Protein AF-0000000086880027 (afdb_homodimer)

Radius of gyration: 69.82 Å; Cα contacts (8 Å, |Δi|>4): 1829; chains: 2; bounding box: 59×192×118 Å

Organism: NCBI:txid248903

Solvent-accessible surface area (backbone atoms only — not comparable to full-atom values): 60956 Å² total; per-residue (Å²): 130,79,80,63,62,50,55,43,56,52,53,25,51,52,52,34,52,48,53,51,50,51,52,52,52,52,45,52,54,50,48,54,48,51,52,51,50,51,50,53,50,48,53,51,48,49,50,50,41,51,51,48,52,43,50,37,49,45,50,50,52,40,36,50,52,49,51,53,50,36,50,53,52,47,40,71,66,33,69,90,36,65,68,59,41,36,52,50,33,36,52,55,35,67,63,40,48,74,48,31,49,33,29,33,34,33,38,81,79,36,26,44,48,31,23,34,81,65,34,56,72,56,34,64,57,42,77,84,46,47,66,52,50,51,50,11,63,76,35,56,89,44,76,42,73,51,70,72,43,77,40,94,86,53,38,62,22,36,38,41,23,29,30,46,81,87,52,96,54,67,35,26,41,37,38,30,31,23,33,65,42,46,26,55,63,71,41,51,49,62,84,93,53,67,56,45,40,32,34,24,40,81,86,29,39,53,63,30,45,70,81,59,84,68,72,66,51,48,70,55,95,50,26,45,27,43,42,90,44,44,37,57,59,58,70,69,44,88,64,47,68,46,83,46,43,23,80,88,64,48,59,30,43,36,37,52,45,72,38,90,80,49,80,34,32,38,34,37,42,29,56,49,55,65,56,49,50,54,48,50,53,49,48,53,52,46,51,53,48,49,51,50,51,50,55,51,34,53,53,50,25,52,50,49,25,55,64,53,47,49,59,53,49,51,49,43,51,54,36,50,40,37,46,73,64,43,71,78,70,76,85,73,59,93,44,76,32,63,66,15,50,42,42,51,45,46,51,53,25,42,52,43,49,53,50,52,49,52,49,55,51,52,52,41,52,52,54,35,53,53,55,43,52,57,63,60,65,66,68,62,61,63,58,54,43,53,50,50,50,39,50,51,50,40,52,73,70,65,45,59,76,57,46,55,52,38,50,52,28,50,42,52,44,50,51,63,64,53,61,80,80,58,74,53,36,34,39,48,57,50,50,52,43,38,52,30,49,44,55,40,48,21,62,61,45,70,44,65,64,44,80,43,78,50,68,42,89,82,45,50,69,37,67,35,56,65,75,58,55,48,56,55,53,46,44,34,40,47,57,21,18,55,61,50,75,46,72,48,55,37,38,37,41,33,45,76,55,97,72,26,32,39,39,31,44,36,29,63,23,51,31,47,57,75,85,50,59,70,49,55,69,41,89,64,91,62,63,73,76,67,39,60,64,40,42,48,60,31,48,51,24,51,50,39,20,72,73,71,32,82,87,34,21,67,46,78,50,50,42,65,61,47,32,28,35,42,32,39,47,41,68,59,74,68,70,74,62,80,84,113,130,80,80,62,62,48,54,42,56,51,54,25,52,51,52,35,52,47,51,52,49,52,52,50,52,53,45,51,54,50,48,54,49,52,51,52,51,51,50,53,50,48,53,52,49,48,50,50,43,50,50,49,51,40,49,37,49,44,51,50,51,41,36,50,52,48,51,54,49,37,50,53,53,46,39,70,66,32,69,88,36,65,68,60,41,35,52,50,33,35,52,54,35,66,62,39,49,74,49,31,50,32,30,34,34,34,38,81,78,36,25,43,48,32,23,34,81,64,34,56,73,56,32,67,58,44,76,84,45,45,64,53,50,50,48,10,62,74,34,56,89,43,76,41,73,51,72,71,44,76,41,94,86,55,38,62,23,37,37,39,22,28,32,46,81,88,51,97,55,68,35,26,41,37,37,29,32,23,33,64,41,46,25,55,64,71,41,53,49,63,82,92,54,64,56,45,41,33,35,26,40,81,85,31,40,55,61,28,44,72,82,58,82,65,76,66,49,47,69,56,94,52,26,46,27,43,41,90,46,44,38,58,60,58,70,72,43,87,65,47,68,44,83,45,42,24,79,88,64,48,58,29,43,35,36,51,45,71,37,89,79,49,78,34,32,39,36,38,42,28,56,48,54,65,56,49,51,53,50,50,52,49,48,52,53,45,52,53,48,50,52,51,50,49,54,50,35,54,53,51,25,52,50,50,25,54,66,52,47,48,58,52,47,51,50,41,50,52,35,50,40,36,47,72,65,44,70,80,70,75,84,75,60,94,43,75,34,65,65,15,50,41,43,51,44,46,51,50,25,43,54,43,50,55,50,50,49,52,49,54,51,52,52,40,52,53,55,36,54,52,54,44,53,56,61,60,66,65,68,62,60,65,58,53,46,52,52,50,51,37,48,52,50,39,52,74,70,65,45,60,76,56,44,56,54,40,50,53,27,49,42,54,45,50,51,62,65,52,61,82,80,58,73,55,37,34,40,49,57,46,49,52,44,38,51,30,50,44,54,41,48,19,64,61,47,71,45,66,63,44,80,43,79,48,69,42,91,82,45,51,70,36,67,35,55,64,75,59,56,48,58,55,54,46,44,35,39,46,57,22,20,54,61,48,74,44,72,50,55,37,37,38,39,33,45,77,54,97,73,27,34,38,38,31,44,34,29,63,22,49,31,45,58,74,83,49,57,69,48,55,68,43,91,64,90,62,63,75,76,67,41,60,64,39,42,47,60,31,49,50,26,50,49,39,21,71,75,71,32,81,91,34,22,65,47,79,49,49,42,64,64,47,32,29,36,42,32,39,47,40,68,58,77,65,70,75,64,75,85,112

Nearest PDB structures (foldseek):
  6swk-assembly1_A-2  TM=7.234E-01  e=9.238E-12  Geobacillus stearothermophilus
  6swj-assembly1_A-2  TM=7.160E-01  e=1.334E-11  Geobacillus stearothermophilus
  4zki-assembly1_B  TM=6.162E-01  e=1.779E-07  Lactiplantibacillus plantarum JDM1
  5c93-assembly1_A  TM=5.251E-01  e=3.149E-08  Lactiplantibacillus plantarum 16
  5c93-assembly1_B  TM=5.270E-01  e=1.875E-07  Lactiplantibacillus plantarum 16

Foldseek 3Di:
DPPDDDPLNVVLVVLLVVLLVVLVVVLVVVLVVVLVVVVVVVVVVVVVLVVVLLVVVVVVVVVVVVLQVVLLVQCVVPVPPLPSSQVVLAVSCVVVVLWWQWKWKQFPQQFIRHIDPVNNVVRDHDPVCVVVLVVQVVVQPDKDWDDFDQDPRQGTWIKIKHWNPPRPGTMIIIITTNQVSSQCVSQPPPPVDQKWKFKAALVQFTSHTPPDVPDQWDADPRHIDGQPGGSNNVSPDPDQWDWDAGVVGQIKIKGWDQRDPHNMIMMMIGSCVVVVVVSVVSVVVSVVVSVVSNVVSVVVSVVVCCVPVVLVVLVVVQVVCVVVPCLPDPSQDPDPDVSNVVRVVVNVVSVVVVVVVVVVVVVVVVVVVLVVLLVVQLDDVVVVVLLVVLLVVCVVVVVVVLNVLLVVLVVLLVCLSPVPDDQKFFQLSVVSNQVSVQSSLCSSLVADEAEAEAEPPPRRRPIDGRPLCNLVVVCCCCVFQVSNVHYWYKYWYWDDDPQKIKIKIKHQGQWDDPVCQVVLLPQDPDDDVSNVSSSNQNSQQVVQCVVAHPVFGWDWDIDGNGMIMIMGIGGPPPPPPDVD/DPPDDDPLNVVLVVLLVVLLVVLVVVLVVVLVVVLVVVVVVVVVVVVVLVVVLLVVVVVVVVVVVVLQVVLLVQCVVPVPPLPSSQVVLAVSCVVVVLWWQWKWKQFPQQFIRHIDPVCNVVRDHDPVCVVVLVVQVVVQPDKDWADFDQDPRLGTWIKIKHWRPPRPGTMIIIITTNQVSSQCVSQPPPPVDQKWKFKAALVQFTSHTPPDVDDQWDADPRHIDGQPGGSNNVSPDPDQWDWDAGVVGQIKIKGWDQRDPHNMIMMMIGSCVVVVVVSVVSVVVSVVVSVVSNVVSVVVSVVVCCVPVVLVVLVVVQVVCVVVPCLPDPSQDPDPDPSNVVRVVVNVVSVVVVVVVVVVVVVVVVVVVLVVLLVVQLDDVVVVVLLVVLLVVCVVVVVVVLNVLLVVLVVLLVCLSPVPDDQKFFLLSVVSNQVSVQSSLCSSLVADEAEAEAEDPPRRRPIDGRPLCNLVVVCCCCVFQVSNVHYFYKYWYWDDDPQKIKIKIKHQGQKDDPVCQVCLQPQDPDDDVSNVSSSNQNSQQVVQCVVAHPVWGWDWDIDGNGMIMIMGIGGPPNPPPDVD

Sequence (1160 aa):
MQRRISLPLKLFLIVFAFVLGCIILISQLSYRYVQKEIRTNDIFYTNQILDKVDQYFTVNFSSFQTILFSVETSVKANINNTEVIKKQLRELYELNSNYVSNIYLIKSDLSILGGSIATRIFDEPLPEREPLFDAADKNRRTTFVSEPYKSKYSGWTVTMVRYLNGAPFPMAIAVDLDLNAIEETLFKINKQEQMNLALITASGKIIAGFSENKGPLNIQDHTFSIGETSAEQILNTTETSLQLHTKDGMPVSLLKKPTEKFNWTLISINDESRLKAALSRLETYYIELLAAGFLLSLFISFFIAKYIRNPLYALKTKMKRVEQGNLTTTITINRNDEFGDLSRAFDRMLQQIVELIRRVELHNELERKLEIQVLQSQINPHFLYNTLGSISNVIRLGQIEKVDVVIGSLISLLEYGIDDASEKVSLRQELSNVADYIEIQNIRYNRNFHLIEHIEAGLMDFPVFRMLLQPLVENSIFHGYNGGGIEGPITIHAYREDGIVIIEVVDQGEGIPADRIKHVLRTEPSEEEVKRKRIGLNNIHGRIRLHYGDQFGLQIISIPKEITRIRALFPTDSQKGDASMQRRISLPLKLFLIVFAFVLGCIILISQLSYRYVQKEIRTNDIFYTNQILDKVDQYFTVNFSSFQTILFSVETSVKANINNTEVIKKQLRELYELNSNYVSNIYLIKSDLSILGGSIATRIFDEPLPEREPLFDAADKNRRTTFVSEPYKSKYSGWTVTMVRYLNGAPFPMAIAVDLDLNAIEETLFKINKQEQMNLALITASGKIIAGFSENKGPLNIQDHTFSIGETSAEQILNTTETSLQLHTKDGMPVSLLKKPTEKFNWTLISINDESRLKAALSRLETYYIELLAAGFLLSLFISFFIAKYIRNPLYALKTKMKRVEQGNLTTTITINRNDEFGDLSRAFDRMLQQIVELIRRVELHNELERKLEIQVLQSQINPHFLYNTLGSISNVIRLGQIEKVDVVIGSLISLLEYGIDDASEKVSLRQELSNVADYIEIQNIRYNRNFHLIEHIEAGLMDFPVFRMLLQPLVENSIFHGYNGGGIEGPITIHAYREDGIVIIEVVDQGEGIPADRIKHVLRTEPSEEEVKRKRIGLNNIHGRIRLHYGDQFGLQIISIPKEITRIRALFPTDSQKGDAS

Structure (mmCIF, N/CA/C/O backbone):
data_AF-0000000086880027-model_v1
#
loop_
_entity.id
_entity.type
_entity.pdbx_description
1 polymer 'Histidine kinase'
#
loop_
_atom_site.group_PDB
_atom_site.id
_atom_site.type_symbol
_atom_site.label_atom_id
_atom_site.label_alt_id
_atom_site.label_comp_id
_atom_site.label_asym_id
_atom_site.label_entity_id
_atom_site.label_seq_id
_atom_site.pdbx_PDB_ins_code
_atom_site.Cartn_x
_atom_site.Cartn_y
_atom_site.Cartn_z
_atom_site.occupancy
_atom_site.B_iso_or_equiv
_atom_site.auth_seq_id
_atom_site.auth_comp_id
_atom_site.auth_asym_id
_atom_site.auth_atom_id
_atom_site.pdbx_PDB_model_num
ATOM 1 N N . MET A 1 1 ? -23.047 18.859 21.281 1 33.31 1 MET A N 1
ATOM 2 C CA . MET A 1 1 ? -21.609 19.109 21.328 1 33.31 1 MET A CA 1
ATOM 3 C C . MET A 1 1 ? -20.891 18.266 20.266 1 33.31 1 MET A C 1
ATOM 5 O O . MET A 1 1 ? -20.75 17.062 20.438 1 33.31 1 MET A O 1
ATOM 9 N N . GLN A 1 2 ? -21.125 18.391 19 1 44.5 2 GLN A N 1
ATOM 10 C CA . GLN A 1 2 ? -20.641 17.641 17.859 1 44.5 2 GLN A CA 1
ATOM 11 C C . GLN A 1 2 ? -19.141 17.391 17.969 1 44.5 2 GLN A C 1
ATOM 13 O O . GLN A 1 2 ? -18.359 18.312 18.188 1 44.5 2 GLN A O 1
ATOM 18 N N . ARG A 1 3 ? -18.797 16.266 18.25 1 49.72 3 ARG A N 1
ATOM 19 C CA . ARG A 1 3 ? -17.484 15.789 18.641 1 49.72 3 ARG A CA 1
ATOM 20 C C . ARG A 1 3 ? -16.406 16.234 17.656 1 49.72 3 ARG A C 1
ATOM 22 O O . ARG A 1 3 ? -16.5 15.938 16.453 1 49.72 3 ARG A O 1
ATOM 29 N N . ARG A 1 4 ? -15.773 17.328 17.797 1 63.28 4 ARG A N 1
ATOM 30 C CA . ARG A 1 4 ? -14.711 18.016 17.078 1 63.28 4 ARG A CA 1
ATOM 31 C C . ARG A 1 4 ? -13.547 17.062 16.797 1 63.28 4 ARG A C 1
ATOM 33 O O . ARG A 1 4 ? -12.953 16.5 17.719 1 63.28 4 ARG A O 1
ATOM 40 N N . ILE A 1 5 ? -13.508 16.406 15.602 1 66.62 5 ILE A N 1
ATOM 41 C CA . ILE A 1 5 ? -12.406 15.516 15.258 1 66.62 5 ILE A CA 1
ATOM 42 C C . ILE A 1 5 ? -11.117 16.328 15.125 1 66.62 5 ILE A C 1
ATOM 44 O O . ILE A 1 5 ? -11.078 17.344 14.422 1 66.62 5 ILE A O 1
ATOM 48 N N . SER A 1 6 ? -10.141 15.906 15.891 1 71.5 6 SER A N 1
ATOM 49 C CA . SER A 1 6 ? -8.844 16.578 15.898 1 71.5 6 SER A CA 1
ATOM 50 C C . SER A 1 6 ? -8.164 16.469 14.539 1 71.5 6 SER A C 1
ATOM 52 O O . SER A 1 6 ? -8.477 15.57 13.75 1 71.5 6 SER A O 1
ATOM 54 N N . LEU A 1 7 ? -7.492 17.469 14.109 1 74.5 7 LEU A N 1
ATOM 55 C CA . LEU A 1 7 ? -6.801 17.547 12.82 1 74.5 7 LEU A CA 1
ATOM 56 C C . LEU A 1 7 ? -5.898 16.328 12.633 1 74.5 7 LEU A C 1
ATOM 58 O O . LEU A 1 7 ? -5.926 15.695 11.578 1 74.5 7 LEU A O 1
ATOM 62 N N . PRO A 1 8 ? -5.121 15.953 13.672 1 68.19 8 PRO A N 1
ATOM 63 C CA . PRO A 1 8 ? -4.277 14.773 13.469 1 68.19 8 PRO A CA 1
ATOM 64 C C . PRO A 1 8 ? -5.086 13.516 13.18 1 68.19 8 PRO A C 1
ATOM 66 O O . PRO A 1 8 ? -4.68 12.688 12.359 1 68.19 8 PRO A O 1
ATOM 69 N N . LEU A 1 9 ? -6.195 13.43 13.828 1 73.38 9 LEU A N 1
ATOM 70 C CA . LEU A 1 9 ? -7.043 12.258 13.617 1 73.38 9 LEU A CA 1
ATOM 71 C C . LEU A 1 9 ? -7.645 12.266 12.219 1 73.38 9 LEU A C 1
ATOM 73 O O . LEU A 1 9 ? -7.754 11.219 11.578 1 73.38 9 LEU A O 1
ATOM 77 N N . LYS A 1 10 ? -8.016 13.461 11.797 1 74.25 10 LYS A N 1
ATOM 78 C CA . LYS A 1 10 ? -8.555 13.562 10.445 1 74.25 10 LYS A CA 1
ATOM 79 C C . LYS A 1 10 ? -7.504 13.18 9.406 1 74.25 10 LYS A C 1
ATOM 81 O O . LYS A 1 10 ? -7.801 12.453 8.453 1 74.25 10 LYS A O 1
ATOM 86 N N . LEU A 1 11 ? -6.344 13.688 9.625 1 70.38 11 LEU A N 1
ATOM 87 C CA . LEU A 1 11 ? -5.258 13.367 8.703 1 70.38 11 LEU A CA 1
ATOM 88 C C . LEU A 1 11 ? -4.938 11.875 8.75 1 70.38 11 LEU A C 1
ATOM 90 O O . LEU A 1 11 ? -4.676 11.266 7.707 1 70.38 11 LEU A O 1
ATOM 94 N N . PHE A 1 12 ? -4.945 11.258 9.945 1 71.88 12 PHE A N 1
ATOM 95 C CA . PHE A 1 12 ? -4.742 9.82 10.094 1 71.88 12 PHE A CA 1
ATOM 96 C C . PHE A 1 12 ? -5.781 9.039 9.297 1 71.88 12 PHE A C 1
ATOM 98 O O . PHE A 1 12 ? -5.438 8.109 8.562 1 71.88 12 PHE A O 1
ATOM 105 N N . LEU A 1 13 ? -6.988 9.492 9.523 1 73.94 13 LEU A N 1
ATOM 106 C CA . LEU A 1 13 ? -8.07 8.758 8.875 1 73.94 13 LEU A CA 1
ATOM 107 C C . LEU A 1 13 ? -7.938 8.82 7.359 1 73.94 13 LEU A C 1
ATOM 109 O O . LEU A 1 13 ? -8.203 7.828 6.668 1 73.94 13 LEU A O 1
ATOM 113 N N . ILE A 1 14 ? -7.453 9.953 6.891 1 71.88 14 ILE A N 1
ATOM 114 C CA . ILE A 1 14 ? -7.305 10.109 5.449 1 71.88 14 ILE A CA 1
ATOM 115 C C . ILE A 1 14 ? -6.156 9.234 4.953 1 71.88 14 ILE A C 1
ATOM 117 O O . ILE A 1 14 ? -6.309 8.5 3.975 1 71.88 14 ILE A O 1
ATOM 121 N N . VAL A 1 15 ? -5.055 9.297 5.664 1 69.12 15 VAL A N 1
ATOM 122 C CA . VAL A 1 15 ? -3.891 8.516 5.262 1 69.12 15 VAL A CA 1
ATOM 123 C C . VAL A 1 15 ? -4.203 7.027 5.383 1 69.12 15 VAL A C 1
ATOM 125 O O . VAL A 1 15 ? -3.857 6.238 4.5 1 69.12 15 VAL A O 1
ATOM 128 N N . PHE A 1 16 ? -4.848 6.668 6.457 1 73.44 16 PHE A N 1
ATOM 129 C CA . PHE A 1 16 ? -5.203 5.273 6.691 1 73.44 16 PHE A CA 1
ATOM 130 C C . PHE A 1 16 ? -6.137 4.762 5.598 1 73.44 16 PHE A C 1
ATOM 132 O O . PHE A 1 16 ? -5.949 3.656 5.086 1 73.44 16 PHE A O 1
ATOM 139 N N . ALA A 1 17 ? -7.145 5.57 5.363 1 74.5 17 ALA A N 1
ATOM 140 C CA . ALA A 1 17 ? -8.094 5.176 4.324 1 74.5 17 ALA A CA 1
ATOM 141 C C . ALA A 1 17 ? -7.387 4.977 2.988 1 74.5 17 ALA A C 1
ATOM 143 O O . ALA A 1 17 ? -7.703 4.043 2.244 1 74.5 17 ALA A O 1
ATOM 144 N N . PHE A 1 18 ? -6.449 5.73 2.764 1 72.12 18 PHE A N 1
ATOM 145 C CA . PHE A 1 18 ? -5.715 5.641 1.507 1 72.12 18 PHE A CA 1
ATOM 146 C C . PHE A 1 18 ? -4.836 4.395 1.479 1 72.12 18 PHE A C 1
ATOM 148 O O . PHE A 1 18 ? -4.816 3.664 0.486 1 72.12 18 PHE A O 1
ATOM 155 N N . VAL A 1 19 ? -4.098 4.238 2.549 1 71.06 19 VAL A N 1
ATOM 156 C CA . VAL A 1 19 ? -3.219 3.074 2.623 1 71.06 19 VAL A CA 1
ATOM 157 C C . VAL A 1 19 ? -4.051 1.796 2.539 1 71.06 19 VAL A C 1
ATOM 159 O O . VAL A 1 19 ? -3.697 0.866 1.81 1 71.06 19 VAL A O 1
ATOM 162 N N . LEU A 1 20 ? -5.145 1.81 3.307 1 75.62 20 LEU A N 1
ATOM 163 C CA . LEU A 1 20 ? -6.027 0.649 3.309 1 75.62 20 LEU A CA 1
ATOM 164 C C . LEU A 1 20 ? -6.594 0.394 1.916 1 75.62 20 LEU A C 1
ATOM 166 O O . LEU A 1 20 ? -6.664 -0.754 1.471 1 75.62 20 LEU A O 1
ATOM 170 N N . GLY A 1 21 ? -6.98 1.443 1.258 1 74.56 21 GLY A N 1
ATOM 171 C CA . GLY A 1 21 ? -7.496 1.313 -0.095 1 74.56 21 GLY A CA 1
ATOM 172 C C . GLY A 1 21 ? -6.484 0.745 -1.069 1 74.56 21 GLY A C 1
ATOM 173 O O . GLY A 1 21 ? -6.812 -0.125 -1.879 1 74.56 21 GLY A O 1
ATOM 174 N N . CYS A 1 22 ? -5.242 1.182 -0.955 1 70.44 22 CYS A N 1
ATOM 175 C CA . CYS A 1 22 ? -4.184 0.692 -1.828 1 70.44 22 CYS A CA 1
ATOM 176 C C . CYS A 1 22 ? -3.908 -0.786 -1.577 1 70.44 22 CYS A C 1
ATOM 178 O O . CYS A 1 22 ? -3.76 -1.563 -2.521 1 70.44 22 CYS A O 1
ATOM 180 N N . ILE A 1 23 ? -3.881 -1.186 -0.341 1 73.62 23 ILE A N 1
ATOM 181 C CA . ILE A 1 23 ? -3.594 -2.57 0.019 1 73.62 23 ILE A CA 1
ATOM 182 C C . ILE A 1 23 ? -4.703 -3.479 -0.501 1 73.62 23 ILE A C 1
ATOM 184 O O . ILE A 1 23 ? -4.434 -4.551 -1.049 1 73.62 23 ILE A O 1
ATOM 188 N N . ILE A 1 24 ? -5.938 -3.004 -0.384 1 78.69 24 ILE A N 1
ATOM 189 C CA . ILE A 1 24 ? -7.078 -3.801 -0.824 1 78.69 24 ILE A CA 1
ATOM 190 C C . ILE A 1 24 ? -7.047 -3.951 -2.344 1 78.69 24 ILE A C 1
ATOM 192 O O . ILE A 1 24 ? -7.258 -5.047 -2.869 1 78.69 24 ILE A O 1
ATOM 196 N N . LEU A 1 25 ? -6.742 -2.91 -3.027 1 75.69 25 LEU A N 1
ATOM 197 C CA . LEU A 1 25 ? -6.711 -2.949 -4.484 1 75.69 25 LEU A CA 1
ATOM 198 C C . LEU A 1 25 ? -5.594 -3.861 -4.98 1 75.69 25 LEU A C 1
ATOM 200 O O . LEU A 1 25 ? -5.816 -4.703 -5.855 1 75.69 25 LEU A O 1
ATOM 204 N N . ILE A 1 26 ? -4.441 -3.75 -4.41 1 73.25 26 ILE A N 1
ATOM 205 C CA . ILE A 1 26 ? -3.297 -4.559 -4.812 1 73.25 26 ILE A CA 1
ATOM 206 C C . ILE A 1 26 ? -3.566 -6.027 -4.5 1 73.25 26 ILE A C 1
ATOM 208 O O . ILE A 1 26 ? -3.25 -6.91 -5.301 1 73.25 26 ILE A O 1
ATOM 212 N N . SER A 1 27 ? -4.156 -6.242 -3.359 1 75.44 27 SER A N 1
ATOM 213 C CA . SER A 1 27 ? -4.461 -7.605 -2.936 1 75.44 27 SER A CA 1
ATOM 214 C C . SER A 1 27 ? -5.461 -8.266 -3.877 1 75.44 27 SER A C 1
ATOM 216 O O . SER A 1 27 ? -5.285 -9.422 -4.262 1 75.44 27 SER A O 1
ATOM 218 N N . GLN A 1 28 ? -6.492 -7.52 -4.281 1 80.94 28 GLN A N 1
ATOM 219 C CA . GLN A 1 28 ? -7.523 -8.07 -5.152 1 80.94 28 GLN A CA 1
ATOM 220 C C . GLN A 1 28 ? -6.969 -8.352 -6.547 1 80.94 28 GLN A C 1
ATOM 222 O O . GLN A 1 28 ? -7.262 -9.391 -7.137 1 80.94 28 GLN A O 1
ATOM 227 N N . LEU A 1 29 ? -6.211 -7.512 -7.047 1 75.5 29 LEU A N 1
ATOM 228 C CA . LEU A 1 29 ? -5.637 -7.688 -8.375 1 75.5 29 LEU A CA 1
ATOM 229 C C . LEU A 1 29 ? -4.629 -8.828 -8.391 1 75.5 29 LEU A C 1
ATOM 231 O O . LEU A 1 29 ? -4.605 -9.633 -9.32 1 75.5 29 LEU A O 1
ATOM 235 N N . SER A 1 30 ? -3.83 -8.859 -7.352 1 75.75 30 SER A N 1
ATOM 236 C CA . SER A 1 30 ? -2.869 -9.953 -7.234 1 75.75 30 SER A CA 1
ATOM 237 C C . SER A 1 30 ? -3.576 -11.297 -7.113 1 75.75 30 SER A C 1
ATOM 239 O O . SER A 1 30 ? -3.15 -12.281 -7.723 1 75.75 30 SER A O 1
ATOM 241 N N . TYR A 1 31 ? -4.645 -11.234 -6.359 1 83 31 TYR A N 1
ATOM 242 C CA . TYR A 1 31 ? -5.43 -12.445 -6.172 1 83 31 TYR A CA 1
ATOM 243 C C . TYR A 1 31 ? -5.953 -12.969 -7.504 1 83 31 TYR A C 1
ATOM 245 O O . TYR A 1 31 ? -5.793 -14.148 -7.816 1 83 31 TYR A O 1
ATOM 253 N N . ARG A 1 32 ? -6.516 -12.195 -8.312 1 83.69 32 ARG A N 1
ATOM 254 C CA . ARG A 1 32 ? -7.07 -12.586 -9.602 1 83.69 32 ARG A CA 1
ATOM 255 C C . ARG A 1 32 ? -5.969 -13.055 -10.547 1 83.69 32 ARG A C 1
ATOM 257 O O . ARG A 1 32 ? -6.156 -14.016 -11.297 1 83.69 32 ARG A O 1
ATOM 264 N N . TYR A 1 33 ? -4.867 -12.445 -10.461 1 81.06 33 TYR A N 1
ATOM 265 C CA . TYR A 1 33 ? -3.744 -12.812 -11.312 1 81.06 33 TYR A CA 1
ATOM 266 C C . TYR A 1 33 ? -3.217 -14.195 -10.953 1 81.06 33 TYR A C 1
ATOM 268 O O . TYR A 1 33 ? -2.998 -15.031 -11.836 1 81.06 33 TYR A O 1
ATOM 276 N N . VAL A 1 34 ? -3.031 -14.383 -9.711 1 79.38 34 VAL A N 1
ATOM 277 C CA . VAL A 1 34 ? -2.496 -15.664 -9.258 1 79.38 34 VAL A CA 1
ATOM 278 C C . VAL A 1 34 ? -3.477 -16.781 -9.594 1 79.38 34 VAL A C 1
ATOM 280 O O . VAL A 1 34 ? -3.07 -17.844 -10.07 1 79.38 34 VAL A O 1
ATOM 283 N N . GLN A 1 35 ? -4.676 -16.453 -9.391 1 85.19 35 GLN A N 1
ATOM 284 C CA . GLN A 1 35 ? -5.707 -17.438 -9.711 1 85.19 35 GLN A CA 1
ATOM 285 C C . GLN A 1 35 ? -5.664 -17.828 -11.18 1 85.19 35 GLN A C 1
ATOM 287 O O . GLN A 1 35 ? -5.66 -19 -11.516 1 85.19 35 GLN A O 1
ATOM 292 N N . LYS A 1 36 ? -5.617 -16.844 -12.016 1 85.25 36 LYS A N 1
ATOM 293 C CA . LYS A 1 36 ? -5.59 -17.094 -13.453 1 85.25 36 LYS A CA 1
ATOM 294 C C . LYS A 1 36 ? -4.332 -17.859 -13.852 1 85.25 36 LYS A C 1
ATOM 296 O O . LYS A 1 36 ? -4.402 -18.781 -14.664 1 85.25 36 LYS A O 1
ATOM 301 N N . GLU A 1 37 ? -3.24 -17.453 -13.25 1 81.44 37 GLU A N 1
ATOM 302 C CA . GLU A 1 37 ? -1.973 -18.094 -13.602 1 81.44 37 GLU A CA 1
ATOM 303 C C . GLU A 1 37 ? -1.952 -19.562 -13.156 1 81.44 37 GLU A C 1
ATOM 305 O O . GLU A 1 37 ? -1.5 -20.422 -13.906 1 81.44 37 GLU A O 1
ATOM 310 N N . ILE A 1 38 ? -2.43 -19.875 -12.031 1 83 38 ILE A N 1
ATOM 311 C CA . ILE A 1 38 ? -2.441 -21.234 -11.516 1 83 38 ILE A CA 1
ATOM 312 C C . ILE A 1 38 ? -3.373 -22.109 -12.367 1 83 38 ILE A C 1
ATOM 314 O O . ILE A 1 38 ? -3.033 -23.234 -12.719 1 83 38 ILE A O 1
ATOM 318 N N . ARG A 1 39 ? -4.488 -21.484 -12.742 1 85.56 39 ARG A N 1
ATOM 319 C CA . ARG A 1 39 ? -5.441 -22.234 -13.562 1 85.56 39 ARG A CA 1
ATOM 320 C C . ARG A 1 39 ? -4.848 -22.562 -14.93 1 85.56 39 ARG A C 1
ATOM 322 O O . ARG A 1 39 ? -4.984 -23.688 -15.414 1 85.56 39 ARG A O 1
ATOM 329 N N . THR A 1 40 ? -4.215 -21.578 -15.461 1 84.75 40 THR A N 1
ATOM 330 C CA . THR A 1 40 ? -3.605 -21.781 -16.766 1 84.75 40 THR A CA 1
ATOM 331 C C . THR A 1 40 ? -2.518 -22.859 -16.688 1 84.75 40 THR A C 1
ATOM 333 O O . THR A 1 40 ? -2.412 -23.703 -17.578 1 84.75 40 THR A O 1
ATOM 336 N N . ASN A 1 41 ? -1.764 -22.828 -15.617 1 83.5 41 ASN A N 1
ATOM 337 C CA . ASN A 1 41 ? -0.718 -23.828 -15.406 1 83.5 41 ASN A CA 1
ATOM 338 C C . ASN A 1 41 ? -1.304 -25.219 -15.203 1 83.5 41 ASN A C 1
ATOM 340 O O . ASN A 1 41 ? -0.782 -26.203 -15.734 1 83.5 41 ASN A O 1
ATOM 344 N N . ASP A 1 42 ? -2.355 -25.266 -14.484 1 84 42 ASP A N 1
ATOM 345 C CA . ASP A 1 42 ? -3.027 -26.531 -14.227 1 84 42 ASP A CA 1
ATOM 346 C C . ASP A 1 42 ? -3.535 -27.156 -15.523 1 84 42 ASP A C 1
ATOM 348 O O . ASP A 1 42 ? -3.395 -28.375 -15.734 1 84 42 ASP A O 1
ATOM 352 N N . ILE A 1 43 ? -4.145 -26.328 -16.312 1 87.06 43 ILE A N 1
ATOM 353 C CA . ILE A 1 43 ? -4.691 -26.812 -17.578 1 87.06 43 ILE A CA 1
ATOM 354 C C . ILE A 1 43 ? -3.561 -27.328 -18.469 1 87.06 43 ILE A C 1
ATOM 356 O O . ILE A 1 43 ? -3.682 -28.391 -19.062 1 87.06 43 ILE A O 1
ATOM 360 N N . PHE A 1 44 ? -2.504 -26.656 -18.469 1 83.94 44 PHE A N 1
ATOM 361 C CA . PHE A 1 44 ? -1.359 -27.047 -19.281 1 83.94 44 PHE A CA 1
ATOM 362 C C . PHE A 1 44 ? -0.823 -28.406 -18.844 1 83.94 44 PHE A C 1
ATOM 364 O O . PHE A 1 44 ? -0.686 -29.312 -19.672 1 83.94 44 PHE A O 1
ATOM 371 N N . TYR A 1 45 ? -0.531 -28.547 -17.594 1 84.5 45 TYR A N 1
ATOM 372 C CA . TYR A 1 45 ? 0.058 -29.781 -17.094 1 84.5 45 TYR A CA 1
ATOM 373 C C . TYR A 1 45 ? -0.925 -30.953 -17.219 1 84.5 45 TYR A C 1
ATOM 375 O O . TYR A 1 45 ? -0.533 -32.062 -17.531 1 84.5 45 TYR A O 1
ATOM 383 N N . THR A 1 46 ? -2.15 -30.656 -16.984 1 87 46 THR A N 1
ATOM 384 C CA . THR A 1 46 ? -3.152 -31.703 -17.094 1 87 46 THR A CA 1
ATOM 385 C C . THR A 1 46 ? -3.25 -32.219 -18.531 1 87 46 THR A C 1
ATOM 387 O O . THR A 1 46 ? -3.398 -33.406 -18.75 1 87 46 THR A O 1
ATOM 390 N N . ASN A 1 47 ? -3.168 -31.312 -19.438 1 88.5 47 ASN A N 1
ATOM 391 C CA . ASN A 1 47 ? -3.189 -31.734 -20.828 1 88.5 47 ASN A CA 1
ATOM 392 C C . ASN A 1 47 ? -2.004 -32.625 -21.172 1 88.5 47 ASN A C 1
ATOM 394 O O . ASN A 1 47 ? -2.139 -33.594 -21.938 1 88.5 47 ASN A O 1
ATOM 398 N N . GLN A 1 48 ? -0.953 -32.281 -20.562 1 84.12 48 GLN A N 1
ATOM 399 C CA . GLN A 1 48 ? 0.225 -33.125 -20.781 1 84.12 48 GLN A CA 1
ATOM 400 C C . GLN A 1 48 ? 0.027 -34.531 -20.188 1 84.12 48 GLN A C 1
ATOM 402 O O . GLN A 1 48 ? 0.413 -35.531 -20.797 1 84.12 48 GLN A O 1
ATOM 407 N N . ILE A 1 49 ? -0.492 -34.531 -19.062 1 85.81 49 ILE A N 1
ATOM 408 C CA . ILE A 1 49 ? -0.762 -35.781 -18.406 1 85.81 49 ILE A CA 1
ATOM 409 C C . ILE A 1 49 ? -1.708 -36.625 -19.281 1 85.81 49 ILE A C 1
ATOM 411 O O . ILE A 1 49 ? -1.468 -37.812 -19.5 1 85.81 49 ILE A O 1
ATOM 415 N N . LEU A 1 50 ? -2.754 -36 -19.812 1 88.19 50 LEU A N 1
ATOM 416 C CA . LEU A 1 50 ? -3.715 -36.688 -20.656 1 88.19 50 LEU A CA 1
ATOM 417 C C . LEU A 1 50 ? -3.043 -37.219 -21.922 1 88.19 50 LEU A C 1
ATOM 419 O O . LEU A 1 50 ? -3.365 -38.312 -22.391 1 88.19 50 LEU A O 1
ATOM 423 N N . ASP A 1 51 ? -2.146 -36.469 -22.391 1 86.38 51 ASP A N 1
ATOM 424 C CA . ASP A 1 51 ? -1.405 -36.906 -23.562 1 86.38 51 ASP A CA 1
ATOM 425 C C . ASP A 1 51 ? -0.599 -38.156 -23.266 1 86.38 51 ASP A C 1
ATOM 427 O O . ASP A 1 51 ? -0.575 -39.094 -24.078 1 86.38 51 ASP A O 1
ATOM 431 N N . LYS A 1 52 ? 0.029 -38.125 -22.141 1 84.38 52 LYS A N 1
ATOM 432 C CA . LYS A 1 52 ? 0.836 -39.281 -21.75 1 84.38 52 LYS A CA 1
ATOM 433 C C . LYS A 1 52 ? -0.038 -40.531 -21.516 1 84.38 52 LYS A C 1
ATOM 435 O O . LYS A 1 52 ? 0.336 -41.625 -21.891 1 84.38 52 LYS A O 1
ATOM 440 N N . VAL A 1 53 ? -1.143 -40.312 -20.938 1 86.06 53 VAL A N 1
ATOM 441 C CA . VAL A 1 53 ? -2.062 -41.438 -20.703 1 86.06 53 VAL A CA 1
ATOM 442 C C . VAL A 1 53 ? -2.551 -41.969 -22.047 1 86.06 53 VAL A C 1
ATOM 444 O O . VAL A 1 53 ? -2.666 -43.188 -22.219 1 86.06 53 VAL A O 1
ATOM 447 N N . ASP A 1 54 ? -2.875 -41.094 -22.953 1 87.81 54 ASP A N 1
ATOM 448 C CA . ASP A 1 54 ? -3.303 -41.531 -24.281 1 87.81 54 ASP A CA 1
ATOM 449 C C . ASP A 1 54 ? -2.223 -42.375 -24.953 1 87.81 54 ASP A C 1
ATOM 451 O O . ASP A 1 54 ? -2.525 -43.375 -25.609 1 87.81 54 ASP A O 1
ATOM 455 N N . GLN A 1 55 ? -1.067 -41.938 -24.797 1 82.94 55 GLN A N 1
ATOM 456 C CA . GLN A 1 55 ? 0.048 -42.688 -25.375 1 82.94 55 GLN A CA 1
ATOM 457 C C . GLN A 1 55 ? 0.187 -44.062 -24.734 1 82.94 55 GLN A C 1
ATOM 459 O O . GLN A 1 55 ? 0.496 -45.031 -25.406 1 82.94 55 GLN A O 1
ATOM 464 N N . TYR A 1 56 ? -0.002 -44.094 -23.453 1 82.38 56 TYR A N 1
ATOM 465 C CA . TYR A 1 56 ? -0.033 -45.344 -22.734 1 82.38 56 TYR A CA 1
ATOM 466 C C . TYR A 1 56 ? -1.055 -46.312 -23.359 1 82.38 56 TYR A C 1
ATOM 468 O O . TYR A 1 56 ? -0.752 -47.469 -23.609 1 82.38 56 TYR A O 1
ATOM 476 N N . PHE A 1 57 ? -2.139 -45.781 -23.688 1 84.19 57 PHE A N 1
ATOM 477 C CA . PHE A 1 57 ? -3.201 -46.625 -24.234 1 84.19 57 PHE A CA 1
ATOM 478 C C . PHE A 1 57 ? -2.887 -47.031 -25.672 1 84.19 57 PHE A C 1
ATOM 480 O O . PHE A 1 57 ? -3.248 -48.125 -26.094 1 84.19 57 PHE A O 1
ATOM 487 N N . THR A 1 58 ? -2.24 -46.219 -26.297 1 81.12 58 THR A N 1
ATOM 488 C CA . THR A 1 58 ? -1.85 -46.562 -27.672 1 81.12 58 THR A CA 1
ATOM 489 C C . THR A 1 58 ? -0.904 -47.75 -27.672 1 81.12 58 THR A C 1
ATOM 491 O O . THR A 1 58 ? -1.061 -48.688 -28.484 1 81.12 58 THR A O 1
ATOM 494 N N . VAL A 1 59 ? -0.065 -47.75 -26.75 1 78.38 59 VAL A N 1
ATOM 495 C CA . VAL A 1 59 ? 0.878 -48.875 -26.656 1 78.38 59 VAL A CA 1
ATOM 496 C C . VAL A 1 59 ? 0.15 -50.125 -26.188 1 78.38 59 VAL A C 1
ATOM 498 O O . VAL A 1 59 ? 0.426 -51.219 -26.688 1 78.38 59 VAL A O 1
ATOM 501 N N . ASN A 1 60 ? -0.66 -49.938 -25.266 1 80.5 60 ASN A N 1
ATOM 502 C CA . ASN A 1 60 ? -1.449 -51.094 -24.812 1 80.5 60 ASN A CA 1
ATOM 503 C C . ASN A 1 60 ? -2.236 -51.719 -25.953 1 80.5 60 ASN A C 1
ATOM 505 O O . ASN A 1 60 ? -2.328 -52.938 -26.047 1 80.5 60 ASN A O 1
ATOM 509 N N . PHE A 1 61 ? -2.781 -50.875 -26.75 1 82.38 61 PHE A N 1
ATOM 510 C CA . PHE A 1 61 ? -3.535 -51.375 -27.906 1 82.38 61 PHE A CA 1
ATOM 511 C C . PHE A 1 61 ? -2.656 -52.25 -28.781 1 82.38 61 PHE A C 1
ATOM 513 O O . PHE A 1 61 ? -3.064 -53.344 -29.188 1 82.38 61 PHE A O 1
ATOM 520 N N . SER A 1 62 ? -1.509 -51.812 -29 1 80.5 62 SER A N 1
ATOM 521 C CA . SER A 1 62 ? -0.573 -52.562 -29.828 1 80.5 62 SER A CA 1
ATOM 522 C C . SER A 1 62 ? -0.187 -53.875 -29.141 1 80.5 62 SER A C 1
ATOM 524 O O . SER A 1 62 ? -0.036 -54.906 -29.797 1 80.5 62 SER A O 1
ATOM 526 N N . SER A 1 63 ? -0.014 -53.781 -27.875 1 84.12 63 SER A N 1
ATOM 527 C CA . SER A 1 63 ? 0.3 -55 -27.109 1 84.12 63 SER A CA 1
ATOM 528 C C . SER A 1 63 ? -0.824 -56.031 -27.203 1 84.12 63 SER A C 1
ATOM 530 O O . SER A 1 63 ? -0.567 -57.219 -27.375 1 84.12 63 SER A O 1
ATOM 532 N N . PHE A 1 64 ? -1.992 -55.531 -27.172 1 87.06 64 PHE A N 1
ATOM 533 C CA . PHE A 1 64 ? -3.137 -56.438 -27.281 1 87.06 64 PHE A CA 1
ATOM 534 C C . PHE A 1 64 ? -3.188 -57.094 -28.656 1 87.06 64 PHE A C 1
ATOM 536 O O . PHE A 1 64 ? -3.479 -58.281 -28.781 1 87.06 64 PHE A O 1
ATOM 543 N N . GLN A 1 65 ? -2.912 -56.312 -29.609 1 84.75 65 GLN A N 1
ATOM 544 C CA . GLN A 1 65 ? -2.867 -56.875 -30.953 1 84.75 65 GLN A CA 1
ATOM 545 C C . GLN A 1 65 ? -1.798 -57.938 -31.078 1 84.75 65 GLN A C 1
ATOM 547 O O . GLN A 1 65 ? -1.994 -58.969 -31.766 1 84.75 65 GLN A O 1
ATOM 552 N N . THR A 1 66 ? -0.771 -57.719 -30.406 1 86 66 THR A N 1
ATOM 553 C CA . THR A 1 66 ? 0.316 -58.688 -30.406 1 86 66 THR A CA 1
ATOM 554 C C . THR A 1 66 ? -0.108 -59.969 -29.688 1 86 66 THR A C 1
ATOM 556 O O . THR A 1 66 ? 0.237 -61.094 -30.125 1 86 66 THR A O 1
ATOM 559 N N . ILE A 1 67 ? -0.785 -59.844 -28.641 1 89.31 67 ILE A N 1
ATOM 560 C CA . ILE A 1 67 ? -1.301 -61.031 -27.938 1 89.31 67 ILE A CA 1
ATOM 561 C C . ILE A 1 67 ? -2.221 -61.812 -28.844 1 89.31 67 ILE A C 1
ATOM 563 O O . ILE A 1 67 ? -2.068 -63.031 -28.969 1 89.31 67 ILE A O 1
ATOM 567 N N . LEU A 1 68 ? -3.104 -61.125 -29.484 1 89.62 68 LEU A N 1
ATOM 568 C CA . LEU A 1 68 ? -4.047 -61.781 -30.391 1 89.62 68 LEU A CA 1
ATOM 569 C C . LEU A 1 68 ? -3.314 -62.5 -31.516 1 89.62 68 LEU A C 1
ATOM 571 O O . LEU A 1 68 ? -3.652 -63.656 -31.844 1 89.62 68 LEU A O 1
ATOM 575 N N . PHE A 1 69 ? -2.342 -61.875 -31.984 1 85.75 69 PHE A N 1
ATOM 576 C CA . PHE A 1 69 ? -1.536 -62.469 -33.062 1 85.75 69 PHE A CA 1
ATOM 577 C C . PHE A 1 69 ? -0.807 -63.719 -32.562 1 85.75 69 PHE A C 1
ATOM 579 O O . PHE A 1 69 ? -0.747 -64.688 -33.25 1 85.75 69 PHE A O 1
ATOM 586 N N . SER A 1 70 ? -0.284 -63.625 -31.391 1 87.25 70 SER A N 1
ATOM 587 C CA . SER A 1 70 ? 0.447 -64.75 -30.797 1 87.25 70 SER A CA 1
ATOM 588 C C . SER A 1 70 ? -0.463 -65.938 -30.594 1 87.25 70 SER A C 1
ATOM 590 O O . SER A 1 70 ? -0.076 -67.125 -30.891 1 87.25 70 SER A O 1
ATOM 592 N N . VAL A 1 71 ? -1.604 -65.688 -30.125 1 88.62 71 VAL A N 1
ATOM 593 C CA . VAL A 1 71 ? -2.562 -66.812 -29.906 1 88.62 71 VAL A CA 1
ATOM 594 C C . VAL A 1 71 ? -2.961 -67.438 -31.234 1 88.62 71 VAL A C 1
ATOM 596 O O . VAL A 1 71 ? -3.012 -68.625 -31.375 1 88.62 71 VAL A O 1
ATOM 599 N N . GLU A 1 72 ? -3.254 -66.625 -32.188 1 88.06 72 GLU A N 1
ATOM 600 C CA . GLU A 1 72 ? -3.633 -67.062 -33.5 1 88.06 72 GLU A CA 1
ATOM 601 C C . GLU A 1 72 ? -2.564 -68 -34.094 1 88.06 72 GLU A C 1
ATOM 603 O O . GLU A 1 72 ? -2.879 -69.062 -34.594 1 88.06 72 GLU A O 1
ATOM 608 N N . THR A 1 73 ? -1.377 -67.562 -33.938 1 82.75 73 THR A N 1
ATOM 609 C CA . THR A 1 73 ? -0.256 -68.312 -34.469 1 82.75 73 THR A CA 1
ATOM 610 C C . THR A 1 73 ? -0.096 -69.688 -33.719 1 82.75 73 THR A C 1
ATOM 612 O O . THR A 1 73 ? 0.16 -70.688 -34.344 1 82.75 73 THR A O 1
ATOM 615 N N . SER A 1 74 ? -0.21 -69.625 -32.438 1 83.12 74 SER A N 1
ATOM 616 C CA . SER A 1 74 ? -0.083 -70.812 -31.625 1 83.12 74 SER A CA 1
ATOM 617 C C . SER A 1 74 ? -1.162 -71.812 -31.969 1 83.12 74 SER A C 1
ATOM 619 O O . SER A 1 74 ? -0.871 -73 -32.156 1 83.12 74 SER A O 1
ATOM 621 N N . VAL A 1 75 ? -2.34 -71.375 -32.094 1 86.25 75 VAL A N 1
ATOM 622 C CA . VAL A 1 75 ? -3.467 -72.25 -32.375 1 86.25 75 VAL A CA 1
ATOM 623 C C . VAL A 1 75 ? -3.332 -72.875 -33.75 1 86.25 75 VAL A C 1
ATOM 625 O O . VAL A 1 75 ? -3.553 -74.062 -33.938 1 86.25 75 VAL A O 1
ATOM 628 N N . LYS A 1 76 ? -2.941 -72.062 -34.719 1 83.75 76 LYS A N 1
ATOM 629 C CA . LYS A 1 76 ? -2.781 -72.625 -36.094 1 83.75 76 LYS A CA 1
ATOM 630 C C . LYS A 1 76 ? -1.681 -73.625 -36.156 1 83.75 76 LYS A C 1
ATOM 632 O O . LYS A 1 76 ? -1.81 -74.625 -36.875 1 83.75 76 LYS A O 1
ATOM 637 N N . ALA A 1 77 ? -0.698 -73.5 -35.344 1 81.19 77 ALA A N 1
ATOM 638 C CA . ALA A 1 77 ? 0.449 -74.375 -35.375 1 81.19 77 ALA A CA 1
ATOM 639 C C . ALA A 1 77 ? 0.147 -75.688 -34.625 1 81.19 77 ALA A C 1
ATOM 641 O O . ALA A 1 77 ? 0.733 -76.75 -34.906 1 81.19 77 ALA A O 1
ATOM 642 N N . ASN A 1 78 ? -0.764 -75.688 -33.656 1 83.75 78 ASN A N 1
ATOM 643 C CA . ASN A 1 78 ? -1.024 -76.812 -32.812 1 83.75 78 ASN A CA 1
ATOM 644 C C . ASN A 1 78 ? -2.5 -77.188 -32.812 1 83.75 78 ASN A C 1
ATOM 646 O O . ASN A 1 78 ? -3.061 -77.562 -31.781 1 83.75 78 ASN A O 1
ATOM 650 N N . ILE A 1 79 ? -3.053 -77 -33.906 1 79.38 79 ILE A N 1
ATOM 651 C CA . ILE A 1 79 ? -4.496 -77.188 -34.031 1 79.38 79 ILE A CA 1
ATOM 652 C C . ILE A 1 79 ? -4.922 -78.562 -33.531 1 79.38 79 ILE A C 1
ATOM 654 O O . ILE A 1 79 ? -6.023 -78.688 -32.969 1 79.38 79 ILE A O 1
ATOM 658 N N . ASN A 1 80 ? -4.07 -79.562 -33.594 1 82.25 80 ASN A N 1
ATOM 659 C CA . ASN A 1 80 ? -4.418 -80.938 -33.219 1 82.25 80 ASN A CA 1
ATOM 660 C C . ASN A 1 80 ? -3.934 -81.25 -31.797 1 82.25 80 ASN A C 1
ATOM 662 O O . ASN A 1 80 ? -4.09 -82.375 -31.344 1 82.25 80 ASN A O 1
ATOM 666 N N . ASN A 1 81 ? -3.301 -80.375 -31.156 1 87.75 81 ASN A N 1
ATOM 667 C CA . ASN A 1 81 ? -2.781 -80.562 -29.797 1 87.75 81 ASN A CA 1
ATOM 668 C C . ASN A 1 81 ? -3.348 -79.562 -28.812 1 87.75 81 ASN A C 1
ATOM 670 O O . ASN A 1 81 ? -2.699 -78.562 -28.516 1 87.75 81 ASN A O 1
ATOM 674 N N . THR A 1 82 ? -4.414 -79.875 -28.25 1 86.62 82 THR A N 1
ATOM 675 C CA . THR A 1 82 ? -5.16 -79 -27.375 1 86.62 82 THR A CA 1
ATOM 676 C C . THR A 1 82 ? -4.371 -78.688 -26.109 1 86.62 82 THR A C 1
ATOM 678 O O . THR A 1 82 ? -4.449 -77.562 -25.578 1 86.62 82 THR A O 1
ATOM 681 N N . GLU A 1 83 ? -3.578 -79.625 -25.641 1 88.62 83 GLU A N 1
ATOM 682 C CA . GLU A 1 83 ? -2.809 -79.438 -24.406 1 88.62 83 GLU A CA 1
ATOM 683 C C . GLU A 1 83 ? -1.723 -78.375 -24.594 1 88.62 83 GLU A C 1
ATOM 685 O O . GLU A 1 83 ? -1.457 -77.625 -23.688 1 88.62 83 GLU A O 1
ATOM 690 N N . VAL A 1 84 ? -1.139 -78.375 -25.766 1 87.5 84 VAL A N 1
ATOM 691 C CA . VAL A 1 84 ? -0.095 -77.375 -26.062 1 87.5 84 VAL A CA 1
ATOM 692 C C . VAL A 1 84 ? -0.706 -76 -26.156 1 87.5 84 VAL A C 1
ATOM 694 O O . VAL A 1 84 ? -0.121 -75 -25.672 1 87.5 84 VAL A O 1
ATOM 697 N N . ILE A 1 85 ? -1.871 -75.938 -26.75 1 88.56 85 ILE A N 1
ATOM 698 C CA . ILE A 1 85 ? -2.566 -74.688 -26.875 1 88.56 85 ILE A CA 1
ATOM 699 C C . ILE A 1 85 ? -2.893 -74.125 -25.5 1 88.56 85 ILE A C 1
ATOM 701 O O . ILE A 1 85 ? -2.643 -72.938 -25.219 1 88.56 85 ILE A O 1
ATOM 705 N N . LYS A 1 86 ? -3.373 -74.875 -24.656 1 90.12 86 LYS A N 1
ATOM 706 C CA . LYS A 1 86 ? -3.727 -74.5 -23.297 1 90.12 86 LYS A CA 1
ATOM 707 C C . LYS A 1 86 ? -2.504 -74 -22.547 1 90.12 86 LYS A C 1
ATOM 709 O O . LYS A 1 86 ? -2.584 -73 -21.828 1 90.12 86 LYS A O 1
ATOM 714 N N . LYS A 1 87 ? -1.464 -74.688 -22.672 1 89.56 87 LYS A N 1
ATOM 715 C CA . LYS A 1 87 ? -0.227 -74.312 -22 1 89.56 87 LYS A CA 1
ATOM 716 C C . LYS A 1 87 ? 0.254 -72.938 -22.5 1 89.56 87 LYS A C 1
ATOM 718 O O . LYS A 1 87 ? 0.679 -72.062 -21.703 1 89.56 87 LYS A O 1
ATOM 723 N N . GLN A 1 88 ? 0.176 -72.688 -23.766 1 87.5 88 GLN A N 1
ATOM 724 C CA . GLN A 1 88 ? 0.623 -71.438 -24.359 1 87.5 88 GLN A CA 1
ATOM 725 C C . GLN A 1 88 ? -0.284 -70.312 -23.938 1 87.5 88 GLN A C 1
ATOM 727 O O . GLN A 1 88 ? 0.192 -69.188 -23.656 1 87.5 88 GLN A O 1
ATOM 732 N N . LEU A 1 89 ? -1.563 -70.562 -23.938 1 91.19 89 LEU A N 1
ATOM 733 C CA . LEU A 1 89 ? -2.506 -69.562 -23.469 1 91.19 89 LEU A CA 1
ATOM 734 C C . LEU A 1 89 ? -2.217 -69.188 -22.031 1 91.19 89 LEU A C 1
ATOM 736 O O . LEU A 1 89 ? -2.287 -68 -21.672 1 91.19 89 LEU A O 1
ATOM 740 N N . ARG A 1 90 ? -1.882 -70.062 -21.234 1 90.75 90 ARG A N 1
ATOM 741 C CA . ARG A 1 90 ? -1.542 -69.812 -19.844 1 90.75 90 ARG A CA 1
ATOM 742 C C . ARG A 1 90 ? -0.288 -68.938 -19.734 1 90.75 90 ARG A C 1
ATOM 744 O O . ARG A 1 90 ? -0.242 -68 -18.938 1 90.75 90 ARG A O 1
ATOM 751 N N . GLU A 1 91 ? 0.723 -69.25 -20.484 1 86.69 91 GLU A N 1
ATOM 752 C CA . GLU A 1 91 ? 1.972 -68.5 -20.453 1 86.69 91 GLU A CA 1
ATOM 753 C C . GLU A 1 91 ? 1.757 -67.062 -20.906 1 86.69 91 GLU A C 1
ATOM 755 O O . GLU A 1 91 ? 2.303 -66.125 -20.328 1 86.69 91 GLU A O 1
ATOM 760 N N . LEU A 1 92 ? 0.975 -67 -21.984 1 88.25 92 LEU A N 1
ATOM 761 C CA . LEU A 1 92 ? 0.67 -65.625 -22.484 1 88.25 92 LEU A CA 1
ATOM 762 C C . LEU A 1 92 ? -0.079 -64.812 -21.422 1 88.25 92 LEU A C 1
ATOM 764 O O . LEU A 1 92 ? 0.191 -63.656 -21.25 1 88.25 92 LEU A O 1
ATOM 768 N N . TYR A 1 93 ? -0.969 -65.438 -20.766 1 89.06 93 TYR A N 1
ATOM 769 C CA . TYR A 1 93 ? -1.716 -64.75 -19.703 1 89.06 93 TYR A CA 1
ATOM 770 C C . TYR A 1 93 ? -0.789 -64.312 -18.578 1 89.06 93 TYR A C 1
ATOM 772 O O . TYR A 1 93 ? -0.862 -63.188 -18.094 1 89.06 93 TYR A O 1
ATOM 780 N N . GLU A 1 94 ? 0.064 -65.188 -18.125 1 87 94 GLU A N 1
ATOM 781 C CA . GLU A 1 94 ? 0.97 -64.875 -17.016 1 87 94 GLU A CA 1
ATOM 782 C C . GLU A 1 94 ? 1.9 -63.75 -17.359 1 87 94 GLU A C 1
ATOM 784 O O . GLU A 1 94 ? 2.217 -62.906 -16.5 1 87 94 GLU A O 1
ATOM 789 N N . LEU A 1 95 ? 2.277 -63.688 -18.609 1 83.25 95 LEU A N 1
ATOM 790 C CA . LEU A 1 95 ? 3.172 -62.625 -19.078 1 83.25 95 LEU A CA 1
ATOM 791 C C . LEU A 1 95 ? 2.467 -61.281 -19.062 1 83.25 95 LEU A C 1
ATOM 793 O O . LEU A 1 95 ? 3.107 -60.219 -18.891 1 83.25 95 LEU A O 1
ATOM 797 N N . ASN A 1 96 ? 1.146 -61.312 -19.25 1 86.5 96 ASN A N 1
ATOM 798 C CA . ASN A 1 96 ? 0.409 -60.062 -19.422 1 86.5 96 ASN A CA 1
ATOM 799 C C . ASN A 1 96 ? -0.621 -59.875 -18.312 1 86.5 96 ASN A C 1
ATOM 801 O O . ASN A 1 96 ? -1.56 -59.062 -18.469 1 86.5 96 ASN A O 1
ATOM 805 N N . SER A 1 97 ? -0.436 -60.5 -17.219 1 84.62 97 SER A N 1
ATOM 806 C CA . SER A 1 97 ? -1.424 -60.5 -16.141 1 84.62 97 SER A CA 1
ATOM 807 C C . SER A 1 97 ? -1.52 -59.156 -15.469 1 84.62 97 SER A C 1
ATOM 809 O O . SER A 1 97 ? -2.471 -58.875 -14.734 1 84.62 97 SER A O 1
ATOM 811 N N . ASN A 1 98 ? -0.621 -58.312 -15.742 1 79.12 98 ASN A N 1
ATOM 812 C CA . ASN A 1 98 ? -0.629 -57 -15.133 1 79.12 98 ASN A CA 1
ATOM 813 C C . ASN A 1 98 ? -1.712 -56.094 -15.734 1 79.12 98 ASN A C 1
ATOM 815 O O . ASN A 1 98 ? -2.143 -55.125 -15.117 1 79.12 98 ASN A O 1
ATOM 819 N N . TYR A 1 99 ? -2.174 -56.469 -16.938 1 82.31 99 TYR A N 1
ATOM 820 C CA . TYR A 1 99 ? -3.162 -55.594 -17.547 1 82.31 99 TYR A CA 1
ATOM 821 C C . TYR A 1 99 ? -4.254 -56.406 -18.234 1 82.31 99 TYR A C 1
ATOM 823 O O . TYR A 1 99 ? -5.203 -55.844 -18.781 1 82.31 99 TYR A O 1
ATOM 831 N N . VAL A 1 100 ? -4.102 -57.656 -18.266 1 90.12 100 VAL A N 1
ATOM 832 C CA . VAL A 1 100 ? -5.105 -58.531 -18.859 1 90.12 100 VAL A CA 1
ATOM 833 C C . VAL A 1 100 ? -5.664 -59.5 -17.797 1 90.12 100 VAL A C 1
ATOM 835 O O . VAL A 1 100 ? -4.918 -60 -16.969 1 90.12 100 VAL A O 1
ATOM 838 N N . SER A 1 101 ? -6.91 -59.656 -17.781 1 92.25 101 SER A N 1
ATOM 839 C CA . SER A 1 101 ? -7.543 -60.5 -16.781 1 92.25 101 SER A CA 1
ATOM 840 C C . SER A 1 101 ? -7.73 -61.906 -17.297 1 92.25 101 SER A C 1
ATOM 842 O O . SER A 1 101 ? -7.844 -62.844 -16.5 1 92.25 101 SER A O 1
ATOM 844 N N . ASN A 1 102 ? -7.805 -62.031 -18.594 1 93.69 102 ASN A N 1
ATOM 845 C CA . ASN A 1 102 ? -8.023 -63.344 -19.156 1 93.69 102 ASN A CA 1
ATOM 846 C C . ASN A 1 102 ? -7.68 -63.406 -20.641 1 93.69 102 ASN A C 1
ATOM 848 O O . ASN A 1 102 ? -7.816 -62.406 -21.344 1 93.69 102 ASN A O 1
ATOM 852 N N . ILE A 1 103 ? -7.184 -64.562 -21.125 1 94.5 103 ILE A N 1
ATOM 853 C CA . ILE A 1 103 ? -6.953 -64.875 -22.531 1 94.5 103 ILE A CA 1
ATOM 854 C C . ILE A 1 103 ? -7.5 -66.25 -22.844 1 94.5 103 ILE A C 1
ATOM 856 O O . ILE A 1 103 ? -7.035 -67.25 -22.281 1 94.5 103 ILE A O 1
ATOM 860 N N . TYR A 1 104 ? -8.453 -66.312 -23.734 1 94.69 104 TYR A N 1
ATOM 861 C CA . TYR A 1 104 ? -9.086 -67.625 -23.969 1 94.69 104 TYR A CA 1
ATOM 862 C C . TYR A 1 104 ? -9.648 -67.688 -25.391 1 94.69 104 TYR A C 1
ATOM 864 O O . TYR A 1 104 ? -9.75 -66.688 -26.078 1 94.69 104 TYR A O 1
ATOM 872 N N . LEU A 1 105 ? -9.953 -68.938 -25.812 1 94.94 105 LEU A N 1
ATOM 873 C CA . LEU A 1 105 ? -10.602 -69.25 -27.094 1 94.94 105 LEU A CA 1
ATOM 874 C C . LEU A 1 105 ? -12.078 -69.562 -26.891 1 94.94 105 LEU A C 1
ATOM 876 O O . LEU A 1 105 ? -12.43 -70.375 -26.016 1 94.94 105 LEU A O 1
ATOM 880 N N . ILE A 1 106 ? -12.867 -68.938 -27.641 1 95.25 106 ILE A N 1
ATOM 881 C CA . ILE A 1 106 ? -14.297 -69.188 -27.609 1 95.25 106 ILE A CA 1
ATOM 882 C C . ILE A 1 106 ? -14.672 -70.125 -28.766 1 95.25 106 ILE A C 1
ATOM 884 O O . ILE A 1 106 ? -14.453 -69.75 -29.922 1 95.25 106 ILE A O 1
ATOM 888 N N . LYS A 1 107 ? -15.281 -71.188 -28.391 1 94 107 LYS A N 1
ATOM 889 C CA . LYS A 1 107 ? -15.75 -72.125 -29.406 1 94 107 LYS A CA 1
ATOM 890 C C . LYS A 1 107 ? -17.156 -71.75 -29.875 1 94 107 LYS A C 1
ATOM 892 O O . LYS A 1 107 ? -17.797 -70.875 -29.328 1 94 107 LYS A O 1
ATOM 897 N N . SER A 1 108 ? -17.625 -72.438 -30.953 1 92.5 108 SER A N 1
ATOM 898 C CA . SER A 1 108 ? -18.922 -72.188 -31.547 1 92.5 108 SER A CA 1
ATOM 899 C C . SER A 1 108 ? -20.047 -72.5 -30.562 1 92.5 108 SER A C 1
ATOM 901 O O . SER A 1 108 ? -21.125 -71.875 -30.656 1 92.5 108 SER A O 1
ATOM 903 N N . ASP A 1 109 ? -19.797 -73.438 -29.625 1 93.19 109 ASP A N 1
ATOM 904 C CA . ASP A 1 109 ? -20.812 -73.75 -28.641 1 93.19 109 ASP A CA 1
ATOM 905 C C . ASP A 1 109 ? -20.703 -72.875 -27.406 1 93.19 109 ASP A C 1
ATOM 907 O O . ASP A 1 109 ? -21.375 -73.125 -26.406 1 93.19 109 ASP A O 1
ATOM 911 N N . LEU A 1 110 ? -19.781 -71.875 -27.406 1 94 110 LEU A N 1
ATOM 912 C CA . LEU A 1 110 ? -19.594 -70.875 -26.391 1 94 110 LEU A CA 1
ATOM 913 C C . LEU A 1 110 ? -18.781 -71.438 -25.203 1 94 110 LEU A C 1
ATOM 915 O O . LEU A 1 110 ? -18.594 -70.688 -24.203 1 94 110 LEU A O 1
ATOM 919 N N . SER A 1 111 ? -18.359 -72.688 -25.297 1 93.81 111 SER A N 1
ATOM 920 C CA . SER A 1 111 ? -17.344 -73.188 -24.344 1 93.81 111 SER A CA 1
ATOM 921 C C . SER A 1 111 ? -15.984 -72.562 -24.641 1 93.81 111 SER A C 1
ATOM 923 O O . SER A 1 111 ? -15.781 -71.938 -25.703 1 93.81 111 SER A O 1
ATOM 925 N N . ILE A 1 112 ? -15.125 -72.562 -23.641 1 93.62 112 ILE A N 1
ATOM 926 C CA . ILE A 1 112 ? -13.867 -71.875 -23.859 1 93.62 112 ILE A CA 1
ATOM 927 C C . ILE A 1 112 ? -12.695 -72.812 -23.656 1 93.62 112 ILE A C 1
ATOM 929 O O . ILE A 1 112 ? -12.859 -73.875 -23.078 1 93.62 112 ILE A O 1
ATOM 933 N N . LEU A 1 113 ? -11.641 -72.5 -24.25 1 91.62 113 LEU A N 1
ATOM 934 C CA . LEU A 1 113 ? -10.367 -73.188 -24.078 1 91.62 113 LEU A CA 1
ATOM 935 C C . LEU A 1 113 ? -9.312 -72.25 -23.516 1 91.62 113 LEU A C 1
ATOM 937 O O . LEU A 1 113 ? -9.078 -71.125 -24.078 1 91.62 113 LEU A O 1
ATOM 941 N N . GLY A 1 114 ? -8.797 -72.625 -22.422 1 87.5 114 GLY A N 1
ATOM 942 C CA . GLY A 1 114 ? -7.742 -71.812 -21.828 1 87.5 114 GLY A CA 1
ATOM 943 C C . GLY A 1 114 ? -8.273 -70.75 -20.906 1 87.5 114 GLY A C 1
ATOM 944 O O . GLY A 1 114 ? -9.359 -70.875 -20.344 1 87.5 114 GLY A O 1
ATOM 945 N N . GLY A 1 115 ? -7.316 -69.812 -20.688 1 79.94 115 GLY A N 1
ATOM 946 C CA . GLY A 1 115 ? -7.691 -68.625 -19.922 1 79.94 115 GLY A CA 1
ATOM 947 C C . GLY A 1 115 ? -7.02 -68.562 -18.578 1 79.94 115 GLY A C 1
ATOM 948 O O . GLY A 1 115 ? -5.93 -69.125 -18.391 1 79.94 115 GLY A O 1
ATOM 949 N N . SER A 1 116 ? -7.613 -67.812 -17.719 1 80.94 116 SER A N 1
ATOM 950 C CA . SER A 1 116 ? -7.164 -67.625 -16.344 1 80.94 116 SER A CA 1
ATOM 951 C C . SER A 1 116 ? -7.34 -68.938 -15.539 1 80.94 116 SER A C 1
ATOM 953 O O . SER A 1 116 ? -7.793 -69.938 -16.078 1 80.94 116 SER A O 1
ATOM 955 N N . ILE A 1 117 ? -6.867 -68.812 -14.312 1 80.5 117 ILE A N 1
ATOM 956 C CA . ILE A 1 117 ? -6.961 -70 -13.43 1 80.5 117 ILE A CA 1
ATOM 957 C C . ILE A 1 117 ? -8.414 -70.438 -13.344 1 80.5 117 ILE A C 1
ATOM 959 O O . ILE A 1 117 ? -8.703 -71.625 -13.477 1 80.5 117 ILE A O 1
ATOM 963 N N . ALA A 1 118 ? -9.328 -69.562 -13.273 1 81.31 118 ALA A N 1
ATOM 964 C CA . ALA A 1 118 ? -10.742 -69.812 -13.117 1 81.31 118 ALA A CA 1
ATOM 965 C C . ALA A 1 118 ? -11.32 -70.438 -14.391 1 81.31 118 ALA A C 1
ATOM 967 O O . ALA A 1 118 ? -12.008 -71.5 -14.336 1 81.31 118 ALA A O 1
ATOM 968 N N . THR A 1 119 ? -10.945 -69.875 -15.5 1 83.19 119 THR A N 1
ATOM 969 C CA . THR A 1 119 ? -11.602 -70.312 -16.734 1 83.19 119 THR A CA 1
ATOM 970 C C . THR A 1 119 ? -10.977 -71.562 -17.281 1 83.19 119 THR A C 1
ATOM 972 O O . THR A 1 119 ? -11.562 -72.25 -18.125 1 83.19 119 THR A O 1
ATOM 975 N N . ARG A 1 120 ? -9.82 -71.875 -16.797 1 81.56 120 ARG A N 1
ATOM 976 C CA . ARG A 1 120 ? -9.234 -73.125 -17.172 1 81.56 120 ARG A CA 1
ATOM 977 C C . ARG A 1 120 ? -10 -74.312 -16.531 1 81.56 120 ARG A C 1
ATOM 979 O O . ARG A 1 120 ? -10.039 -75.438 -17.078 1 81.56 120 ARG A O 1
ATOM 986 N N . ILE A 1 121 ? -10.586 -74 -15.383 1 80.81 121 ILE A N 1
ATOM 987 C CA . ILE A 1 121 ? -11.359 -75 -14.656 1 80.81 121 ILE A CA 1
ATOM 988 C C . ILE A 1 121 ? -12.812 -74.938 -15.117 1 80.81 121 ILE A C 1
ATOM 990 O O . ILE A 1 121 ? -13.406 -76 -15.391 1 80.81 121 ILE A O 1
ATOM 994 N N . PHE A 1 122 ? -13.305 -73.75 -15.25 1 85.25 122 PHE A N 1
ATOM 995 C CA . PHE A 1 122 ? -14.688 -73.562 -15.656 1 85.25 122 PHE A CA 1
ATOM 996 C C . PHE A 1 122 ? -14.781 -73.188 -17.125 1 85.25 122 PHE A C 1
ATOM 998 O O . PHE A 1 122 ? -14.773 -72 -17.453 1 85.25 122 PHE A O 1
ATOM 1005 N N . ASP A 1 123 ? -14.914 -74.125 -17.969 1 88.94 123 ASP A N 1
ATOM 1006 C CA . ASP A 1 123 ? -14.883 -73.875 -19.406 1 88.94 123 ASP A CA 1
ATOM 1007 C C . ASP A 1 123 ? -16.266 -74.125 -20.031 1 88.94 123 ASP A C 1
ATOM 1009 O O . ASP A 1 123 ? -16.375 -74.25 -21.25 1 88.94 123 ASP A O 1
ATOM 1013 N N . GLU A 1 124 ? -17.266 -74.062 -19.219 1 90.75 124 GLU A N 1
ATOM 1014 C CA . GLU A 1 124 ? -18.641 -74.312 -19.672 1 90.75 124 GLU A CA 1
ATOM 1015 C C . GLU A 1 124 ? -19.141 -73.188 -20.562 1 90.75 124 GLU A C 1
ATOM 1017 O O . GLU A 1 124 ? -18.656 -72.062 -20.484 1 90.75 124 GLU A O 1
ATOM 1022 N N . PRO A 1 125 ? -20.016 -73.562 -21.484 1 93.69 125 PRO A N 1
ATOM 1023 C CA . PRO A 1 125 ? -20.625 -72.5 -22.312 1 93.69 125 PRO A CA 1
ATOM 1024 C C . PRO A 1 125 ? -21.406 -71.5 -21.484 1 93.69 125 PRO A C 1
ATOM 1026 O O . PRO A 1 125 ? -22.156 -71.875 -20.578 1 93.69 125 PRO A O 1
ATOM 1029 N N . LEU A 1 126 ? -21.219 -70.25 -21.75 1 92.62 126 LEU A N 1
ATOM 1030 C CA . LEU A 1 126 ? -21.938 -69.188 -21.109 1 92.62 126 LEU A CA 1
ATOM 1031 C C . LEU A 1 126 ? -22.594 -68.25 -22.141 1 92.62 126 LEU A C 1
ATOM 1033 O O . LEU A 1 126 ? -21.922 -67.812 -23.078 1 92.62 126 LEU A O 1
ATOM 1037 N N . PRO A 1 127 ? -23.828 -67.875 -21.922 1 91.88 127 PRO A N 1
ATOM 1038 C CA . PRO A 1 127 ? -24.562 -67.062 -22.891 1 91.88 127 PRO A CA 1
ATOM 1039 C C . PRO A 1 127 ? -23.938 -65.625 -23.047 1 91.88 127 PRO A C 1
ATOM 1041 O O . PRO A 1 127 ? -24.062 -65 -24.109 1 91.88 127 PRO A O 1
ATOM 1044 N N . GLU A 1 128 ? -23.281 -65.188 -22.078 1 90 128 GLU A N 1
ATOM 1045 C CA . GLU A 1 128 ? -22.719 -63.844 -22.094 1 90 128 GLU A CA 1
ATOM 1046 C C . GLU A 1 128 ? -21.625 -63.719 -23.141 1 90 128 GLU A C 1
ATOM 1048 O O . GLU A 1 128 ? -21.234 -62.625 -23.531 1 90 128 GLU A O 1
ATOM 1053 N N . ARG A 1 129 ? -21.109 -64.875 -23.625 1 93.94 129 ARG A N 1
ATOM 1054 C CA . ARG A 1 129 ? -20.031 -64.875 -24.609 1 93.94 129 ARG A CA 1
ATOM 1055 C C . ARG A 1 129 ? -20.578 -64.875 -26.031 1 93.94 129 ARG A C 1
ATOM 1057 O O . ARG A 1 129 ? -19.828 -64.688 -26.984 1 93.94 129 ARG A O 1
ATOM 1064 N N . GLU A 1 130 ? -21.891 -65 -26.188 1 95.19 130 GLU A N 1
ATOM 1065 C CA . GLU A 1 130 ? -22.516 -65.062 -27.5 1 95.19 130 GLU A CA 1
ATOM 1066 C C . GLU A 1 130 ? -22.312 -63.719 -28.266 1 95.19 130 GLU A C 1
ATOM 1068 O O . GLU A 1 130 ? -21.891 -63.719 -29.422 1 95.19 130 GLU A O 1
ATOM 1073 N N . PRO A 1 131 ? -22.594 -62.625 -27.562 1 95 131 PRO A N 1
ATOM 1074 C CA . PRO A 1 131 ? -22.375 -61.375 -28.281 1 95 131 PRO A CA 1
ATOM 1075 C C . PRO A 1 131 ? -20.938 -61.188 -28.734 1 95 131 PRO A C 1
ATOM 1077 O O . PRO A 1 131 ? -20.688 -60.594 -29.797 1 95 131 PRO A O 1
ATOM 1080 N N . LEU A 1 132 ? -20 -61.656 -28.016 1 95.31 132 LEU A N 1
ATOM 1081 C CA . LEU A 1 132 ? -18.578 -61.562 -28.359 1 95.31 132 LEU A CA 1
ATOM 1082 C C . LEU A 1 132 ? -18.25 -62.406 -29.578 1 95.31 132 LEU A C 1
ATOM 1084 O O . LEU A 1 132 ? -17.609 -61.938 -30.516 1 95.31 132 LEU A O 1
ATOM 1088 N N . PHE A 1 133 ? -18.734 -63.656 -29.5 1 95.88 133 PHE A N 1
ATOM 1089 C CA . PHE A 1 133 ? -18.484 -64.562 -30.609 1 95.88 133 PHE A CA 1
ATOM 1090 C C . PHE A 1 133 ? -19.141 -64.062 -31.891 1 95.88 133 PHE A C 1
ATOM 1092 O O . PHE A 1 133 ? -18.516 -64.125 -32.969 1 95.88 133 PHE A O 1
ATOM 1099 N N . ASP A 1 134 ? -20.375 -63.562 -31.75 1 95.62 134 ASP A N 1
ATOM 1100 C CA . ASP A 1 134 ? -21.125 -63.031 -32.906 1 95.62 134 ASP A CA 1
ATOM 1101 C C . ASP A 1 134 ? -20.406 -61.844 -33.5 1 95.62 134 ASP A C 1
ATOM 1103 O O . ASP A 1 134 ? -20.328 -61.719 -34.75 1 95.62 134 ASP A O 1
ATOM 1107 N N . ALA A 1 135 ? -19.938 -61 -32.656 1 94.5 135 ALA A N 1
ATOM 1108 C CA . ALA A 1 135 ? -19.234 -59.812 -33.156 1 94.5 135 ALA A CA 1
ATOM 1109 C C . ALA A 1 135 ? -17.969 -60.219 -33.906 1 94.5 135 ALA A C 1
ATOM 1111 O O . ALA A 1 135 ? -17.641 -59.594 -34.938 1 94.5 135 ALA A O 1
ATOM 1112 N N . ALA A 1 136 ? -17.203 -61.125 -33.375 1 94.25 136 ALA A N 1
ATOM 1113 C CA . ALA A 1 136 ? -16 -61.625 -34.031 1 94.25 136 ALA A CA 1
ATOM 1114 C C . ALA A 1 136 ? -16.328 -62.25 -35.375 1 94.25 136 ALA A C 1
ATOM 1116 O O . ALA A 1 136 ? -15.617 -62.031 -36.375 1 94.25 136 ALA A O 1
ATOM 1117 N N . ASP A 1 137 ? -17.422 -62.969 -35.406 1 93.25 137 ASP A N 1
ATOM 1118 C CA . ASP A 1 137 ? -17.828 -63.688 -36.625 1 93.25 137 ASP A CA 1
ATOM 1119 C C . ASP A 1 137 ? -18.281 -62.688 -37.688 1 93.25 137 ASP A C 1
ATOM 1121 O O . ASP A 1 137 ? -18.031 -62.906 -38.875 1 93.25 137 ASP A O 1
ATOM 1125 N N . LYS A 1 138 ? -18.953 -61.656 -37.281 1 92.94 138 LYS A N 1
ATOM 1126 C CA . LYS A 1 138 ? -19.438 -60.656 -38.219 1 92.94 138 LYS A CA 1
ATOM 1127 C C . LYS A 1 138 ? -18.281 -59.844 -38.781 1 92.94 138 LYS A C 1
ATOM 1129 O O . LYS A 1 138 ? -18.344 -59.375 -39.938 1 92.94 138 LYS A O 1
ATOM 1134 N N . ASN A 1 139 ? -17.281 -59.625 -37.938 1 89.06 139 ASN A N 1
ATOM 1135 C CA . ASN A 1 139 ? -16.109 -58.844 -38.344 1 89.06 139 ASN A CA 1
ATOM 1136 C C . ASN A 1 139 ? -14.852 -59.719 -38.406 1 89.06 139 ASN A C 1
ATOM 1138 O O . ASN A 1 139 ? -13.898 -59.469 -37.656 1 89.06 139 ASN A O 1
ATOM 1142 N N . ARG A 1 140 ? -14.664 -60.562 -39.312 1 87.62 140 ARG A N 1
ATOM 1143 C CA . ARG A 1 140 ? -13.656 -61.625 -39.312 1 87.62 140 ARG A CA 1
ATOM 1144 C C . ARG A 1 140 ? -12.273 -61.062 -39.625 1 87.62 140 ARG A C 1
ATOM 1146 O O . ARG A 1 140 ? -11.258 -61.719 -39.344 1 87.62 140 ARG A O 1
ATOM 1153 N N . ARG A 1 141 ? -12.195 -59.812 -40.094 1 83.19 141 ARG A N 1
ATOM 1154 C CA . ARG A 1 141 ? -10.898 -59.281 -40.531 1 83.19 141 ARG A CA 1
ATOM 1155 C C . ARG A 1 141 ? -10.391 -58.25 -39.531 1 83.19 141 ARG A C 1
ATOM 1157 O O . ARG A 1 141 ? -9.281 -57.719 -39.656 1 83.19 141 ARG A O 1
ATOM 1164 N N . THR A 1 142 ? -11.219 -57.938 -38.594 1 87.5 142 THR A N 1
ATOM 1165 C CA . THR A 1 142 ? -10.828 -56.875 -37.688 1 87.5 142 THR A CA 1
ATOM 1166 C C . THR A 1 142 ? -11.039 -57.312 -36.25 1 87.5 142 THR A C 1
ATOM 1168 O O . THR A 1 142 ? -11.648 -58.344 -35.969 1 87.5 142 THR A O 1
ATOM 1171 N N . THR A 1 143 ? -10.344 -56.656 -35.406 1 90.56 143 THR A N 1
ATOM 1172 C CA . THR A 1 143 ? -10.516 -56.875 -33.969 1 90.56 143 THR A CA 1
ATOM 1173 C C . THR A 1 143 ? -11.695 -56.062 -33.438 1 90.56 143 THR A C 1
ATOM 1175 O O . THR A 1 143 ? -11.812 -54.875 -33.719 1 90.56 143 THR A O 1
ATOM 1178 N N . PHE A 1 144 ? -12.547 -56.656 -32.781 1 91.94 144 PHE A N 1
ATOM 1179 C CA . PHE A 1 144 ? -13.688 -56 -32.188 1 91.94 144 PHE A CA 1
ATOM 1180 C C . PHE A 1 144 ? -13.438 -55.75 -30.703 1 91.94 144 PHE A C 1
ATOM 1182 O O . PHE A 1 144 ? -12.914 -56.594 -30 1 91.94 144 PHE A O 1
ATOM 1189 N N . VAL A 1 145 ? -13.727 -54.562 -30.281 1 90.94 145 VAL A N 1
ATOM 1190 C CA . VAL A 1 145 ? -13.625 -54.188 -28.875 1 90.94 145 VAL A CA 1
ATOM 1191 C C . VAL A 1 145 ? -15.023 -54.031 -28.281 1 90.94 145 VAL A C 1
ATOM 1193 O O . VAL A 1 145 ? -15.836 -53.25 -28.75 1 90.94 145 VAL A O 1
ATOM 1196 N N . SER A 1 146 ? -15.258 -54.719 -27.234 1 92.12 146 SER A N 1
ATOM 1197 C CA . SER A 1 146 ? -16.594 -54.719 -26.625 1 92.12 146 SER A CA 1
ATOM 1198 C C . SER A 1 146 ? -16.812 -53.469 -25.766 1 92.12 146 SER A C 1
ATOM 1200 O O . SER A 1 146 ? -15.852 -52.781 -25.406 1 92.12 146 SER A O 1
ATOM 1202 N N . GLU A 1 147 ? -18.078 -53.156 -25.5 1 89.69 147 GLU A N 1
ATOM 1203 C CA . GLU A 1 147 ? -18.406 -52.219 -24.422 1 89.69 147 GLU A CA 1
ATOM 1204 C C . GLU A 1 147 ? -18.078 -52.812 -23.062 1 89.69 147 GLU A C 1
ATOM 1206 O O . GLU A 1 147 ? -18 -54.031 -22.906 1 89.69 147 GLU A O 1
ATOM 1211 N N . PRO A 1 148 ? -17.828 -51.938 -22.125 1 90.62 148 PRO A N 1
ATOM 1212 C CA . PRO A 1 148 ? -17.562 -52.5 -20.797 1 90.62 148 PRO A CA 1
ATOM 1213 C C . PRO A 1 148 ? -18.734 -53.281 -20.25 1 90.62 148 PRO A C 1
ATOM 1215 O O . PRO A 1 148 ? -19.891 -52.938 -20.453 1 90.62 148 PRO A O 1
ATOM 1218 N N . TYR A 1 149 ? -18.438 -54.406 -19.672 1 90.25 149 TYR A N 1
ATOM 1219 C CA . TYR A 1 149 ? -19.453 -55.281 -19.094 1 90.25 149 TYR A CA 1
ATOM 1220 C C . TYR A 1 149 ? -18.875 -56.094 -17.938 1 90.25 149 TYR A C 1
ATOM 1222 O O . TYR A 1 149 ? -17.656 -56.094 -17.734 1 90.25 149 TYR A O 1
ATOM 1230 N N . LYS A 1 150 ? -19.75 -56.688 -17.156 1 90.62 150 LYS A N 1
ATOM 1231 C CA . LYS A 1 150 ? -19.312 -57.562 -16.062 1 90.62 150 LYS A CA 1
ATOM 1232 C C . LYS A 1 150 ? -19.25 -59 -16.5 1 90.62 150 LYS A C 1
ATOM 1234 O O . LYS A 1 150 ? -20.281 -59.625 -16.812 1 90.62 150 LYS A O 1
ATOM 1239 N N . SER A 1 151 ? -18.047 -59.531 -16.625 1 90.44 151 SER A N 1
ATOM 1240 C CA . SER A 1 151 ? -17.828 -60.938 -16.938 1 90.44 151 SER A CA 1
ATOM 1241 C C . SER A 1 151 ? -17.844 -61.781 -15.68 1 90.44 151 SER A C 1
ATOM 1243 O O . SER A 1 151 ? -17.406 -61.344 -14.617 1 90.44 151 SER A O 1
ATOM 1245 N N . LYS A 1 152 ? -18.312 -62.938 -15.812 1 89.38 152 LYS A N 1
ATOM 1246 C CA . LYS A 1 152 ? -18.422 -63.844 -14.672 1 89.38 152 LYS A CA 1
ATOM 1247 C C . LYS A 1 152 ? -17.062 -64.062 -14.031 1 89.38 152 LYS A C 1
ATOM 1249 O O . LYS A 1 152 ? -16.953 -64.125 -12.805 1 89.38 152 LYS A O 1
ATOM 1254 N N . TYR A 1 153 ? -16.047 -64.125 -14.812 1 88.38 153 TYR A N 1
ATOM 1255 C CA . TYR A 1 153 ? -14.758 -64.562 -14.258 1 88.38 153 TYR A CA 1
ATOM 1256 C C . TYR A 1 153 ? -13.742 -63.406 -14.328 1 88.38 153 TYR A C 1
ATOM 1258 O O . TYR A 1 153 ? -12.711 -63.438 -13.656 1 88.38 153 TYR A O 1
ATOM 1266 N N . SER A 1 154 ? -13.961 -62.375 -15.148 1 89.06 154 SER A N 1
ATOM 1267 C CA . SER A 1 154 ? -13.008 -61.281 -15.312 1 89.06 154 SER A CA 1
ATOM 1268 C C . SER A 1 154 ? -13.508 -60 -14.641 1 89.06 154 SER A C 1
ATOM 1270 O O . SER A 1 154 ? -12.805 -59 -14.609 1 89.06 154 SER A O 1
ATOM 1272 N N . GLY A 1 155 ? -14.789 -60.062 -14.031 1 88.69 155 GLY A N 1
ATOM 1273 C CA . GLY A 1 155 ? -15.352 -58.875 -13.438 1 88.69 155 GLY A CA 1
ATOM 1274 C C . GLY A 1 155 ? -15.664 -57.781 -14.461 1 88.69 155 GLY A C 1
ATOM 1275 O O . GLY A 1 155 ? -16.156 -58.094 -15.547 1 88.69 155 GLY A O 1
ATOM 1276 N N . TRP A 1 156 ? -15.5 -56.5 -14.055 1 88.38 156 TRP A N 1
ATOM 1277 C CA . TRP A 1 156 ? -15.688 -55.406 -14.977 1 88.38 156 TRP A CA 1
ATOM 1278 C C . TRP A 1 156 ? -14.555 -55.344 -16 1 88.38 156 TRP A C 1
ATOM 1280 O O . TRP A 1 156 ? -13.383 -55.188 -15.641 1 88.38 156 TRP A O 1
ATOM 1290 N N . THR A 1 157 ? -14.914 -55.625 -17.297 1 92.56 157 THR A N 1
ATOM 1291 C CA . THR A 1 157 ? -13.852 -55.75 -18.281 1 92.56 157 THR A CA 1
ATOM 1292 C C . THR A 1 157 ? -14.328 -55.281 -19.656 1 92.56 157 THR A C 1
ATOM 1294 O O . THR A 1 157 ? -15.492 -54.938 -19.828 1 92.56 157 THR A O 1
ATOM 1297 N N . VAL A 1 158 ? -13.43 -55.031 -20.469 1 92.31 158 VAL A N 1
ATOM 1298 C CA . VAL A 1 158 ? -13.602 -54.875 -21.906 1 92.31 158 VAL A CA 1
ATOM 1299 C C . VAL A 1 158 ? -12.867 -56 -22.641 1 92.31 158 VAL A C 1
ATOM 1301 O O . VAL A 1 158 ? -11.719 -56.312 -22.328 1 92.31 158 VAL A O 1
ATOM 1304 N N . THR A 1 159 ? -13.523 -56.625 -23.5 1 94.38 159 THR A N 1
ATOM 1305 C CA . THR A 1 159 ? -12.93 -57.781 -24.188 1 94.38 159 THR A CA 1
ATOM 1306 C C . THR A 1 159 ? -12.609 -57.438 -25.641 1 94.38 159 THR A C 1
ATOM 1308 O O . THR A 1 159 ? -13.453 -56.875 -26.344 1 94.38 159 THR A O 1
ATOM 1311 N N . MET A 1 160 ? -11.469 -57.719 -26 1 93.19 160 MET A N 1
ATOM 1312 C CA . MET A 1 160 ? -11.086 -57.656 -27.406 1 93.19 160 MET A CA 1
ATOM 1313 C C . MET A 1 160 ? -11.203 -59.062 -28.047 1 93.19 160 MET A C 1
ATOM 1315 O O . MET A 1 160 ? -10.656 -60.031 -27.516 1 93.19 160 MET A O 1
ATOM 1319 N N . VAL A 1 161 ? -11.914 -59.094 -29.125 1 95.25 161 VAL A N 1
ATOM 1320 C CA . VAL A 1 161 ? -12.172 -60.406 -29.719 1 95.25 161 VAL A CA 1
ATOM 1321 C C . VAL A 1 161 ? -11.828 -60.406 -31.203 1 95.25 161 VAL A C 1
ATOM 1323 O O . VAL A 1 161 ? -12.062 -59.406 -31.891 1 95.25 161 VAL A O 1
ATOM 1326 N N . ARG A 1 162 ? -11.289 -61.438 -31.594 1 94.69 162 ARG A N 1
ATOM 1327 C CA . ARG A 1 162 ? -10.93 -61.625 -33 1 94.69 162 ARG A CA 1
ATOM 1328 C C . ARG A 1 162 ? -11.266 -63.031 -33.469 1 94.69 162 ARG A C 1
ATOM 1330 O O . ARG A 1 162 ? -11.031 -64 -32.75 1 94.69 162 ARG A O 1
ATOM 1337 N N . TYR A 1 163 ? -11.828 -63.125 -34.688 1 94.75 163 TYR A N 1
ATOM 1338 C CA . TYR A 1 163 ? -12.18 -64.438 -35.281 1 94.75 163 TYR A CA 1
ATOM 1339 C C . TYR A 1 163 ? -10.93 -65.125 -35.75 1 94.75 163 TYR A C 1
ATOM 1341 O O . TYR A 1 163 ? -10.016 -64.562 -36.312 1 94.75 163 TYR A O 1
ATOM 1349 N N . LEU A 1 164 ? -10.82 -66.438 -35.438 1 92.44 164 LEU A N 1
ATOM 1350 C CA . LEU A 1 164 ? -9.688 -67.25 -35.844 1 92.44 164 LEU A CA 1
ATOM 1351 C C . LEU A 1 164 ? -9.961 -67.875 -37.219 1 92.44 164 LEU A C 1
ATOM 1353 O O . LEU A 1 164 ? -10.562 -68.938 -37.312 1 92.44 164 LEU A O 1
ATOM 1357 N N . ASN A 1 165 ? -9.414 -67.25 -38.188 1 87.06 165 ASN A N 1
ATOM 1358 C CA . ASN A 1 165 ? -9.602 -67.688 -39.531 1 87.06 165 ASN A CA 1
ATOM 1359 C C . ASN A 1 165 ? -8.727 -68.938 -39.844 1 87.06 165 ASN A C 1
ATOM 1361 O O . ASN A 1 165 ? -7.578 -69 -39.406 1 87.06 165 ASN A O 1
ATOM 1365 N N . GLY A 1 166 ? -9.195 -69.938 -40.438 1 77.94 166 GLY A N 1
ATOM 1366 C CA . GLY A 1 166 ? -8.422 -71.062 -40.875 1 77.94 166 GLY A CA 1
ATOM 1367 C C . GLY A 1 166 ? -8.477 -72.25 -39.906 1 77.94 166 GLY A C 1
ATOM 1368 O O . GLY A 1 166 ? -7.848 -73.312 -40.125 1 77.94 166 GLY A O 1
ATOM 1369 N N . ALA A 1 167 ? -9.141 -72.062 -38.812 1 80 167 ALA A N 1
ATOM 1370 C CA . ALA A 1 167 ? -9.328 -73.188 -37.875 1 80 167 ALA A CA 1
ATOM 1371 C C . ALA A 1 167 ? -10.367 -74.188 -38.375 1 80 167 ALA A C 1
ATOM 1373 O O . ALA A 1 167 ? -11.266 -73.812 -39.125 1 80 167 ALA A O 1
ATOM 1374 N N . PRO A 1 168 ? -10.094 -75.438 -38.062 1 81.5 168 PRO A N 1
ATOM 1375 C CA . PRO A 1 168 ? -11.047 -76.438 -38.5 1 81.5 168 PRO A CA 1
ATOM 1376 C C . PRO A 1 168 ? -12.461 -76.25 -37.969 1 81.5 168 PRO A C 1
ATOM 1378 O O . PRO A 1 168 ? -13.438 -76.625 -38.594 1 81.5 168 PRO A O 1
ATOM 1381 N N . PHE A 1 169 ? -12.562 -75.625 -36.875 1 85.81 169 PHE A N 1
ATOM 1382 C CA . PHE A 1 169 ? -13.844 -75.25 -36.25 1 85.81 169 PHE A CA 1
ATOM 1383 C C . PHE A 1 169 ? -13.906 -73.75 -35.938 1 85.81 169 PHE A C 1
ATOM 1385 O O . PHE A 1 169 ? -12.883 -73.125 -35.656 1 85.81 169 PHE A O 1
ATOM 1392 N N . PRO A 1 170 ? -15.094 -73.312 -36.062 1 90.88 170 PRO A N 1
ATOM 1393 C CA . PRO A 1 170 ? -15.234 -71.875 -35.75 1 90.88 170 PRO A CA 1
ATOM 1394 C C . PRO A 1 170 ? -14.805 -71.562 -34.344 1 90.88 170 PRO A C 1
ATOM 1396 O O . PRO A 1 170 ? -15.289 -72.125 -33.375 1 90.88 170 PRO A O 1
ATOM 1399 N N . MET A 1 171 ? -13.883 -70.562 -34.125 1 93 171 MET A N 1
ATOM 1400 C CA . MET A 1 171 ? -13.367 -70.125 -32.844 1 93 171 MET A CA 1
ATOM 1401 C C . MET A 1 171 ? -13.008 -68.625 -32.875 1 93 171 MET A C 1
ATOM 1403 O O . MET A 1 171 ? -12.711 -68.062 -33.938 1 93 171 MET A O 1
ATOM 1407 N N . ALA A 1 172 ? -13.117 -68.062 -31.766 1 95.5 172 ALA A N 1
ATOM 1408 C CA . ALA A 1 172 ? -12.711 -66.688 -31.609 1 95.5 172 ALA A CA 1
ATOM 1409 C C . ALA A 1 172 ? -11.719 -66.5 -30.453 1 95.5 172 ALA A C 1
ATOM 1411 O O . ALA A 1 172 ? -11.805 -67.25 -29.453 1 95.5 172 ALA A O 1
ATOM 1412 N N . ILE A 1 173 ? -10.75 -65.688 -30.625 1 95.56 173 ILE A N 1
ATOM 1413 C CA . ILE A 1 173 ? -9.805 -65.375 -29.562 1 95.56 173 ILE A CA 1
ATOM 1414 C C . ILE A 1 173 ? -10.344 -64.188 -28.734 1 95.56 173 ILE A C 1
ATOM 1416 O O . ILE A 1 173 ? -10.773 -63.188 -29.297 1 95.56 173 ILE A O 1
ATOM 1420 N N . ALA A 1 174 ? -10.336 -64.312 -27.484 1 95.19 174 ALA A N 1
ATOM 1421 C CA . ALA A 1 174 ? -10.828 -63.281 -26.594 1 95.19 174 ALA A CA 1
ATOM 1422 C C . ALA A 1 174 ? -9.773 -62.906 -25.562 1 95.19 174 ALA A C 1
ATOM 1424 O O . ALA A 1 174 ? -9.141 -63.75 -24.969 1 95.19 174 ALA A O 1
ATOM 1425 N N . VAL A 1 175 ? -9.555 -61.656 -25.453 1 94.69 175 VAL A N 1
ATOM 1426 C CA . VAL A 1 175 ? -8.672 -61.094 -24.422 1 94.69 175 VAL A CA 1
ATOM 1427 C C . VAL A 1 175 ? -9.453 -60.125 -23.531 1 94.69 175 VAL A C 1
ATOM 1429 O O . VAL A 1 175 ? -9.906 -59.062 -24 1 94.69 175 VAL A O 1
ATOM 1432 N N . ASP A 1 176 ? -9.586 -60.438 -22.266 1 94.62 176 ASP A N 1
ATOM 1433 C CA . ASP A 1 176 ? -10.242 -59.562 -21.297 1 94.62 176 ASP A CA 1
ATOM 1434 C C . ASP A 1 176 ? -9.234 -58.594 -20.672 1 94.62 176 ASP A C 1
ATOM 1436 O O . ASP A 1 176 ? -8.242 -59.031 -20.078 1 94.62 176 ASP A O 1
ATOM 1440 N N . LEU A 1 177 ? -9.586 -57.375 -20.75 1 91.44 177 LEU A N 1
ATOM 1441 C CA . LEU A 1 177 ? -8.719 -56.375 -20.141 1 91.44 177 LEU A CA 1
ATOM 1442 C C . LEU A 1 177 ? -8.969 -56.281 -18.641 1 91.44 177 LEU A C 1
ATOM 1444 O O . LEU A 1 177 ? -10.109 -56.438 -18.188 1 91.44 177 LEU A O 1
ATOM 1448 N N . ASP A 1 178 ? -7.883 -56.062 -17.922 1 89.19 178 ASP A N 1
ATOM 1449 C CA . ASP A 1 178 ? -8.008 -55.812 -16.484 1 89.19 178 ASP A CA 1
ATOM 1450 C C . ASP A 1 178 ? -8.18 -54.312 -16.188 1 89.19 178 ASP A C 1
ATOM 1452 O O . ASP A 1 178 ? -7.199 -53.625 -15.953 1 89.19 178 ASP A O 1
ATOM 1456 N N . LEU A 1 179 ? -9.391 -53.906 -16.094 1 85.88 179 LEU A N 1
ATOM 1457 C CA . LEU A 1 179 ? -9.688 -52.5 -15.938 1 85.88 179 LEU A CA 1
ATOM 1458 C C . LEU A 1 179 ? -9.273 -52 -14.555 1 85.88 179 LEU A C 1
ATOM 1460 O O . LEU A 1 179 ? -8.945 -50.812 -14.383 1 85.88 179 LEU A O 1
ATOM 1464 N N . ASN A 1 180 ? -9.281 -52.844 -13.602 1 83 180 ASN A N 1
ATOM 1465 C CA . ASN A 1 180 ? -8.797 -52.469 -12.273 1 83 180 ASN A CA 1
ATOM 1466 C C . ASN A 1 180 ? -7.305 -52.156 -12.281 1 83 180 ASN A C 1
ATOM 1468 O O . ASN A 1 180 ? -6.855 -51.219 -11.641 1 83 180 ASN A O 1
ATOM 1472 N N . ALA A 1 181 ? -6.562 -53 -12.953 1 79.38 181 ALA A N 1
ATOM 1473 C CA . ALA A 1 181 ? -5.125 -52.75 -13.062 1 79.38 181 ALA A CA 1
ATOM 1474 C C . ALA A 1 181 ? -4.84 -51.438 -13.805 1 79.38 181 ALA A C 1
ATOM 1476 O O . ALA A 1 181 ? -3.928 -50.719 -13.43 1 79.38 181 ALA A O 1
ATOM 1477 N N . ILE A 1 182 ? -5.609 -51.188 -14.773 1 77.75 182 ILE A N 1
ATOM 1478 C CA . ILE A 1 182 ? -5.457 -49.969 -15.539 1 77.75 182 ILE A CA 1
ATOM 1479 C C . ILE A 1 182 ? -5.762 -48.75 -14.648 1 77.75 182 ILE A C 1
ATOM 1481 O O . ILE A 1 182 ? -5.039 -47.75 -14.68 1 77.75 182 ILE A O 1
ATOM 1485 N N . GLU A 1 183 ? -6.746 -48.875 -13.93 1 79.94 183 GLU A N 1
ATOM 1486 C CA . GLU A 1 183 ? -7.121 -47.812 -13.016 1 79.94 183 GLU A CA 1
ATOM 1487 C C . GLU A 1 183 ? -6.027 -47.562 -11.984 1 79.94 183 GLU A C 1
ATOM 1489 O O . GLU A 1 183 ? -5.668 -46.406 -11.719 1 79.94 183 GLU A O 1
ATOM 1494 N N . GLU A 1 184 ? -5.527 -48.594 -11.438 1 75.56 184 GLU A N 1
ATOM 1495 C CA . GLU A 1 184 ? -4.516 -48.469 -10.391 1 75.56 184 GLU A CA 1
ATOM 1496 C C . GLU A 1 184 ? -3.205 -47.938 -10.945 1 75.56 184 GLU A C 1
ATOM 1498 O O . GLU A 1 184 ? -2.49 -47.219 -10.258 1 75.56 184 GLU A O 1
ATOM 1503 N N . THR A 1 185 ? -2.92 -48.281 -12.094 1 70.31 185 THR A N 1
ATOM 1504 C CA . THR A 1 185 ? -1.647 -47.875 -12.688 1 70.31 185 THR A CA 1
ATOM 1505 C C . THR A 1 185 ? -1.747 -46.5 -13.297 1 70.31 185 THR A C 1
ATOM 1507 O O . THR A 1 185 ? -0.857 -45.656 -13.102 1 70.31 185 THR A O 1
ATOM 1510 N N . LEU A 1 186 ? -2.775 -46.344 -13.977 1 67.62 186 LEU A N 1
ATOM 1511 C CA . LEU A 1 186 ? -2.846 -45.094 -14.75 1 67.62 186 LEU A CA 1
ATOM 1512 C C . LEU A 1 186 ? -3.469 -44 -13.922 1 67.62 186 LEU A C 1
ATOM 1514 O O . LEU A 1 186 ? -3.092 -42.812 -14.07 1 67.62 186 LEU A O 1
ATOM 1518 N N . PHE A 1 187 ? -4.391 -44.469 -13.188 1 67.5 187 PHE A N 1
ATOM 1519 C CA . PHE A 1 187 ? -5.188 -43.406 -12.578 1 67.5 187 PHE A CA 1
ATOM 1520 C C . PHE A 1 187 ? -4.77 -43.188 -11.125 1 67.5 187 PHE A C 1
ATOM 1522 O O . PHE A 1 187 ? -5.324 -42.312 -10.445 1 67.5 187 PHE A O 1
ATOM 1529 N N . LYS A 1 188 ? -3.82 -44.125 -10.742 1 60.19 188 LYS A N 1
ATOM 1530 C CA . LYS A 1 188 ? -3.379 -43.875 -9.375 1 60.19 188 LYS A CA 1
ATOM 1531 C C . LYS A 1 188 ? -2.545 -42.594 -9.297 1 60.19 188 LYS A C 1
ATOM 1533 O O . LYS A 1 188 ? -1.399 -42.594 -9.75 1 60.19 188 LYS A O 1
ATOM 1538 N N . ILE A 1 189 ? -3.094 -41.562 -9.414 1 54.25 189 ILE A N 1
ATOM 1539 C CA . ILE A 1 189 ? -2.461 -40.312 -9.023 1 54.25 189 ILE A CA 1
ATOM 1540 C C . ILE A 1 189 ? -2.357 -40.25 -7.504 1 54.25 189 ILE A C 1
ATOM 1542 O O . ILE A 1 189 ? -3.24 -40.719 -6.789 1 54.25 189 ILE A O 1
ATOM 1546 N N . ASN A 1 190 ? -1.237 -40.25 -6.848 1 50.53 190 ASN A N 1
ATOM 1547 C CA . ASN A 1 190 ? -1.062 -40.281 -5.398 1 50.53 190 ASN A CA 1
ATOM 1548 C C . ASN A 1 190 ? -2.334 -39.844 -4.676 1 50.53 190 ASN A C 1
ATOM 1550 O O . ASN A 1 190 ? -3.018 -38.906 -5.113 1 50.53 190 ASN A O 1
ATOM 1554 N N . LYS A 1 191 ? -2.873 -40.781 -3.895 1 49.5 191 LYS A N 1
ATOM 1555 C CA . LYS A 1 191 ? -4.027 -40.75 -3 1 49.5 191 LYS A CA 1
ATOM 1556 C C . LYS A 1 191 ? -4.309 -39.312 -2.529 1 49.5 191 LYS A C 1
ATOM 1558 O O . LYS A 1 191 ? -5.461 -38.938 -2.311 1 49.5 191 LYS A O 1
ATOM 1563 N N . GLN A 1 192 ? -3.27 -38.812 -2.076 1 48.88 192 GLN A N 1
ATOM 1564 C CA . GLN A 1 192 ? -3.529 -37.531 -1.41 1 48.88 192 GLN A CA 1
ATOM 1565 C C . GLN A 1 192 ? -4.062 -36.5 -2.393 1 48.88 192 GLN A C 1
ATOM 1567 O O . GLN A 1 192 ? -4.512 -35.438 -1.988 1 48.88 192 GLN A O 1
ATOM 1572 N N . GLU A 1 193 ? -3.969 -36.875 -3.836 1 54.31 193 GLU A N 1
ATOM 1573 C CA . GLU A 1 193 ? -3.941 -35.781 -4.801 1 54.31 193 GLU A CA 1
ATOM 1574 C C . GLU A 1 193 ? -5.266 -35.688 -5.555 1 54.31 193 GLU A C 1
ATOM 1576 O O . GLU A 1 193 ? -5.984 -36.656 -5.695 1 54.31 193 GLU A O 1
ATOM 1581 N N . GLN A 1 194 ? -5.738 -34.375 -5.855 1 63.22 194 GLN A N 1
ATOM 1582 C CA . GLN A 1 194 ? -6.926 -33.594 -6.188 1 63.22 194 GLN A CA 1
ATOM 1583 C C . GLN A 1 194 ? -7.289 -33.75 -7.66 1 63.22 194 GLN A C 1
ATOM 1585 O O . GLN A 1 194 ? -8.234 -33.125 -8.141 1 63.22 194 GLN A O 1
ATOM 1590 N N . MET A 1 195 ? -6.535 -34.625 -8.414 1 73.94 195 MET A N 1
ATOM 1591 C CA . MET A 1 195 ? -6.891 -34.812 -9.82 1 73.94 195 MET A CA 1
ATOM 1592 C C . MET A 1 195 ? -7.367 -36.25 -10.07 1 73.94 195 MET A C 1
ATOM 1594 O O . MET A 1 195 ? -6.727 -37.188 -9.641 1 73.94 195 MET A O 1
ATOM 1598 N N . ASN A 1 196 ? -8.562 -36.344 -10.609 1 79.25 196 ASN A N 1
ATOM 1599 C CA . ASN A 1 196 ? -9.117 -37.656 -10.953 1 79.25 196 ASN A CA 1
ATOM 1600 C C . ASN A 1 196 ? -9.172 -37.875 -12.461 1 79.25 196 ASN A C 1
ATOM 1602 O O . ASN A 1 196 ? -9.609 -37 -13.195 1 79.25 196 ASN A O 1
ATOM 1606 N N . LEU A 1 197 ? -8.664 -38.938 -12.883 1 85 197 LEU A N 1
ATOM 1607 C CA . LEU A 1 197 ? -8.711 -39.312 -14.297 1 85 197 LEU A CA 1
ATOM 1608 C C . LEU A 1 197 ? -9.695 -40.438 -14.539 1 85 197 LEU A C 1
ATOM 1610 O O . LEU A 1 197 ? -9.914 -41.281 -13.656 1 85 197 LEU A O 1
ATOM 1614 N N . ALA A 1 198 ? -10.312 -40.375 -15.664 1 86.38 198 ALA A N 1
ATOM 1615 C CA . ALA A 1 198 ? -11.219 -41.469 -16.016 1 86.38 198 ALA A CA 1
ATOM 1616 C C . ALA A 1 198 ? -11.219 -41.719 -17.516 1 86.38 198 ALA A C 1
ATOM 1618 O O . ALA A 1 198 ? -10.859 -40.844 -18.297 1 86.38 198 ALA A O 1
ATOM 1619 N N . LEU A 1 199 ? -11.508 -42.938 -17.797 1 90.38 199 LEU A N 1
ATOM 1620 C CA . LEU A 1 199 ? -11.719 -43.375 -19.172 1 90.38 199 LEU A CA 1
ATOM 1621 C C . LEU A 1 199 ? -13.188 -43.688 -19.422 1 90.38 199 LEU A C 1
ATOM 1623 O O . LEU A 1 199 ? -13.789 -44.469 -18.688 1 90.38 199 LEU A O 1
ATOM 1627 N N . ILE A 1 200 ? -13.734 -43.031 -20.469 1 90.69 200 ILE A N 1
ATOM 1628 C CA . ILE A 1 200 ? -15.164 -43.156 -20.719 1 90.69 200 ILE A CA 1
ATOM 1629 C C . ILE A 1 200 ? -15.406 -43.594 -22.156 1 90.69 200 ILE A C 1
ATOM 1631 O O . ILE A 1 200 ? -14.641 -43.219 -23.047 1 90.69 200 ILE A O 1
ATOM 1635 N N . THR A 1 201 ? -16.406 -44.438 -22.328 1 90.81 201 THR A N 1
ATOM 1636 C CA . THR A 1 201 ? -16.797 -44.844 -23.672 1 90.81 201 THR A CA 1
ATOM 1637 C C . THR A 1 201 ? -17.531 -43.719 -24.406 1 90.81 201 THR A C 1
ATOM 1639 O O . THR A 1 201 ? -17.859 -42.688 -23.797 1 90.81 201 THR A O 1
ATOM 1642 N N . ALA A 1 202 ? -17.703 -43.875 -25.703 1 86.62 202 ALA A N 1
ATOM 1643 C CA . ALA A 1 202 ? -18.422 -42.906 -26.5 1 86.62 202 ALA A CA 1
ATOM 1644 C C . ALA A 1 202 ? -19.859 -42.781 -26.016 1 86.62 202 ALA A C 1
ATOM 1646 O O . ALA A 1 202 ? -20.484 -41.719 -26.172 1 86.62 202 ALA A O 1
ATOM 1647 N N . SER A 1 203 ? -20.422 -43.781 -25.359 1 82.94 203 SER A N 1
ATOM 1648 C CA . SER A 1 203 ? -21.797 -43.781 -24.875 1 82.94 203 SER A CA 1
ATOM 1649 C C . SER A 1 203 ? -21.875 -43.188 -23.469 1 82.94 203 SER A C 1
ATOM 1651 O O . SER A 1 203 ? -22.984 -43 -22.938 1 82.94 203 SER A O 1
ATOM 1653 N N . GLY A 1 204 ? -20.719 -42.906 -22.875 1 86 204 GLY A N 1
ATOM 1654 C CA . GLY A 1 204 ? -20.703 -42.25 -21.562 1 86 204 GLY A CA 1
ATOM 1655 C C . GLY A 1 204 ? -20.5 -43.219 -20.422 1 86 204 GLY A C 1
ATOM 1656 O O . GLY A 1 204 ? -20.594 -42.844 -19.25 1 86 204 GLY A O 1
ATOM 1657 N 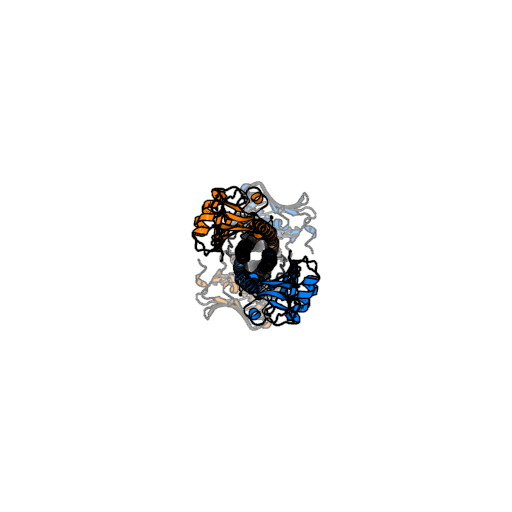N . LYS A 1 205 ? -20.203 -44.469 -20.688 1 87.62 205 LYS A N 1
ATOM 1658 C CA . LYS A 1 205 ? -19.969 -45.438 -19.641 1 87.62 205 LYS A CA 1
ATOM 1659 C C . LYS A 1 205 ? -18.516 -45.406 -19.172 1 87.62 205 LYS A C 1
ATOM 1661 O O . LYS A 1 205 ? -17.594 -45.281 -19.984 1 87.62 205 LYS A O 1
ATOM 1666 N N . ILE A 1 206 ? -18.391 -45.562 -17.844 1 88.31 206 ILE A N 1
ATOM 1667 C CA . ILE A 1 206 ? -17.062 -45.5 -17.25 1 88.31 206 ILE A CA 1
ATOM 1668 C C . ILE A 1 206 ? -16.344 -46.844 -17.453 1 88.31 206 ILE A C 1
ATOM 1670 O O . ILE A 1 206 ? -16.859 -47.875 -17.078 1 88.31 206 ILE A O 1
ATOM 1674 N N . ILE A 1 207 ? -15.289 -46.719 -18.125 1 88.31 207 ILE A N 1
ATOM 1675 C CA . ILE A 1 207 ? -14.445 -47.906 -18.312 1 88.31 207 ILE A CA 1
ATOM 1676 C C . ILE A 1 207 ? -13.531 -48.094 -17.109 1 88.31 207 ILE A C 1
ATOM 1678 O O . ILE A 1 207 ? -13.547 -49.156 -16.469 1 88.31 207 ILE A O 1
ATOM 1682 N N . ALA A 1 208 ? -12.797 -47 -16.812 1 84.38 208 ALA A N 1
ATOM 1683 C CA . ALA A 1 208 ? -11.891 -47 -15.664 1 84.38 208 ALA A CA 1
ATOM 1684 C C . ALA A 1 208 ? -11.797 -45.594 -15.055 1 84.38 208 ALA A C 1
ATOM 1686 O O . ALA A 1 208 ? -11.789 -44.594 -15.781 1 84.38 208 ALA A O 1
ATOM 1687 N N . GLY A 1 209 ? -11.773 -45.719 -13.82 1 79.94 209 GLY A N 1
ATOM 1688 C CA . GLY A 1 209 ? -11.625 -44.469 -13.125 1 79.94 209 GLY A CA 1
ATOM 1689 C C . GLY A 1 209 ? -12.711 -44.219 -12.094 1 79.94 209 GLY A C 1
ATOM 1690 O O . GLY A 1 209 ? -13.695 -44.938 -12.039 1 79.94 209 GLY A O 1
ATOM 1691 N N . PHE A 1 210 ? -12.664 -43.219 -11.391 1 68.75 210 PHE A N 1
ATOM 1692 C CA . PHE A 1 210 ? -13.594 -42.688 -10.406 1 68.75 210 PHE A CA 1
ATOM 1693 C C . PHE A 1 210 ? -13.977 -43.75 -9.383 1 68.75 210 PHE A C 1
ATOM 1695 O O . PHE A 1 210 ? -15.141 -43.844 -8.984 1 68.75 210 PHE A O 1
ATOM 1702 N N . SER A 1 211 ? -13.117 -44.844 -9.188 1 58.22 211 SER A N 1
ATOM 1703 C CA . SER A 1 211 ? -13.477 -45.969 -8.359 1 58.22 211 SER A CA 1
ATOM 1704 C C . SER A 1 211 ? -14.289 -45.531 -7.145 1 58.22 211 SER A C 1
ATOM 1706 O O . SER A 1 211 ? -15.18 -46.281 -6.695 1 58.22 211 SER A O 1
ATOM 1708 N N . GLU A 1 212 ? -13.82 -44.688 -6.281 1 55.84 212 GLU A N 1
ATOM 1709 C CA . GLU A 1 212 ? -14.562 -44.438 -5.055 1 55.84 212 GLU A CA 1
ATOM 1710 C C . GLU A 1 212 ? -15.391 -43.156 -5.172 1 55.84 212 GLU A C 1
ATOM 1712 O O . GLU A 1 212 ? -14.953 -42.188 -5.801 1 55.84 212 GLU A O 1
ATOM 1717 N N . ASN A 1 213 ? -16.781 -43.5 -5.082 1 52.66 213 ASN A N 1
ATOM 1718 C CA . ASN A 1 213 ? -17.672 -42.344 -5 1 52.66 213 ASN A CA 1
ATOM 1719 C C . ASN A 1 213 ? -17.062 -41.219 -4.152 1 52.66 213 ASN A C 1
ATOM 1721 O O . ASN A 1 213 ? -17.391 -41.094 -2.971 1 52.66 213 ASN A O 1
ATOM 1725 N N . LYS A 1 214 ? -15.82 -40.969 -4.324 1 57.5 214 LYS A N 1
ATOM 1726 C CA . LYS A 1 214 ? -15.273 -39.906 -3.477 1 57.5 214 LYS A CA 1
ATOM 1727 C C . LYS A 1 214 ? -15.086 -38.625 -4.262 1 57.5 214 LYS A C 1
ATOM 1729 O O . LYS A 1 214 ? -14.562 -38.625 -5.375 1 57.5 214 LYS A O 1
ATOM 1734 N N . GLY A 1 215 ? -15.992 -37.625 -3.947 1 59.25 215 GLY A N 1
ATOM 1735 C CA . GLY A 1 215 ? -15.75 -36.281 -4.379 1 59.25 215 GLY A CA 1
ATOM 1736 C C . GLY A 1 215 ? -16.938 -35.656 -5.098 1 59.25 215 GLY A C 1
ATOM 1737 O O . GLY A 1 215 ? -18.094 -35.906 -4.746 1 59.25 215 GLY A O 1
ATOM 1738 N N . PRO A 1 216 ? -16.703 -34.875 -6.156 1 64.44 216 PRO A N 1
ATOM 1739 C CA . PRO A 1 216 ? -17.719 -34.062 -6.844 1 64.44 216 PRO A CA 1
ATOM 1740 C C . PRO A 1 216 ? -18.531 -34.875 -7.84 1 64.44 216 PRO A C 1
ATOM 1742 O O . PRO A 1 216 ? -19.484 -34.375 -8.43 1 64.44 216 PRO A O 1
ATOM 1745 N N . LEU A 1 217 ? -18.266 -36.312 -7.824 1 74.75 217 LEU A N 1
ATOM 1746 C CA . LEU A 1 217 ? -18.875 -37.094 -8.898 1 74.75 217 LEU A CA 1
ATOM 1747 C C . LEU A 1 217 ? -20 -37.969 -8.375 1 74.75 217 LEU A C 1
ATOM 1749 O O . LEU A 1 217 ? -19.922 -38.469 -7.262 1 74.75 217 LEU A O 1
ATOM 1753 N N . ASN A 1 218 ? -21.094 -37.906 -9.031 1 77.31 218 ASN A N 1
ATOM 1754 C CA . ASN A 1 218 ? -22.172 -38.875 -8.812 1 77.31 218 ASN A CA 1
ATOM 1755 C C . ASN A 1 218 ? -22.094 -40.031 -9.797 1 77.31 218 ASN A C 1
ATOM 1757 O O . ASN A 1 218 ? -22.25 -39.844 -11 1 77.31 218 ASN A O 1
ATOM 1761 N N . ILE A 1 219 ? -21.656 -41.156 -9.258 1 78.06 219 ILE A N 1
ATOM 1762 C CA . ILE A 1 219 ? -21.484 -42.312 -10.125 1 78.06 219 ILE A CA 1
ATOM 1763 C C . ILE A 1 219 ? -22.641 -43.281 -9.914 1 78.06 219 ILE A C 1
ATOM 1765 O O . ILE A 1 219 ? -22.938 -43.688 -8.789 1 78.06 219 ILE A O 1
ATOM 1769 N N . GLN A 1 220 ? -23.484 -43.5 -10.938 1 76.75 220 GLN A N 1
ATOM 1770 C CA . GLN A 1 220 ? -24.578 -44.469 -10.93 1 76.75 220 GLN A CA 1
ATOM 1771 C C . GLN A 1 220 ? -24.516 -45.375 -12.141 1 76.75 220 GLN A C 1
ATOM 1773 O O . GLN A 1 220 ? -24.469 -44.906 -13.281 1 76.75 220 GLN A O 1
ATOM 1778 N N . ASP A 1 221 ? -24.531 -46.688 -11.969 1 78.12 221 ASP A N 1
ATOM 1779 C CA . ASP A 1 221 ? -24.562 -47.688 -13.023 1 78.12 221 ASP A CA 1
ATOM 1780 C C . ASP A 1 221 ? -23.438 -47.469 -14.039 1 78.12 221 ASP A C 1
ATOM 1782 O O . ASP A 1 221 ? -23.688 -47.469 -15.242 1 78.12 221 ASP A O 1
ATOM 1786 N N . HIS A 1 222 ? -22.25 -47.062 -13.57 1 81.06 222 HIS A N 1
ATOM 1787 C CA . HIS A 1 222 ? -21.031 -46.906 -14.344 1 81.06 222 HIS A CA 1
ATOM 1788 C C . HIS A 1 222 ? -21.109 -45.688 -15.258 1 81.06 222 HIS A C 1
ATOM 1790 O O . HIS A 1 222 ? -20.484 -45.656 -16.312 1 81.06 222 HIS A O 1
ATOM 1796 N N . THR A 1 223 ? -22.047 -44.844 -14.922 1 83.38 223 THR A N 1
ATOM 1797 C CA . THR A 1 223 ? -22.094 -43.5 -15.523 1 83.38 223 THR A CA 1
ATOM 1798 C C . THR A 1 223 ? -21.891 -42.438 -14.469 1 83.38 223 THR A C 1
ATOM 1800 O O . THR A 1 223 ? -22.062 -42.688 -13.273 1 83.38 223 THR A O 1
ATOM 1803 N N . PHE A 1 224 ? -21.406 -41.281 -14.953 1 83.62 224 PHE A N 1
ATOM 1804 C CA . PHE A 1 224 ? -21.141 -40.25 -13.969 1 83.62 224 PHE A CA 1
ATOM 1805 C C . PHE A 1 224 ? -21.844 -38.938 -14.352 1 83.62 224 PHE A C 1
ATOM 1807 O O . PHE A 1 224 ? -22.281 -38.781 -15.5 1 83.62 224 PHE A O 1
ATOM 1814 N N . SER A 1 225 ? -22.172 -38.156 -13.438 1 87.75 225 SER A N 1
ATOM 1815 C CA . SER A 1 225 ? -22.672 -36.781 -13.625 1 87.75 225 SER A CA 1
ATOM 1816 C C . SER A 1 225 ? -21.984 -35.812 -12.672 1 87.75 225 SER A C 1
ATOM 1818 O O . SER A 1 225 ? -21.469 -36.219 -11.617 1 87.75 225 SER A O 1
ATOM 1820 N N . ILE A 1 226 ? -21.781 -34.688 -13.125 1 87.5 226 ILE A N 1
ATOM 1821 C CA . ILE A 1 226 ? -21.266 -33.625 -12.289 1 87.5 226 ILE A CA 1
ATOM 1822 C C . ILE A 1 226 ? -22.328 -32.531 -12.109 1 87.5 226 ILE A C 1
ATOM 1824 O O . ILE A 1 226 ? -22.672 -31.844 -13.07 1 87.5 226 ILE A O 1
ATOM 1828 N N . GLY A 1 227 ? -22.766 -32.469 -10.883 1 85.38 227 GLY A N 1
ATOM 1829 C CA . GLY A 1 227 ? -23.906 -31.562 -10.688 1 85.38 227 GLY A CA 1
ATOM 1830 C C . GLY A 1 227 ? -25.109 -31.938 -11.508 1 85.38 227 GLY A C 1
ATOM 1831 O O . GLY A 1 227 ? -25.578 -33.094 -11.453 1 85.38 227 GLY A O 1
ATOM 1832 N N . GLU A 1 228 ? -25.516 -30.922 -12.383 1 84.38 228 GLU A N 1
ATOM 1833 C CA . GLU A 1 228 ? -26.688 -31.141 -13.211 1 84.38 228 GLU A CA 1
ATOM 1834 C C . GLU A 1 228 ? -26.312 -31.578 -14.617 1 84.38 228 GLU A C 1
ATOM 1836 O O . GLU A 1 228 ? -27.172 -31.891 -15.445 1 84.38 228 GLU A O 1
ATOM 1841 N N . THR A 1 229 ? -25.031 -31.672 -14.82 1 88.75 229 THR A N 1
ATOM 1842 C CA . THR A 1 229 ? -24.578 -31.984 -16.172 1 88.75 229 THR A CA 1
ATOM 1843 C C . THR A 1 229 ? -24.297 -33.469 -16.312 1 88.75 229 THR A C 1
ATOM 1845 O O . THR A 1 229 ? -23.5 -34.031 -15.547 1 88.75 229 THR A O 1
ATOM 1848 N N . SER A 1 230 ? -24.906 -34.094 -17.219 1 88.06 230 SER A N 1
ATOM 1849 C CA . SER A 1 230 ? -24.75 -35.531 -17.438 1 88.06 230 SER A CA 1
ATOM 1850 C C . SER A 1 230 ? -23.484 -35.812 -18.234 1 88.06 230 SER A C 1
ATOM 1852 O O . SER A 1 230 ? -22.922 -34.938 -18.875 1 88.06 230 SER A O 1
ATOM 1854 N N . ALA A 1 231 ? -23.016 -37.094 -18.203 1 88.31 231 ALA A N 1
ATOM 1855 C CA . ALA A 1 231 ? -21.828 -37.531 -18.938 1 88.31 231 ALA A CA 1
ATOM 1856 C C . ALA A 1 231 ? -22.016 -37.344 -20.438 1 88.31 231 ALA A C 1
ATOM 1858 O O . ALA A 1 231 ? -21.094 -36.906 -21.141 1 88.31 231 ALA A O 1
ATOM 1859 N N . GLU A 1 232 ? -23.219 -37.562 -20.875 1 88.62 232 GLU A N 1
ATOM 1860 C CA . GLU A 1 232 ? -23.5 -37.438 -22.297 1 88.62 232 GLU A CA 1
ATOM 1861 C C . GLU A 1 232 ? -23.375 -35.969 -22.75 1 88.62 232 GLU A C 1
ATOM 1863 O O . GLU A 1 232 ? -22.859 -35.688 -23.828 1 88.62 232 GLU A O 1
ATOM 1868 N N . GLN A 1 233 ? -23.875 -35.125 -21.922 1 90.06 233 GLN A N 1
ATOM 1869 C CA . GLN A 1 233 ? -23.781 -33.688 -22.234 1 90.06 233 GLN A CA 1
ATOM 1870 C C . GLN A 1 233 ? -22.328 -33.219 -22.281 1 90.06 233 GLN A C 1
ATOM 1872 O O . GLN A 1 233 ? -21.953 -32.438 -23.141 1 90.06 233 GLN A O 1
ATOM 1877 N N . ILE A 1 234 ? -21.562 -33.719 -21.422 1 90.38 234 ILE A N 1
ATOM 1878 C CA . ILE A 1 234 ? -20.141 -33.375 -21.359 1 90.38 234 ILE A CA 1
ATOM 1879 C C . ILE A 1 234 ? -19.438 -33.875 -22.625 1 90.38 234 ILE A C 1
ATOM 1881 O O . ILE A 1 234 ? -18.641 -33.125 -23.219 1 90.38 234 ILE A O 1
ATOM 1885 N N . LEU A 1 235 ? -19.703 -35.094 -23.078 1 90.94 235 LEU A N 1
ATOM 1886 C CA . LEU A 1 235 ? -19.031 -35.688 -24.219 1 90.94 235 LEU A CA 1
ATOM 1887 C C . LEU A 1 235 ? -19.438 -35 -25.516 1 90.94 235 LEU A C 1
ATOM 1889 O O . LEU A 1 235 ? -18.656 -34.938 -26.469 1 90.94 235 LEU A O 1
ATOM 1893 N N . ASN A 1 236 ? -20.625 -34.406 -25.531 1 90.31 236 ASN A N 1
ATOM 1894 C CA . ASN A 1 236 ? -21.141 -33.812 -26.75 1 90.31 236 ASN A CA 1
ATOM 1895 C C . ASN A 1 236 ? -20.719 -32.375 -26.906 1 90.31 236 ASN A C 1
ATOM 1897 O O . ASN A 1 236 ? -20.953 -31.75 -27.953 1 90.31 236 ASN A O 1
ATOM 1901 N N . THR A 1 237 ? -20.094 -31.875 -25.938 1 90.12 237 THR A N 1
ATOM 1902 C CA . THR A 1 237 ? -19.594 -30.5 -26.047 1 90.12 237 THR A CA 1
ATOM 1903 C C . THR A 1 237 ? -18.312 -30.453 -26.875 1 90.12 237 THR A C 1
ATOM 1905 O O . THR A 1 237 ? -17.484 -31.375 -26.797 1 90.12 237 THR A O 1
ATOM 1908 N N . THR A 1 238 ? -18.062 -29.422 -27.562 1 89 238 THR A N 1
ATOM 1909 C CA . THR A 1 238 ? -16.906 -29.297 -28.453 1 89 238 THR A CA 1
ATOM 1910 C C . THR A 1 238 ? -15.688 -28.797 -27.672 1 89 238 THR A C 1
ATOM 1912 O O . THR A 1 238 ? -14.547 -29.031 -28.078 1 89 238 THR A O 1
ATOM 1915 N N . GLU A 1 239 ? -15.984 -28.188 -26.531 1 89.56 239 GLU A N 1
ATOM 1916 C CA . GLU A 1 239 ? -14.883 -27.641 -25.75 1 89.56 239 GLU A CA 1
ATOM 1917 C C . GLU A 1 239 ? -14.086 -28.75 -25.062 1 89.56 239 GLU A C 1
ATOM 1919 O O . GLU A 1 239 ? -14.664 -29.734 -24.609 1 89.56 239 GLU A O 1
ATOM 1924 N N . THR A 1 240 ? -12.789 -28.547 -25.031 1 90.5 240 THR A N 1
ATOM 1925 C CA . THR A 1 240 ? -11.922 -29.531 -24.391 1 90.5 240 THR A CA 1
ATOM 1926 C C . THR A 1 240 ? -11.773 -29.25 -22.906 1 90.5 240 THR A C 1
ATOM 1928 O O . THR A 1 240 ? -11.414 -30.141 -22.125 1 90.5 240 THR A O 1
ATOM 1931 N N . SER A 1 241 ? -11.984 -28 -22.625 1 91.06 241 SER A N 1
ATOM 1932 C CA . SER A 1 241 ? -11.906 -27.578 -21.234 1 91.06 241 SER A CA 1
ATOM 1933 C C . SER A 1 241 ? -13.234 -27 -20.75 1 91.06 241 SER A C 1
ATOM 1935 O O . SER A 1 241 ? -13.773 -26.078 -21.375 1 91.06 241 SER A O 1
ATOM 1937 N N . LEU A 1 242 ? -13.797 -27.531 -19.672 1 91.56 242 LEU A N 1
ATOM 1938 C CA . LEU A 1 242 ? -15.086 -27.094 -19.141 1 91.56 242 LEU A CA 1
ATOM 1939 C C . LEU A 1 242 ? -14.977 -26.734 -17.656 1 91.56 242 LEU A C 1
ATOM 1941 O O . LEU A 1 242 ? -14.242 -27.391 -16.922 1 91.56 242 LEU A O 1
ATOM 1945 N N . GLN A 1 243 ? -15.586 -25.703 -17.391 1 89.88 243 GLN A N 1
ATOM 1946 C CA . GLN A 1 243 ? -15.75 -25.344 -15.992 1 89.88 243 GLN A CA 1
ATOM 1947 C C . GLN A 1 243 ? -17.156 -25.656 -15.508 1 89.88 243 GLN A C 1
ATOM 1949 O O . GLN A 1 243 ? -18.141 -25.094 -16.016 1 89.88 243 GLN A O 1
ATOM 1954 N N . LEU A 1 244 ? -17.219 -26.578 -14.555 1 89.94 244 LEU A N 1
ATOM 1955 C CA . LEU A 1 244 ? -18.5 -27.031 -14.055 1 89.94 244 LEU A CA 1
ATOM 1956 C C . LEU A 1 244 ? -18.594 -26.844 -12.539 1 89.94 244 LEU A C 1
ATOM 1958 O O . LEU A 1 244 ? -17.641 -26.391 -11.906 1 89.94 244 LEU A O 1
ATOM 1962 N N . HIS A 1 245 ? -19.797 -27.078 -11.977 1 88.81 245 HIS A N 1
ATOM 1963 C CA . HIS A 1 245 ? -20.031 -27 -10.539 1 88.81 245 HIS A CA 1
ATOM 1964 C C . HIS A 1 245 ? -20.719 -28.25 -10.016 1 88.81 245 HIS A C 1
ATOM 1966 O O . HIS A 1 245 ? -21.578 -28.828 -10.695 1 88.81 245 HIS A O 1
ATOM 1972 N N . THR A 1 246 ? -20.188 -28.656 -8.883 1 85.69 246 THR A N 1
ATOM 1973 C CA . THR A 1 246 ? -20.844 -29.797 -8.242 1 85.69 246 THR A CA 1
ATOM 1974 C C . THR A 1 246 ? -22.219 -29.406 -7.715 1 85.69 246 THR A C 1
ATOM 1976 O O . THR A 1 246 ? -22.625 -28.234 -7.801 1 85.69 246 THR A O 1
ATOM 1979 N N . LYS A 1 247 ? -22.969 -30.438 -7.238 1 81.81 247 LYS A N 1
ATOM 1980 C CA . LYS A 1 247 ? -24.297 -30.172 -6.684 1 81.81 247 LYS A CA 1
ATOM 1981 C C . LYS A 1 247 ? -24.203 -29.219 -5.488 1 81.81 247 LYS A C 1
ATOM 1983 O O . LYS A 1 247 ? -25.125 -28.422 -5.254 1 81.81 247 LYS A O 1
ATOM 1988 N N . ASP A 1 248 ? -23.062 -29.219 -4.777 1 81.88 248 ASP A N 1
ATOM 1989 C CA . ASP A 1 248 ? -22.844 -28.375 -3.602 1 81.88 248 ASP A CA 1
ATOM 1990 C C . ASP A 1 248 ? -22.297 -27 -3.998 1 81.88 248 ASP A C 1
ATOM 1992 O O . ASP A 1 248 ? -21.984 -26.172 -3.137 1 81.88 248 ASP A O 1
ATOM 1996 N N . GLY A 1 249 ? -22.109 -26.781 -5.27 1 81.56 249 GLY A N 1
ATOM 1997 C CA . GLY A 1 249 ? -21.672 -25.484 -5.762 1 81.56 249 GLY A CA 1
ATOM 1998 C C . GLY A 1 249 ? -20.172 -25.344 -5.84 1 81.56 249 GLY A C 1
ATOM 1999 O O . GLY A 1 249 ? -19.641 -24.234 -6.023 1 81.56 249 GLY A O 1
ATOM 2000 N N . MET A 1 250 ? -19.469 -26.391 -5.668 1 82.62 250 MET A N 1
ATOM 2001 C CA . MET A 1 250 ? -18.016 -26.328 -5.746 1 82.62 250 MET A CA 1
ATOM 2002 C C . MET A 1 250 ? -17.547 -26.375 -7.195 1 82.62 250 MET A C 1
ATOM 2004 O O . MET A 1 250 ? -18 -27.203 -7.977 1 82.62 250 MET A O 1
ATOM 2008 N N . PRO A 1 251 ? -16.609 -25.438 -7.523 1 86.31 251 PRO A N 1
ATOM 2009 C CA . PRO A 1 251 ? -16.141 -25.422 -8.914 1 86.31 251 PRO A CA 1
ATOM 2010 C C . PRO A 1 251 ? -15.25 -26.625 -9.25 1 86.31 251 PRO A C 1
ATOM 2012 O O . PRO A 1 251 ? -14.453 -27.047 -8.414 1 86.31 251 PRO A O 1
ATOM 2015 N N . VAL A 1 252 ? -15.492 -27.234 -10.422 1 87.44 252 VAL A N 1
ATOM 2016 C CA . VAL A 1 252 ? -14.695 -28.359 -10.914 1 87.44 252 VAL A CA 1
ATOM 2017 C C . VAL A 1 252 ? -14.258 -28.078 -12.352 1 87.44 252 VAL A C 1
ATOM 2019 O O . VAL A 1 252 ? -15.031 -27.547 -13.156 1 87.44 252 VAL A O 1
ATOM 2022 N N . SER A 1 253 ? -12.945 -28.25 -12.578 1 89.12 253 SER A N 1
ATOM 2023 C CA . SER A 1 253 ? -12.422 -28.125 -13.938 1 89.12 253 SER A CA 1
ATOM 2024 C C . SER A 1 253 ? -12.289 -29.5 -14.602 1 89.12 253 SER A C 1
ATOM 2026 O O . SER A 1 253 ? -11.75 -30.438 -14.016 1 89.12 253 SER A O 1
ATOM 2028 N N . LEU A 1 254 ? -12.875 -29.609 -15.75 1 91.5 254 LEU A N 1
ATOM 2029 C CA . LEU A 1 254 ? -12.867 -30.875 -16.484 1 91.5 254 LEU A CA 1
ATOM 2030 C C . LEU A 1 254 ? -12.18 -30.734 -17.828 1 91.5 254 LEU A C 1
ATOM 2032 O O . LEU A 1 254 ? -12.43 -29.766 -18.547 1 91.5 254 LEU A O 1
ATOM 2036 N N . LEU A 1 255 ? -11.297 -31.578 -18.125 1 93.19 255 LEU A N 1
ATOM 2037 C CA . LEU A 1 255 ? -10.656 -31.656 -19.422 1 93.19 255 LEU A CA 1
ATOM 2038 C C . LEU A 1 255 ? -10.953 -33 -20.094 1 93.19 255 LEU A C 1
ATOM 2040 O O . LEU A 1 255 ? -10.961 -34.031 -19.438 1 93.19 255 LEU A O 1
ATOM 2044 N N . LYS A 1 256 ? -11.305 -33 -21.266 1 94.75 256 LYS A N 1
ATOM 2045 C CA . LYS A 1 256 ? -11.578 -34.219 -21.984 1 94.75 256 LYS A CA 1
ATOM 2046 C C . LYS A 1 256 ? -10.695 -34.344 -23.234 1 94.75 256 LYS A C 1
ATOM 2048 O O . LYS A 1 256 ? -10.383 -33.312 -23.859 1 94.75 256 LYS A O 1
ATOM 2053 N N . LYS A 1 257 ? -10.281 -35.5 -23.578 1 92.44 257 LYS A N 1
ATOM 2054 C CA . LYS A 1 257 ? -9.453 -35.781 -24.734 1 92.44 257 LYS A CA 1
ATOM 2055 C C . LYS A 1 257 ? -9.797 -37.156 -25.328 1 92.44 257 LYS A C 1
ATOM 2057 O O . LYS A 1 257 ? -9.742 -38.188 -24.625 1 92.44 257 LYS A O 1
ATOM 2062 N N . PRO A 1 258 ? -10.117 -37.188 -26.547 1 92.56 258 PRO A N 1
ATOM 2063 C CA . PRO A 1 258 ? -10.375 -38.469 -27.172 1 92.56 258 PRO A CA 1
ATOM 2064 C C . PRO A 1 258 ? -9.109 -39.281 -27.391 1 92.56 258 PRO A C 1
ATOM 2066 O O . PRO A 1 258 ? -8.047 -38.719 -27.672 1 92.56 258 PRO A O 1
ATOM 2069 N N . THR A 1 259 ? -9.203 -40.562 -27.219 1 90.38 259 THR A N 1
ATOM 2070 C CA . THR A 1 259 ? -8.062 -41.438 -27.438 1 90.38 259 THR A CA 1
ATOM 2071 C C . THR A 1 259 ? -7.859 -41.688 -28.922 1 90.38 259 THR A C 1
ATOM 2073 O O . THR A 1 259 ? -8.812 -41.656 -29.703 1 90.38 259 THR A O 1
ATOM 2076 N N . GLU A 1 260 ? -6.707 -41.938 -29.344 1 84.19 260 GLU A N 1
ATOM 2077 C CA . GLU A 1 260 ? -6.359 -42.062 -30.75 1 84.19 260 GLU A CA 1
ATOM 2078 C C . GLU A 1 260 ? -6.77 -43.438 -31.297 1 84.19 260 GLU A C 1
ATOM 2080 O O . GLU A 1 260 ? -7.262 -43.531 -32.438 1 84.19 260 GLU A O 1
ATOM 2085 N N . LYS A 1 261 ? -6.59 -44.5 -30.469 1 81.81 261 LYS A N 1
ATOM 2086 C CA . LYS A 1 261 ? -6.738 -45.844 -31 1 81.81 261 LYS A CA 1
ATOM 2087 C C . LYS A 1 261 ? -8.062 -46.469 -30.578 1 81.81 261 LYS A C 1
ATOM 2089 O O . LYS A 1 261 ? -8.625 -47.281 -31.297 1 81.81 261 LYS A O 1
ATOM 2094 N N . PHE A 1 262 ? -8.453 -46 -29.438 1 83.88 262 PHE A N 1
ATOM 2095 C CA . PHE A 1 262 ? -9.727 -46.531 -28.938 1 83.88 262 PHE A CA 1
ATOM 2096 C C . PHE A 1 262 ? -10.836 -45.5 -29.141 1 83.88 262 PHE A C 1
ATOM 2098 O O . PHE A 1 262 ? -10.57 -44.344 -29.391 1 83.88 262 PHE A O 1
ATOM 2105 N N . ASN A 1 263 ? -12.016 -45.844 -29.344 1 87.31 263 ASN A N 1
ATOM 2106 C CA . ASN A 1 263 ? -13.148 -44.906 -29.359 1 87.31 263 ASN A CA 1
ATOM 2107 C C . ASN A 1 263 ? -13.578 -44.531 -27.953 1 87.31 263 ASN A C 1
ATOM 2109 O O . ASN A 1 263 ? -14.758 -44.625 -27.609 1 87.31 263 ASN A O 1
ATOM 2113 N N . TRP A 1 264 ? -12.5 -44.281 -27.094 1 92 264 TRP A N 1
ATOM 2114 C CA . TRP A 1 264 ? -12.734 -43.844 -25.719 1 92 264 TRP A CA 1
ATOM 2115 C C . TRP A 1 264 ? -12.336 -42.406 -25.5 1 92 264 TRP A C 1
ATOM 2117 O O . TRP A 1 264 ? -11.727 -41.781 -26.391 1 92 264 TRP A O 1
ATOM 2127 N N . THR A 1 265 ? -12.805 -41.781 -24.453 1 92.88 265 THR A N 1
ATOM 2128 C CA . THR A 1 265 ? -12.461 -40.438 -24.094 1 92.88 265 THR A CA 1
ATOM 2129 C C . THR A 1 265 ? -11.844 -40.375 -22.688 1 92.88 265 THR A C 1
ATOM 2131 O O . THR A 1 265 ? -12.367 -41 -21.766 1 92.88 265 THR A O 1
ATOM 2134 N N . LEU A 1 266 ? -10.711 -39.719 -22.656 1 92.75 266 LEU A N 1
ATOM 2135 C CA . LEU A 1 266 ? -10.07 -39.469 -21.359 1 92.75 266 LEU A CA 1
ATOM 2136 C C . LEU A 1 266 ? -10.617 -38.188 -20.719 1 92.75 266 LEU A C 1
ATOM 2138 O O . LEU A 1 266 ? -10.758 -37.156 -21.406 1 92.75 266 LEU 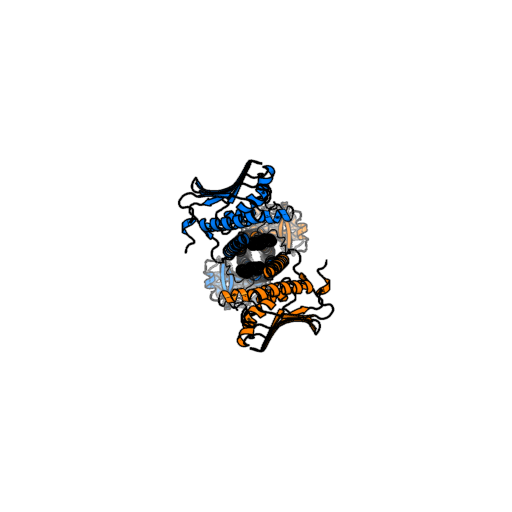A O 1
ATOM 2142 N N . ILE A 1 267 ? -10.945 -38.281 -19.484 1 91 267 ILE A N 1
ATOM 2143 C CA . ILE A 1 267 ? -11.453 -37.125 -18.766 1 91 267 ILE A CA 1
ATOM 2144 C C . ILE A 1 267 ? -10.648 -36.906 -17.484 1 91 267 ILE A C 1
ATOM 2146 O O . ILE A 1 267 ? -10.281 -37.875 -16.812 1 91 267 ILE A O 1
ATOM 2150 N N . SER A 1 268 ? -10.258 -35.719 -17.281 1 90.06 268 SER A N 1
ATOM 2151 C CA . SER A 1 268 ? -9.633 -35.312 -16.016 1 90.06 268 SER A CA 1
ATOM 2152 C C . SER A 1 268 ? -10.523 -34.344 -15.234 1 90.06 268 SER A C 1
ATOM 2154 O O . SER A 1 268 ? -11.047 -33.375 -15.797 1 90.06 268 SER A O 1
ATOM 2156 N N . ILE A 1 269 ? -10.781 -34.656 -14.008 1 87.25 269 ILE A N 1
ATOM 2157 C CA . ILE A 1 269 ? -11.586 -33.812 -13.133 1 87.25 269 ILE A CA 1
ATOM 2158 C C . ILE A 1 269 ? -10.719 -33.281 -11.992 1 87.25 269 ILE A C 1
ATOM 2160 O O . ILE A 1 269 ? -10.133 -34.062 -11.242 1 87.25 269 ILE A O 1
ATOM 2164 N N . ASN A 1 270 ? -10.609 -32.062 -11.977 1 84.12 270 ASN A N 1
ATOM 2165 C CA . ASN A 1 270 ? -9.875 -31.375 -10.914 1 84.12 270 ASN A CA 1
ATOM 2166 C C . ASN A 1 270 ? -10.812 -30.578 -10.016 1 84.12 270 ASN A C 1
ATOM 2168 O O . ASN A 1 270 ? -11.539 -29.703 -10.492 1 84.12 270 ASN A O 1
ATOM 2172 N N . ASP A 1 271 ? -10.898 -30.844 -8.68 1 80.25 271 ASP A N 1
ATOM 2173 C CA . ASP A 1 271 ? -11.789 -30.141 -7.754 1 80.25 271 ASP A CA 1
ATOM 2174 C C . ASP A 1 271 ? -11.195 -28.812 -7.324 1 80.25 271 ASP A C 1
ATOM 2176 O O . ASP A 1 271 ? -11.75 -28.125 -6.465 1 80.25 271 ASP A O 1
ATOM 2180 N N . GLU A 1 272 ? -10.148 -28.391 -7.883 1 81.38 272 GLU A N 1
ATOM 2181 C CA . GLU A 1 272 ? -9.492 -27.094 -7.652 1 81.38 272 GLU A CA 1
ATOM 2182 C C . GLU A 1 272 ? -9.141 -26.906 -6.18 1 81.38 272 GLU A C 1
ATOM 2184 O O . GLU A 1 272 ? -9.07 -25.781 -5.695 1 81.38 272 GLU A O 1
ATOM 2189 N N . SER A 1 273 ? -9.156 -27.922 -5.402 1 80.62 273 SER A N 1
ATOM 2190 C CA . SER A 1 273 ? -8.797 -27.828 -3.99 1 80.62 273 SER A CA 1
ATOM 2191 C C . SER A 1 273 ? -7.398 -27.234 -3.812 1 80.62 273 SER A C 1
ATOM 2193 O O . SER A 1 273 ? -7.164 -26.438 -2.906 1 80.62 273 SER A O 1
ATOM 2195 N N . ARG A 1 274 ? -6.484 -27.625 -4.66 1 78.5 274 ARG A N 1
ATOM 2196 C CA . ARG A 1 274 ? -5.133 -27.078 -4.586 1 78.5 274 ARG A CA 1
ATOM 2197 C C . ARG A 1 274 ? -5.121 -25.594 -4.879 1 78.5 274 ARG A C 1
ATOM 2199 O O . ARG A 1 274 ? -4.398 -24.828 -4.23 1 78.5 274 ARG A O 1
ATOM 2206 N N . LEU A 1 275 ? -5.945 -25.297 -5.867 1 82.44 275 LEU A N 1
ATOM 2207 C CA . LEU A 1 275 ? -6.09 -23.875 -6.18 1 82.44 275 LEU A CA 1
ATOM 2208 C C . LEU A 1 275 ? -6.66 -23.109 -4.992 1 82.44 275 LEU A C 1
ATOM 2210 O O . LEU A 1 275 ? -6.152 -22.047 -4.633 1 82.44 275 LEU A O 1
ATOM 2214 N N . LYS A 1 276 ? -7.656 -23.688 -4.398 1 85.56 276 LYS A N 1
ATOM 2215 C CA . LYS A 1 276 ? -8.281 -23.047 -3.242 1 85.56 276 LYS A CA 1
ATOM 2216 C C . LYS A 1 276 ? -7.293 -22.938 -2.084 1 85.56 276 LYS A C 1
ATOM 2218 O O . LYS A 1 276 ? -7.266 -21.906 -1.39 1 85.56 276 LYS A O 1
ATOM 2223 N N . ALA A 1 277 ? -6.527 -23.953 -1.927 1 83.88 277 ALA A N 1
ATOM 2224 C CA . ALA A 1 277 ? -5.527 -23.922 -0.861 1 83.88 277 ALA A CA 1
ATOM 2225 C C . ALA A 1 277 ? -4.488 -22.844 -1.123 1 83.88 277 ALA A C 1
ATOM 2227 O O . ALA A 1 277 ? -4.117 -22.094 -0.214 1 83.88 277 ALA A O 1
ATOM 2228 N N . ALA A 1 278 ? -4.031 -22.766 -2.363 1 81.75 278 ALA A N 1
ATOM 2229 C CA . ALA A 1 278 ? -3.064 -21.75 -2.738 1 81.75 278 ALA A CA 1
ATOM 2230 C C . ALA A 1 278 ? -3.645 -20.344 -2.537 1 81.75 278 ALA A C 1
ATOM 2232 O O . ALA A 1 278 ? -2.971 -19.453 -2.006 1 81.75 278 ALA A O 1
ATOM 2233 N N . LEU A 1 279 ? -4.934 -20.203 -2.85 1 85.38 279 LEU A N 1
ATOM 2234 C CA . LEU A 1 279 ? -5.59 -18.906 -2.736 1 85.38 279 LEU A CA 1
ATOM 2235 C C . LEU A 1 279 ? -5.84 -18.547 -1.276 1 85.38 279 LEU A C 1
ATOM 2237 O O . LEU A 1 279 ? -5.75 -17.375 -0.895 1 85.38 279 LEU A O 1
ATOM 2241 N N . SER A 1 280 ? -6.16 -19.547 -0.5 1 87.75 280 SER A N 1
ATOM 2242 C CA . SER A 1 280 ? -6.363 -19.281 0.921 1 87.75 280 SER A CA 1
ATOM 2243 C C . SER A 1 280 ? -5.074 -18.828 1.591 1 87.75 280 SER A C 1
ATOM 2245 O O . SER A 1 280 ? -5.094 -17.922 2.441 1 87.75 280 SER A O 1
ATOM 2247 N N . ARG A 1 281 ? -3.992 -19.438 1.216 1 83.62 281 ARG A N 1
ATOM 2248 C CA . ARG A 1 281 ? -2.697 -19 1.728 1 83.62 281 ARG A CA 1
ATOM 2249 C C . ARG A 1 281 ? -2.4 -17.562 1.307 1 83.62 281 ARG A C 1
ATOM 2251 O O . ARG A 1 281 ? -1.894 -16.766 2.102 1 83.62 281 ARG A O 1
ATOM 2258 N N . LEU A 1 282 ? -2.744 -17.266 0.094 1 81.75 282 LEU A N 1
ATOM 2259 C CA . LEU A 1 282 ? -2.58 -15.906 -0.414 1 81.75 282 LEU A CA 1
ATOM 2260 C C . LEU A 1 282 ? -3.438 -14.922 0.377 1 81.75 282 LEU A C 1
ATOM 2262 O O . LEU A 1 282 ? -2.988 -13.82 0.696 1 81.75 282 LEU A O 1
ATOM 2266 N N . GLU A 1 283 ? -4.598 -15.344 0.653 1 85.19 283 GLU A N 1
ATOM 2267 C CA . GLU A 1 283 ? -5.496 -14.508 1.44 1 85.19 283 GLU A CA 1
ATOM 2268 C C . GLU A 1 283 ? -4.914 -14.227 2.824 1 85.19 283 GLU A C 1
ATOM 2270 O O . GLU A 1 283 ? -5 -13.102 3.32 1 85.19 283 GLU A O 1
ATOM 2275 N N . THR A 1 284 ? -4.398 -15.211 3.469 1 83.75 284 THR A N 1
ATOM 2276 C CA . THR A 1 284 ? -3.779 -15.016 4.773 1 83.75 284 THR A CA 1
ATOM 2277 C C . THR A 1 284 ? -2.629 -14.016 4.688 1 83.75 284 THR A C 1
ATOM 2279 O O . THR A 1 284 ? -2.477 -13.156 5.555 1 83.75 284 THR A O 1
ATOM 2282 N N . TYR A 1 285 ? -1.865 -14.18 3.648 1 80.62 285 TYR A N 1
ATOM 2283 C CA . TYR A 1 285 ? -0.772 -13.242 3.426 1 80.62 285 TYR A CA 1
ATOM 2284 C C . TYR A 1 285 ? -1.296 -11.812 3.287 1 80.62 285 TYR A C 1
ATOM 2286 O O . TYR A 1 285 ? -0.712 -10.875 3.834 1 80.62 285 TYR A O 1
ATOM 2294 N N . TYR A 1 286 ? -2.369 -11.625 2.596 1 80.06 286 TYR A N 1
ATOM 2295 C CA . TYR A 1 286 ? -2.934 -10.297 2.379 1 80.06 286 TYR A CA 1
ATOM 2296 C C . TYR A 1 286 ? -3.52 -9.734 3.668 1 80.06 286 TYR A C 1
ATOM 2298 O O . TYR A 1 286 ? -3.432 -8.531 3.924 1 80.06 286 TYR A O 1
ATOM 2306 N N . ILE A 1 287 ? -4.09 -10.586 4.48 1 83.69 287 ILE A N 1
ATOM 2307 C CA . ILE A 1 287 ? -4.633 -10.141 5.758 1 83.69 287 ILE A CA 1
ATOM 2308 C C . ILE A 1 287 ? -3.496 -9.672 6.664 1 83.69 287 ILE A C 1
ATOM 2310 O O . ILE A 1 287 ? -3.619 -8.656 7.344 1 83.69 287 ILE A O 1
ATOM 2314 N N . GLU A 1 288 ? -2.42 -10.398 6.66 1 81.31 288 GLU A N 1
ATOM 2315 C CA . GLU A 1 288 ? -1.248 -9.992 7.43 1 81.31 288 GLU A CA 1
ATOM 2316 C C . GLU A 1 288 ? -0.704 -8.656 6.938 1 81.31 288 GLU A C 1
ATOM 2318 O O . GLU A 1 288 ? -0.297 -7.812 7.738 1 81.31 288 GLU A O 1
ATOM 2323 N N . LEU A 1 289 ? -0.749 -8.492 5.637 1 75.62 289 LEU A N 1
ATOM 2324 C CA . LEU A 1 289 ? -0.28 -7.238 5.062 1 75.62 289 LEU A CA 1
ATOM 2325 C C . LEU A 1 289 ? -1.208 -6.09 5.438 1 75.62 289 LEU A C 1
ATOM 2327 O O . LEU A 1 289 ? -0.75 -4.973 5.691 1 75.62 289 LEU A O 1
ATOM 2331 N N . LEU A 1 290 ? -2.498 -6.332 5.461 1 77.94 290 LEU A N 1
ATOM 2332 C CA . LEU A 1 290 ? -3.479 -5.336 5.879 1 77.94 290 LEU A CA 1
ATOM 2333 C C . LEU A 1 290 ? -3.256 -4.934 7.336 1 77.94 290 LEU A C 1
ATOM 2335 O O . LEU A 1 290 ? -3.33 -3.752 7.676 1 77.94 290 LEU A O 1
ATOM 2339 N N . ALA A 1 291 ? -2.939 -5.906 8.148 1 80.81 291 ALA A N 1
ATOM 2340 C CA . ALA A 1 291 ? -2.654 -5.637 9.555 1 80.81 291 ALA A CA 1
ATOM 2341 C C . ALA A 1 291 ? -1.389 -4.801 9.711 1 80.81 291 ALA A C 1
ATOM 2343 O O . ALA A 1 291 ? -1.355 -3.852 10.492 1 80.81 291 ALA A O 1
ATOM 2344 N N . ALA A 1 292 ? -0.385 -5.156 8.93 1 75.62 292 ALA A N 1
ATOM 2345 C CA . ALA A 1 292 ? 0.865 -4.402 8.961 1 75.62 292 ALA A CA 1
ATOM 2346 C C . ALA A 1 292 ? 0.656 -2.973 8.477 1 75.62 292 ALA A C 1
ATOM 2348 O O . ALA A 1 292 ? 1.199 -2.027 9.047 1 75.62 292 ALA A O 1
ATOM 2349 N N . GLY A 1 293 ? -0.142 -2.893 7.328 1 72.69 293 GLY A N 1
ATOM 2350 C CA . GLY A 1 293 ? -0.471 -1.566 6.828 1 72.69 293 GLY A CA 1
ATOM 2351 C C . GLY A 1 293 ? -1.228 -0.721 7.836 1 72.69 293 GLY A C 1
ATOM 2352 O O . GLY A 1 293 ? -0.982 0.482 7.953 1 72.69 293 GLY A O 1
ATOM 2353 N N . PHE A 1 294 ? -2.064 -1.302 8.633 1 77.38 294 PHE A N 1
ATOM 2354 C CA . PHE A 1 294 ? -2.816 -0.624 9.68 1 77.38 294 PHE A CA 1
ATOM 2355 C C . PHE A 1 294 ? -1.883 -0.105 10.766 1 77.38 294 PHE A C 1
ATOM 2357 O O . PHE A 1 294 ? -1.999 1.045 11.195 1 77.38 294 PHE A O 1
ATOM 2364 N N . LEU A 1 295 ? -0.973 -0.933 11.25 1 77.5 295 LEU A N 1
ATOM 2365 C CA . LEU A 1 295 ? -0.018 -0.544 12.281 1 77.5 295 LEU A CA 1
ATOM 2366 C C . LEU A 1 295 ? 0.866 0.602 11.797 1 77.5 295 LEU A C 1
ATOM 2368 O O . LEU A 1 295 ? 1.112 1.555 12.539 1 77.5 295 LEU A O 1
ATOM 2372 N N . LEU A 1 296 ? 1.27 0.447 10.57 1 73.06 296 LEU A N 1
ATOM 2373 C CA . LEU A 1 296 ? 2.117 1.486 9.992 1 73.06 296 LEU A CA 1
ATOM 2374 C C . LEU A 1 296 ? 1.357 2.805 9.883 1 73.06 296 LEU A C 1
ATOM 2376 O O . LEU A 1 296 ? 1.924 3.873 10.117 1 73.06 296 LEU A O 1
ATOM 2380 N N . SER A 1 297 ? 0.09 2.709 9.484 1 73 297 SER A N 1
ATOM 2381 C CA . SER A 1 297 ? -0.739 3.906 9.383 1 73 297 SER A CA 1
ATOM 2382 C C . SER A 1 297 ? -0.902 4.582 10.742 1 73 297 SER A C 1
ATOM 2384 O O . SER A 1 297 ? -0.923 5.809 10.836 1 73 297 SER A O 1
ATOM 2386 N N . LEU A 1 298 ? -1.017 3.795 11.828 1 75 298 LEU A N 1
ATOM 2387 C CA . LEU A 1 298 ? -1.1 4.328 13.18 1 75 298 LEU A CA 1
ATOM 2388 C C . LEU A 1 298 ? 0.185 5.055 13.562 1 75 298 LEU A C 1
ATOM 2390 O O . LEU A 1 298 ? 0.14 6.137 14.156 1 75 298 LEU A O 1
ATOM 2394 N N . PHE A 1 299 ? 1.277 4.543 13.156 1 76.56 299 PHE A N 1
ATOM 2395 C CA . PHE A 1 299 ? 2.584 5.125 13.445 1 76.56 299 PHE A CA 1
ATOM 2396 C C . PHE A 1 299 ? 2.754 6.453 12.719 1 76.56 299 PHE A C 1
ATOM 2398 O O . PHE A 1 299 ? 3.18 7.445 13.312 1 76.56 299 PHE A O 1
ATOM 2405 N N . ILE A 1 300 ? 2.408 6.484 11.461 1 71.62 300 ILE A N 1
ATOM 2406 C CA . ILE A 1 300 ? 2.545 7.688 10.641 1 71.62 300 ILE A CA 1
ATOM 2407 C C . ILE A 1 300 ? 1.609 8.773 11.172 1 71.62 300 ILE A C 1
ATOM 2409 O O . ILE A 1 300 ? 1.987 9.945 11.242 1 71.62 300 ILE A O 1
ATOM 2413 N N . SER A 1 301 ? 0.438 8.305 11.484 1 69.69 301 SER A N 1
ATOM 2414 C CA . SER A 1 301 ? -0.54 9.242 12.023 1 69.69 301 SER A CA 1
ATOM 2415 C C . SER A 1 301 ? -0.034 9.891 13.305 1 69.69 301 SER A C 1
ATOM 2417 O O . SER A 1 301 ? -0.247 11.086 13.531 1 69.69 301 SER A O 1
ATOM 2419 N N . PHE A 1 302 ? 0.613 9.156 14.094 1 74.88 302 PHE A N 1
ATOM 2420 C CA . PHE A 1 302 ? 1.177 9.664 15.336 1 74.88 302 PHE A CA 1
ATOM 2421 C C . PHE A 1 302 ? 2.262 10.695 15.062 1 74.88 302 PHE A C 1
ATOM 2423 O O . PHE A 1 302 ? 2.314 11.734 15.727 1 74.88 302 PHE A O 1
ATOM 2430 N N . PHE A 1 303 ? 3.021 10.492 14.125 1 75.56 303 PHE A N 1
ATOM 2431 C CA . PHE A 1 303 ? 4.117 11.391 13.781 1 75.56 303 PHE A CA 1
ATOM 2432 C C . PHE A 1 303 ? 3.588 12.68 13.164 1 75.56 303 PHE A C 1
ATOM 2434 O O . PHE A 1 303 ? 4.09 13.766 13.461 1 75.56 303 PHE A O 1
ATOM 2441 N N . ILE A 1 304 ? 2.652 12.523 12.32 1 71.81 304 ILE A N 1
ATOM 2442 C CA . ILE A 1 304 ? 2.055 13.695 11.688 1 71.81 304 ILE A CA 1
ATOM 2443 C C . ILE A 1 304 ? 1.386 14.57 12.75 1 71.81 304 ILE A C 1
ATOM 2445 O O . ILE A 1 304 ? 1.509 15.797 12.719 1 71.81 304 ILE A O 1
ATOM 2449 N N . ALA A 1 305 ? 0.734 13.906 13.609 1 71.25 305 ALA A N 1
ATOM 2450 C CA . ALA A 1 305 ? 0.083 14.617 14.711 1 71.25 305 ALA A CA 1
ATOM 2451 C C . ALA A 1 305 ? 1.097 15.414 15.523 1 71.25 305 ALA A C 1
ATOM 2453 O O . ALA A 1 305 ? 0.867 16.594 15.844 1 71.25 305 ALA A O 1
ATOM 2454 N N . LYS A 1 306 ? 2.148 14.805 15.75 1 75.94 306 LYS A N 1
ATOM 2455 C CA . LYS A 1 306 ? 3.188 15.461 16.531 1 75.94 306 LYS A CA 1
ATOM 2456 C C . LYS A 1 306 ? 3.826 16.609 15.75 1 75.94 306 LYS A C 1
ATOM 2458 O O . LYS A 1 306 ? 4.137 17.656 16.312 1 75.94 306 LYS A O 1
ATOM 2463 N N . TYR A 1 307 ? 3.867 16.438 14.492 1 76.81 307 TYR A N 1
ATOM 2464 C CA . TYR A 1 307 ? 4.539 17.391 13.625 1 76.81 307 TYR A CA 1
ATOM 2465 C C . TYR A 1 307 ? 3.672 18.625 13.391 1 76.81 307 TYR A C 1
ATOM 2467 O O . TYR A 1 307 ? 4.184 19.734 13.266 1 76.81 307 TYR A O 1
ATOM 2475 N N . ILE A 1 308 ? 2.408 18.453 13.383 1 76.75 308 ILE A N 1
ATOM 2476 C CA . ILE A 1 308 ? 1.495 19.547 13.086 1 76.75 308 ILE A CA 1
ATOM 2477 C C . ILE A 1 308 ? 0.914 20.094 14.391 1 76.75 308 ILE A C 1
ATOM 2479 O O . ILE A 1 308 ? 0.828 21.312 14.57 1 76.75 308 ILE A O 1
ATOM 2483 N N . ARG A 1 309 ? 0.616 19.266 15.289 1 75.25 309 ARG A N 1
ATOM 2484 C CA . ARG A 1 309 ? -0.104 19.656 16.5 1 75.25 309 ARG A CA 1
ATOM 2485 C C . ARG A 1 309 ? 0.787 20.453 17.438 1 75.25 309 ARG A C 1
ATOM 2487 O O . ARG A 1 309 ? 0.337 21.438 18.047 1 75.25 309 ARG A O 1
ATOM 2494 N N . ASN A 1 310 ? 2.023 20.094 17.469 1 79.31 310 ASN A N 1
ATOM 2495 C CA . ASN A 1 310 ? 2.9 20.75 18.438 1 79.31 310 ASN A CA 1
ATOM 2496 C C . ASN A 1 310 ? 3.086 22.234 18.125 1 79.31 310 ASN A C 1
ATOM 2498 O O . ASN A 1 310 ? 2.91 23.078 19 1 79.31 310 ASN A O 1
ATOM 2502 N N . PRO A 1 311 ? 3.389 22.5 16.906 1 82 311 PRO A N 1
ATOM 2503 C CA . PRO A 1 311 ? 3.543 23.922 16.609 1 82 311 PRO A CA 1
ATOM 2504 C C . PRO A 1 311 ? 2.229 24.688 16.719 1 82 311 PRO A C 1
ATOM 2506 O O . PRO A 1 311 ? 2.219 25.859 17.125 1 82 311 PRO A O 1
ATOM 2509 N N . LEU A 1 312 ? 1.169 24.125 16.422 1 82.81 312 LEU A N 1
ATOM 2510 C CA . LEU A 1 312 ? -0.133 24.781 16.516 1 82.81 312 LEU A CA 1
ATOM 2511 C C . LEU A 1 312 ? -0.489 25.094 17.953 1 82.81 312 LEU A C 1
ATOM 2513 O O . LEU A 1 312 ? -1.001 26.172 18.266 1 82.81 312 LEU A O 1
ATOM 2517 N N . TYR A 1 313 ? -0.153 24.156 18.734 1 82.56 313 TYR A N 1
ATOM 2518 C CA . TYR A 1 313 ? -0.451 24.344 20.141 1 82.56 313 TYR A CA 1
ATOM 2519 C C . TYR A 1 313 ? 0.482 25.375 20.766 1 82.56 313 TYR A C 1
ATOM 2521 O O . TYR A 1 313 ? 0.078 26.125 21.656 1 82.56 313 TYR A O 1
ATOM 2529 N N . ALA A 1 314 ? 1.695 25.359 20.344 1 84.75 314 ALA A N 1
ATOM 2530 C CA . ALA A 1 314 ? 2.645 26.359 20.812 1 84.75 314 ALA A CA 1
ATOM 2531 C C . ALA A 1 314 ? 2.184 27.766 20.453 1 84.75 314 ALA A C 1
ATOM 2533 O O . ALA A 1 314 ? 2.279 28.688 21.281 1 84.75 314 ALA A O 1
ATOM 2534 N N . LEU A 1 315 ? 1.691 27.922 19.312 1 86.44 315 LEU A N 1
ATOM 2535 C CA . LEU A 1 315 ? 1.192 29.219 18.875 1 86.44 315 LEU A CA 1
ATOM 2536 C C . LEU A 1 315 ? -0.051 29.625 19.656 1 86.44 315 LEU A C 1
ATOM 2538 O O . LEU A 1 315 ? -0.199 30.797 20.047 1 86.44 315 LEU A O 1
ATOM 2542 N N . LYS A 1 316 ? -0.874 28.641 19.828 1 86.44 316 LYS A N 1
ATOM 2543 C CA . LYS A 1 316 ? -2.088 28.875 20.594 1 86.44 316 LYS A CA 1
ATOM 2544 C C . LYS A 1 316 ? -1.755 29.328 22.016 1 86.44 316 LYS A C 1
ATOM 2546 O O . LYS A 1 316 ? -2.381 30.25 22.547 1 86.44 316 LYS A O 1
ATOM 2551 N N . THR A 1 317 ? -0.788 28.688 22.609 1 85.5 317 THR A N 1
ATOM 2552 C CA . THR A 1 317 ? -0.362 29.031 23.953 1 85.5 317 THR A CA 1
ATOM 2553 C C . THR A 1 317 ? 0.24 30.438 24 1 85.5 317 THR A C 1
ATOM 2555 O O . THR A 1 317 ? -0.008 31.203 24.938 1 85.5 317 THR A O 1
ATOM 2558 N N . LYS A 1 318 ? 1.024 30.734 23 1 86 318 LYS A N 1
ATOM 2559 C CA . LYS A 1 318 ? 1.598 32.094 22.891 1 86 318 LYS A CA 1
ATOM 2560 C C . LYS A 1 318 ? 0.505 33.156 22.797 1 86 318 LYS A C 1
ATOM 2562 O O . LYS A 1 318 ? 0.59 34.188 23.453 1 86 318 LYS A O 1
ATOM 2567 N N . MET A 1 319 ? -0.518 32.906 22.078 1 85.75 319 MET A N 1
ATOM 2568 C CA . MET A 1 319 ? -1.638 33.812 21.891 1 85.75 319 MET A CA 1
ATOM 2569 C C . MET A 1 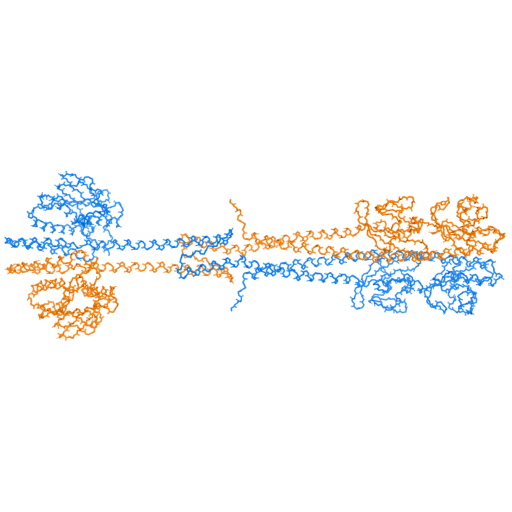319 ? -2.41 34 23.203 1 85.75 319 MET A C 1
ATOM 2571 O O . MET A 1 319 ? -2.867 35.094 23.516 1 85.75 319 MET A O 1
ATOM 2575 N N . LYS A 1 320 ? -2.5 32.844 23.875 1 86.62 320 LYS A N 1
ATOM 2576 C CA . LYS A 1 320 ? -3.205 32.875 25.156 1 86.62 320 LYS A CA 1
ATOM 2577 C C . LYS A 1 320 ? -2.445 33.75 26.172 1 86.62 320 LYS A C 1
ATOM 2579 O O . LYS A 1 320 ? -3.055 34.438 26.969 1 86.62 320 LYS A O 1
ATOM 2584 N N . ARG A 1 321 ? -1.174 33.688 26.109 1 86.12 321 ARG A N 1
ATOM 2585 C CA . ARG A 1 321 ? -0.349 34.5 27 1 86.12 321 ARG A CA 1
ATOM 2586 C C . ARG A 1 321 ? -0.498 36 26.688 1 86.12 321 ARG A C 1
ATOM 2588 O O . ARG A 1 321 ? -0.558 36.812 27.609 1 86.12 321 ARG A O 1
ATOM 2595 N N . VAL A 1 322 ? -0.59 36.312 25.469 1 84.75 322 VAL A N 1
ATOM 2596 C CA . VAL A 1 322 ? -0.773 37.688 25.047 1 84.75 322 VAL A CA 1
ATOM 2597 C C . VAL A 1 322 ? -2.15 38.188 25.484 1 84.75 322 VAL A C 1
ATOM 2599 O O . VAL A 1 322 ? -2.297 39.344 25.922 1 84.75 322 VAL A O 1
ATOM 2602 N N . GLU A 1 323 ? -3.062 37.281 25.344 1 84.44 323 GLU A N 1
ATOM 2603 C CA . GLU A 1 323 ? -4.422 37.562 25.781 1 84.44 323 GLU A CA 1
ATOM 2604 C C . GLU A 1 323 ? -4.457 37.906 27.266 1 84.44 323 GLU A C 1
ATOM 2606 O O . GLU A 1 323 ? -5.254 38.75 27.703 1 84.44 323 GLU A O 1
ATOM 2611 N N . GLN A 1 324 ? -3.549 37.312 27.984 1 83.88 324 GLN A N 1
ATOM 2612 C CA . GLN A 1 324 ? -3.5 37.5 29.422 1 83.88 324 GLN A CA 1
ATOM 2613 C C . GLN A 1 324 ? -2.656 38.719 29.797 1 83.88 324 GLN A C 1
ATOM 2615 O O . GLN A 1 324 ? -2.516 39.062 30.969 1 83.88 324 GLN A O 1
ATOM 2620 N N . GLY A 1 325 ? -2.135 39.312 28.812 1 77.38 325 GLY A N 1
ATOM 2621 C CA . GLY A 1 325 ? -1.49 40.594 29.078 1 77.38 325 GLY A CA 1
ATOM 2622 C C . GLY A 1 325 ? 0.015 40.531 28.906 1 77.38 325 GLY A C 1
ATOM 2623 O O . GLY A 1 325 ? 0.687 41.562 29 1 77.38 325 GLY A O 1
ATOM 2624 N N . ASN A 1 326 ? 0.479 39.344 28.656 1 80.94 326 ASN A N 1
ATOM 2625 C CA . ASN A 1 326 ? 1.917 39.219 28.438 1 80.94 326 ASN A CA 1
ATOM 2626 C C . ASN A 1 326 ? 2.297 39.5 26.984 1 80.94 326 ASN A C 1
ATOM 2628 O O . ASN A 1 326 ? 2.303 38.594 26.156 1 80.94 326 ASN A O 1
ATOM 2632 N N . LEU A 1 327 ? 2.598 40.688 26.719 1 78.88 327 LEU A N 1
ATOM 2633 C CA . LEU A 1 327 ? 2.881 41.062 25.328 1 78.88 327 LEU A CA 1
ATOM 2634 C C . LEU A 1 327 ? 4.332 40.781 24.969 1 78.88 327 LEU A C 1
ATOM 2636 O O . LEU A 1 327 ? 4.723 40.875 23.812 1 78.88 327 LEU A O 1
ATOM 2640 N N . THR A 1 328 ? 5.18 40.438 25.984 1 72.94 328 THR A N 1
ATOM 2641 C CA . THR A 1 328 ? 6.586 40.156 25.734 1 72.94 328 THR A CA 1
ATOM 2642 C C . THR A 1 328 ? 6.832 38.625 25.719 1 72.94 328 THR A C 1
ATOM 2644 O O . THR A 1 328 ? 7.898 38.188 26.125 1 72.94 328 THR A O 1
ATOM 2647 N N . THR A 1 329 ? 5.934 38 25.203 1 70.44 329 THR A N 1
ATOM 2648 C CA . THR A 1 329 ? 6.129 36.531 25.203 1 70.44 329 THR A CA 1
ATOM 2649 C C . THR A 1 329 ? 7.176 36.125 24.156 1 70.44 329 THR A C 1
ATOM 2651 O O . THR A 1 329 ? 7.199 36.688 23.047 1 70.44 329 THR A O 1
ATOM 2654 N N . THR A 1 330 ? 8.312 35.344 24.578 1 62.72 330 THR A N 1
ATOM 2655 C CA . THR A 1 330 ? 9.469 34.969 23.781 1 62.72 330 THR A CA 1
ATOM 2656 C C . THR A 1 330 ? 9.281 33.531 23.25 1 62.72 330 THR A C 1
ATOM 2658 O O . THR A 1 330 ? 10.258 32.875 22.859 1 62.72 330 THR A O 1
ATOM 2661 N N . ILE A 1 331 ? 8.125 33.094 23.234 1 64.12 331 ILE A N 1
ATOM 2662 C CA . ILE A 1 331 ? 8.055 31.719 22.703 1 64.12 331 ILE A CA 1
ATOM 2663 C C . ILE A 1 331 ? 8.43 31.734 21.219 1 64.12 331 ILE A C 1
ATOM 2665 O O . ILE A 1 331 ? 7.73 32.312 20.406 1 64.12 331 ILE A O 1
ATOM 2669 N N . THR A 1 332 ? 9.703 31.328 20.906 1 66.94 332 THR A N 1
ATOM 2670 C CA . THR A 1 332 ? 10.203 31.297 19.531 1 66.94 332 THR A CA 1
ATOM 2671 C C . THR A 1 332 ? 10.055 29.891 18.938 1 66.94 332 THR A C 1
ATOM 2673 O O . THR A 1 332 ? 10.398 28.906 19.578 1 66.94 332 THR A O 1
ATOM 2676 N N . ILE A 1 333 ? 9.172 29.766 18.062 1 74.44 333 ILE A N 1
ATOM 2677 C CA . ILE A 1 333 ? 9.094 28.547 17.266 1 74.44 333 ILE A CA 1
ATOM 2678 C C . ILE A 1 333 ? 10.141 28.578 16.156 1 74.44 333 ILE A C 1
ATOM 2680 O O . ILE A 1 333 ? 10.008 29.328 15.188 1 74.44 333 ILE A O 1
ATOM 2684 N N . ASN A 1 334 ? 11.273 27.828 16.422 1 74.88 334 ASN A N 1
ATOM 2685 C CA . ASN A 1 334 ? 12.383 27.797 15.461 1 74.88 334 ASN A CA 1
ATOM 2686 C C . ASN A 1 334 ? 12.148 26.75 14.367 1 74.88 334 ASN A C 1
ATOM 2688 O O . ASN A 1 334 ? 12.68 25.641 14.438 1 74.88 334 ASN A O 1
ATOM 2692 N N . ARG A 1 335 ? 11.227 27.031 13.602 1 77.69 335 ARG A N 1
ATOM 2693 C CA . ARG A 1 335 ? 10.938 26.156 12.469 1 77.69 335 ARG A CA 1
ATOM 2694 C C . ARG A 1 335 ? 11.117 26.906 11.148 1 77.69 335 ARG A C 1
ATOM 2696 O O . ARG A 1 335 ? 10.922 28.109 11.078 1 77.69 335 ARG A O 1
ATOM 2703 N N . ASN A 1 336 ? 11.664 26.156 10.195 1 76.44 336 ASN A N 1
ATOM 2704 C CA . ASN A 1 336 ? 11.891 26.766 8.883 1 76.44 336 ASN A CA 1
ATOM 2705 C C . ASN A 1 336 ? 10.766 26.438 7.906 1 76.44 336 ASN A C 1
ATOM 2707 O O . ASN A 1 336 ? 11.016 26.234 6.719 1 76.44 336 ASN A O 1
ATOM 2711 N N . ASP A 1 337 ? 9.555 26.188 8.398 1 78.38 337 ASP A N 1
ATOM 2712 C CA . ASP A 1 337 ? 8.398 25.906 7.547 1 78.38 337 ASP A CA 1
ATOM 2713 C C . ASP A 1 337 ? 7.301 26.953 7.742 1 78.38 337 ASP A C 1
ATOM 2715 O O . ASP A 1 337 ? 7.57 28.062 8.203 1 78.38 337 ASP A O 1
ATOM 2719 N N . GLU A 1 338 ? 6.137 26.641 7.305 1 80.56 338 GLU A N 1
ATOM 2720 C CA . GLU A 1 338 ? 5.023 27.578 7.375 1 80.56 338 GLU A CA 1
ATOM 2721 C C . GLU A 1 338 ? 4.684 27.922 8.82 1 80.56 338 GLU A C 1
ATOM 2723 O O . GLU A 1 338 ? 4.234 29.031 9.109 1 80.56 338 GLU A O 1
ATOM 2728 N N . PHE A 1 339 ? 5.016 27 9.719 1 82.62 339 PHE A N 1
ATOM 2729 C CA . PHE A 1 339 ? 4.773 27.281 11.133 1 82.62 339 PHE A CA 1
ATOM 2730 C C . PHE A 1 339 ? 5.773 28.297 11.656 1 82.62 339 PHE A C 1
ATOM 2732 O O . PHE A 1 339 ? 5.422 29.172 12.461 1 82.62 339 PHE A O 1
ATOM 2739 N N . GLY A 1 340 ? 6.957 28.125 11.188 1 82.12 340 GLY A N 1
ATOM 2740 C CA . GLY A 1 340 ? 7.953 29.125 11.531 1 82.12 340 GLY A CA 1
ATOM 2741 C C . GLY A 1 340 ? 7.621 30.5 10.992 1 82.12 340 GLY A C 1
ATOM 2742 O O . GLY A 1 340 ? 7.77 31.5 11.695 1 82.12 340 GLY A O 1
ATOM 2743 N N . ASP A 1 341 ? 7.148 30.484 9.781 1 83.06 341 ASP A N 1
ATOM 2744 C CA . ASP A 1 341 ? 6.738 31.734 9.164 1 83.06 341 ASP A CA 1
ATOM 2745 C C . ASP A 1 341 ? 5.602 32.406 9.945 1 83.06 341 ASP A C 1
ATOM 2747 O O . ASP A 1 341 ? 5.586 33.625 10.133 1 83.06 341 ASP A O 1
ATOM 2751 N N . LEU A 1 342 ? 4.707 31.594 10.312 1 84.75 342 LEU A N 1
ATOM 2752 C CA . LEU A 1 342 ? 3.562 32.094 11.07 1 84.75 342 LEU A CA 1
ATOM 2753 C C . LEU A 1 342 ? 4.008 32.656 12.422 1 84.75 342 LEU A C 1
ATOM 2755 O O . LEU A 1 342 ? 3.514 33.688 12.859 1 84.75 342 LEU A O 1
ATOM 2759 N N . SER A 1 343 ? 4.918 31.969 13.016 1 86.69 343 SER A N 1
ATOM 2760 C CA . SER A 1 343 ? 5.426 32.406 14.305 1 86.69 343 SER A CA 1
ATOM 2761 C C . SER A 1 343 ? 6.137 33.75 14.195 1 86.69 343 SER A C 1
ATOM 2763 O O . SER A 1 343 ? 5.945 34.625 15.039 1 86.69 343 SER A O 1
ATOM 2765 N N . ARG A 1 344 ? 6.926 33.844 13.172 1 86.44 344 ARG A N 1
ATOM 2766 C CA . ARG A 1 344 ? 7.625 35.094 12.953 1 86.44 344 ARG A CA 1
ATOM 2767 C C . ARG A 1 344 ? 6.645 36.219 12.656 1 86.44 344 ARG A C 1
ATOM 2769 O O . ARG A 1 344 ? 6.824 37.344 13.117 1 86.44 344 ARG A O 1
ATOM 2776 N N . ALA A 1 345 ? 5.684 35.938 11.836 1 84.81 345 ALA A N 1
ATOM 2777 C CA . ALA A 1 345 ? 4.648 36.938 11.547 1 84.81 345 ALA A CA 1
ATOM 2778 C C . ALA A 1 345 ? 3.936 37.375 12.828 1 84.81 345 ALA A C 1
ATOM 2780 O O . ALA A 1 345 ? 3.635 38.562 13.008 1 84.81 345 ALA A O 1
ATOM 2781 N N . PHE A 1 346 ? 3.719 36.438 13.633 1 89.19 346 PHE A N 1
ATOM 2782 C CA . PHE A 1 346 ? 3.084 36.719 14.922 1 89.19 346 PHE A CA 1
ATOM 2783 C C . PHE A 1 346 ? 3.957 37.625 15.773 1 89.19 346 PHE A C 1
ATOM 2785 O O . PHE A 1 346 ? 3.463 38.594 16.375 1 89.19 346 PHE A O 1
ATOM 2792 N N . ASP A 1 347 ? 5.18 37.25 15.797 1 86.88 347 ASP A N 1
ATOM 2793 C CA . ASP A 1 347 ? 6.121 38.062 16.578 1 86.88 347 ASP A CA 1
ATOM 2794 C C . ASP A 1 347 ? 6.191 39.5 16.078 1 86.88 347 ASP A C 1
ATOM 2796 O O . ASP A 1 347 ? 6.246 40.438 16.859 1 86.88 347 ASP A O 1
ATOM 2800 N N . ARG A 1 348 ? 6.184 39.625 14.805 1 86.81 348 ARG A N 1
ATOM 2801 C CA . ARG A 1 348 ? 6.199 40.969 14.211 1 86.81 348 ARG A CA 1
ATOM 2802 C C . ARG A 1 348 ? 4.938 41.75 14.562 1 86.81 348 ARG A C 1
ATOM 2804 O O . ARG A 1 348 ? 4.996 42.938 14.859 1 86.81 348 ARG A O 1
ATOM 2811 N N . MET A 1 349 ? 3.863 41.125 14.492 1 86.44 349 MET A N 1
ATOM 2812 C CA . MET A 1 349 ? 2.588 41.719 14.859 1 86.44 349 MET A CA 1
ATOM 2813 C C . MET A 1 349 ? 2.605 42.188 16.312 1 86.44 349 MET A C 1
ATOM 2815 O O . MET A 1 349 ? 2.176 43.312 16.609 1 86.44 349 MET A O 1
ATOM 2819 N N . LEU A 1 350 ? 3.146 41.406 17.172 1 87.31 350 LEU A N 1
ATOM 2820 C CA . LEU A 1 350 ? 3.207 41.719 18.594 1 87.31 350 LEU A CA 1
ATOM 2821 C C . LEU A 1 350 ? 4.102 42.938 18.828 1 87.31 350 LEU A C 1
ATOM 2823 O O . LEU A 1 350 ? 3.773 43.812 19.641 1 87.31 350 LEU A O 1
ATOM 2827 N N . GLN A 1 351 ? 5.172 42.906 18.109 1 86.5 351 GLN A N 1
ATOM 2828 C CA . GLN A 1 351 ? 6.086 44.031 18.219 1 86.5 351 GLN A CA 1
ATOM 2829 C C . GLN A 1 351 ? 5.418 45.344 17.781 1 86.5 351 GLN A C 1
ATOM 2831 O O . GLN A 1 351 ? 5.605 46.375 18.391 1 86.5 351 GLN A O 1
ATOM 2836 N N . GLN A 1 352 ? 4.664 45.219 16.766 1 85.56 352 GLN A N 1
ATOM 2837 C CA . GLN A 1 352 ? 3.963 46.406 16.25 1 85.56 352 GLN A CA 1
ATOM 2838 C C . GLN A 1 352 ? 2.893 46.875 17.219 1 85.56 352 GLN A C 1
ATOM 2840 O O . GLN A 1 352 ? 2.652 48.094 17.344 1 85.56 352 GLN A O 1
ATOM 2845 N N . ILE A 1 353 ? 2.295 46 17.844 1 84.25 353 ILE A N 1
ATOM 2846 C CA . ILE A 1 353 ? 1.255 46.312 18.812 1 84.25 353 ILE A CA 1
ATOM 2847 C C . ILE A 1 353 ? 1.871 47.031 20.016 1 84.25 353 ILE A C 1
ATOM 2849 O O . ILE A 1 353 ? 1.334 48.031 20.5 1 84.25 353 ILE A O 1
ATOM 2853 N N . VAL A 1 354 ? 3.02 46.531 20.484 1 84.25 354 VAL A N 1
ATOM 2854 C CA . VAL A 1 354 ? 3.717 47.156 21.609 1 84.25 354 VAL A CA 1
ATOM 2855 C C . VAL A 1 354 ? 4.141 48.562 21.25 1 84.25 354 VAL A C 1
ATOM 2857 O O . VAL A 1 354 ? 4.012 49.5 22.062 1 84.25 354 VAL A O 1
ATOM 2860 N N . GLU A 1 355 ? 4.508 48.688 20.047 1 85.31 355 GLU A N 1
ATOM 2861 C CA . GLU A 1 355 ? 4.922 50 19.578 1 85.31 355 GLU A CA 1
ATOM 2862 C C . GLU A 1 355 ? 3.738 50.969 19.5 1 85.31 355 GLU A C 1
ATOM 2864 O O . GLU A 1 355 ? 3.865 52.156 19.828 1 85.31 355 GLU A O 1
ATOM 2869 N N . LEU A 1 356 ? 2.615 50.5 19.062 1 81.69 356 LEU A N 1
ATOM 2870 C CA . LEU A 1 356 ? 1.408 51.312 18.969 1 81.69 356 LEU A CA 1
ATOM 2871 C C . LEU A 1 356 ? 0.95 51.781 20.344 1 81.69 356 LEU A C 1
ATOM 2873 O O . LEU A 1 356 ? 0.568 52.938 20.516 1 81.69 356 LEU A O 1
ATOM 2877 N N . ILE A 1 357 ? 1.093 50.938 21.312 1 81.06 357 ILE A N 1
ATOM 2878 C CA . ILE A 1 357 ? 0.706 51.25 22.672 1 81.06 357 ILE A CA 1
ATOM 2879 C C . ILE A 1 357 ? 1.636 52.312 23.234 1 81.06 357 ILE A C 1
ATOM 2881 O O . ILE A 1 357 ? 1.18 53.281 23.859 1 81.06 357 ILE A O 1
ATOM 2885 N N . ARG A 1 358 ? 2.893 52.188 22.953 1 83.31 358 ARG A N 1
ATOM 2886 C CA . ARG A 1 358 ? 3.891 53.156 23.422 1 83.31 358 ARG A CA 1
ATOM 2887 C C . ARG A 1 358 ? 3.67 54.531 22.797 1 83.31 358 ARG A C 1
ATOM 2889 O O . ARG A 1 358 ? 3.795 55.562 23.469 1 83.31 358 ARG A O 1
ATOM 2896 N N . ARG A 1 359 ? 3.27 54.5 21.609 1 81.12 359 ARG A N 1
ATOM 2897 C CA . ARG A 1 359 ? 3.027 55.75 20.891 1 81.12 359 ARG A CA 1
ATOM 2898 C C . ARG A 1 359 ? 1.805 56.469 21.438 1 81.12 359 ARG A C 1
ATOM 2900 O O . ARG A 1 359 ? 1.806 57.719 21.562 1 81.12 359 ARG A O 1
ATOM 2907 N N . VAL A 1 360 ? 0.789 55.719 21.734 1 79.5 360 VAL A N 1
ATOM 2908 C CA . VAL A 1 360 ? -0.43 56.312 22.297 1 79.5 360 VAL A CA 1
ATOM 2909 C C . VAL A 1 360 ? -0.134 56.906 23.672 1 79.5 360 VAL A C 1
ATOM 2911 O O . VAL A 1 360 ? -0.608 58 24 1 79.5 360 VAL A O 1
ATOM 2914 N N . GLU A 1 361 ? 0.791 56.25 24.359 1 81.69 361 GLU A N 1
ATOM 2915 C CA . GLU A 1 361 ? 1.167 56.719 25.688 1 81.69 361 GLU A CA 1
ATOM 2916 C C . GLU A 1 361 ? 1.964 58.031 25.594 1 81.69 361 GLU A C 1
ATOM 2918 O O . GLU A 1 361 ? 1.706 58.969 26.344 1 81.69 361 GLU A O 1
ATOM 2923 N N . LEU A 1 362 ? 2.859 58.094 24.703 1 79.75 362 LEU A N 1
ATOM 2924 C CA . LEU A 1 362 ? 3.719 59.281 24.531 1 79.75 362 LEU A CA 1
ATOM 2925 C C . LEU A 1 362 ? 2.916 60.469 24.047 1 79.75 362 LEU A C 1
ATOM 2927 O O . LEU A 1 362 ? 3.115 61.594 24.516 1 79.75 362 LEU A O 1
ATOM 2931 N N . HIS A 1 363 ? 2.018 60.188 23.141 1 76.94 363 HIS A N 1
ATOM 2932 C CA . HIS A 1 363 ? 1.164 61.25 22.594 1 76.94 363 HIS A CA 1
ATOM 2933 C C . HIS A 1 363 ? 0.278 61.844 23.688 1 76.94 363 HIS A C 1
ATOM 2935 O O . HIS A 1 363 ? 0.136 63.062 23.781 1 76.94 363 HIS A O 1
ATOM 2941 N N . ASN A 1 364 ? -0.2 61.031 24.547 1 75.88 364 ASN A N 1
ATOM 2942 C CA . ASN A 1 364 ? -1.062 61.5 25.625 1 75.88 364 ASN A CA 1
ATOM 2943 C C . ASN A 1 364 ? -0.283 62.312 26.656 1 75.88 364 ASN A C 1
ATOM 2945 O O . ASN A 1 364 ? -0.797 63.281 27.203 1 75.88 364 ASN A O 1
ATOM 2949 N N . GLU A 1 365 ? 0.953 61.906 26.859 1 76.31 365 GLU A N 1
ATOM 2950 C CA . GLU A 1 365 ? 1.81 62.656 27.797 1 76.31 365 GLU A CA 1
ATOM 2951 C C . GLU A 1 365 ? 2.137 64.062 27.281 1 76.31 365 GLU A C 1
ATOM 2953 O O . GLU A 1 365 ? 2.127 65 28.047 1 76.31 365 GLU A O 1
ATOM 2958 N N . LEU A 1 366 ? 2.385 64.188 26.031 1 70.44 366 LEU A N 1
ATOM 2959 C CA . LEU A 1 366 ? 2.715 65.5 25.422 1 70.44 366 LEU A CA 1
ATOM 2960 C C . LEU A 1 366 ? 1.509 66.375 25.422 1 70.44 366 LEU A C 1
ATOM 2962 O O . LEU A 1 366 ? 1.644 67.625 25.703 1 70.44 366 LEU A O 1
ATOM 2966 N N . GLU A 1 367 ? 0.381 65.812 25.094 1 70.69 367 GLU A N 1
ATOM 2967 C CA . GLU A 1 367 ? -0.852 66.562 25.109 1 70.69 367 GLU A CA 1
ATOM 2968 C C . GLU A 1 367 ? -1.122 67.125 26.5 1 70.69 367 GLU A C 1
ATOM 2970 O O . GLU A 1 367 ? -1.528 68.312 26.656 1 70.69 367 GLU A O 1
ATOM 2975 N N . ARG A 1 368 ? -0.807 66.375 27.453 1 69.44 368 ARG A N 1
ATOM 2976 C CA . ARG A 1 368 ? -0.972 66.75 28.844 1 69.44 368 ARG A CA 1
ATOM 2977 C C . ARG A 1 368 ? -0.033 67.875 29.219 1 69.44 368 ARG A C 1
ATOM 2979 O O . ARG A 1 368 ? -0.456 68.875 29.812 1 69.44 368 ARG A O 1
ATOM 2986 N N . LYS A 1 369 ? 1.124 67.875 28.859 1 64.44 369 LYS A N 1
ATOM 2987 C CA . LYS A 1 369 ? 2.133 68.875 29.172 1 64.44 369 LYS A CA 1
ATOM 2988 C C . LYS A 1 369 ? 1.779 70.188 28.531 1 64.44 369 LYS A C 1
ATOM 2990 O O . LYS A 1 369 ? 1.891 71.25 29.172 1 64.44 369 LYS A O 1
ATOM 2995 N N . LEU A 1 370 ? 1.282 70.125 27.328 1 59.34 370 LEU A N 1
ATOM 2996 C CA . LEU A 1 370 ? 0.937 71.375 26.594 1 59.34 370 LEU A CA 1
ATOM 2997 C C . LEU A 1 370 ? -0.271 72.062 27.219 1 59.34 370 LEU A C 1
ATOM 2999 O O . LEU A 1 370 ? -0.295 73.25 27.359 1 59.34 370 LEU A O 1
ATOM 3003 N N . GLU A 1 371 ? -1.242 71.188 27.562 1 62.66 371 GLU A N 1
ATOM 3004 C CA . GLU A 1 371 ? -2.441 71.75 28.203 1 62.66 371 GLU A CA 1
ATOM 3005 C C . GLU A 1 371 ? -2.107 72.438 29.516 1 62.66 371 GLU A C 1
ATOM 3007 O O . GLU A 1 371 ? -2.627 73.5 29.812 1 62.66 371 GLU A O 1
ATOM 3012 N N . ILE A 1 372 ? -1.192 72 30.297 1 58.34 372 ILE A N 1
ATOM 3013 C CA . ILE A 1 372 ? -0.75 72.562 31.578 1 58.34 372 ILE A CA 1
ATOM 3014 C C . ILE A 1 372 ? -0.03 73.875 31.344 1 58.34 372 ILE A C 1
ATOM 3016 O O . ILE A 1 372 ? -0.261 74.812 32.062 1 58.34 372 ILE A O 1
ATOM 3020 N N . GLN A 1 373 ? 0.758 73.875 30.391 1 57.06 373 GLN A N 1
ATOM 3021 C CA . GLN A 1 373 ? 1.523 75.062 30.078 1 57.06 373 GLN A CA 1
ATOM 3022 C C . GLN A 1 373 ? 0.601 76.25 29.703 1 57.06 373 GLN A C 1
ATOM 3024 O O . GLN A 1 373 ? 0.822 77.375 30.125 1 57.06 373 GLN A O 1
ATOM 3029 N N . VAL A 1 374 ? -0.459 76 28.953 1 56.34 374 VAL A N 1
ATOM 3030 C CA . VAL A 1 374 ? -1.419 77 28.531 1 56.34 374 VAL A CA 1
ATOM 3031 C C . VAL A 1 374 ? -2.131 77.562 29.75 1 56.34 374 VAL A C 1
ATOM 3033 O O . VAL A 1 374 ? -2.283 78.75 29.875 1 56.34 374 VAL A O 1
ATOM 3036 N N . LEU A 1 375 ? -2.463 76.688 30.656 1 56.47 375 LEU A N 1
ATOM 3037 C CA . LEU A 1 375 ? -3.18 77.125 31.859 1 56.47 375 LEU A CA 1
ATOM 3038 C C . LEU A 1 375 ? -2.279 77.938 32.75 1 56.47 375 LEU A C 1
ATOM 3040 O O . LEU A 1 375 ? -2.721 78.938 33.312 1 56.47 375 LEU A O 1
ATOM 3044 N N . GLN A 1 376 ? -1.017 77.625 32.844 1 54.5 376 GLN A N 1
ATOM 3045 C CA . GLN A 1 376 ? -0.055 78.375 33.656 1 54.5 376 GLN A CA 1
ATOM 3046 C C . GLN A 1 376 ? 0.195 79.812 33.125 1 54.5 376 GLN A C 1
ATOM 3048 O O . GLN A 1 376 ? 0.47 80.688 33.875 1 54.5 376 GLN A O 1
ATOM 3053 N N . SER A 1 377 ? 0.041 80.062 31.875 1 51.62 377 SER A N 1
ATOM 3054 C CA . SER A 1 377 ? 0.341 81.375 31.234 1 51.62 377 SER A CA 1
ATOM 3055 C C . SER A 1 377 ? -0.792 82.375 31.453 1 51.62 377 SER A C 1
ATOM 3057 O O . SER A 1 377 ? -0.601 83.562 31.281 1 51.62 377 SER A O 1
ATOM 3059 N N . GLN A 1 378 ? -1.939 81.938 31.734 1 52.97 378 GLN A N 1
ATOM 3060 C CA . GLN A 1 378 ? -3.078 82.875 31.781 1 52.97 378 GLN A CA 1
ATOM 3061 C C . GLN A 1 378 ? -2.961 83.812 32.938 1 52.97 378 GLN A C 1
ATOM 3063 O O . GLN A 1 378 ? -3.379 85 32.844 1 52.97 378 GLN A O 1
ATOM 3068 N N . ILE A 1 379 ? -2.582 83.688 34.281 1 52.84 379 ILE A N 1
ATOM 3069 C CA . ILE A 1 379 ? -2.512 84.625 35.344 1 52.84 379 ILE A CA 1
ATOM 3070 C C . ILE A 1 379 ? -1.081 84.75 35.875 1 52.84 379 ILE A C 1
ATOM 3072 O O . ILE A 1 379 ? -0.506 83.688 36.281 1 52.84 379 ILE A O 1
ATOM 3076 N N . ASN A 1 380 ? -0.29 85.938 35.5 1 61.5 380 ASN A N 1
ATOM 3077 C CA . ASN A 1 380 ? 1.08 86.125 35.969 1 61.5 380 ASN A CA 1
ATOM 3078 C C . ASN A 1 380 ? 1.115 86.688 37.375 1 61.5 380 ASN A C 1
ATOM 3080 O O . ASN A 1 380 ? 1 87.938 37.562 1 61.5 380 ASN A O 1
ATOM 3084 N N . PRO A 1 381 ? 1.218 85.938 38.344 1 67.12 381 PRO A N 1
ATOM 3085 C CA . PRO A 1 381 ? 1.222 86.375 39.719 1 67.12 381 PRO A CA 1
ATOM 3086 C C . PRO A 1 381 ? 2.314 87.438 40 1 67.12 381 PRO A C 1
ATOM 3088 O O . PRO A 1 381 ? 2.107 88.375 40.781 1 67.12 381 PRO A O 1
ATOM 3091 N N . HIS A 1 382 ? 3.391 87.438 39.344 1 71.06 382 HIS A N 1
ATOM 3092 C CA . HIS A 1 382 ? 4.488 88.375 39.5 1 71.06 382 HIS A CA 1
ATOM 3093 C C . HIS A 1 382 ? 4.078 89.75 39.062 1 71.06 382 HIS A C 1
ATOM 3095 O O . HIS A 1 382 ? 4.426 90.75 39.719 1 71.06 382 HIS A O 1
ATOM 3101 N N . PHE A 1 383 ? 3.359 89.812 38.094 1 75.62 383 PHE A N 1
ATOM 3102 C CA . PHE A 1 383 ? 2.855 91.125 37.656 1 75.62 383 PHE A CA 1
ATOM 3103 C C . PHE A 1 383 ? 1.973 91.75 38.719 1 75.62 383 PHE A C 1
ATOM 3105 O O . PHE A 1 383 ? 2.1 92.938 38.969 1 75.62 383 PHE A O 1
ATOM 3112 N N . LEU A 1 384 ? 1.241 90.938 39.219 1 76.88 384 LEU A N 1
ATOM 3113 C CA . LEU A 1 384 ? 0.317 91.438 40.25 1 76.88 384 LEU A CA 1
ATOM 3114 C C . LEU A 1 384 ? 1.071 91.938 41.469 1 76.88 384 LEU A C 1
ATOM 3116 O O . LEU A 1 384 ? 0.782 93 42 1 76.88 384 LEU A O 1
ATOM 3120 N N . TYR A 1 385 ? 2.043 91.188 41.812 1 75.94 385 TYR A N 1
ATOM 3121 C CA . TYR A 1 385 ? 2.881 91.562 42.938 1 75.94 385 TYR A CA 1
ATOM 3122 C C . TYR A 1 385 ? 3.588 92.875 42.719 1 75.94 385 TYR A C 1
ATOM 3124 O O . TYR A 1 385 ? 3.559 93.75 43.594 1 75.94 385 TYR A O 1
ATOM 3132 N N . ASN A 1 386 ? 4.082 93.125 41.656 1 76.56 386 ASN A N 1
ATOM 3133 C CA . ASN A 1 386 ? 4.836 94.312 41.312 1 76.56 386 ASN A CA 1
ATOM 3134 C C . ASN A 1 386 ? 3.926 95.562 41.219 1 76.56 386 ASN A C 1
ATOM 3136 O O . ASN A 1 386 ? 4.293 96.625 41.656 1 76.56 386 ASN A O 1
ATOM 3140 N N . THR A 1 387 ? 2.842 95.312 40.688 1 84.56 387 THR A N 1
ATOM 3141 C CA . THR A 1 387 ? 1.889 96.375 40.531 1 84.56 387 THR A CA 1
ATOM 3142 C C . THR A 1 387 ? 1.374 96.875 41.875 1 84.56 387 THR A C 1
ATOM 3144 O O . THR A 1 387 ? 1.317 98.062 42.156 1 84.56 387 THR A O 1
ATOM 3147 N N . LEU A 1 388 ? 1.166 96 42.688 1 82.81 388 LEU A N 1
ATOM 3148 C CA . LEU A 1 388 ? 0.698 96.312 44.031 1 82.81 388 LEU A CA 1
ATOM 3149 C C . LEU A 1 388 ? 1.795 97 44.844 1 82.81 388 LEU A C 1
ATOM 3151 O O . LEU A 1 388 ? 1.521 97.938 45.625 1 82.81 388 LEU A O 1
ATOM 3155 N N . GLY A 1 389 ? 2.965 96.625 44.688 1 81.56 389 GLY A N 1
ATOM 3156 C CA . GLY A 1 389 ? 4.098 97.312 45.281 1 81.56 389 GLY A CA 1
ATOM 3157 C C . GLY A 1 389 ? 4.219 98.75 44.844 1 81.56 389 GLY A C 1
ATOM 3158 O O . GLY A 1 389 ? 4.484 99.625 45.688 1 81.56 389 GLY A O 1
ATOM 3159 N N . SER A 1 390 ? 3.969 98.938 43.656 1 83.69 390 SER A N 1
ATOM 3160 C CA . SER A 1 390 ? 4.016 100.25 43.094 1 83.69 390 SER A CA 1
ATOM 3161 C C . SER A 1 390 ? 2.891 101.125 43.656 1 83.69 390 SER A C 1
ATOM 3163 O O . SER A 1 390 ? 3.098 102.312 43.969 1 83.69 390 SER A O 1
ATOM 3165 N N . ILE A 1 391 ? 1.798 100.5 43.75 1 82.62 391 ILE A N 1
ATOM 3166 C CA . ILE A 1 391 ? 0.658 101.25 44.312 1 82.62 391 ILE A CA 1
ATOM 3167 C C . ILE A 1 391 ? 0.97 101.625 45.75 1 82.62 391 ILE A C 1
ATOM 3169 O O . ILE A 1 391 ? 0.705 102.75 46.156 1 82.62 391 ILE A O 1
ATOM 3173 N N . SER A 1 392 ? 1.569 100.75 46.438 1 80.81 392 SER A N 1
ATOM 3174 C CA . SER A 1 392 ? 1.971 101.062 47.812 1 80.81 392 SER A CA 1
ATOM 3175 C C . SER A 1 392 ? 2.953 102.188 47.875 1 80.81 392 SER A C 1
ATOM 3177 O O . SER A 1 392 ? 2.836 103.062 48.75 1 80.81 392 SER A O 1
ATOM 3179 N N . ASN A 1 393 ? 3.754 102.25 47.031 1 82.38 393 ASN A N 1
ATOM 3180 C CA . ASN A 1 393 ? 4.75 103.312 46.969 1 82.38 393 ASN A CA 1
ATOM 3181 C C . ASN A 1 393 ? 4.117 104.688 46.625 1 82.38 393 ASN A C 1
ATOM 3183 O O . ASN A 1 393 ? 4.453 105.688 47.25 1 82.38 393 ASN A O 1
ATOM 3187 N N . VAL A 1 394 ? 3.246 104.688 45.75 1 83 394 VAL A N 1
ATOM 3188 C CA . VAL A 1 394 ? 2.564 105.875 45.312 1 83 394 VAL A CA 1
ATOM 3189 C C . VAL A 1 394 ? 1.715 106.438 46.469 1 83 394 VAL A C 1
ATOM 3191 O O . VAL A 1 394 ? 1.649 107.688 46.688 1 83 394 VAL A O 1
ATOM 3194 N N . ILE A 1 395 ? 1.177 105.625 47.156 1 79.06 395 ILE A N 1
ATOM 3195 C CA . ILE A 1 395 ? 0.377 106 48.312 1 79.06 395 ILE A CA 1
ATOM 3196 C C . ILE A 1 395 ? 1.276 106.625 49.375 1 79.06 395 ILE A C 1
ATOM 3198 O O . ILE A 1 395 ? 0.944 107.688 49.938 1 79.06 395 ILE A O 1
ATOM 3202 N N . ARG A 1 396 ? 2.336 106.125 49.562 1 79.88 396 ARG A N 1
ATOM 3203 C CA . ARG A 1 396 ? 3.279 106.625 50.531 1 79.88 396 ARG A CA 1
ATOM 3204 C C . ARG A 1 396 ? 3.791 108 50.156 1 79.88 396 ARG A C 1
ATOM 3206 O O . ARG A 1 396 ? 4.082 108.812 51.031 1 79.88 396 ARG A O 1
ATOM 3213 N N . LEU A 1 397 ? 3.762 108.25 48.906 1 82.5 397 LEU A N 1
ATOM 3214 C CA . LEU A 1 397 ? 4.246 109.5 48.406 1 82.5 397 LEU A CA 1
ATOM 3215 C C . LEU A 1 397 ? 3.123 110.562 48.375 1 82.5 397 LEU A C 1
ATOM 3217 O O . LEU A 1 397 ? 3.354 111.75 48.031 1 82.5 397 LEU A O 1
ATOM 3221 N N . GLY A 1 398 ? 1.926 110.188 48.719 1 77.44 398 GLY A N 1
ATOM 3222 C CA . GLY A 1 398 ? 0.794 111.125 48.844 1 77.44 398 GLY A CA 1
ATOM 3223 C C . GLY A 1 398 ? 0.12 111.438 47.531 1 77.44 398 GLY A C 1
ATOM 3224 O O . GLY A 1 398 ? -0.63 112.375 47.406 1 77.44 398 GLY A O 1
ATOM 3225 N N . GLN A 1 399 ? 0.396 110.75 46.5 1 80.94 399 GLN A N 1
ATOM 3226 C CA . GLN A 1 399 ? -0.197 111 45.188 1 80.94 399 GLN A CA 1
ATOM 3227 C C . GLN A 1 399 ? -1.462 110.188 45 1 80.94 399 GLN A C 1
ATOM 3229 O O . GLN A 1 399 ? -1.515 109.312 44.156 1 80.94 399 GLN A O 1
ATOM 3234 N N . ILE A 1 400 ? -2.453 110.5 45.625 1 75.81 400 ILE A N 1
ATOM 3235 C CA . ILE A 1 400 ? -3.674 109.688 45.75 1 75.81 400 ILE A CA 1
ATOM 3236 C C . ILE A 1 400 ? -4.418 109.688 44.438 1 75.81 400 ILE A C 1
ATOM 3238 O O . ILE A 1 400 ? -5.051 108.688 44.062 1 75.81 400 ILE A O 1
ATOM 3242 N N . GLU A 1 401 ? -4.34 110.688 43.656 1 78.62 401 GLU A N 1
ATOM 3243 C CA . GLU A 1 401 ? -5.039 110.75 42.375 1 78.62 401 GLU A CA 1
ATOM 3244 C C . GLU A 1 401 ? -4.535 109.688 41.406 1 78.62 401 GLU A C 1
ATOM 3246 O O . GLU A 1 401 ? -5.316 109.125 40.625 1 78.62 401 GLU A O 1
ATOM 3251 N N . LYS A 1 402 ? -3.326 109.312 41.531 1 82.62 402 LYS A N 1
ATOM 3252 C CA . LYS A 1 402 ? -2.734 108.312 40.656 1 82.62 402 LYS A CA 1
ATOM 3253 C C . LYS A 1 402 ? -3.15 106.938 41.062 1 82.62 402 LYS A C 1
ATOM 3255 O O . LYS A 1 402 ? -3.193 106 40.25 1 82.62 402 LYS A O 1
ATOM 3260 N N . VAL A 1 403 ? -3.41 106.875 42.219 1 82 403 VAL A N 1
ATOM 3261 C CA . VAL A 1 403 ? -3.715 105.562 42.781 1 82 403 VAL A CA 1
ATOM 3262 C C . VAL A 1 403 ? -5.039 105.062 42.219 1 82 403 VAL A C 1
ATOM 3264 O O . VAL A 1 403 ? -5.156 103.875 41.875 1 82 403 VAL A O 1
ATOM 3267 N N . ASP A 1 404 ? -6.023 105.812 42.125 1 80 404 ASP A N 1
ATOM 3268 C CA . ASP A 1 404 ? -7.332 105.438 41.625 1 80 404 ASP A CA 1
ATOM 3269 C C . ASP A 1 404 ? -7.23 105 40.156 1 80 404 ASP A C 1
ATOM 3271 O O . ASP A 1 404 ? -7.895 104 39.781 1 80 404 ASP A O 1
ATOM 3275 N N . VAL A 1 405 ? -6.445 105.625 39.5 1 84.38 405 VAL A N 1
ATOM 3276 C CA . VAL A 1 405 ? -6.281 105.312 38.094 1 84.38 405 VAL A CA 1
ATOM 3277 C C . VAL A 1 405 ? -5.621 103.938 37.969 1 84.38 405 VAL A C 1
ATOM 3279 O O . VAL A 1 405 ? -6.055 103.125 37.156 1 84.38 405 VAL A O 1
ATOM 3282 N N . VAL A 1 406 ? -4.676 103.75 38.719 1 87.06 406 VAL A N 1
ATOM 3283 C CA . VAL A 1 406 ? -3.93 102.5 38.625 1 87.06 406 VAL A CA 1
ATOM 3284 C C . VAL A 1 406 ? -4.805 101.312 39.094 1 87.06 406 VAL A C 1
ATOM 3286 O O . VAL A 1 406 ? -4.801 100.25 38.5 1 87.06 406 VAL A O 1
ATOM 3289 N N . ILE A 1 407 ? -5.449 101.5 40.094 1 84.19 407 ILE A N 1
ATOM 3290 C CA . ILE A 1 407 ? -6.328 100.5 40.625 1 84.19 407 ILE A CA 1
ATOM 3291 C C . ILE A 1 407 ? -7.414 100.188 39.594 1 84.19 407 ILE A C 1
ATOM 3293 O O . ILE A 1 407 ? -7.734 99 39.344 1 84.19 407 ILE A O 1
ATOM 3297 N N . GLY A 1 408 ? -8.031 101.188 39.094 1 85.56 408 GLY A N 1
ATOM 3298 C CA . GLY A 1 408 ? -9.023 101 38.031 1 85.56 408 GLY A CA 1
ATOM 3299 C C . GLY A 1 408 ? -8.484 100.25 36.844 1 85.56 408 GLY A C 1
ATOM 3300 O O . GLY A 1 408 ? -9.141 99.312 36.375 1 85.56 408 GLY A O 1
ATOM 3301 N N . SER A 1 409 ? -7.328 100.562 36.406 1 89.19 409 SER A N 1
ATOM 3302 C CA . SER A 1 409 ? -6.691 99.875 35.312 1 89.19 409 SER A CA 1
ATOM 3303 C C . SER A 1 409 ? -6.387 98.438 35.656 1 89.19 409 SER A C 1
ATOM 3305 O O . SER A 1 409 ? -6.523 97.5 34.844 1 89.19 409 SER A O 1
ATOM 3307 N N . LEU A 1 410 ? -5.945 98.312 36.781 1 87.38 410 LEU A N 1
ATOM 3308 C CA . LEU A 1 410 ? -5.641 96.938 37.25 1 87.38 410 LEU A CA 1
ATOM 3309 C C . LEU A 1 410 ? -6.898 96.062 37.312 1 87.38 410 LEU A C 1
ATOM 3311 O O . LEU A 1 410 ? -6.871 94.875 36.906 1 87.38 410 LEU A O 1
ATOM 3315 N N . ILE A 1 411 ? -7.93 96.562 37.844 1 82.62 411 ILE A N 1
ATOM 3316 C CA . ILE A 1 411 ? -9.211 95.875 37.875 1 82.62 411 ILE A CA 1
ATOM 3317 C C . ILE A 1 411 ? -9.625 95.5 36.469 1 82.62 411 ILE A C 1
ATOM 3319 O O . ILE A 1 411 ? -10.023 94.312 36.219 1 82.62 411 ILE A O 1
ATOM 3323 N N . SER A 1 412 ? -9.555 96.375 35.625 1 88 412 SER A N 1
ATOM 3324 C CA . SER A 1 412 ? -9.914 96.125 34.25 1 88 412 SER A CA 1
ATOM 3325 C C . SER A 1 412 ? -9.07 95.062 33.625 1 88 412 SER A C 1
ATOM 3327 O O . SER A 1 412 ? -9.586 94.188 32.906 1 88 412 SER A O 1
ATOM 3329 N N . LEU A 1 413 ? -7.883 95 33.906 1 86.44 413 LEU A N 1
ATOM 3330 C CA . LEU A 1 413 ? -6.961 94 33.406 1 86.44 413 LEU A CA 1
ATOM 3331 C C . LEU A 1 413 ? -7.324 92.625 33.938 1 86.44 413 LEU A C 1
ATOM 3333 O O . LEU A 1 413 ? -7.297 91.625 33.188 1 86.44 413 LEU A O 1
ATOM 3337 N N . LEU A 1 414 ? -7.527 92.562 35.125 1 79.38 414 LEU A N 1
ATOM 3338 C CA . LEU A 1 414 ? -7.887 91.25 35.75 1 79.38 414 LEU A CA 1
ATOM 3339 C C . LEU A 1 414 ? -9.211 90.75 35.219 1 79.38 414 LEU A C 1
ATOM 3341 O O . LEU A 1 414 ? -9.367 89.562 34.969 1 79.38 414 LEU A O 1
ATOM 3345 N N . GLU A 1 415 ? -10.148 91.625 35.125 1 78.12 415 GLU A N 1
ATOM 3346 C CA . GLU A 1 415 ? -11.438 91.25 34.531 1 78.12 415 GLU A CA 1
ATOM 3347 C C . GLU A 1 415 ? -11.266 90.688 33.125 1 78.12 415 GLU A C 1
ATOM 3349 O O . GLU A 1 415 ? -11.93 89.75 32.781 1 78.12 415 GLU A O 1
ATOM 3354 N N . TYR A 1 416 ? -10.422 91.375 32.469 1 81.06 416 TYR A N 1
ATOM 3355 C CA . TYR A 1 416 ? -10.133 90.875 31.094 1 81.06 416 TYR A CA 1
ATOM 3356 C C . TYR A 1 416 ? -9.531 89.5 31.125 1 81.06 416 TYR A C 1
ATOM 3358 O O . TYR A 1 416 ? -9.852 88.625 30.266 1 81.06 416 TYR A O 1
ATOM 3366 N N . GLY A 1 417 ? -8.742 89.188 32 1 72.5 417 GLY A N 1
ATOM 3367 C CA . GLY A 1 417 ? -8.07 87.875 32.094 1 72.5 417 GLY A CA 1
ATOM 3368 C C . GLY A 1 417 ? -8.992 86.812 32.531 1 72.5 417 GLY A C 1
ATOM 3369 O O . GLY A 1 417 ? -8.781 85.625 32.188 1 72.5 417 GLY A O 1
ATOM 3370 N N . ILE A 1 418 ? -9.938 87.062 33.438 1 63.78 418 ILE A N 1
ATOM 3371 C CA . ILE A 1 418 ? -10.805 86.062 34.031 1 63.78 418 ILE A CA 1
ATOM 3372 C C . ILE A 1 418 ? -12 85.812 33.125 1 63.78 418 ILE A C 1
ATOM 3374 O O . ILE A 1 418 ? -12.594 84.688 33.188 1 63.78 418 ILE A O 1
ATOM 3378 N N . ASP A 1 419 ? -12.391 86.688 32.438 1 57.28 419 ASP A N 1
ATOM 3379 C CA . ASP A 1 419 ? -13.594 86.5 31.641 1 57.28 419 ASP A CA 1
ATOM 3380 C C . ASP A 1 419 ? -13.523 85.188 30.844 1 57.28 419 ASP A C 1
ATOM 3382 O O . ASP A 1 419 ? -12.562 84.938 30.109 1 57.28 419 ASP A O 1
ATOM 3386 N N . ASP A 1 420 ? -13.914 83.938 31.5 1 56.22 420 ASP A N 1
ATOM 3387 C CA . ASP A 1 420 ? -13.969 82.5 31.203 1 56.22 420 ASP A CA 1
ATOM 3388 C C . ASP A 1 420 ? -14.273 82.25 29.719 1 56.22 420 ASP A C 1
ATOM 3390 O O . ASP A 1 420 ? -14.008 81.188 29.203 1 56.22 420 ASP A O 1
ATOM 3394 N N . ALA A 1 421 ? -15.078 83.062 29 1 53.78 421 ALA A N 1
ATOM 3395 C CA . ALA A 1 421 ? -15.969 82.438 28.031 1 53.78 421 ALA A CA 1
ATOM 3396 C C . ALA A 1 421 ? -15.242 82.188 26.703 1 53.78 421 ALA A C 1
ATOM 3398 O O . ALA A 1 421 ? -15.484 81.188 26.031 1 53.78 421 ALA A O 1
ATOM 3399 N N . SER A 1 422 ? -14.523 83.25 26.125 1 63.69 422 SER A N 1
ATOM 3400 C CA . SER A 1 422 ? -14.195 83.062 24.719 1 63.69 422 SER A CA 1
ATOM 3401 C C . SER A 1 422 ? -12.688 83.125 24.5 1 63.69 422 SER A C 1
ATOM 3403 O O . SER A 1 422 ? -11.992 84 25.016 1 63.69 422 SER A O 1
ATOM 3405 N N . GLU A 1 423 ? -12.133 82 23.984 1 72.88 423 GLU A N 1
ATOM 3406 C CA . GLU A 1 423 ? -10.727 81.875 23.594 1 72.88 423 GLU A CA 1
ATOM 3407 C C . GLU A 1 423 ? -10.32 83 22.672 1 72.88 423 GLU A C 1
ATOM 3409 O O . GLU A 1 423 ? -9.18 83.5 22.703 1 72.88 423 GLU A O 1
ATOM 3414 N N . LYS A 1 424 ? -11.258 83.5 22.031 1 84.88 424 LYS A N 1
ATOM 3415 C CA . LYS A 1 424 ? -10.992 84.562 21.062 1 84.88 424 LYS A CA 1
ATOM 3416 C C . LYS A 1 424 ? -11.734 85.875 21.422 1 84.88 424 LYS A C 1
ATOM 3418 O O . LYS A 1 424 ? -12.836 85.812 21.969 1 84.88 424 LYS A O 1
ATOM 3423 N N . VAL A 1 425 ? -11.078 87 21.281 1 88.31 425 VAL A N 1
ATOM 3424 C CA . VAL A 1 425 ? -11.633 88.312 21.547 1 88.31 425 VAL A CA 1
ATOM 3425 C C . VAL A 1 425 ? -11.328 89.25 20.375 1 88.31 425 VAL A C 1
ATOM 3427 O O . VAL A 1 425 ? -10.547 88.875 19.484 1 88.31 425 VAL A O 1
ATOM 3430 N N . SER A 1 426 ? -11.961 90.438 20.328 1 92.5 426 SER A N 1
ATOM 3431 C CA . SER A 1 426 ? -11.711 91.375 19.266 1 92.5 426 SER A CA 1
ATOM 3432 C C . SER A 1 426 ? -10.398 92.125 19.5 1 92.5 426 SER A C 1
ATOM 3434 O O . SER A 1 426 ? -9.938 92.25 20.625 1 92.5 426 SER A O 1
ATOM 3436 N N . LEU A 1 427 ? -9.883 92.625 18.406 1 95.19 427 LEU A N 1
ATOM 3437 C CA . LEU A 1 427 ? -8.672 93.438 18.516 1 95.19 427 LEU A CA 1
ATOM 3438 C C . LEU A 1 427 ? -8.914 94.625 19.391 1 95.19 427 LEU A C 1
ATOM 3440 O O . LEU A 1 427 ? -8.016 95.062 20.109 1 95.19 427 LEU A O 1
ATOM 3444 N N . ARG A 1 428 ? -10.094 95.125 19.328 1 95.06 428 ARG A N 1
ATOM 3445 C CA . ARG A 1 428 ? -10.484 96.312 20.156 1 95.06 428 ARG A CA 1
ATOM 3446 C C . ARG A 1 428 ? -10.336 96 21.641 1 95.06 428 ARG A C 1
ATOM 3448 O O . ARG A 1 428 ? -9.805 96.812 22.391 1 95.06 428 ARG A O 1
ATOM 3455 N N . GLN A 1 429 ? -10.75 94.875 21.953 1 93.06 429 GLN A N 1
ATOM 3456 C CA . GLN A 1 429 ? -10.664 94.438 23.344 1 93.06 429 GLN A CA 1
ATOM 3457 C C . GLN A 1 429 ? -9.211 94.312 23.781 1 93.06 429 GLN A C 1
ATOM 3459 O O . GLN A 1 429 ? -8.844 94.688 24.891 1 93.06 429 GLN A O 1
ATOM 3464 N N . GLU A 1 430 ? -8.438 93.75 22.922 1 94.12 430 GLU A N 1
ATOM 3465 C CA . GLU A 1 430 ? -7.016 93.625 23.203 1 94.12 430 GLU A CA 1
ATOM 3466 C C . GLU A 1 430 ? -6.332 95 23.375 1 94.12 430 GLU A C 1
ATOM 3468 O O . GLU A 1 430 ? -5.488 95.125 24.25 1 94.12 430 GLU A O 1
ATOM 3473 N N . LEU A 1 431 ? -6.707 95.812 22.531 1 95.88 431 LEU A N 1
ATOM 3474 C CA . LEU A 1 431 ? -6.113 97.125 22.578 1 95.88 431 LEU A CA 1
ATOM 3475 C C . LEU A 1 431 ? -6.496 97.875 23.859 1 95.88 431 LEU A C 1
ATOM 3477 O O . LEU A 1 431 ? -5.668 98.562 24.453 1 95.88 431 LEU A O 1
ATOM 3481 N N . SER A 1 432 ? -7.691 97.75 24.203 1 95.25 432 SER A N 1
ATOM 3482 C CA . SER A 1 432 ? -8.148 98.312 25.453 1 95.25 432 SER A CA 1
ATOM 3483 C C . SER A 1 432 ? -7.383 97.75 26.641 1 95.25 432 SER A C 1
ATOM 3485 O O . SER A 1 432 ? -7.008 98.5 27.562 1 95.25 432 SER A O 1
ATOM 3487 N N . ASN A 1 433 ? -7.184 96.562 26.578 1 92.81 433 ASN A N 1
ATOM 3488 C CA . ASN A 1 433 ? -6.414 95.875 27.609 1 92.81 433 ASN A CA 1
ATOM 3489 C C . ASN A 1 433 ? -4.984 96.375 27.688 1 92.81 433 ASN A C 1
ATOM 3491 O O . ASN A 1 433 ? -4.457 96.625 28.766 1 92.81 433 ASN A O 1
ATOM 3495 N N . VAL A 1 434 ? -4.375 96.5 26.625 1 95.31 434 VAL A N 1
ATOM 3496 C CA . VAL A 1 434 ? -2.998 97 26.547 1 95.31 434 VAL A CA 1
ATOM 3497 C C . VAL A 1 434 ? -2.92 98.438 27.062 1 95.31 434 VAL A C 1
ATOM 3499 O O . VAL A 1 434 ? -1.935 98.812 27.688 1 95.31 434 VAL A O 1
ATOM 3502 N N . ALA A 1 435 ? -3.904 99.188 26.703 1 94.81 435 ALA A N 1
ATOM 3503 C CA . ALA A 1 435 ? -3.951 100.562 27.203 1 94.81 435 ALA A CA 1
ATOM 3504 C C . ALA A 1 435 ? -3.938 100.562 28.734 1 94.81 435 ALA A C 1
ATOM 3506 O O . ALA A 1 435 ? -3.215 101.375 29.328 1 94.81 435 ALA A O 1
ATOM 3507 N N . ASP A 1 436 ? -4.719 99.75 29.266 1 93.12 436 ASP A N 1
ATOM 3508 C CA . ASP A 1 436 ? -4.746 99.625 30.719 1 93.12 436 ASP A CA 1
ATOM 3509 C C . ASP A 1 436 ? -3.389 99.188 31.266 1 93.12 436 ASP A C 1
ATOM 3511 O O . ASP A 1 436 ? -2.924 99.688 32.281 1 93.12 436 ASP A O 1
ATOM 3515 N N . TYR A 1 437 ? -2.793 98.312 30.641 1 91.75 437 TYR A N 1
ATOM 3516 C CA . TYR A 1 437 ? -1.485 97.812 31.031 1 91.75 437 TYR A CA 1
ATOM 3517 C C . TYR A 1 437 ? -0.434 98.875 31 1 91.75 437 TYR A C 1
ATOM 3519 O O . TYR A 1 437 ? 0.364 99 31.938 1 91.75 437 TYR A O 1
ATOM 3527 N N . ILE A 1 438 ? -0.452 99.625 30 1 93.62 438 ILE A N 1
ATOM 3528 C CA . ILE A 1 438 ? 0.523 100.688 29.828 1 93.62 438 ILE A CA 1
ATOM 3529 C C . ILE A 1 438 ? 0.321 101.75 30.922 1 93.62 438 ILE A C 1
ATOM 3531 O O . ILE A 1 438 ? 1.29 102.312 31.453 1 93.62 438 ILE A O 1
ATOM 3535 N N . GLU A 1 439 ? -0.867 102.062 31.156 1 92.12 439 GLU A N 1
ATOM 3536 C CA . GLU A 1 439 ? -1.173 103 32.219 1 92.12 439 GLU A CA 1
ATOM 3537 C C . GLU A 1 439 ? -0.553 102.562 33.531 1 92.12 439 GLU A C 1
ATOM 3539 O O . GLU A 1 439 ? 0.038 103.375 34.25 1 92.12 439 GLU A O 1
ATOM 3544 N N . ILE A 1 440 ? -0.652 101.375 33.781 1 90.25 440 ILE A N 1
ATOM 3545 C CA . ILE A 1 440 ? -0.097 100.812 35.031 1 90.25 440 ILE A CA 1
ATOM 3546 C C . ILE A 1 440 ? 1.427 100.875 35 1 90.25 440 ILE A C 1
ATOM 3548 O O . ILE A 1 440 ? 2.053 101.312 35.969 1 90.25 440 ILE A O 1
ATOM 3552 N N . GLN A 1 441 ? 2.023 100.562 33.938 1 90.81 441 GLN A N 1
ATOM 3553 C CA . GLN A 1 441 ? 3.477 100.562 33.812 1 90.81 441 GLN A CA 1
ATOM 3554 C C . GLN A 1 441 ? 4.043 102 33.875 1 90.81 441 GLN A C 1
ATOM 3556 O O . GLN A 1 441 ? 5.125 102.188 34.438 1 90.81 441 GLN A O 1
ATOM 3561 N N . ASN A 1 442 ? 3.334 102.875 33.344 1 91.06 442 ASN A N 1
ATOM 3562 C CA . ASN A 1 442 ? 3.762 104.25 33.406 1 91.06 442 ASN A CA 1
ATOM 3563 C C . ASN A 1 442 ? 3.863 104.75 34.844 1 91.06 442 ASN A C 1
ATOM 3565 O O . ASN A 1 442 ? 4.801 105.5 35.188 1 91.06 442 ASN A O 1
ATOM 3569 N N . ILE A 1 443 ? 2.986 104.375 35.562 1 86.5 443 ILE A N 1
ATOM 3570 C CA . ILE A 1 443 ? 2.982 104.812 36.969 1 86.5 443 ILE A CA 1
ATOM 3571 C C . ILE A 1 443 ? 4.055 104 37.719 1 86.5 443 ILE A C 1
ATOM 3573 O O . ILE A 1 443 ? 4.793 104.625 38.531 1 86.5 443 ILE A O 1
ATOM 3577 N N . ARG A 1 444 ? 4.188 102.812 37.406 1 83.94 444 ARG A N 1
ATOM 3578 C CA . ARG A 1 444 ? 5.141 101.938 38.094 1 83.94 444 ARG A CA 1
ATOM 3579 C C . ARG A 1 444 ? 6.574 102.438 37.875 1 83.94 444 ARG A C 1
ATOM 3581 O O . ARG A 1 444 ? 7.367 102.438 38.812 1 83.94 444 ARG A O 1
ATOM 3588 N N . TYR A 1 445 ? 6.801 102.75 36.688 1 86.44 445 TYR A N 1
ATOM 3589 C CA . TYR A 1 445 ? 8.172 103.125 36.312 1 86.44 445 TYR A CA 1
ATOM 3590 C C . TYR A 1 445 ? 8.344 104.625 36.312 1 86.44 445 TYR A C 1
ATOM 3592 O O . TYR A 1 445 ? 9.453 105.125 36.094 1 86.44 445 TYR A O 1
ATOM 3600 N N . ASN A 1 446 ? 7.266 105.312 36.688 1 84.56 446 ASN A N 1
ATOM 3601 C CA . ASN A 1 446 ? 7.277 106.75 36.625 1 84.56 446 ASN A CA 1
ATOM 3602 C C . ASN A 1 446 ? 7.859 107.25 35.281 1 84.56 446 ASN A C 1
ATOM 3604 O O . ASN A 1 446 ? 8.781 108.062 35.281 1 84.56 446 ASN A O 1
ATOM 3608 N N . ARG A 1 447 ? 7.34 106.625 34.25 1 87.31 447 ARG A N 1
ATOM 3609 C CA . ARG A 1 447 ? 7.754 106.938 32.875 1 87.31 447 ARG A CA 1
ATOM 3610 C C . ARG A 1 447 ? 6.547 107.125 31.969 1 87.31 447 ARG A C 1
ATOM 3612 O O . ARG A 1 447 ? 5.402 107 32.406 1 87.31 447 ARG A O 1
ATOM 3619 N N . ASN A 1 448 ? 6.867 107.688 30.844 1 89.06 448 ASN A N 1
ATOM 3620 C CA . ASN A 1 448 ? 5.805 107.875 29.859 1 89.06 448 ASN A CA 1
ATOM 3621 C C . ASN A 1 448 ? 6.008 107 28.625 1 89.06 448 ASN A C 1
ATOM 3623 O O . ASN A 1 448 ? 6.656 107.375 27.656 1 89.06 448 ASN A O 1
ATOM 3627 N N . PHE A 1 449 ? 5.398 105.875 28.672 1 92.06 449 PHE A N 1
ATOM 3628 C CA . PHE A 1 449 ? 5.312 105 27.484 1 92.06 449 PHE A CA 1
ATOM 3629 C C . PHE A 1 449 ? 4.098 105.438 26.641 1 92.06 449 PHE A C 1
ATOM 3631 O O . PHE A 1 449 ? 2.959 105.25 27.078 1 92.06 449 PHE A O 1
ATOM 3638 N N . HIS A 1 450 ? 4.316 106 25.453 1 92.44 450 HIS A N 1
ATOM 3639 C CA . HIS A 1 450 ? 3.229 106.438 24.594 1 92.44 450 HIS A CA 1
ATOM 3640 C C . HIS A 1 450 ? 2.764 105.312 23.656 1 92.44 450 HIS A C 1
ATOM 3642 O O . HIS A 1 450 ? 3.553 104.812 22.859 1 92.44 450 HIS A O 1
ATOM 3648 N N . LEU A 1 451 ? 1.553 104.938 23.797 1 94.62 451 LEU A N 1
ATOM 3649 C CA . LEU A 1 451 ? 0.958 103.938 22.922 1 94.62 451 LEU A CA 1
ATOM 3650 C C . LEU A 1 451 ? 0.383 104.562 21.672 1 94.62 451 LEU A C 1
ATOM 3652 O O . LEU A 1 451 ? -0.463 105.5 21.75 1 94.62 451 LEU A O 1
ATOM 3656 N N . ILE A 1 452 ? 0.895 104.25 20.516 1 96 452 ILE A N 1
ATOM 3657 C CA . ILE A 1 452 ? 0.408 104.75 19.219 1 96 452 ILE A CA 1
ATOM 3658 C C . ILE A 1 452 ? -0.255 103.562 18.469 1 96 452 ILE A C 1
ATOM 3660 O O . ILE A 1 452 ? 0.34 102.5 18.297 1 96 452 ILE A O 1
ATOM 3664 N N . GLU A 1 453 ? -1.517 103.688 18.078 1 96.38 453 GLU A N 1
ATOM 3665 C CA . GLU A 1 453 ? -2.262 102.688 17.391 1 96.38 453 GLU A CA 1
ATOM 3666 C C . GLU A 1 453 ? -2.537 103.062 15.938 1 96.38 453 GLU A C 1
ATOM 3668 O O . GLU A 1 453 ? -3.029 104.125 15.656 1 96.38 453 GLU A O 1
ATOM 3673 N N . HIS A 1 454 ? -2.039 102.312 15.008 1 96.56 454 HIS A N 1
ATOM 3674 C CA . HIS A 1 454 ? -2.357 102.438 13.594 1 96.56 454 HIS A CA 1
ATOM 3675 C C . HIS A 1 454 ? -3.057 101.188 13.094 1 96.56 454 HIS A C 1
ATOM 3677 O O . HIS A 1 454 ? -2.4 100.188 12.664 1 96.56 454 HIS A O 1
ATOM 3683 N N . ILE A 1 455 ? -4.359 101.188 13.164 1 96.94 455 ILE A N 1
ATOM 3684 C CA . ILE A 1 455 ? -5.152 100 12.82 1 96.94 455 ILE A CA 1
ATOM 3685 C C . ILE A 1 455 ? -5.914 100.25 11.523 1 96.94 455 ILE A C 1
ATOM 3687 O O . ILE A 1 455 ? -6.645 101.25 11.406 1 96.94 455 ILE A O 1
ATOM 3691 N N . GLU A 1 456 ? -5.688 99.438 10.578 1 95 456 GLU A N 1
ATOM 3692 C CA . GLU A 1 456 ? -6.426 99.5 9.32 1 95 456 GLU A CA 1
ATOM 3693 C C . GLU A 1 456 ? -7.93 99.438 9.555 1 95 456 GLU A C 1
ATOM 3695 O O . GLU A 1 456 ? -8.383 98.688 10.445 1 95 456 GLU A O 1
ATOM 3700 N N . ALA A 1 457 ? -8.703 100.125 8.703 1 91.31 457 ALA A N 1
ATOM 3701 C CA . ALA A 1 457 ? -10.156 100.188 8.82 1 91.31 457 ALA A CA 1
ATOM 3702 C C . ALA A 1 457 ? -10.742 98.75 8.703 1 91.31 457 ALA A C 1
ATOM 3704 O O . ALA A 1 457 ? -10.328 98 7.848 1 91.31 457 ALA A O 1
ATOM 3705 N N . GLY A 1 458 ? -11.562 98.375 9.625 1 91.94 458 GLY A N 1
ATOM 3706 C CA . GLY A 1 458 ? -12.242 97.062 9.586 1 91.94 458 GLY A CA 1
ATOM 3707 C C . GLY A 1 458 ? -11.586 96 10.453 1 91.94 458 GLY A C 1
ATOM 3708 O O . GLY A 1 458 ? -12.148 94.938 10.656 1 91.94 458 GLY A O 1
ATOM 3709 N N . LEU A 1 459 ? -10.461 96.312 11.016 1 94.12 459 LEU A N 1
ATOM 3710 C CA . LEU A 1 459 ? -9.727 95.25 11.734 1 94.12 459 LEU A CA 1
ATOM 3711 C C . LEU A 1 459 ? -9.969 95.375 13.242 1 94.12 459 LEU A C 1
ATOM 3713 O O . LEU A 1 459 ? -9.523 94.5 14.008 1 94.12 459 LEU A O 1
ATOM 3717 N N . MET A 1 460 ? -10.68 96.312 13.703 1 94.56 460 MET A N 1
ATOM 3718 C CA . MET A 1 460 ? -10.906 96.5 15.133 1 94.56 460 MET A CA 1
ATOM 3719 C C . MET A 1 460 ? -11.695 95.312 15.711 1 94.56 460 MET A C 1
ATOM 3721 O O . MET A 1 460 ? -11.508 94.938 16.875 1 94.56 460 MET A O 1
ATOM 3725 N N . ASP A 1 461 ? -12.469 94.688 14.867 1 92.94 461 ASP A N 1
ATOM 3726 C CA . ASP A 1 461 ? -13.289 93.562 15.336 1 92.94 461 ASP A CA 1
ATOM 3727 C C . ASP A 1 461 ? -12.703 92.25 14.891 1 92.94 461 ASP A C 1
ATOM 3729 O O . ASP A 1 461 ? -13.352 91.188 15.016 1 92.94 461 ASP A O 1
ATOM 3733 N N . PHE A 1 462 ? -11.516 92.312 14.375 1 93.38 462 PHE A N 1
ATOM 3734 C CA . PHE A 1 462 ? -10.844 91.062 13.984 1 93.38 462 PHE A CA 1
ATOM 3735 C C . PHE A 1 462 ? -10.602 90.188 15.195 1 93.38 462 PHE A C 1
ATOM 3737 O O . PHE A 1 462 ? -10.125 90.625 16.234 1 93.38 462 PHE A O 1
ATOM 3744 N N . PRO A 1 463 ? -10.961 88.938 15.109 1 91.69 463 PRO A N 1
ATOM 3745 C CA . PRO A 1 463 ? -10.789 88 16.25 1 91.69 463 PRO A CA 1
ATOM 3746 C C . PRO A 1 463 ? -9.336 87.625 16.469 1 91.69 463 PRO A C 1
ATOM 3748 O O . PRO A 1 463 ? -8.656 87.188 15.523 1 91.69 463 PRO A O 1
ATOM 3751 N N . VAL A 1 464 ? -8.852 87.875 17.656 1 89.94 464 VAL A N 1
ATOM 3752 C CA . VAL A 1 464 ? -7.52 87.438 18.062 1 89.94 464 VAL A CA 1
ATOM 3753 C C . VAL A 1 464 ? -7.609 86.688 19.375 1 89.94 464 VAL A C 1
ATOM 3755 O O . VAL A 1 464 ? -8.656 86.625 20.016 1 89.94 464 VAL A O 1
ATOM 3758 N N . PHE A 1 465 ? -6.512 85.938 19.656 1 86.19 465 PHE A N 1
ATOM 3759 C CA . PHE A 1 465 ? -6.473 85.25 20.922 1 86.19 465 PHE A CA 1
ATOM 3760 C C . PHE A 1 465 ? -6.414 86.25 22.094 1 86.19 465 PHE A C 1
ATOM 3762 O O . PHE A 1 465 ? -5.723 87.25 22.016 1 86.19 465 PHE A O 1
ATOM 3769 N N . ARG A 1 466 ? -7.125 85.875 23.109 1 83.06 466 ARG A N 1
ATOM 3770 C CA . ARG A 1 466 ? -7.055 86.625 24.344 1 83.06 466 ARG A CA 1
ATOM 3771 C C . ARG A 1 466 ? -5.629 86.688 24.891 1 83.06 466 ARG A C 1
ATOM 3773 O O . ARG A 1 466 ? -4.941 85.625 24.906 1 83.06 466 ARG A O 1
ATOM 3780 N N . MET A 1 467 ? -5.137 87.812 25.25 1 82.94 467 MET A N 1
ATOM 3781 C CA . MET A 1 467 ? -3.809 88.062 25.797 1 82.94 467 MET A CA 1
ATOM 3782 C C . MET A 1 467 ? -2.736 87.938 24.734 1 82.94 467 MET A C 1
ATOM 3784 O O . MET A 1 467 ? -1.611 87.562 25 1 82.94 467 MET A O 1
ATOM 3788 N N . LEU A 1 468 ? -3.051 88.312 23.547 1 88.81 468 LEU A N 1
ATOM 3789 C CA . LEU A 1 468 ? -2.107 88.25 22.438 1 88.81 468 LEU A CA 1
ATOM 3790 C C . LEU A 1 468 ? -1.113 89.438 22.547 1 88.81 468 LEU A C 1
ATOM 3792 O O . LEU A 1 468 ? 0.098 89.25 22.453 1 88.81 468 LEU A O 1
ATOM 3796 N N . LEU A 1 469 ? -1.647 90.625 22.781 1 92.94 469 LEU A N 1
ATOM 3797 C CA . LEU A 1 469 ? -0.861 91.812 22.625 1 92.94 469 LEU A CA 1
ATOM 3798 C C . LEU A 1 469 ? -0.066 92.125 23.891 1 92.94 469 LEU A C 1
ATOM 3800 O O . LEU A 1 469 ? 1.062 92.625 23.812 1 92.94 469 LEU A O 1
ATOM 3804 N N . GLN A 1 470 ? -0.638 91.812 25 1 88.81 470 GLN A N 1
ATOM 3805 C CA . GLN A 1 470 ? -0.02 92.25 26.25 1 88.81 470 GLN A CA 1
ATOM 3806 C C . GLN A 1 470 ? 1.395 91.688 26.375 1 88.81 470 GLN A C 1
ATOM 3808 O O . GLN A 1 470 ? 2.334 92.438 26.688 1 88.81 470 GLN A O 1
ATOM 3813 N N . PRO A 1 471 ? 1.594 90.375 26.156 1 87 471 PRO A N 1
ATOM 3814 C CA . PRO A 1 471 ? 2.959 89.875 26.266 1 87 471 PRO A CA 1
ATOM 3815 C C . PRO A 1 471 ? 3.926 90.562 25.297 1 87 471 PRO A C 1
ATOM 3817 O O . PRO A 1 471 ? 5.102 90.75 25.625 1 87 471 PRO A O 1
ATOM 3820 N N . LEU A 1 472 ? 3.494 91 24.203 1 91.25 472 LEU A N 1
ATOM 3821 C CA . LEU A 1 472 ? 4.324 91.688 23.219 1 91.25 472 LEU A CA 1
ATOM 3822 C C . LEU A 1 472 ? 4.715 93.062 23.734 1 91.25 472 LEU A C 1
ATOM 3824 O O . LEU A 1 472 ? 5.875 93.5 23.641 1 91.25 472 LEU A O 1
ATOM 3828 N N . VAL A 1 473 ? 3.76 93.75 24.203 1 92.5 473 VAL A N 1
ATOM 3829 C CA . VAL A 1 473 ? 3.984 95.062 24.766 1 92.5 473 VAL A CA 1
ATOM 3830 C C . VAL A 1 473 ? 4.891 95 26 1 92.5 473 VAL A C 1
ATOM 3832 O O . VAL A 1 473 ? 5.754 95.812 26.203 1 92.5 473 VAL A O 1
ATOM 3835 N N . GLU A 1 474 ? 4.676 93.938 26.766 1 88.06 474 GLU A N 1
ATOM 3836 C CA . GLU A 1 474 ? 5.527 93.688 27.922 1 88.06 474 GLU A CA 1
ATOM 3837 C C . GLU A 1 474 ? 6.988 93.562 27.516 1 88.06 474 GLU A C 1
ATOM 3839 O O . GLU A 1 474 ? 7.883 94.062 28.172 1 88.06 474 GLU A O 1
ATOM 3844 N N . ASN A 1 475 ? 7.18 92.875 26.531 1 86.19 475 ASN A N 1
ATOM 3845 C CA . ASN A 1 475 ? 8.523 92.688 26 1 86.19 475 ASN A CA 1
ATOM 3846 C C . ASN A 1 475 ? 9.156 94 25.594 1 86.19 475 ASN A C 1
ATOM 3848 O O . ASN A 1 475 ? 10.352 94.25 25.797 1 86.19 475 ASN A O 1
ATOM 3852 N N . SER A 1 476 ? 8.391 94.812 25.016 1 91.06 476 SER A N 1
ATOM 3853 C CA . SER A 1 476 ? 8.859 96.125 24.625 1 91.06 476 SER A CA 1
ATOM 3854 C C . SER A 1 476 ? 9.305 96.938 25.844 1 91.06 476 SER A C 1
ATOM 3856 O O . SER A 1 476 ? 10.336 97.625 25.797 1 91.06 476 SER A O 1
ATOM 3858 N N . ILE A 1 477 ? 8.602 96.875 26.875 1 89.81 477 ILE A N 1
ATOM 3859 C CA . ILE A 1 477 ? 8.875 97.688 28.078 1 89.81 477 ILE A CA 1
ATOM 3860 C C . ILE A 1 477 ? 10.055 97.062 28.828 1 89.81 477 ILE A C 1
ATOM 3862 O O . ILE A 1 477 ? 11.008 97.75 29.188 1 89.81 477 ILE A O 1
ATOM 3866 N N . PHE A 1 478 ? 9.984 95.812 29.062 1 84.5 478 PHE A N 1
ATOM 3867 C CA . PHE A 1 478 ? 10.984 95.188 29.891 1 84.5 478 PHE A CA 1
ATOM 3868 C C . PHE A 1 478 ? 12.312 95.062 29.156 1 84.5 478 PHE A C 1
ATOM 3870 O O . PHE A 1 478 ? 13.367 95.312 29.703 1 84.5 478 PHE A O 1
ATOM 3877 N N . HIS A 1 479 ? 12.211 94.562 27.984 1 83.69 479 HIS A N 1
ATOM 3878 C CA . HIS A 1 479 ? 13.438 94.312 27.219 1 83.69 479 HIS A CA 1
ATOM 3879 C C . HIS A 1 479 ? 13.773 95.5 26.359 1 83.69 479 HIS A C 1
ATOM 3881 O O . HIS A 1 479 ? 14.93 95.938 26.297 1 83.69 479 HIS A O 1
ATOM 3887 N N . GLY A 1 480 ? 12.859 96.062 25.734 1 87.5 480 GLY A N 1
ATOM 3888 C CA . GLY A 1 480 ? 13.094 97.188 24.859 1 87.5 480 GLY A CA 1
ATOM 3889 C C . GLY A 1 480 ? 13.492 98.438 25.609 1 87.5 480 GLY A C 1
ATOM 3890 O O . GLY A 1 480 ? 14.555 99 25.344 1 87.5 480 GLY A O 1
ATOM 3891 N N . TYR A 1 481 ? 12.781 98.75 26.562 1 90.31 481 TYR A N 1
ATOM 3892 C CA . TYR A 1 481 ? 13.016 100 27.297 1 90.31 481 TYR A CA 1
ATOM 3893 C C . TYR A 1 481 ? 13.664 99.75 28.641 1 90.31 481 TYR A C 1
ATOM 3895 O O . TYR A 1 481 ? 13.617 100.562 29.547 1 90.31 481 TYR A O 1
ATOM 3903 N N . ASN A 1 482 ? 14.227 98.562 28.812 1 82.44 482 ASN A N 1
ATOM 3904 C CA . ASN A 1 482 ? 15.031 98.188 29.969 1 82.44 482 ASN A CA 1
ATOM 3905 C C . ASN A 1 482 ? 14.266 98.375 31.281 1 82.44 482 ASN A C 1
ATOM 3907 O O . ASN A 1 482 ? 14.805 98.875 32.25 1 82.44 482 ASN A O 1
ATOM 3911 N N . GLY A 1 483 ? 13.047 98 31.234 1 78.62 483 GLY A N 1
ATOM 3912 C CA . GLY A 1 483 ? 12.242 98.062 32.438 1 78.62 483 GLY A CA 1
ATOM 3913 C C . GLY A 1 483 ? 12.078 99.5 32.969 1 78.62 483 GLY A C 1
ATOM 3914 O O . GLY A 1 483 ? 12.281 99.75 34.156 1 78.62 483 GLY A O 1
ATOM 3915 N N . GLY A 1 484 ? 11.93 100.375 32.125 1 76.44 484 GLY A N 1
ATOM 3916 C CA . GLY A 1 484 ? 11.703 101.75 32.531 1 76.44 484 GLY A CA 1
ATOM 3917 C C . GLY A 1 484 ? 12.969 102.562 32.562 1 76.44 484 GLY A C 1
ATOM 3918 O O . GLY A 1 484 ? 12.945 103.75 32.969 1 76.44 484 GLY A O 1
ATOM 3919 N N . GLY A 1 485 ? 14.031 102 32.25 1 81.19 485 GLY A N 1
ATOM 3920 C CA . GLY A 1 485 ? 15.258 102.812 32.156 1 81.19 485 GLY A CA 1
ATOM 3921 C C . GLY A 1 485 ? 15.211 103.875 31.078 1 81.19 485 GLY A C 1
ATOM 3922 O O . GLY A 1 485 ? 15.852 104.938 31.203 1 81.19 485 GLY A O 1
ATOM 3923 N N . ILE A 1 486 ? 14.586 103.625 30.047 1 85.06 486 ILE A N 1
ATOM 3924 C CA . ILE A 1 486 ? 14.383 104.5 28.922 1 85.06 486 ILE A CA 1
ATOM 3925 C C . ILE A 1 486 ? 12.898 104.625 28.609 1 85.06 486 ILE A C 1
ATOM 3927 O O . ILE A 1 486 ? 12.133 103.688 28.875 1 85.06 486 ILE A O 1
ATOM 3931 N N . GLU A 1 487 ? 12.508 105.812 28.219 1 89.5 487 GLU A N 1
ATOM 3932 C CA . GLU A 1 487 ? 11.133 106 27.766 1 89.5 487 GLU A CA 1
ATOM 3933 C C . GLU A 1 487 ? 11.062 106.062 26.234 1 89.5 487 GLU A C 1
ATOM 3935 O O . GLU A 1 487 ? 12.062 106.312 25.578 1 89.5 487 GLU A O 1
ATOM 3940 N N . GLY A 1 488 ? 9.875 105.812 25.734 1 90.62 488 GLY A N 1
ATOM 3941 C CA . GLY A 1 488 ? 9.703 105.812 24.281 1 90.62 488 GLY A CA 1
ATOM 3942 C C . GLY A 1 488 ? 8.328 105.375 23.844 1 90.62 488 GLY A C 1
ATOM 3943 O O . GLY A 1 488 ? 7.512 104.938 24.656 1 90.62 488 GLY A O 1
ATOM 3944 N N . PRO A 1 489 ? 8.117 105.5 22.562 1 93.81 489 PRO A N 1
ATOM 3945 C CA . PRO A 1 489 ? 6.82 105.125 22.016 1 93.81 489 PRO A CA 1
ATOM 3946 C C . PRO A 1 489 ? 6.723 103.625 21.75 1 93.81 489 PRO A C 1
ATOM 3948 O O . PRO A 1 489 ? 7.73 103 21.469 1 93.81 489 PRO A O 1
ATOM 3951 N N . ILE A 1 490 ? 5.578 103.062 21.953 1 95.69 490 ILE A N 1
ATOM 3952 C CA . ILE A 1 490 ? 5.191 101.75 21.531 1 95.69 490 ILE A CA 1
ATOM 3953 C C . ILE A 1 490 ? 4.078 101.812 20.5 1 95.69 490 ILE A C 1
ATOM 3955 O O . ILE A 1 490 ? 2.982 102.312 20.781 1 95.69 490 ILE A O 1
ATOM 3959 N N . THR A 1 491 ? 4.367 101.375 19.266 1 96.88 491 THR A N 1
ATOM 3960 C CA . THR A 1 491 ? 3.414 101.5 18.156 1 96.88 491 THR A CA 1
ATOM 3961 C C . THR A 1 491 ? 2.812 100.125 17.812 1 96.88 491 THR A C 1
ATOM 3963 O O . THR A 1 491 ? 3.539 99.188 17.656 1 96.88 491 THR A O 1
ATOM 3966 N N . ILE A 1 492 ? 1.522 100.062 17.766 1 97.38 492 ILE A N 1
ATOM 3967 C CA . ILE A 1 492 ? 0.811 98.812 17.344 1 97.38 492 ILE A CA 1
ATOM 3968 C C . ILE A 1 492 ? 0.218 99.062 15.953 1 97.38 492 ILE A C 1
ATOM 3970 O O . ILE A 1 492 ? -0.529 100 15.734 1 97.38 492 ILE A O 1
ATOM 3974 N N . HIS A 1 493 ? 0.625 98.188 15 1 96.75 493 HIS A N 1
ATOM 3975 C CA . HIS A 1 493 ? 0.098 98.25 13.633 1 96.75 493 HIS A CA 1
ATOM 3976 C C . HIS A 1 493 ? -0.752 97 13.352 1 96.75 493 HIS A C 1
ATOM 3978 O O . HIS A 1 493 ? -0.429 95.875 13.812 1 96.75 493 HIS A O 1
ATOM 3984 N N . ALA A 1 494 ? -1.848 97.188 12.766 1 96.88 494 ALA A N 1
ATOM 3985 C CA . ALA A 1 494 ? -2.641 96.062 12.227 1 96.88 494 ALA A CA 1
ATOM 3986 C C . ALA A 1 494 ? -3.074 96.375 10.797 1 96.88 494 ALA A C 1
ATOM 3988 O O . ALA A 1 494 ? -3.67 97.375 10.516 1 96.88 494 ALA A O 1
ATOM 3989 N N . TYR A 1 495 ? -2.662 95.562 9.961 1 95.75 495 TYR A N 1
ATOM 3990 C CA . TYR A 1 495 ? -2.969 95.812 8.547 1 95.75 495 TYR A CA 1
ATOM 3991 C C . TYR A 1 495 ? -3.049 94.5 7.793 1 95.75 495 TYR A C 1
ATOM 3993 O O . TYR A 1 495 ? -2.59 93.438 8.281 1 95.75 495 TYR A O 1
ATOM 4001 N N . ARG A 1 496 ? -3.695 94.438 6.586 1 95.5 496 ARG A N 1
ATOM 4002 C CA . ARG A 1 496 ? -3.795 93.312 5.703 1 95.5 496 ARG A CA 1
ATOM 4003 C C . ARG A 1 496 ? -2.742 93.375 4.602 1 95.5 496 ARG A C 1
ATOM 4005 O O . ARG A 1 496 ? -2.492 94.438 4.031 1 95.5 496 ARG A O 1
ATOM 4012 N N . GLU A 1 497 ? -2.023 92.375 4.562 1 92.38 497 GLU A N 1
ATOM 4013 C CA . GLU A 1 497 ? -1.034 92.25 3.494 1 92.38 497 GLU A CA 1
ATOM 4014 C C . GLU A 1 497 ? -1.029 90.875 2.877 1 92.38 497 GLU A C 1
ATOM 4016 O O . GLU A 1 497 ? -0.872 89.875 3.584 1 92.38 497 GLU A O 1
ATOM 4021 N N . ASP A 1 498 ? -1.21 90.688 1.519 1 88.88 498 ASP A N 1
ATOM 4022 C CA . ASP A 1 498 ? -1.086 89.438 0.757 1 88.88 498 ASP A CA 1
ATOM 4023 C C . ASP A 1 498 ? -1.981 88.375 1.337 1 88.88 498 ASP A C 1
ATOM 4025 O O . ASP A 1 498 ? -1.536 87.25 1.544 1 88.88 498 ASP A O 1
ATOM 4029 N N . GLY A 1 499 ? -3.217 88.688 1.776 1 88.5 499 GLY A N 1
ATOM 4030 C CA . GLY A 1 499 ? -4.199 87.75 2.24 1 88.5 499 GLY A CA 1
ATOM 4031 C C . GLY A 1 499 ? -4.012 87.312 3.693 1 88.5 499 GLY A C 1
ATOM 4032 O O . GLY A 1 499 ? -4.621 86.375 4.168 1 88.5 499 GLY A O 1
ATOM 4033 N N . ILE A 1 500 ? -3.078 87.938 4.348 1 93.44 500 ILE A N 1
ATOM 4034 C CA . ILE A 1 500 ? -2.844 87.625 5.762 1 93.44 500 ILE A CA 1
ATOM 4035 C C . ILE A 1 500 ? -3.064 88.938 6.578 1 93.44 500 ILE A C 1
ATOM 4037 O O . ILE A 1 500 ? -2.9 90.062 6.066 1 93.44 500 ILE A O 1
ATOM 4041 N N . VAL A 1 501 ? -3.531 88.812 7.738 1 95.25 501 VAL A N 1
ATOM 4042 C CA . VAL A 1 501 ? -3.637 89.938 8.703 1 95.25 501 VAL A CA 1
ATOM 4043 C C . VAL A 1 501 ? -2.389 89.938 9.578 1 95.25 501 VAL A C 1
ATOM 4045 O O . VAL A 1 501 ? -1.991 88.938 10.148 1 95.25 501 VAL A O 1
ATOM 4048 N N . ILE A 1 502 ? -1.741 91.062 9.602 1 96.25 502 ILE A N 1
ATOM 4049 C CA . ILE A 1 502 ? -0.523 91.25 10.391 1 96.25 502 ILE A CA 1
ATOM 4050 C C . ILE A 1 502 ? -0.779 92.188 11.539 1 96.25 502 ILE A C 1
ATOM 4052 O O . ILE A 1 502 ? -1.274 93.312 11.32 1 96.25 502 ILE A O 1
ATOM 4056 N N . ILE A 1 503 ? -0.529 91.75 12.695 1 96.38 503 ILE A N 1
ATOM 4057 C CA . ILE A 1 503 ? -0.556 92.625 13.883 1 96.38 503 ILE A CA 1
ATOM 4058 C C . ILE A 1 503 ? 0.849 92.688 14.469 1 96.38 503 ILE A C 1
ATOM 4060 O O . ILE A 1 503 ? 1.453 91.688 14.836 1 96.38 503 ILE A O 1
ATOM 4064 N N . GLU A 1 504 ? 1.4 93.812 14.562 1 96.31 504 GLU A N 1
ATOM 4065 C CA . GLU A 1 504 ? 2.785 93.938 15.008 1 96.31 504 GLU A CA 1
ATOM 4066 C C . GLU A 1 504 ? 2.936 95 16.094 1 96.31 504 GLU A C 1
ATOM 4068 O O . GLU A 1 504 ? 2.189 96 16.125 1 96.31 504 GLU A O 1
ATOM 4073 N N . VAL A 1 505 ? 3.787 94.812 17 1 96.19 505 VAL A N 1
ATOM 4074 C CA . VAL A 1 505 ? 4.199 95.75 18.062 1 96.19 505 VAL A CA 1
ATOM 4075 C C . VAL A 1 505 ? 5.637 96.188 17.812 1 96.19 505 VAL A C 1
ATOM 4077 O O . VAL A 1 505 ? 6.531 95.375 17.625 1 96.19 505 VAL A O 1
ATOM 4080 N N . VAL A 1 506 ? 5.812 97.562 17.75 1 95.81 506 VAL A N 1
ATOM 4081 C CA . VAL A 1 506 ? 7.121 98.125 17.438 1 95.81 506 VAL A CA 1
ATOM 4082 C C . VAL A 1 506 ? 7.59 99 18.594 1 95.81 506 VAL A C 1
ATOM 4084 O O . VAL A 1 506 ? 6.824 99.812 19.125 1 95.81 506 VAL A O 1
ATOM 4087 N N . ASP A 1 507 ? 8.75 98.75 19.031 1 93.75 507 ASP A N 1
ATOM 4088 C CA . ASP A 1 507 ? 9.367 99.625 20.016 1 93.75 507 ASP A CA 1
ATOM 4089 C C . ASP A 1 507 ? 10.695 100.188 19.5 1 93.75 507 ASP A C 1
ATOM 4091 O O . ASP A 1 507 ? 11.242 99.688 18.516 1 93.75 507 ASP A O 1
ATOM 4095 N N . GLN A 1 508 ? 11.18 101.312 20.047 1 91.31 508 GLN A N 1
ATOM 4096 C CA . GLN A 1 508 ? 12.438 101.938 19.672 1 91.31 508 GLN A CA 1
ATOM 4097 C C . GLN A 1 508 ? 13.461 101.812 20.781 1 91.31 508 GLN A C 1
ATOM 4099 O O . GLN A 1 508 ? 14.148 102.812 21.109 1 91.31 508 GLN A O 1
ATOM 4104 N N . GLY A 1 509 ? 13.453 100.688 21.391 1 88.38 509 GLY A N 1
ATOM 4105 C CA . GLY A 1 509 ? 14.32 100.5 22.531 1 88.38 509 GLY A CA 1
ATOM 4106 C C . GLY A 1 509 ? 15.68 99.938 22.172 1 88.38 509 GLY A C 1
ATOM 4107 O O . GLY A 1 509 ? 16.203 100.25 21.094 1 88.38 509 GLY A O 1
ATOM 4108 N N . GLU A 1 510 ? 16.234 99.188 23.094 1 87.19 510 GLU A N 1
ATOM 4109 C CA . GLU A 1 510 ? 17.609 98.688 23.031 1 87.19 510 GLU A CA 1
ATOM 4110 C C . GLU A 1 510 ? 17.766 97.625 21.922 1 87.19 510 GLU A C 1
ATOM 4112 O O . GLU A 1 510 ? 18.859 97.375 21.438 1 87.19 510 GLU A O 1
ATOM 4117 N N . GLY A 1 511 ? 16.672 97.062 21.469 1 85 511 GLY A N 1
ATOM 4118 C CA . GLY A 1 511 ? 16.719 96.062 20.422 1 85 511 GLY A CA 1
ATOM 4119 C C . GLY A 1 511 ? 17.25 94.75 20.906 1 85 511 GLY A C 1
ATOM 4120 O O . GLY A 1 511 ? 17.641 94.625 22.062 1 85 511 GLY A O 1
ATOM 4121 N N . ILE A 1 512 ? 17.094 93.688 20.109 1 80.62 512 ILE A N 1
ATOM 4122 C CA . ILE A 1 512 ? 17.562 92.375 20.391 1 80.62 512 ILE A CA 1
ATOM 4123 C C . ILE A 1 512 ? 18.688 92 19.422 1 80.62 512 ILE A C 1
ATOM 4125 O O . ILE A 1 512 ? 18.547 92.125 18.203 1 80.62 512 ILE A O 1
ATOM 4129 N N . PRO A 1 513 ? 19.828 91.625 20.062 1 79.06 513 PRO A N 1
ATOM 4130 C CA . PRO A 1 513 ? 20.906 91.25 19.156 1 79.06 513 PRO A CA 1
ATOM 4131 C C . PRO A 1 513 ? 20.516 90.125 18.234 1 79.06 513 PRO A C 1
ATOM 4133 O O . PRO A 1 513 ? 19.75 89.25 18.641 1 79.06 513 PRO A O 1
ATOM 4136 N N . ALA A 1 514 ? 20.969 90.062 17.016 1 75 514 ALA A N 1
ATOM 4137 C CA . ALA A 1 514 ? 20.625 89.125 15.953 1 75 514 ALA A CA 1
ATOM 4138 C C . ALA A 1 514 ? 20.844 87.688 16.406 1 75 514 ALA A C 1
ATOM 4140 O O . ALA A 1 514 ? 20.062 86.812 16.047 1 75 514 ALA A O 1
ATOM 4141 N N . ASP A 1 515 ? 21.828 87.438 17.188 1 74.25 515 ASP A N 1
ATOM 4142 C CA . ASP A 1 515 ? 22.172 86.125 17.625 1 74.25 515 ASP A CA 1
ATOM 4143 C C . ASP A 1 515 ? 21.141 85.562 18.625 1 74.25 515 ASP A C 1
ATOM 4145 O O . ASP A 1 515 ? 20.969 84.375 18.75 1 74.25 515 ASP A O 1
ATOM 4149 N N . ARG A 1 516 ? 20.297 86.375 19.219 1 74 516 ARG A N 1
ATOM 4150 C CA . ARG A 1 516 ? 19.375 85.938 20.266 1 74 516 ARG A CA 1
ATOM 4151 C C . ARG A 1 516 ? 17.969 85.812 19.719 1 74 516 ARG A C 1
ATOM 4153 O O . ARG A 1 516 ? 17.125 85.125 20.344 1 74 516 ARG A O 1
ATOM 4160 N N . ILE A 1 517 ? 17.734 86.375 18.609 1 73.88 517 ILE A N 1
ATOM 4161 C CA . ILE A 1 517 ? 16.375 86.375 18.062 1 73.88 517 ILE A CA 1
ATOM 4162 C C . ILE A 1 517 ? 15.914 84.938 17.797 1 73.88 517 ILE A C 1
ATOM 4164 O O . ILE A 1 517 ? 14.766 84.625 18.094 1 73.88 517 ILE A O 1
ATOM 4168 N N . LYS A 1 518 ? 16.812 84.125 17.297 1 69 518 LYS A N 1
ATOM 4169 C CA . LYS A 1 518 ? 16.469 82.75 16.938 1 69 518 LYS A CA 1
ATOM 4170 C C . LYS A 1 518 ? 16.156 81.938 18.188 1 69 518 LYS A C 1
ATOM 4172 O O . LYS A 1 518 ? 15.352 81 18.141 1 69 518 LYS A O 1
ATOM 4177 N N . HIS A 1 519 ? 16.656 82.375 19.266 1 66.38 519 HIS A N 1
ATOM 4178 C CA . HIS A 1 519 ? 16.531 81.562 20.484 1 66.38 519 HIS A CA 1
ATOM 4179 C C . HIS A 1 519 ? 15.289 81.938 21.281 1 66.38 519 HIS A C 1
ATOM 4181 O O . HIS A 1 519 ? 14.805 81.188 22.109 1 66.38 519 HIS A O 1
ATOM 4187 N N . VAL A 1 520 ? 14.773 83.125 21.016 1 69.38 520 VAL A N 1
ATOM 4188 C CA . VAL A 1 520 ? 13.641 83.625 21.781 1 69.38 520 VAL A CA 1
ATOM 4189 C C . VAL A 1 520 ? 12.422 82.75 21.562 1 69.38 520 VAL A C 1
ATOM 4191 O O . VAL A 1 520 ? 11.656 82.5 22.5 1 69.38 520 VAL A O 1
ATOM 4194 N N . LEU A 1 521 ? 12.305 82.25 20.359 1 66.69 521 LEU A N 1
ATOM 4195 C CA . LEU A 1 521 ? 11.125 81.5 20.062 1 66.69 521 LEU A CA 1
ATOM 4196 C C . LEU A 1 521 ? 11.43 80 20.172 1 66.69 521 LEU A C 1
ATOM 4198 O O . LEU A 1 521 ? 10.539 79.125 20.016 1 66.69 521 LEU A O 1
ATOM 4202 N N . ARG A 1 522 ? 12.781 79.562 20.375 1 58.88 522 ARG A N 1
ATOM 4203 C CA . ARG A 1 522 ? 13.141 78.188 20.5 1 58.88 522 ARG A CA 1
ATOM 4204 C C . ARG A 1 522 ? 13.234 77.75 21.953 1 58.88 522 ARG A C 1
ATOM 4206 O O . ARG A 1 522 ? 13.617 78.562 22.812 1 58.88 522 ARG A O 1
ATOM 4213 N N . THR A 1 523 ? 12.438 76.812 22.469 1 52.06 523 THR A N 1
ATOM 4214 C CA . THR A 1 523 ? 12.258 76.312 23.812 1 52.06 523 THR A CA 1
ATOM 4215 C C . THR A 1 523 ? 13.594 75.875 24.406 1 52.06 523 THR A C 1
ATOM 4217 O O . THR A 1 523 ? 14.023 74.688 24.219 1 52.06 523 THR A O 1
ATOM 4220 N N . GLU A 1 524 ? 14.688 76.438 24.188 1 48.19 524 GLU A N 1
ATOM 4221 C CA . GLU A 1 524 ? 15.828 75.812 24.859 1 48.19 524 GLU A CA 1
ATOM 4222 C C . GLU A 1 524 ? 15.82 76.125 26.344 1 48.19 524 GLU A C 1
ATOM 4224 O O . GLU A 1 524 ? 15.352 77.188 26.766 1 48.19 524 GLU A O 1
ATOM 4229 N N . PRO A 1 525 ? 16.094 75.062 27.25 1 43.88 525 PRO A N 1
ATOM 4230 C CA . PRO A 1 525 ? 16.125 75.062 28.703 1 43.88 525 PRO A CA 1
ATOM 4231 C C . PRO A 1 525 ? 16.984 76.188 29.266 1 43.88 525 PRO A C 1
ATOM 4233 O O . PRO A 1 525 ? 18.219 76.062 29.266 1 43.88 525 PRO A O 1
ATOM 4236 N N . SER A 1 526 ? 17 77.312 28.906 1 43.38 526 SER A N 1
ATOM 4237 C CA . SER A 1 526 ? 17.984 78.188 29.562 1 43.38 526 SER A CA 1
ATOM 4238 C C . SER A 1 526 ? 17.562 78.562 30.984 1 43.38 526 SER A C 1
ATOM 4240 O O . SER A 1 526 ? 16.484 78.125 31.438 1 43.38 526 SER A O 1
ATOM 4242 N N . GLU A 1 527 ? 18.188 79.812 31.719 1 45.28 527 GLU A N 1
ATOM 4243 C CA . GLU A 1 527 ? 18.172 80.25 33.094 1 45.28 527 GLU A CA 1
ATOM 4244 C C . GLU A 1 527 ? 16.766 80.625 33.562 1 45.28 527 GLU A C 1
ATOM 4246 O O . GLU A 1 527 ? 15.906 80.938 32.75 1 45.28 527 GLU A O 1
ATOM 4251 N N . GLU A 1 528 ? 16.438 80.438 34.906 1 44 528 GLU A N 1
ATOM 4252 C CA . GLU A 1 528 ? 15.133 80.375 35.562 1 44 528 GLU A CA 1
ATOM 4253 C C . GLU A 1 528 ? 14.312 81.625 35.25 1 44 528 GLU A C 1
ATOM 4255 O O . GLU A 1 528 ? 13.117 81.5 34.938 1 44 528 GLU A O 1
ATOM 4260 N N . GLU A 1 529 ? 14.883 82.75 35.594 1 44.44 529 GLU A N 1
ATOM 4261 C CA . GLU A 1 529 ? 14.133 84 35.469 1 44.44 529 GLU A CA 1
ATOM 4262 C C . GLU A 1 529 ? 13.797 84.375 34.031 1 44.44 529 GLU A C 1
ATOM 4264 O O . GLU A 1 529 ? 12.703 84.812 33.75 1 44.44 529 GLU A O 1
ATOM 4269 N N . VAL A 1 530 ? 14.789 84.188 33.156 1 46.88 530 VAL A N 1
ATOM 4270 C CA . VAL A 1 530 ? 14.695 84.438 31.734 1 46.88 530 VAL A CA 1
ATOM 4271 C C . VAL A 1 530 ? 13.75 83.438 31.094 1 46.88 530 VAL A C 1
ATOM 4273 O O . VAL A 1 530 ? 13.234 83.688 29.984 1 46.88 530 VAL A O 1
ATOM 4276 N N . LYS A 1 531 ? 13.508 82.375 31.703 1 49.94 531 LYS A N 1
ATOM 4277 C CA . LYS A 1 531 ? 12.719 81.188 31.328 1 49.94 531 LYS A CA 1
ATOM 4278 C C . LYS A 1 531 ? 11.227 81.5 31.312 1 49.94 531 LYS A C 1
ATOM 4280 O O . LYS A 1 531 ? 10.508 81.125 30.391 1 49.94 531 LYS A O 1
ATOM 4285 N N . ARG A 1 532 ? 10.883 82.125 32.344 1 47.84 532 ARG A N 1
ATOM 4286 C CA . ARG A 1 532 ? 9.461 82.312 32.594 1 47.84 532 ARG A CA 1
ATOM 4287 C C . ARG A 1 532 ? 8.852 83.312 31.625 1 47.84 532 ARG A C 1
ATOM 4289 O O . ARG A 1 532 ? 7.727 83.125 31.156 1 47.84 532 ARG A O 1
ATOM 4296 N N . LYS A 1 533 ? 9.688 84.5 31.375 1 51.19 533 LYS A N 1
ATOM 4297 C CA . LYS A 1 533 ? 9.25 85.562 30.484 1 51.19 533 LYS A CA 1
ATOM 4298 C C . LYS A 1 533 ? 9.234 85.062 29.031 1 51.19 533 LYS A C 1
ATOM 4300 O O . LYS A 1 533 ? 8.383 85.5 28.25 1 51.19 533 LYS A O 1
ATOM 4305 N N . ARG A 1 534 ? 10.094 84.188 28.719 1 55.16 534 ARG A N 1
ATOM 4306 C CA . ARG A 1 534 ? 10.234 83.562 27.406 1 55.16 534 ARG A CA 1
ATOM 4307 C C . ARG A 1 534 ? 9.086 82.562 27.125 1 55.16 534 ARG A C 1
ATOM 4309 O O . ARG A 1 534 ? 8.703 82.375 25.969 1 55.16 534 ARG A O 1
ATOM 4316 N N . ILE A 1 535 ? 8.484 82.375 28.141 1 56.66 535 ILE A N 1
ATOM 4317 C CA . ILE A 1 535 ? 7.398 81.438 28.109 1 56.66 535 ILE A CA 1
ATOM 4318 C C . ILE A 1 535 ? 6.164 82.062 27.453 1 56.66 535 ILE A C 1
ATOM 4320 O O . ILE A 1 535 ? 5.473 81.375 26.672 1 56.66 535 ILE A O 1
ATOM 4324 N N . GLY A 1 536 ? 6.117 83.438 27.578 1 70.62 536 GLY A N 1
ATOM 4325 C CA . GLY A 1 536 ? 4.922 84.125 27.047 1 70.62 536 GLY A CA 1
ATOM 4326 C C . GLY A 1 536 ? 4.883 84.125 25.531 1 70.62 536 GLY A C 1
ATOM 4327 O O . GLY A 1 536 ? 3.879 83.75 24.922 1 70.62 536 GLY A O 1
ATOM 4328 N N . LEU A 1 537 ? 6.031 84.688 25.016 1 80.56 537 LEU A N 1
ATOM 4329 C CA . LEU A 1 537 ? 6.086 84.812 23.562 1 80.56 537 LEU A CA 1
ATOM 4330 C C . LEU A 1 537 ? 6.023 83.438 22.891 1 80.56 537 LEU A C 1
ATOM 4332 O O . LEU A 1 537 ? 5.355 83.312 21.859 1 80.56 537 LEU A O 1
ATOM 4336 N N . ASN A 1 538 ? 6.625 82.5 23.531 1 78.94 538 ASN A N 1
ATOM 4337 C CA . ASN A 1 538 ? 6.621 81.125 22.984 1 78.94 538 ASN A CA 1
ATOM 4338 C C . ASN A 1 538 ? 5.223 80.5 23.016 1 78.94 538 ASN A C 1
ATOM 4340 O O . ASN A 1 538 ? 4.828 79.812 22.094 1 78.94 538 ASN A O 1
ATOM 4344 N N . ASN A 1 539 ? 4.562 80.812 24.031 1 72.81 539 ASN A N 1
ATOM 4345 C CA . ASN A 1 539 ? 3.201 80.312 24.172 1 72.81 539 ASN A CA 1
ATOM 4346 C C . ASN A 1 539 ? 2.283 80.875 23.094 1 72.81 539 ASN A C 1
ATOM 4348 O O . ASN A 1 539 ? 1.454 80.125 22.531 1 72.81 539 ASN A O 1
ATOM 4352 N N . ILE A 1 540 ? 2.496 82.125 22.891 1 81.88 540 ILE A N 1
ATOM 4353 C CA . ILE A 1 540 ? 1.677 82.812 21.891 1 81.88 540 ILE A CA 1
ATOM 4354 C C . ILE A 1 540 ? 2.02 82.25 20.5 1 81.88 540 ILE A C 1
ATOM 4356 O O . ILE A 1 540 ? 1.128 82 19.688 1 81.88 540 ILE A O 1
ATOM 4360 N N . HIS A 1 541 ? 3.303 82.125 20.297 1 86.75 541 HIS A N 1
ATOM 4361 C CA . HIS A 1 541 ? 3.771 81.562 19.031 1 86.75 541 HIS A CA 1
ATOM 4362 C C . HIS A 1 541 ? 3.186 80.188 18.797 1 86.75 541 HIS A C 1
ATOM 4364 O O . HIS A 1 541 ? 2.65 79.875 17.719 1 86.75 541 HIS A O 1
ATOM 4370 N N . GLY A 1 542 ? 3.305 79.312 19.766 1 79.06 542 GLY A N 1
ATOM 4371 C CA . GLY A 1 542 ? 2.789 77.938 19.688 1 79.06 542 GLY A CA 1
ATOM 4372 C C . GLY A 1 542 ? 1.286 77.938 19.5 1 79.06 542 GLY A C 1
ATOM 4373 O O . GLY A 1 542 ? 0.785 77.062 18.719 1 79.06 542 GLY A O 1
ATOM 4374 N N . ARG A 1 543 ? 0.57 78.75 20.141 1 74.88 543 ARG A N 1
ATOM 4375 C CA . ARG A 1 543 ? -0.887 78.812 20.078 1 74.88 543 ARG A CA 1
ATOM 4376 C C . ARG A 1 543 ? -1.358 79.188 18.688 1 74.88 543 ARG A C 1
ATOM 4378 O O . ARG A 1 543 ? -2.305 78.625 18.156 1 74.88 543 ARG A O 1
ATOM 4385 N N . ILE A 1 544 ? -0.745 80.188 18.172 1 85.25 544 ILE A N 1
ATOM 4386 C CA . ILE A 1 544 ? -1.105 80.625 16.844 1 85.25 544 ILE A CA 1
ATOM 4387 C C . ILE A 1 544 ? -0.843 79.5 15.828 1 85.25 544 ILE A C 1
ATOM 4389 O O . ILE A 1 544 ? -1.703 79.188 15 1 85.25 544 ILE A O 1
ATOM 4393 N N . ARG A 1 545 ? 0.249 78.812 15.984 1 86.19 545 ARG A N 1
ATOM 4394 C CA . ARG A 1 545 ? 0.635 77.75 15.055 1 86.19 545 ARG A CA 1
ATOM 4395 C C . ARG A 1 545 ? -0.288 76.562 15.195 1 86.19 545 ARG A C 1
ATOM 4397 O O . ARG A 1 545 ? -0.628 75.938 14.195 1 86.19 545 ARG A O 1
ATOM 4404 N N . LEU A 1 546 ? -0.616 76.312 16.375 1 78.25 546 LEU A N 1
ATOM 4405 C CA . LEU A 1 546 ? -1.498 75.125 16.641 1 78.25 546 LEU A CA 1
ATOM 4406 C C . LEU A 1 546 ? -2.865 75.375 16 1 78.25 546 LEU A C 1
ATOM 4408 O O . LEU A 1 546 ? -3.48 74.438 15.508 1 78.25 546 LEU A O 1
ATOM 4412 N N . HIS A 1 547 ? -3.305 76.5 15.93 1 80.06 547 HIS A N 1
ATOM 4413 C CA . HIS A 1 547 ? -4.668 76.812 15.492 1 80.06 547 HIS A CA 1
ATOM 4414 C C . HIS A 1 547 ? -4.711 77.062 13.992 1 80.06 547 HIS A C 1
ATOM 4416 O O . HIS A 1 547 ? -5.711 76.812 13.336 1 80.06 547 HIS A O 1
ATOM 4422 N N . TYR A 1 548 ? -3.66 77.75 13.539 1 87.06 548 TYR A N 1
ATOM 4423 C CA . TYR A 1 548 ? -3.777 78.25 12.164 1 87.06 548 TYR A CA 1
ATOM 4424 C C . TYR A 1 548 ? -2.734 77.562 11.266 1 87.06 548 TYR A C 1
ATOM 4426 O O . TYR A 1 548 ? -2.783 77.75 10.039 1 87.06 548 TYR A O 1
ATOM 4434 N N . GLY A 1 549 ? -1.814 76.875 11.773 1 85.75 549 GLY A N 1
ATOM 4435 C CA . GLY A 1 549 ? -0.816 76.188 10.961 1 85.75 549 GLY A CA 1
ATOM 4436 C C . GLY A 1 549 ? 0.585 76.75 11.156 1 85.75 549 GLY A C 1
ATOM 4437 O O . GLY A 1 549 ? 0.762 77.812 11.727 1 85.75 549 GLY A O 1
ATOM 4438 N N . ASP A 1 550 ? 1.604 76.062 10.672 1 87.31 550 ASP A N 1
ATOM 4439 C CA . ASP A 1 550 ? 3.02 76.312 10.898 1 87.31 550 ASP A CA 1
ATOM 4440 C C . ASP A 1 550 ? 3.461 77.562 10.172 1 87.31 550 ASP A C 1
ATOM 4442 O O . ASP A 1 550 ? 4.473 78.188 10.531 1 87.31 550 ASP A O 1
ATOM 4446 N N . GLN A 1 551 ? 2.645 77.938 9.195 1 89.06 551 GLN A N 1
ATOM 4447 C CA . GLN A 1 551 ? 3.02 79.125 8.422 1 89.06 551 GLN A CA 1
ATOM 4448 C C . GLN A 1 551 ? 2.727 80.375 9.188 1 89.06 551 GLN A C 1
ATOM 4450 O O . GLN A 1 551 ? 3.248 81.438 8.844 1 89.06 551 GLN A O 1
ATOM 4455 N N . PHE A 1 552 ? 1.949 80.312 10.164 1 89.38 552 PHE A N 1
ATOM 4456 C CA . PHE A 1 552 ? 1.584 81.438 10.984 1 89.38 552 PHE A CA 1
ATOM 4457 C C . PHE A 1 552 ? 2.361 81.438 12.297 1 89.38 552 PHE A C 1
ATOM 4459 O O . PHE A 1 552 ? 3.143 80.562 12.562 1 89.38 552 PHE A O 1
ATOM 4466 N N . GLY A 1 553 ? 2.266 82.5 13.078 1 88.94 553 GLY A N 1
ATOM 4467 C CA . GLY A 1 553 ? 3.01 82.625 14.32 1 88.94 553 GLY A CA 1
ATOM 4468 C C . GLY A 1 553 ? 3.59 84 14.531 1 88.94 553 GLY A C 1
ATOM 4469 O O . GLY A 1 553 ? 3.111 84.938 13.945 1 88.94 553 GLY A O 1
ATOM 4470 N N . LEU A 1 554 ? 4.621 84 15.484 1 91.69 554 LEU A N 1
ATOM 4471 C CA . LEU A 1 554 ? 5.301 85.25 15.805 1 91.69 554 LEU A CA 1
ATOM 4472 C C . LEU A 1 554 ? 6.57 85.375 14.977 1 91.69 554 LEU A C 1
ATOM 4474 O O . LEU A 1 554 ? 7.281 84.375 14.734 1 91.69 554 LEU A O 1
ATOM 4478 N N . GLN A 1 555 ? 6.781 86.562 14.312 1 92.19 555 GLN A N 1
ATOM 4479 C CA . GLN A 1 555 ? 8.023 86.938 13.648 1 92.19 555 GLN A CA 1
ATOM 4480 C C . GLN A 1 555 ? 8.68 88.125 14.352 1 92.19 555 GLN A C 1
ATOM 4482 O O . GLN A 1 555 ? 8.023 89.125 14.617 1 92.19 555 GLN A O 1
ATOM 4487 N N . ILE A 1 556 ? 9.922 87.938 14.742 1 91.44 556 ILE A N 1
ATOM 4488 C CA . ILE A 1 556 ? 10.625 89 15.445 1 91.44 556 ILE A CA 1
ATOM 4489 C C . ILE A 1 556 ? 11.672 89.625 14.523 1 91.44 556 ILE A C 1
ATOM 4491 O O . ILE A 1 556 ? 12.508 88.938 13.953 1 91.44 556 ILE A O 1
ATOM 4495 N N . ILE A 1 557 ? 11.578 90.875 14.18 1 89.88 557 ILE A N 1
ATOM 4496 C CA . ILE A 1 557 ? 12.57 91.625 13.445 1 89.88 557 ILE A CA 1
ATOM 4497 C C . ILE A 1 557 ? 13.117 92.75 14.344 1 89.88 557 ILE A C 1
ATOM 4499 O O . ILE A 1 557 ? 12.359 93.562 14.891 1 89.88 557 ILE A O 1
ATOM 4503 N N . SER A 1 558 ? 14.391 92.625 14.648 1 90.31 558 SER A N 1
ATOM 4504 C CA . SER A 1 558 ? 14.961 93.625 15.562 1 90.31 558 SER A CA 1
ATOM 4505 C C . SER A 1 558 ? 16.281 94.188 15.016 1 90.31 558 SER A C 1
ATOM 4507 O O . SER A 1 558 ? 17.078 93.438 14.453 1 90.31 558 SER A O 1
ATOM 4509 N N . ILE A 1 559 ? 16.453 95.5 14.961 1 85.69 559 ILE A N 1
ATOM 4510 C CA . ILE A 1 559 ? 17.703 96.188 14.719 1 85.69 559 ILE A CA 1
ATOM 4511 C C . ILE A 1 559 ? 18.219 96.812 16.016 1 85.69 559 ILE A C 1
ATOM 4513 O O . ILE A 1 559 ? 17.547 97.625 16.641 1 85.69 559 ILE A O 1
ATOM 4517 N N . PRO A 1 560 ? 19.406 96.438 16.453 1 87.38 560 PRO A N 1
ATOM 4518 C CA . PRO A 1 560 ? 19.906 96.875 17.75 1 87.38 560 PRO A CA 1
ATOM 4519 C C . PRO A 1 560 ? 19.906 98.375 17.891 1 87.38 560 PRO A C 1
ATOM 4521 O O . PRO A 1 560 ? 20.359 99.125 16.984 1 87.38 560 PRO A O 1
ATOM 4524 N N . LYS A 1 561 ? 19.406 98.812 18.969 1 86.06 561 LYS A N 1
ATOM 4525 C CA . LYS A 1 561 ? 19.375 100.188 19.406 1 86.06 561 LYS A CA 1
ATOM 4526 C C . LYS A 1 561 ? 18.531 101.062 18.469 1 86.06 561 LYS A C 1
ATOM 4528 O O . LYS A 1 561 ? 18.719 102.25 18.391 1 86.06 561 LYS A O 1
ATOM 4533 N N . GLU A 1 562 ? 17.766 100.5 17.625 1 89.06 562 GLU A N 1
ATOM 4534 C CA . GLU A 1 562 ? 16.906 101.25 16.719 1 89.06 562 GLU A CA 1
ATOM 4535 C C . GLU A 1 562 ? 15.445 100.812 16.891 1 89.06 562 GLU A C 1
ATOM 4537 O O . GLU A 1 562 ? 14.625 101.625 17.344 1 89.06 562 GLU A O 1
ATOM 4542 N N . ILE A 1 563 ? 15.18 99.562 16.422 1 90.5 563 ILE A N 1
ATOM 4543 C CA . ILE A 1 563 ? 13.773 99.188 16.453 1 90.5 563 ILE A CA 1
ATOM 4544 C C . ILE A 1 563 ? 13.672 97.688 16.688 1 90.5 563 ILE A C 1
ATOM 4546 O O . ILE A 1 563 ? 14.562 96.938 16.312 1 90.5 563 ILE A O 1
ATOM 4550 N N . THR A 1 564 ? 12.727 97.312 17.438 1 93.19 564 THR A N 1
ATOM 4551 C CA . THR A 1 564 ? 12.281 95.938 17.547 1 93.19 564 THR A CA 1
ATOM 4552 C C . THR A 1 564 ? 10.828 95.75 17.109 1 93.19 564 THR A C 1
ATOM 4554 O O . THR A 1 564 ? 9.953 96.5 17.609 1 93.19 564 THR A O 1
ATOM 4557 N N . ARG A 1 565 ? 10.57 94.875 16.172 1 94.38 565 ARG A N 1
ATOM 4558 C CA . ARG A 1 565 ? 9.242 94.625 15.633 1 94.38 565 ARG A CA 1
ATOM 4559 C C . ARG A 1 565 ? 8.844 93.125 15.859 1 94.38 565 ARG A C 1
ATOM 4561 O O . ARG A 1 565 ? 9.547 92.25 15.422 1 94.38 565 ARG A O 1
ATOM 4568 N N . ILE A 1 566 ? 7.793 93 16.594 1 93.88 566 ILE A N 1
ATOM 4569 C CA . ILE A 1 566 ? 7.227 91.625 16.766 1 93.88 566 ILE A CA 1
ATOM 4570 C C . ILE A 1 566 ? 5.898 91.562 16.031 1 93.88 566 ILE A C 1
ATOM 4572 O O . ILE A 1 566 ? 4.949 92.25 16.328 1 93.88 566 ILE A O 1
ATOM 4576 N N . ARG A 1 567 ? 5.82 90.625 15.047 1 95.38 567 ARG A N 1
ATOM 4577 C CA . ARG A 1 567 ? 4.656 90.5 14.18 1 95.38 567 ARG A CA 1
ATOM 4578 C C . ARG A 1 567 ? 3.902 89.188 14.469 1 95.38 567 ARG A C 1
ATOM 4580 O O . ARG A 1 567 ? 4.512 88.125 14.57 1 95.38 567 ARG A O 1
ATOM 4587 N N . ALA A 1 568 ? 2.654 89.25 14.68 1 95.31 568 ALA A N 1
ATOM 4588 C CA . ALA A 1 568 ? 1.759 88.125 14.742 1 95.31 568 ALA A CA 1
ATOM 4589 C C . ALA A 1 568 ? 0.954 88 13.453 1 95.31 568 ALA A C 1
ATOM 4591 O O . ALA A 1 568 ? 0.253 88.938 13.047 1 95.31 568 ALA A O 1
ATOM 4592 N N . LEU A 1 569 ? 1.096 86.875 12.773 1 94.62 569 LEU A N 1
ATOM 4593 C CA . LEU A 1 569 ? 0.466 86.625 11.484 1 94.62 569 LEU A CA 1
ATOM 4594 C C . LEU A 1 569 ? -0.791 85.812 11.633 1 94.62 569 LEU A C 1
ATOM 4596 O O . LEU A 1 569 ? -0.771 84.75 12.312 1 94.62 569 LEU A O 1
ATOM 4600 N N . PHE A 1 570 ? -1.918 86.188 11.039 1 93.94 570 PHE A N 1
ATOM 4601 C CA . PHE A 1 570 ? -3.195 85.5 11.062 1 93.94 570 PHE A CA 1
ATOM 4602 C C . PHE A 1 570 ? -3.775 85.375 9.656 1 93.94 570 PHE A C 1
ATOM 4604 O O . PHE A 1 570 ? -3.547 86.25 8.812 1 93.94 570 PHE A O 1
ATOM 4611 N N . PRO A 1 571 ? -4.523 84.25 9.414 1 92.38 571 PRO A N 1
ATOM 4612 C CA . PRO A 1 571 ? -5.242 84.188 8.141 1 92.38 571 PRO A CA 1
ATOM 4613 C C . PRO A 1 571 ? -6.414 85.188 8.078 1 92.38 571 PRO A C 1
ATOM 4615 O O . PRO A 1 571 ? -7.066 85.438 9.094 1 92.38 571 PRO A O 1
ATOM 4618 N N . THR A 1 572 ? -6.711 85.75 6.938 1 86.75 572 THR A N 1
ATOM 4619 C CA . THR A 1 572 ? -7.773 86.75 6.75 1 86.75 572 THR A CA 1
ATOM 4620 C C . THR A 1 572 ? -9.141 86.125 6.961 1 86.75 572 THR A C 1
ATOM 4622 O O . THR A 1 572 ? -10.086 86.75 7.383 1 86.75 572 THR A O 1
ATOM 4625 N N . ASP A 1 573 ? -9.383 84.75 6.754 1 75.25 573 ASP A N 1
ATOM 4626 C CA . ASP A 1 573 ? -10.688 84.125 6.812 1 75.25 573 ASP A CA 1
ATOM 4627 C C . ASP A 1 573 ? -11.078 83.812 8.25 1 75.25 573 ASP A C 1
ATOM 4629 O O . ASP A 1 573 ? -12.156 83.25 8.5 1 75.25 573 ASP A O 1
ATOM 4633 N N . SER A 1 574 ? -10.469 84 9.25 1 64.5 574 SER A N 1
ATOM 4634 C CA . SER A 1 574 ? -10.789 83.625 10.633 1 64.5 574 SER A CA 1
ATOM 4635 C C . SER A 1 574 ? -11.961 84.5 11.141 1 64.5 574 SER A C 1
ATOM 4637 O O . SER A 1 574 ? -12.461 84.25 12.242 1 64.5 574 SER A O 1
ATOM 4639 N N . GLN A 1 575 ? -12.531 85.438 10.594 1 55.66 575 GLN A N 1
ATOM 4640 C CA . GLN A 1 575 ? -13.688 86.25 10.992 1 55.66 575 GLN A CA 1
ATOM 4641 C C . GLN A 1 575 ? -14.953 85.375 11.055 1 55.66 575 GLN A C 1
ATOM 4643 O O . GLN A 1 575 ? -15.883 85.688 11.797 1 55.66 575 GLN A O 1
ATOM 4648 N N . LYS A 1 576 ? -15.312 84.438 10.164 1 47.62 576 LYS A N 1
ATOM 4649 C CA . LYS A 1 576 ? -16.656 83.938 9.992 1 47.62 576 LYS A CA 1
ATOM 4650 C C . LYS A 1 576 ? -17.016 82.938 11.133 1 47.62 576 LYS A C 1
ATOM 4652 O O . LYS A 1 576 ? -18.172 82.562 11.297 1 47.62 576 LYS A O 1
ATOM 4657 N N . GLY A 1 577 ? -16.359 82.125 11.602 1 40.53 577 GLY A N 1
ATOM 4658 C CA . GLY A 1 577 ? -16.953 81 12.211 1 40.53 577 GLY A CA 1
ATOM 4659 C C . GLY A 1 577 ? -17.391 81.188 13.641 1 40.53 577 GLY A C 1
ATOM 4660 O O . GLY A 1 577 ? -18.188 80.438 14.18 1 40.53 577 GLY A O 1
ATOM 4661 N N . ASP A 1 578 ? -16.469 81.688 14.727 1 40.5 578 ASP A N 1
ATOM 4662 C CA . ASP A 1 578 ? -16.812 81.188 16.047 1 40.5 578 ASP A CA 1
ATOM 4663 C C . ASP A 1 578 ? -17.859 82.062 16.734 1 40.5 578 ASP A C 1
ATOM 4665 O O . ASP A 1 578 ? -18.031 82 17.953 1 40.5 578 ASP A O 1
ATOM 4669 N N . ALA A 1 579 ? -18.516 82.938 16.109 1 37.88 579 ALA A N 1
ATOM 4670 C CA . ALA A 1 579 ? -19.688 83.5 16.734 1 37.88 579 ALA A CA 1
ATOM 4671 C C . ALA A 1 579 ? -20.797 82.5 16.891 1 37.88 579 ALA A C 1
ATOM 4673 O O . ALA A 1 579 ? -21.891 82.812 17.359 1 37.88 579 ALA A O 1
ATOM 4674 N N . SER A 1 580 ? -20.828 81.25 16.234 1 29.77 580 SER A N 1
ATOM 4675 C CA . SER A 1 580 ? -21.938 80.438 16.656 1 29.77 580 SER A CA 1
ATOM 4676 C C . SER A 1 580 ? -21.719 79.875 18.047 1 29.77 580 SER A C 1
ATOM 4678 O O . SER A 1 580 ? -20.609 79.438 18.391 1 29.77 580 SER A O 1
ATOM 4680 N N . MET B 1 1 ? 20.766 30.391 0.963 1 33.84 1 MET B N 1
ATOM 4681 C CA . MET B 1 1 ? 19.312 30.453 1.107 1 33.84 1 MET B CA 1
ATOM 4682 C C . MET B 1 1 ? 18.703 29.062 1.145 1 33.84 1 MET B C 1
ATOM 4684 O O . MET B 1 1 ? 18.656 28.375 0.122 1 33.84 1 MET B O 1
ATOM 4688 N N . GLN B 1 2 ? 18.984 28.219 2.076 1 44.19 2 GLN B N 1
ATOM 4689 C CA . GLN B 1 2 ? 18.594 26.812 2.232 1 44.19 2 GLN B CA 1
ATOM 4690 C C . GLN B 1 2 ? 17.109 26.625 1.92 1 44.19 2 GLN B C 1
ATOM 4692 O O . GLN B 1 2 ? 16.266 27.328 2.463 1 44.19 2 GLN B O 1
ATOM 4697 N N . ARG B 1 3 ? 16.859 26.094 0.874 1 50.06 3 ARG B N 1
ATOM 4698 C CA . ARG B 1 3 ? 15.562 25.984 0.203 1 50.06 3 ARG B CA 1
ATOM 4699 C C . ARG B 1 3 ? 14.508 25.438 1.144 1 50.06 3 ARG B C 1
ATOM 4701 O O . ARG B 1 3 ? 14.664 24.328 1.682 1 50.06 3 ARG B O 1
ATOM 4708 N N . ARG B 1 4 ? 13.766 26.172 1.848 1 63.34 4 ARG B N 1
ATOM 4709 C CA . ARG B 1 4 ? 12.672 25.969 2.795 1 63.34 4 ARG B CA 1
ATOM 4710 C C . ARG B 1 4 ? 11.602 25.062 2.203 1 63.34 4 ARG B C 1
ATOM 4712 O O . ARG B 1 4 ? 11.023 25.375 1.161 1 63.34 4 ARG B O 1
ATOM 4719 N N . ILE B 1 5 ? 11.664 23.734 2.447 1 66.88 5 ILE B N 1
ATOM 4720 C CA . ILE B 1 5 ? 10.648 22.812 1.937 1 66.88 5 ILE B CA 1
ATOM 4721 C C . ILE B 1 5 ? 9.297 23.125 2.59 1 66.88 5 ILE B C 1
ATOM 4723 O O . ILE B 1 5 ? 9.211 23.25 3.814 1 66.88 5 ILE B O 1
ATOM 4727 N N . SER B 1 6 ? 8.344 23.359 1.729 1 71.44 6 SER B N 1
ATOM 4728 C CA . SER B 1 6 ? 6.996 23.688 2.191 1 71.44 6 SER B CA 1
ATOM 4729 C C . SER B 1 6 ? 6.379 22.531 2.963 1 71.44 6 SER B C 1
ATOM 4731 O O . SER B 1 6 ? 6.789 21.391 2.799 1 71.44 6 SER B O 1
ATOM 4733 N N . LEU B 1 7 ? 5.66 22.797 3.992 1 74.5 7 LEU B N 1
ATOM 4734 C CA . LEU B 1 7 ? 5.016 21.812 4.855 1 74.5 7 LEU B CA 1
ATOM 4735 C C . LEU B 1 7 ? 4.215 20.812 4.031 1 74.5 7 LEU B C 1
ATOM 4737 O O . LEU B 1 7 ? 4.332 19.609 4.227 1 74.5 7 LEU B O 1
ATOM 4741 N N . PRO B 1 8 ? 3.424 21.297 3.043 1 68.19 8 PRO B N 1
ATOM 4742 C CA . PRO B 1 8 ? 2.678 20.312 2.256 1 68.19 8 PRO B CA 1
ATOM 4743 C C . PRO B 1 8 ? 3.59 19.359 1.505 1 68.19 8 PRO B C 1
ATOM 4745 O O . PRO B 1 8 ? 3.279 18.156 1.396 1 68.19 8 PRO B O 1
ATOM 4748 N N . LEU B 1 9 ? 4.664 19.875 1.052 1 73.25 9 LEU B N 1
ATOM 4749 C CA . LEU B 1 9 ? 5.602 19.031 0.321 1 73.25 9 LEU B CA 1
ATOM 4750 C C . LEU B 1 9 ? 6.258 18.016 1.252 1 73.25 9 LEU B C 1
ATOM 4752 O O . LEU B 1 9 ? 6.469 16.859 0.87 1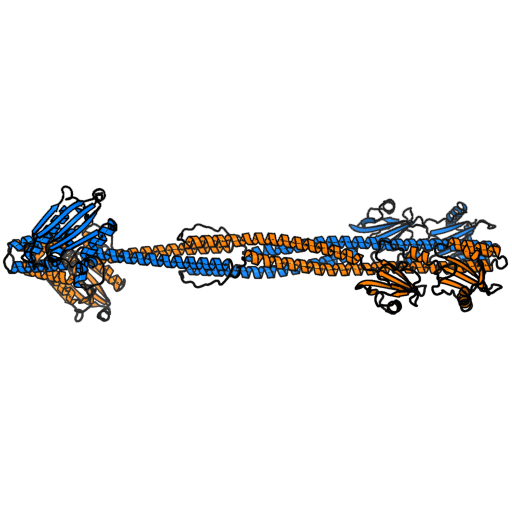 73.25 9 LEU B O 1
ATOM 4756 N N . LYS B 1 10 ? 6.57 18.484 2.449 1 74.19 10 LYS B N 1
ATOM 4757 C CA . LYS B 1 10 ? 7.156 17.562 3.414 1 74.19 10 LYS B CA 1
ATOM 4758 C C . LYS B 1 10 ? 6.18 16.438 3.766 1 74.19 10 LYS B C 1
ATOM 4760 O O . LYS B 1 10 ? 6.566 15.273 3.832 1 74.19 10 LYS B O 1
ATOM 4765 N N . LEU B 1 11 ? 4.98 16.859 3.986 1 70.31 11 LEU B N 1
ATOM 4766 C CA . LEU B 1 11 ? 3.959 15.859 4.305 1 70.31 11 LEU B CA 1
ATOM 4767 C C . LEU B 1 11 ? 3.742 14.906 3.133 1 70.31 11 LEU B C 1
ATOM 4769 O O . LEU B 1 11 ? 3.574 13.703 3.332 1 70.31 11 LEU B O 1
ATOM 4773 N N . PHE B 1 12 ? 3.75 15.414 1.883 1 71.69 12 PHE B N 1
ATOM 4774 C CA . PHE B 1 12 ? 3.645 14.586 0.686 1 71.69 12 PHE B CA 1
ATOM 4775 C C . PHE B 1 12 ? 4.766 13.555 0.64 1 71.69 12 PHE B C 1
ATOM 4777 O O . PHE B 1 12 ? 4.523 12.375 0.39 1 71.69 12 PHE B O 1
ATOM 4784 N N . LEU B 1 13 ? 5.93 14.109 0.871 1 74.06 13 LEU B N 1
ATOM 4785 C CA . LEU B 1 13 ? 7.086 13.227 0.759 1 74.06 13 LEU B CA 1
ATOM 4786 C C . LEU B 1 13 ? 7.012 12.102 1.781 1 74.06 13 LEU B C 1
ATOM 4788 O O . LEU B 1 13 ? 7.371 10.961 1.481 1 74.06 13 LEU B O 1
ATOM 4792 N N . ILE B 1 14 ? 6.473 12.438 2.928 1 71.94 14 ILE B N 1
ATOM 4793 C CA . ILE B 1 14 ? 6.371 11.43 3.977 1 71.94 14 ILE B CA 1
ATOM 4794 C C . ILE B 1 14 ? 5.312 10.398 3.598 1 71.94 14 ILE B C 1
ATOM 4796 O O . ILE B 1 14 ? 5.559 9.188 3.672 1 71.94 14 ILE B O 1
ATOM 4800 N N . VAL B 1 15 ? 4.18 10.883 3.154 1 69.25 15 VAL B N 1
ATOM 4801 C CA . VAL B 1 15 ? 3.096 9.984 2.781 1 69.25 15 VAL B CA 1
ATOM 4802 C C . VAL B 1 15 ? 3.512 9.141 1.577 1 69.25 15 VAL B C 1
ATOM 4804 O O . VAL B 1 15 ? 3.258 7.938 1.536 1 69.25 15 VAL B O 1
ATOM 4807 N N . PHE B 1 16 ? 4.137 9.797 0.628 1 73.25 16 PHE B N 1
ATOM 4808 C CA . PHE B 1 16 ? 4.582 9.102 -0.575 1 73.25 16 PHE B CA 1
ATOM 4809 C C . PHE B 1 16 ? 5.59 8.016 -0.23 1 73.25 16 PHE B C 1
ATOM 4811 O O . PHE B 1 16 ? 5.512 6.898 -0.748 1 73.25 16 PHE B O 1
ATOM 4818 N N . ALA B 1 17 ? 6.543 8.438 0.562 1 74.44 17 ALA B N 1
ATOM 4819 C CA . ALA B 1 17 ? 7.559 7.461 0.959 1 74.44 17 ALA B CA 1
ATOM 4820 C C . ALA B 1 17 ? 6.926 6.258 1.651 1 74.44 17 ALA B C 1
ATOM 4822 O O . ALA B 1 17 ? 7.34 5.117 1.427 1 74.44 17 ALA B O 1
ATOM 4823 N N . PHE B 1 18 ? 5.953 6.5 2.342 1 72 18 PHE B N 1
ATOM 4824 C CA . PHE B 1 18 ? 5.277 5.426 3.064 1 72 18 PHE B CA 1
ATOM 4825 C C . PHE B 1 18 ? 4.496 4.535 2.107 1 72 18 PHE B C 1
ATOM 4827 O O . PHE B 1 18 ? 4.574 3.307 2.191 1 72 18 PHE B O 1
ATOM 4834 N N . VAL B 1 19 ? 3.723 5.188 1.276 1 70.94 19 VAL B N 1
ATOM 4835 C CA . VAL B 1 19 ? 2.928 4.426 0.318 1 70.94 19 VAL B CA 1
ATOM 4836 C C . VAL B 1 19 ? 3.85 3.605 -0.582 1 70.94 19 VAL B C 1
ATOM 4838 O O . VAL B 1 19 ? 3.598 2.422 -0.825 1 70.94 19 VAL B O 1
ATOM 4841 N N . LEU B 1 20 ? 4.906 4.277 -1.039 1 75.56 20 LEU B N 1
ATOM 4842 C CA . LEU B 1 20 ? 5.867 3.602 -1.901 1 75.56 20 LEU B CA 1
ATOM 4843 C C . LEU B 1 20 ? 6.512 2.424 -1.178 1 75.56 20 LEU B C 1
ATOM 4845 O O . LEU B 1 20 ? 6.684 1.351 -1.761 1 75.56 20 LEU B O 1
ATOM 4849 N N . GLY B 1 21 ? 6.848 2.641 0.063 1 74.56 21 GLY B N 1
ATOM 4850 C CA . GLY B 1 21 ? 7.43 1.568 0.854 1 74.56 21 GLY B CA 1
ATOM 4851 C C . GLY B 1 21 ? 6.5 0.381 1.024 1 74.56 21 GLY B C 1
ATOM 4852 O O . GLY B 1 21 ? 6.926 -0.769 0.893 1 74.56 21 GLY B O 1
ATOM 4853 N N . CYS B 1 22 ? 5.234 0.654 1.248 1 70.5 22 CYS B N 1
ATOM 4854 C CA . CYS B 1 22 ? 4.246 -0.407 1.413 1 70.5 22 CYS B CA 1
ATOM 4855 C C . CYS B 1 22 ? 4.066 -1.19 0.118 1 70.5 22 CYS B C 1
ATOM 4857 O O . CYS B 1 22 ? 4.016 -2.422 0.135 1 70.5 22 CYS B O 1
ATOM 4859 N N . ILE B 1 23 ? 4.016 -0.511 -0.989 1 73.69 23 ILE B N 1
ATOM 4860 C CA . ILE B 1 23 ? 3.814 -1.151 -2.283 1 73.69 23 ILE B CA 1
ATOM 4861 C C . ILE B 1 23 ? 5.008 -2.049 -2.609 1 73.69 23 ILE B C 1
ATOM 4863 O O . ILE B 1 23 ? 4.832 -3.176 -3.078 1 73.69 23 ILE B O 1
ATOM 4867 N N . ILE B 1 24 ? 6.188 -1.553 -2.289 1 78.75 24 ILE B N 1
ATOM 4868 C CA . ILE B 1 24 ? 7.398 -2.312 -2.578 1 78.75 24 ILE B CA 1
ATOM 4869 C C . ILE B 1 24 ? 7.441 -3.568 -1.711 1 78.75 24 ILE B C 1
ATOM 4871 O O . ILE B 1 24 ? 7.75 -4.656 -2.201 1 78.75 24 ILE B O 1
ATOM 4875 N N . LEU B 1 25 ? 7.094 -3.438 -0.488 1 75.75 25 LEU B N 1
ATOM 4876 C CA . LEU B 1 25 ? 7.125 -4.574 0.425 1 75.75 25 LEU B CA 1
ATOM 4877 C C . LEU B 1 25 ? 6.094 -5.625 0.02 1 75.75 25 LEU B C 1
ATOM 4879 O O . LEU B 1 25 ? 6.414 -6.816 -0.05 1 75.75 25 LEU B O 1
ATOM 4883 N N . ILE B 1 26 ? 4.926 -5.215 -0.293 1 73.44 26 ILE B N 1
ATOM 4884 C CA . ILE B 1 26 ? 3.857 -6.129 -0.678 1 73.44 26 ILE B CA 1
ATOM 4885 C C . ILE B 1 26 ? 4.215 -6.816 -1.994 1 73.44 26 ILE B C 1
ATOM 4887 O O . ILE B 1 26 ? 3.992 -8.016 -2.152 1 73.44 26 ILE B O 1
ATOM 4891 N N . SER B 1 27 ? 4.77 -6.039 -2.893 1 75.56 27 SER B N 1
ATOM 4892 C CA . SER B 1 27 ? 5.148 -6.574 -4.195 1 75.56 27 SER B CA 1
ATOM 4893 C C . SER B 1 27 ? 6.234 -7.637 -4.062 1 75.56 27 SER B C 1
ATOM 4895 O O . SER B 1 27 ? 6.16 -8.688 -4.703 1 75.56 27 SER B O 1
ATOM 4897 N N . GLN B 1 28 ? 7.215 -7.387 -3.193 1 81.12 28 GLN B N 1
ATOM 4898 C CA . GLN B 1 28 ? 8.32 -8.328 -3.02 1 81.12 28 GLN B CA 1
ATOM 4899 C C . GLN B 1 28 ? 7.844 -9.609 -2.344 1 81.12 28 GLN B C 1
ATOM 4901 O O . GLN B 1 28 ? 8.234 -10.711 -2.744 1 81.12 28 GLN B O 1
ATOM 4906 N N . LEU B 1 29 ? 7.039 -9.5 -1.406 1 75.75 29 LEU B N 1
ATOM 4907 C CA . LEU B 1 29 ? 6.531 -10.672 -0.694 1 75.75 29 LEU B CA 1
ATOM 4908 C C . LEU B 1 29 ? 5.613 -11.492 -1.587 1 75.75 29 LEU B C 1
ATOM 4910 O O . LEU B 1 29 ? 5.688 -12.727 -1.593 1 75.75 29 LEU B O 1
ATOM 4914 N N . SER B 1 30 ? 4.789 -10.781 -2.307 1 76 30 SER B N 1
ATOM 4915 C CA . SER B 1 30 ? 3.908 -11.469 -3.244 1 76 30 SER B CA 1
ATOM 4916 C C . SER B 1 30 ? 4.707 -12.195 -4.32 1 76 30 SER B C 1
ATOM 4918 O O . SER B 1 30 ? 4.383 -13.328 -4.688 1 76 30 SER B O 1
ATOM 4920 N N . TYR B 1 31 ? 5.742 -11.508 -4.727 1 83.19 31 TYR B N 1
ATOM 4921 C CA . TYR B 1 31 ? 6.609 -12.086 -5.746 1 83.19 31 TYR B CA 1
ATOM 4922 C C . TYR B 1 31 ? 7.219 -13.398 -5.266 1 83.19 31 TYR B C 1
ATOM 4924 O O . TYR B 1 31 ? 7.156 -14.414 -5.965 1 83.19 31 TYR B O 1
ATOM 4932 N N . ARG B 1 32 ? 7.762 -13.461 -4.129 1 83.81 32 ARG B N 1
ATOM 4933 C CA . ARG B 1 32 ? 8.391 -14.656 -3.57 1 83.81 32 ARG B CA 1
ATOM 4934 C C . ARG B 1 32 ? 7.359 -15.758 -3.35 1 83.81 32 ARG B C 1
ATOM 4936 O O . ARG B 1 32 ? 7.645 -16.938 -3.586 1 83.81 32 ARG B O 1
ATOM 4943 N N . TYR B 1 33 ? 6.211 -15.375 -2.98 1 81.38 33 TYR B N 1
ATOM 4944 C CA . TYR B 1 33 ? 5.152 -16.344 -2.742 1 81.38 33 TYR B CA 1
ATOM 4945 C C . TYR B 1 33 ? 4.719 -17.016 -4.043 1 81.38 33 TYR B C 1
ATOM 4947 O O . TYR B 1 33 ? 4.594 -18.234 -4.113 1 81.38 33 TYR B O 1
ATOM 4955 N N . VAL B 1 34 ? 4.496 -16.203 -5.008 1 79.94 34 VAL B N 1
ATOM 4956 C CA . VAL B 1 34 ? 4.039 -16.734 -6.289 1 79.94 34 VAL B CA 1
ATOM 4957 C C . VAL B 1 34 ? 5.109 -17.641 -6.887 1 79.94 34 VAL B C 1
ATOM 4959 O O . VAL B 1 34 ? 4.805 -18.719 -7.402 1 79.94 34 VAL B O 1
ATOM 4962 N N . GLN B 1 35 ? 6.277 -17.172 -6.746 1 85.56 35 GLN B N 1
ATOM 4963 C CA . GLN B 1 35 ? 7.387 -17.969 -7.254 1 85.56 35 GLN B CA 1
ATOM 4964 C C . GLN B 1 35 ? 7.43 -19.344 -6.586 1 85.56 35 GLN B C 1
ATOM 4966 O O . GLN B 1 35 ? 7.531 -20.359 -7.266 1 85.56 35 GLN B O 1
ATOM 4971 N N . LYS B 1 36 ? 7.344 -19.344 -5.293 1 85.44 36 LYS B N 1
ATOM 4972 C CA . LYS B 1 36 ? 7.391 -20.594 -4.547 1 85.44 36 LYS B CA 1
ATOM 4973 C C . LYS B 1 36 ? 6.211 -21.5 -4.91 1 85.44 36 LYS B C 1
ATOM 4975 O O . LYS B 1 36 ? 6.379 -22.703 -5.086 1 85.44 36 LYS B O 1
ATOM 4980 N N . GLU B 1 37 ? 5.066 -20.859 -5.039 1 81.56 37 GLU B N 1
ATOM 4981 C CA . GLU B 1 37 ? 3.867 -21.641 -5.34 1 81.56 37 GLU B CA 1
ATOM 4982 C C . GLU B 1 37 ? 3.939 -22.25 -6.738 1 81.56 37 GLU B C 1
ATOM 4984 O O . GLU B 1 37 ? 3.582 -23.406 -6.934 1 81.56 37 GLU B O 1
ATOM 4989 N N . ILE B 1 38 ? 4.391 -21.562 -7.699 1 83.38 38 ILE B N 1
ATOM 4990 C CA . ILE B 1 38 ? 4.488 -22.047 -9.07 1 83.38 38 ILE B CA 1
ATOM 4991 C C . ILE B 1 38 ? 5.512 -23.188 -9.141 1 83.38 38 ILE B C 1
ATOM 4993 O O . ILE B 1 38 ? 5.273 -24.203 -9.781 1 83.38 38 ILE B O 1
ATOM 4997 N N . ARG B 1 39 ? 6.598 -22.984 -8.398 1 85.81 39 ARG B N 1
ATOM 4998 C CA . ARG B 1 39 ? 7.629 -24.016 -8.391 1 85.81 39 ARG B CA 1
ATOM 4999 C C . ARG B 1 39 ? 7.113 -25.312 -7.777 1 85.81 39 ARG B C 1
ATOM 5001 O O . ARG B 1 39 ? 7.352 -26.391 -8.312 1 85.81 39 ARG B O 1
ATOM 5008 N N . THR B 1 40 ? 6.434 -25.125 -6.703 1 84.88 40 THR B N 1
ATOM 5009 C CA . THR B 1 40 ? 5.887 -26.297 -6.035 1 84.88 40 THR B CA 1
ATOM 5010 C C . THR B 1 40 ? 4.879 -27.016 -6.93 1 84.88 40 THR B C 1
ATOM 5012 O O . THR B 1 40 ? 4.867 -28.234 -7 1 84.88 40 THR B O 1
ATOM 5015 N N . ASN B 1 41 ? 4.09 -26.25 -7.637 1 83.44 41 ASN B N 1
ATOM 5016 C CA . ASN B 1 41 ? 3.115 -26.797 -8.57 1 83.44 41 ASN B CA 1
ATOM 5017 C C . ASN B 1 41 ? 3.797 -27.5 -9.734 1 83.44 41 ASN B C 1
ATOM 5019 O O . ASN B 1 41 ? 3.371 -28.594 -10.148 1 83.44 41 ASN B O 1
ATOM 5023 N N . ASP B 1 42 ? 4.82 -26.922 -10.211 1 84.12 42 ASP B N 1
ATOM 5024 C CA . ASP B 1 42 ? 5.574 -27.484 -11.32 1 84.12 42 ASP B CA 1
ATOM 5025 C C . ASP B 1 42 ? 6.176 -28.844 -10.93 1 84.12 42 ASP B C 1
ATOM 5027 O O . ASP B 1 42 ? 6.129 -29.797 -11.719 1 84.12 42 ASP B O 1
ATOM 5031 N N . ILE B 1 43 ? 6.75 -28.859 -9.758 1 87.12 43 ILE B N 1
ATOM 5032 C CA . ILE B 1 43 ? 7.371 -30.078 -9.289 1 87.12 43 ILE B CA 1
ATOM 5033 C C . ILE B 1 43 ? 6.316 -31.172 -9.148 1 87.12 43 ILE B C 1
ATOM 5035 O O . ILE B 1 43 ? 6.535 -32.312 -9.555 1 87.12 43 ILE B O 1
ATOM 5039 N N . PHE B 1 44 ? 5.211 -30.812 -8.672 1 84.12 44 PHE B N 1
ATOM 5040 C CA . PHE B 1 44 ? 4.129 -31.766 -8.477 1 84.12 44 PHE B CA 1
ATOM 5041 C C . PHE B 1 44 ? 3.678 -32.375 -9.805 1 84.12 44 PHE B C 1
ATOM 5043 O O . PHE B 1 44 ? 3.643 -33.594 -9.969 1 84.12 44 PHE B O 1
ATOM 5050 N N . TYR B 1 45 ? 3.35 -31.531 -10.734 1 84.38 45 TYR B N 1
ATOM 5051 C CA . TYR B 1 45 ? 2.838 -32 -12.023 1 84.38 45 TYR B CA 1
ATOM 5052 C C . TYR B 1 45 ? 3.91 -32.75 -12.797 1 84.38 45 TYR B C 1
ATOM 5054 O O . TYR B 1 45 ? 3.613 -33.75 -13.461 1 84.38 45 TYR B O 1
ATOM 5062 N N . THR B 1 46 ? 5.102 -32.312 -12.672 1 87.12 46 THR B N 1
ATOM 5063 C CA . THR B 1 46 ? 6.184 -33 -13.367 1 87.12 46 THR B CA 1
ATOM 5064 C C . THR B 1 46 ? 6.367 -34.406 -12.82 1 87.12 46 THR B C 1
ATOM 5066 O O . THR B 1 46 ? 6.609 -35.344 -13.578 1 87.12 46 THR B O 1
ATOM 5069 N N . ASN B 1 47 ? 6.246 -34.531 -11.555 1 88.5 47 ASN B N 1
ATOM 5070 C CA . ASN B 1 47 ? 6.344 -35.844 -10.953 1 88.5 47 ASN B CA 1
ATOM 5071 C C . ASN B 1 47 ? 5.238 -36.781 -11.461 1 88.5 47 ASN B C 1
ATOM 5073 O O . ASN B 1 47 ? 5.473 -37.969 -11.672 1 88.5 47 ASN B O 1
ATOM 5077 N N . GLN B 1 48 ? 4.148 -36.188 -11.633 1 84.12 48 GLN B N 1
ATOM 5078 C CA . GLN B 1 48 ? 3.045 -36.969 -12.172 1 84.12 48 GLN B CA 1
ATOM 5079 C C . GLN B 1 48 ? 3.326 -37.406 -13.602 1 84.12 48 GLN B C 1
ATOM 5081 O O . GLN B 1 48 ? 3.035 -38.531 -13.977 1 84.12 48 GLN B O 1
ATOM 5086 N N . ILE B 1 49 ? 3.807 -36.531 -14.312 1 85.88 49 ILE B N 1
ATOM 5087 C CA . ILE B 1 49 ? 4.148 -36.844 -15.695 1 85.88 49 ILE B CA 1
ATOM 5088 C C . ILE B 1 49 ? 5.184 -37.969 -15.734 1 85.88 49 ILE B C 1
ATOM 5090 O O . ILE B 1 49 ? 5.039 -38.906 -16.484 1 85.88 49 ILE B O 1
ATOM 5094 N N . LEU B 1 50 ? 6.195 -37.875 -14.867 1 88.25 50 LEU B N 1
ATOM 5095 C CA . LEU B 1 50 ? 7.234 -38.906 -14.812 1 88.25 50 LEU B CA 1
ATOM 5096 C C . LEU B 1 50 ? 6.648 -40.25 -14.406 1 88.25 50 LEU B C 1
ATOM 5098 O O . LEU B 1 50 ? 7.066 -41.281 -14.922 1 88.25 50 LEU B O 1
ATOM 5102 N N . ASP B 1 51 ? 5.711 -40.156 -13.547 1 86.5 51 ASP B N 1
ATOM 5103 C CA . ASP B 1 51 ? 5.047 -41.406 -13.133 1 86.5 51 ASP B CA 1
ATOM 5104 C C . ASP B 1 51 ? 4.324 -42.062 -14.312 1 86.5 51 ASP B C 1
ATOM 5106 O O . ASP B 1 51 ? 4.398 -43.281 -14.492 1 86.5 51 ASP B O 1
ATOM 5110 N N . LYS B 1 52 ? 3.658 -41.219 -15.047 1 84.5 52 LYS B N 1
ATOM 5111 C CA . LYS B 1 52 ? 2.924 -41.75 -16.203 1 84.5 52 LYS B CA 1
ATOM 5112 C C . LYS B 1 52 ? 3.877 -42.312 -17.25 1 84.5 52 LYS B C 1
ATOM 5114 O O . LYS B 1 52 ? 3.6 -43.344 -17.875 1 84.5 52 LYS B O 1
ATOM 5119 N N . VAL B 1 53 ? 4.941 -41.656 -17.453 1 86.19 53 VAL B N 1
ATOM 5120 C CA . VAL B 1 53 ? 5.934 -42.125 -18.422 1 86.19 53 VAL B CA 1
ATOM 5121 C C . VAL B 1 53 ? 6.508 -43.469 -17.953 1 86.19 53 VAL B C 1
ATOM 5123 O O . VAL B 1 53 ? 6.719 -44.375 -18.75 1 86.19 53 VAL B O 1
ATOM 5126 N N . ASP B 1 54 ? 6.801 -43.562 -16.672 1 87.94 54 ASP B N 1
ATOM 5127 C CA . ASP B 1 54 ? 7.305 -44.812 -16.125 1 87.94 54 ASP B CA 1
ATOM 5128 C C . ASP B 1 54 ? 6.312 -45.938 -16.344 1 87.94 54 ASP B C 1
ATOM 5130 O O . ASP B 1 54 ? 6.707 -47.062 -16.672 1 87.94 54 ASP B O 1
ATOM 5134 N N . GLN B 1 55 ? 5.121 -45.625 -16.156 1 83 55 GLN B N 1
ATOM 5135 C CA . GLN B 1 55 ? 4.086 -46.656 -16.375 1 83 55 GLN B CA 1
ATOM 5136 C C . GLN B 1 55 ? 4.023 -47.062 -17.844 1 83 55 GLN B C 1
ATOM 5138 O O . GLN B 1 55 ? 3.811 -48.219 -18.156 1 83 55 GLN B O 1
ATOM 5143 N N . TYR B 1 56 ? 4.168 -46.094 -18.703 1 82.31 56 TYR B N 1
ATOM 5144 C CA . TYR B 1 56 ? 4.266 -46.375 -20.125 1 82.31 56 TYR B CA 1
ATOM 5145 C C . TYR B 1 56 ? 5.375 -47.375 -20.406 1 82.31 56 TYR B C 1
ATOM 5147 O O . TYR B 1 56 ? 5.168 -48.344 -21.125 1 82.31 56 TYR B O 1
ATOM 5155 N N . PHE B 1 57 ? 6.434 -47.188 -19.766 1 84.38 57 PHE B N 1
ATOM 5156 C CA . PHE B 1 57 ? 7.57 -48.062 -20.016 1 84.38 57 PHE B CA 1
ATOM 5157 C C . PHE B 1 57 ? 7.34 -49.438 -19.406 1 84.38 57 PHE B C 1
ATOM 5159 O O . PHE B 1 57 ? 7.797 -50.469 -19.953 1 84.38 57 PHE B O 1
ATOM 5166 N N . THR B 1 58 ? 6.656 -49.469 -18.391 1 81.25 58 THR B N 1
ATOM 5167 C CA . THR B 1 58 ? 6.34 -50.75 -17.781 1 81.25 58 THR B CA 1
ATOM 5168 C C . THR B 1 58 ? 5.48 -51.594 -18.703 1 81.25 58 THR B C 1
ATOM 5170 O O . THR B 1 58 ? 5.73 -52.781 -18.875 1 81.25 58 THR B O 1
ATOM 5173 N N . VAL B 1 59 ? 4.617 -50.938 -19.328 1 78.5 59 VAL B N 1
ATOM 5174 C CA . VAL B 1 59 ? 3.752 -51.656 -20.266 1 78.5 59 VAL B CA 1
ATOM 5175 C C . VAL B 1 59 ? 4.555 -52.062 -21.5 1 78.5 59 VAL B C 1
ATOM 5177 O O . VAL B 1 59 ? 4.375 -53.188 -22.016 1 78.5 59 VAL B O 1
ATOM 5180 N N . ASN B 1 60 ? 5.312 -51.188 -21.953 1 80.62 60 ASN B N 1
ATOM 5181 C CA . ASN B 1 60 ? 6.168 -51.531 -23.078 1 80.62 60 ASN B CA 1
ATOM 5182 C C . ASN B 1 60 ? 7.035 -52.75 -22.797 1 80.62 60 ASN B C 1
ATOM 5184 O O . ASN B 1 60 ? 7.215 -53.625 -23.656 1 80.62 60 ASN B O 1
ATOM 5188 N N . PHE B 1 61 ? 7.547 -52.781 -21.609 1 82.62 61 PHE B N 1
ATOM 5189 C CA . PHE B 1 61 ? 8.375 -53.906 -21.219 1 82.62 61 PHE B CA 1
ATOM 5190 C C . PHE B 1 61 ? 7.586 -55.219 -21.328 1 82.62 61 PHE B C 1
ATOM 5192 O O . PHE B 1 61 ? 8.086 -56.188 -21.875 1 82.62 61 PHE B O 1
ATOM 5199 N N . SER B 1 62 ? 6.41 -55.188 -20.875 1 80.56 62 SER B N 1
ATOM 5200 C CA . SER B 1 62 ? 5.562 -56.375 -20.953 1 80.56 62 SER B CA 1
ATOM 5201 C C . SER B 1 62 ? 5.25 -56.719 -22.406 1 80.56 62 SER B C 1
ATOM 5203 O O . SER B 1 62 ? 5.195 -57.906 -22.766 1 80.56 62 SER B O 1
ATOM 5205 N N . SER B 1 63 ? 5.035 -55.719 -23.172 1 84.19 63 SER B N 1
ATOM 5206 C CA . SER B 1 63 ? 4.785 -55.938 -24.594 1 84.19 63 SER B CA 1
ATOM 5207 C C . SER B 1 63 ? 5.984 -56.594 -25.266 1 84.19 63 SER B C 1
ATOM 5209 O O . SER B 1 63 ? 5.82 -57.531 -26.062 1 84.19 63 SER B O 1
ATOM 5211 N N . PHE B 1 64 ? 7.109 -56.188 -24.891 1 87.19 64 PHE B N 1
ATOM 5212 C CA . PHE B 1 64 ? 8.32 -56.75 -25.453 1 87.19 64 PHE B CA 1
ATOM 5213 C C . PHE B 1 64 ? 8.461 -58.219 -25.047 1 87.19 64 PHE B C 1
ATOM 5215 O O . PHE B 1 64 ? 8.852 -59.062 -25.859 1 87.19 64 PHE B O 1
ATOM 5222 N N . GLN B 1 65 ? 8.156 -58.469 -23.844 1 84.75 65 GLN B N 1
ATOM 5223 C CA . GLN B 1 65 ? 8.195 -59.844 -23.391 1 84.75 65 GLN B CA 1
ATOM 5224 C C . GLN B 1 65 ? 7.215 -60.719 -24.172 1 84.75 65 GLN B C 1
ATOM 5226 O O . GLN B 1 65 ? 7.504 -61.875 -24.469 1 84.75 65 GLN B O 1
ATOM 5231 N N . THR B 1 66 ? 6.16 -60.125 -24.469 1 86.12 66 THR B N 1
ATOM 5232 C CA . THR B 1 66 ? 5.148 -60.844 -25.234 1 86.12 66 THR B CA 1
ATOM 5233 C C . THR B 1 66 ? 5.641 -61.125 -26.656 1 86.12 66 THR B C 1
ATOM 5235 O O . THR B 1 66 ? 5.395 -62.188 -27.219 1 86.12 66 THR B O 1
ATOM 5238 N N . ILE B 1 67 ? 6.27 -60.188 -27.234 1 89.38 67 ILE B N 1
ATOM 5239 C CA . ILE B 1 67 ? 6.844 -60.344 -28.562 1 89.38 67 ILE B CA 1
ATOM 5240 C C . ILE B 1 67 ? 7.852 -61.5 -28.547 1 89.38 67 ILE B C 1
ATOM 5242 O O . ILE B 1 67 ? 7.793 -62.406 -29.375 1 89.38 67 ILE B O 1
ATOM 5246 N N . LEU B 1 68 ? 8.703 -61.469 -27.562 1 89.81 68 LEU B N 1
ATOM 5247 C CA . LEU B 1 68 ? 9.727 -62.531 -27.453 1 89.81 68 LEU B CA 1
ATOM 5248 C C . LEU B 1 68 ? 9.078 -63.906 -27.281 1 89.81 68 LEU B C 1
ATOM 5250 O O . LEU B 1 68 ? 9.508 -64.875 -27.922 1 89.81 68 LEU B O 1
ATOM 5254 N N . PHE B 1 69 ? 8.078 -63.906 -26.531 1 85.75 69 PHE B N 1
ATOM 5255 C CA . PHE B 1 69 ? 7.355 -65.188 -26.312 1 85.75 69 PHE B CA 1
ATOM 5256 C C . PHE B 1 69 ? 6.699 -65.625 -27.594 1 85.75 69 PHE B C 1
ATOM 5258 O O . PHE B 1 69 ? 6.73 -66.812 -27.906 1 85.75 69 PHE B O 1
ATOM 5265 N N . SER B 1 70 ? 6.129 -64.75 -28.312 1 87.38 70 SER B N 1
ATOM 5266 C CA . SER B 1 70 ? 5.461 -65.062 -29.562 1 87.38 70 SER B CA 1
ATOM 5267 C C . SER B 1 70 ? 6.449 -65.625 -30.578 1 87.38 70 SER B C 1
ATOM 5269 O O . SER B 1 70 ? 6.152 -66.625 -31.266 1 87.38 70 SER B O 1
ATOM 5271 N N . VAL B 1 71 ? 7.551 -65.062 -30.656 1 88.69 71 VAL B N 1
ATOM 5272 C CA . VAL B 1 71 ? 8.578 -65.5 -31.594 1 88.69 71 VAL B CA 1
ATOM 5273 C C . VAL B 1 71 ? 9.062 -66.938 -31.172 1 88.69 71 VAL B C 1
ATOM 5275 O O . VAL B 1 71 ? 9.203 -67.812 -32.031 1 88.69 71 VAL B O 1
ATOM 5278 N N . GLU B 1 72 ? 9.328 -67.062 -29.938 1 88.06 72 GLU B N 1
ATOM 5279 C CA . GLU B 1 72 ? 9.781 -68.375 -29.422 1 88.06 72 GLU B CA 1
ATOM 5280 C C . GLU B 1 72 ? 8.805 -69.438 -29.781 1 88.06 72 GLU B C 1
ATOM 5282 O O . GLU B 1 72 ? 9.211 -70.562 -30.25 1 88.06 72 GLU B O 1
ATOM 5287 N N . THR B 1 73 ? 7.582 -69.188 -29.594 1 82.69 73 THR B N 1
ATOM 5288 C CA . THR B 1 73 ? 6.539 -70.188 -29.859 1 82.69 73 THR B CA 1
ATOM 5289 C C . THR B 1 73 ? 6.449 -70.438 -31.359 1 82.69 73 THR B C 1
ATOM 5291 O O . THR B 1 73 ? 6.293 -71.625 -31.75 1 82.69 73 THR B O 1
ATOM 5294 N N . SER B 1 74 ? 6.523 -69.438 -32.156 1 83.19 74 SER B N 1
ATOM 5295 C CA . SER B 1 74 ? 6.461 -69.625 -33.594 1 83.19 74 SER B CA 1
ATOM 5296 C C . SER B 1 74 ? 7.621 -70.438 -34.094 1 83.19 74 SER B C 1
ATOM 5298 O O . SER B 1 74 ? 7.422 -71.375 -34.906 1 83.19 74 SER B O 1
ATOM 5300 N N . VAL B 1 75 ? 8.766 -70.188 -33.656 1 86.38 75 VAL B N 1
ATOM 5301 C CA . VAL B 1 75 ? 9.961 -70.875 -34.094 1 86.38 75 VAL B CA 1
ATOM 5302 C C . VAL B 1 75 ? 9.914 -72.312 -33.688 1 86.38 75 VAL B C 1
ATOM 5304 O O . VAL B 1 75 ? 10.227 -73.25 -34.469 1 86.38 75 VAL B O 1
ATOM 5307 N N . LYS B 1 76 ? 9.508 -72.562 -32.469 1 83.75 76 LYS B N 1
ATOM 5308 C CA . LYS B 1 76 ? 9.43 -73.938 -31.953 1 83.75 76 LYS B CA 1
ATOM 5309 C C . LYS B 1 76 ? 8.414 -74.75 -32.75 1 83.75 76 LYS B C 1
ATOM 5311 O O . LYS B 1 76 ? 8.641 -75.938 -33.031 1 83.75 76 LYS B O 1
ATOM 5316 N N . ALA B 1 77 ? 7.383 -74.125 -33.188 1 81.38 77 ALA B N 1
ATOM 5317 C CA . ALA B 1 77 ? 6.309 -74.812 -33.875 1 81.38 77 ALA B CA 1
ATOM 5318 C C . ALA B 1 77 ? 6.68 -75.062 -35.344 1 81.38 77 ALA B C 1
ATOM 5320 O O . ALA B 1 77 ? 6.184 -76 -35.969 1 81.38 77 ALA B O 1
ATOM 5321 N N . ASN B 1 78 ? 7.559 -74.25 -35.906 1 83.94 78 ASN B N 1
ATOM 5322 C CA . ASN B 1 78 ? 7.871 -74.312 -37.344 1 83.94 78 ASN B CA 1
ATOM 5323 C C . ASN B 1 78 ? 9.367 -74.5 -37.562 1 83.94 78 ASN B C 1
ATOM 5325 O O . ASN B 1 78 ? 9.922 -73.938 -38.5 1 83.94 78 ASN B O 1
ATOM 5329 N N . ILE B 1 79 ? 9.945 -75.188 -36.719 1 79.62 79 ILE B N 1
ATOM 5330 C CA . ILE B 1 79 ? 11.406 -75.25 -36.688 1 79.62 79 ILE B CA 1
ATOM 5331 C C . ILE B 1 79 ? 11.914 -75.75 -38.062 1 79.62 79 ILE B C 1
ATOM 5333 O O . ILE B 1 79 ? 13 -75.375 -38.469 1 79.62 79 ILE B O 1
ATOM 5337 N N . ASN B 1 80 ? 11.141 -76.5 -38.812 1 82.44 80 ASN B N 1
ATOM 5338 C CA . ASN B 1 80 ? 11.578 -77.062 -40.062 1 82.44 80 ASN B CA 1
ATOM 5339 C C . ASN B 1 80 ? 11.078 -76.25 -41.25 1 82.44 80 ASN B C 1
ATOM 5341 O O . ASN B 1 80 ? 11.297 -76.625 -42.406 1 82.44 80 ASN B O 1
ATOM 5345 N N . ASN B 1 81 ? 10.359 -75.25 -41.031 1 87.88 81 ASN B N 1
ATOM 5346 C CA . ASN B 1 81 ? 9.812 -74.375 -42.094 1 87.88 81 ASN B CA 1
ATOM 5347 C C . ASN B 1 81 ? 10.266 -72.938 -41.938 1 87.88 81 ASN B C 1
ATOM 5349 O O . ASN B 1 81 ? 9.539 -72.125 -41.406 1 87.88 81 ASN B O 1
ATOM 5353 N N . THR B 1 82 ? 11.336 -72.688 -42.531 1 86.62 82 THR B N 1
ATOM 5354 C CA . THR B 1 82 ? 11.984 -71.375 -42.406 1 86.62 82 THR B CA 1
ATOM 5355 C C . THR B 1 82 ? 11.133 -70.25 -43.031 1 86.62 82 THR B C 1
ATOM 5357 O O . THR B 1 82 ? 11.109 -69.125 -42.531 1 86.62 82 THR B O 1
ATOM 5360 N N . GLU B 1 83 ? 10.391 -70.562 -44.062 1 88.75 83 GLU B N 1
ATOM 5361 C CA . GLU B 1 83 ? 9.562 -69.562 -44.75 1 88.75 83 GLU B CA 1
ATOM 5362 C C . GLU B 1 83 ? 8.414 -69.125 -43.875 1 88.75 83 GLU B C 1
ATOM 5364 O O . GLU B 1 83 ? 8.055 -67.938 -43.875 1 88.75 83 GLU B O 1
ATOM 5369 N N . VAL B 1 84 ? 7.871 -70 -43.094 1 87.56 84 VAL B N 1
ATOM 5370 C CA . VAL B 1 84 ? 6.77 -69.688 -42.219 1 87.56 84 VAL B CA 1
ATO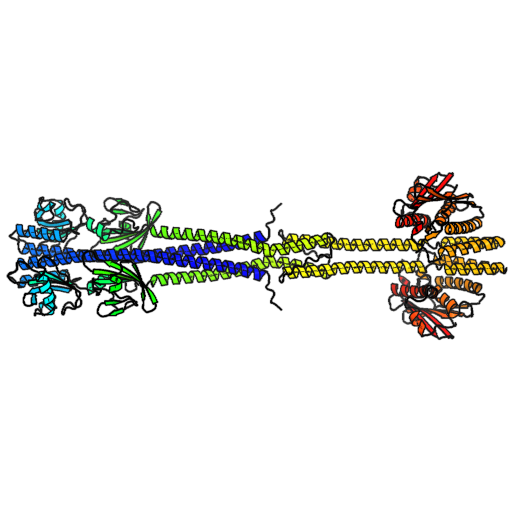M 5371 C C . VAL B 1 84 ? 7.277 -68.812 -41.062 1 87.56 84 VAL B C 1
ATOM 5373 O O . VAL B 1 84 ? 6.609 -67.875 -40.656 1 87.56 84 VAL B O 1
ATOM 5376 N N . ILE B 1 85 ? 8.453 -69.125 -40.594 1 88.62 85 ILE B N 1
ATOM 5377 C CA . ILE B 1 85 ? 9.062 -68.375 -39.531 1 88.62 85 ILE B CA 1
ATOM 5378 C C . ILE B 1 85 ? 9.297 -66.938 -40 1 88.62 85 ILE B C 1
ATOM 5380 O O . ILE B 1 85 ? 8.953 -65.938 -39.312 1 88.62 85 ILE B O 1
ATOM 5384 N N . LYS B 1 86 ? 9.82 -66.75 -41.156 1 90.19 86 LYS B N 1
ATOM 5385 C CA . LYS B 1 86 ? 10.094 -65.438 -41.719 1 90.19 86 LYS B CA 1
ATOM 5386 C C . LYS B 1 86 ? 8.812 -64.625 -41.844 1 90.19 86 LYS B C 1
ATOM 5388 O O . LYS B 1 86 ? 8.797 -63.438 -41.562 1 90.19 86 LYS B O 1
ATOM 5393 N N . LYS B 1 87 ? 7.824 -65.25 -42.312 1 89.62 87 LYS B N 1
ATOM 5394 C CA . LYS B 1 87 ? 6.539 -64.562 -42.5 1 89.62 87 LYS B CA 1
ATOM 5395 C C . LYS B 1 87 ? 5.977 -64.125 -41.156 1 89.62 87 LYS B C 1
ATOM 5397 O O . LYS B 1 87 ? 5.469 -63 -41.062 1 89.62 87 LYS B O 1
ATOM 5402 N N . GLN B 1 88 ? 6.082 -64.938 -40.188 1 87.56 88 GLN B N 1
ATOM 5403 C CA . GLN B 1 88 ? 5.562 -64.562 -38.844 1 87.56 88 GLN B CA 1
ATOM 5404 C C . GLN B 1 88 ? 6.371 -63.438 -38.219 1 87.56 88 GLN B C 1
ATOM 5406 O O . GLN B 1 88 ? 5.805 -62.562 -37.594 1 87.56 88 GLN B O 1
ATOM 5411 N N . LEU B 1 89 ? 7.656 -63.531 -38.375 1 91.25 89 LEU B N 1
ATOM 5412 C CA . LEU B 1 89 ? 8.508 -62.469 -37.875 1 91.25 89 LEU B CA 1
ATOM 5413 C C . LEU B 1 89 ? 8.148 -61.125 -38.531 1 91.25 89 LEU B C 1
ATOM 5415 O O . LEU B 1 89 ? 8.117 -60.094 -37.875 1 91.25 89 LEU B O 1
ATOM 5419 N N . ARG B 1 90 ? 7.855 -61.156 -39.781 1 90.94 90 ARG B N 1
ATOM 5420 C CA . ARG B 1 90 ? 7.453 -59.969 -40.5 1 90.94 90 ARG B CA 1
ATOM 5421 C C . ARG B 1 90 ? 6.137 -59.406 -39.938 1 90.94 90 ARG B C 1
ATOM 5423 O O . ARG B 1 90 ? 5.996 -58.188 -39.75 1 90.94 90 ARG B O 1
ATOM 5430 N N . GLU B 1 91 ? 5.18 -60.25 -39.719 1 86.62 91 GLU B N 1
ATOM 5431 C CA . GLU B 1 91 ? 3.879 -59.812 -39.219 1 86.62 91 GLU B CA 1
ATOM 5432 C C . GLU B 1 91 ? 4.004 -59.219 -37.812 1 86.62 91 GLU B C 1
ATOM 5434 O O . GLU B 1 91 ? 3.371 -58.188 -37.531 1 86.62 91 GLU B O 1
ATOM 5439 N N . LEU B 1 92 ? 4.809 -59.906 -37.031 1 88.25 92 LEU B N 1
ATOM 5440 C CA . LEU B 1 92 ? 5.031 -59.375 -35.688 1 88.25 92 LEU B CA 1
ATOM 5441 C C . LEU B 1 92 ? 5.688 -58 -35.75 1 88.25 92 LEU B C 1
ATOM 5443 O O . LEU B 1 92 ? 5.324 -57.125 -34.969 1 88.25 92 LEU B O 1
ATOM 5447 N N . TYR B 1 93 ? 6.602 -57.812 -36.562 1 89.12 93 TYR B N 1
ATOM 5448 C CA . TYR B 1 93 ? 7.262 -56.531 -36.75 1 89.12 93 TYR B CA 1
ATOM 5449 C C . TYR B 1 93 ? 6.273 -55.469 -37.188 1 89.12 93 TYR B C 1
ATOM 5451 O O . TYR B 1 93 ? 6.246 -54.375 -36.625 1 89.12 93 TYR B O 1
ATOM 5459 N N . GLU B 1 94 ? 5.457 -55.75 -38.156 1 87.12 94 GLU B N 1
ATOM 5460 C CA . GLU B 1 94 ? 4.496 -54.781 -38.688 1 87.12 94 GLU B CA 1
ATOM 5461 C C . GLU B 1 94 ? 3.498 -54.375 -37.625 1 87.12 94 GLU B C 1
ATOM 5463 O O . GLU B 1 94 ? 3.096 -53.219 -37.562 1 87.12 94 GLU B O 1
ATOM 5468 N N . LEU B 1 95 ? 3.17 -55.312 -36.781 1 83.31 95 LEU B N 1
ATOM 5469 C CA . LEU B 1 95 ? 2.215 -55.031 -35.719 1 83.31 95 LEU B CA 1
ATOM 5470 C C . LEU B 1 95 ? 2.82 -54.094 -34.656 1 83.31 95 LEU B C 1
ATOM 5472 O O . LEU B 1 95 ? 2.1 -53.344 -34 1 83.31 95 LEU B O 1
ATOM 5476 N N . ASN B 1 96 ? 4.129 -54.156 -34.5 1 86.56 96 ASN B N 1
ATOM 5477 C CA . ASN B 1 96 ? 4.777 -53.438 -33.438 1 86.56 96 ASN B CA 1
ATOM 5478 C C . ASN B 1 96 ? 5.754 -52.375 -33.969 1 86.56 96 ASN B C 1
ATOM 5480 O O . ASN B 1 96 ? 6.625 -51.906 -33.25 1 86.56 96 ASN B O 1
ATOM 5484 N N . SER B 1 97 ? 5.59 -52 -35.188 1 84.88 97 SER B N 1
ATOM 5485 C CA . SER B 1 97 ? 6.539 -51.125 -35.844 1 84.88 97 SER B CA 1
ATOM 5486 C C . SER B 1 97 ? 6.508 -49.719 -35.25 1 84.88 97 SER B C 1
ATOM 5488 O O . SER B 1 97 ? 7.414 -48.906 -35.5 1 84.88 97 SER B O 1
ATOM 5490 N N . ASN B 1 98 ? 5.551 -49.438 -34.5 1 79.44 98 ASN B N 1
ATOM 5491 C CA . ASN B 1 98 ? 5.441 -48.125 -33.906 1 79.44 98 ASN B CA 1
ATOM 5492 C C . ASN B 1 98 ? 6.469 -47.906 -32.781 1 79.44 98 ASN B C 1
ATOM 5494 O O . ASN B 1 98 ? 6.805 -46.781 -32.438 1 79.44 98 ASN B O 1
ATOM 5498 N N . TYR B 1 99 ? 6.996 -49.031 -32.281 1 82.44 99 TYR B N 1
ATOM 5499 C CA . TYR B 1 99 ? 7.93 -48.844 -31.172 1 82.44 99 TYR B CA 1
ATOM 5500 C C . TYR B 1 99 ? 9.109 -49.812 -31.281 1 82.44 99 TYR B C 1
ATOM 5502 O O . TYR B 1 99 ? 10.023 -49.781 -30.469 1 82.44 99 TYR B O 1
ATOM 5510 N N . VAL B 1 100 ? 9.047 -50.688 -32.25 1 90.31 100 VAL B N 1
ATOM 5511 C CA . VAL B 1 100 ? 10.133 -51.625 -32.469 1 90.31 100 VAL B CA 1
ATOM 5512 C C . VAL B 1 100 ? 10.727 -51.375 -33.875 1 90.31 100 VAL B C 1
ATOM 5514 O O . VAL B 1 100 ? 9.992 -51.156 -34.844 1 90.31 100 VAL B O 1
ATOM 5517 N N . SER B 1 101 ? 11.984 -51.375 -33.938 1 92.38 101 SER B N 1
ATOM 5518 C CA . SER B 1 101 ? 12.648 -51.125 -35.219 1 92.38 101 SER B CA 1
ATOM 5519 C C . SER B 1 101 ? 12.953 -52.406 -35.969 1 92.38 101 SER B C 1
ATOM 5521 O O . SER B 1 101 ? 13.102 -52.438 -37.188 1 92.38 101 SER B O 1
ATOM 5523 N N . ASN B 1 102 ? 13.086 -53.469 -35.188 1 93.81 102 ASN B N 1
ATOM 5524 C CA . ASN B 1 102 ? 13.414 -54.75 -35.812 1 93.81 102 ASN B CA 1
ATOM 5525 C C . ASN B 1 102 ? 13.125 -55.938 -34.906 1 93.81 102 ASN B C 1
ATOM 5527 O O . ASN B 1 102 ? 13.211 -55.812 -33.688 1 93.81 102 ASN B O 1
ATOM 5531 N N . ILE B 1 103 ? 12.734 -57.062 -35.469 1 94.56 103 ILE B N 1
ATOM 5532 C CA . ILE B 1 103 ? 12.57 -58.344 -34.812 1 94.56 103 ILE B CA 1
ATOM 5533 C C . ILE B 1 103 ? 13.227 -59.469 -35.625 1 94.56 103 ILE B C 1
ATOM 5535 O O . ILE B 1 103 ? 12.812 -59.719 -36.75 1 94.56 103 ILE B O 1
ATOM 5539 N N . TYR B 1 104 ? 14.219 -60.094 -35.094 1 94.81 104 TYR B N 1
ATOM 5540 C CA . TYR B 1 104 ? 14.945 -61.094 -35.875 1 94.81 104 TYR B CA 1
ATOM 5541 C C . TYR B 1 104 ? 15.562 -62.156 -35 1 94.81 104 TYR B C 1
ATOM 5543 O O . TYR B 1 104 ? 15.609 -62.031 -33.781 1 94.81 104 TYR B O 1
ATOM 5551 N N . LEU B 1 105 ? 15.969 -63.281 -35.656 1 95 105 LEU B N 1
ATOM 5552 C CA . LEU B 1 105 ? 16.688 -64.375 -35 1 95 105 LEU B CA 1
ATOM 5553 C C . LEU B 1 105 ? 18.172 -64.312 -35.344 1 95 105 LEU B C 1
ATOM 5555 O O . LEU B 1 105 ? 18.547 -64.125 -36.5 1 95 105 LEU B O 1
ATOM 5559 N N . ILE B 1 106 ? 18.938 -64.438 -34.344 1 95.38 106 ILE B N 1
ATOM 5560 C CA . ILE B 1 106 ? 20.375 -64.5 -34.531 1 95.38 106 ILE B CA 1
ATOM 5561 C C . ILE B 1 106 ? 20.859 -65.938 -34.469 1 95.38 106 ILE B C 1
ATOM 5563 O O . ILE B 1 106 ? 20.656 -66.625 -33.469 1 95.38 106 ILE B O 1
ATOM 5567 N N . LYS B 1 107 ? 21.547 -66.25 -35.5 1 94.12 107 LYS B N 1
ATOM 5568 C CA . LYS B 1 107 ? 22.109 -67.625 -35.531 1 94.12 107 LYS B CA 1
ATOM 5569 C C . LYS B 1 107 ? 23.5 -67.625 -34.906 1 94.12 107 LYS B C 1
ATOM 5571 O O . LYS B 1 107 ? 24.047 -66.625 -34.562 1 94.12 107 LYS B O 1
ATOM 5576 N N . SER B 1 108 ? 24.047 -68.875 -34.719 1 92.56 108 SER B N 1
ATOM 5577 C CA . SER B 1 108 ? 25.359 -69.062 -34.062 1 92.56 108 SER B CA 1
ATOM 5578 C C . SER B 1 108 ? 26.469 -68.438 -34.906 1 92.56 108 SER B C 1
ATOM 5580 O O . SER B 1 108 ? 27.5 -68 -34.375 1 92.56 108 SER B O 1
ATOM 5582 N N . ASP B 1 109 ? 26.25 -68.312 -36.25 1 93.25 109 ASP B N 1
ATOM 5583 C CA . ASP B 1 109 ? 27.25 -67.75 -37.094 1 93.25 109 ASP B CA 1
ATOM 5584 C C . ASP B 1 109 ? 27.031 -66.25 -37.25 1 93.25 109 ASP B C 1
ATOM 5586 O O . ASP B 1 109 ? 27.688 -65.562 -38.031 1 93.25 109 ASP B O 1
ATOM 5590 N N . LEU B 1 110 ? 26.031 -65.688 -36.531 1 94.06 110 LEU B N 1
ATOM 5591 C CA . LEU B 1 110 ? 25.734 -64.25 -36.438 1 94.06 110 LEU B CA 1
ATOM 5592 C C . LEU B 1 110 ? 24.938 -63.75 -37.625 1 94.06 110 LEU B C 1
ATOM 5594 O O . LEU B 1 110 ? 24.656 -62.562 -37.75 1 94.06 110 LEU B O 1
ATOM 5598 N N . SER B 1 111 ? 24.594 -64.688 -38.562 1 93.88 111 SER B N 1
ATOM 5599 C CA . SER B 1 111 ? 23.594 -64.375 -39.562 1 93.88 111 SER B CA 1
ATOM 5600 C C . SER B 1 111 ? 22.203 -64.25 -38.938 1 93.88 111 SER B C 1
ATOM 5602 O O . SER B 1 111 ? 22 -64.688 -37.812 1 93.88 111 SER B O 1
ATOM 5604 N N . ILE B 1 112 ? 21.312 -63.594 -39.625 1 93.75 112 ILE B N 1
ATOM 5605 C CA . ILE B 1 112 ? 20.016 -63.375 -39 1 93.75 112 ILE B CA 1
ATOM 5606 C C . ILE B 1 112 ? 18.906 -63.938 -39.906 1 93.75 112 ILE B C 1
ATOM 5608 O O . ILE B 1 112 ? 19.125 -64.188 -41.094 1 93.75 112 ILE B O 1
ATOM 5612 N N . LEU B 1 113 ? 17.859 -64.25 -39.312 1 91.81 113 LEU B N 1
ATOM 5613 C CA . LEU B 1 113 ? 16.641 -64.688 -39.969 1 91.81 113 LEU B CA 1
ATOM 5614 C C . LEU B 1 113 ? 15.5 -63.719 -39.656 1 91.81 113 LEU B C 1
ATOM 5616 O O . LEU B 1 113 ? 15.203 -63.438 -38.5 1 91.81 113 LEU B O 1
ATOM 5620 N N . GLY B 1 114 ? 14.969 -63.156 -40.688 1 87.75 114 GLY B N 1
ATOM 5621 C CA . GLY B 1 114 ? 13.844 -62.281 -40.5 1 87.75 114 GLY B CA 1
ATOM 5622 C C . GLY B 1 114 ? 14.25 -60.844 -40.25 1 87.75 114 GLY B C 1
ATOM 5623 O O . GLY B 1 114 ? 15.328 -60.406 -40.688 1 87.75 114 GLY B O 1
ATOM 5624 N N . GLY B 1 115 ? 13.227 -60.156 -39.719 1 80.38 115 GLY B N 1
ATOM 5625 C CA . GLY B 1 115 ? 13.477 -58.781 -39.312 1 80.38 115 GLY B CA 1
ATOM 5626 C C . GLY B 1 115 ? 12.766 -57.75 -40.156 1 80.38 115 GLY B C 1
ATOM 5627 O O . GLY B 1 115 ? 11.711 -58.031 -40.75 1 80.38 115 GLY B O 1
ATOM 5628 N N . SER B 1 116 ? 13.289 -56.594 -40.156 1 81.06 116 SER B N 1
ATOM 5629 C CA . SER B 1 116 ? 12.781 -55.469 -40.938 1 81.06 116 SER B CA 1
ATOM 5630 C C . SER B 1 116 ? 13.016 -55.688 -42.438 1 81.06 116 SER B C 1
ATOM 5632 O O . SER B 1 116 ? 13.57 -56.688 -42.844 1 81.06 116 SER B O 1
ATOM 5634 N N . ILE B 1 117 ? 12.492 -54.719 -43.156 1 80.75 117 ILE B N 1
ATOM 5635 C CA . ILE B 1 117 ? 12.633 -54.781 -44.625 1 80.75 117 ILE B CA 1
ATOM 5636 C C . ILE B 1 117 ? 14.109 -54.938 -44.969 1 80.75 117 ILE B C 1
ATOM 5638 O O . ILE B 1 117 ? 14.484 -55.781 -45.781 1 80.75 117 ILE B O 1
ATOM 5642 N N . ALA B 1 118 ? 14.945 -54.219 -44.312 1 81.81 118 ALA B N 1
ATOM 5643 C CA . ALA B 1 118 ? 16.375 -54.188 -44.594 1 81.81 118 ALA B CA 1
ATOM 5644 C C . ALA B 1 118 ? 17.047 -55.531 -44.219 1 81.81 118 ALA B C 1
ATOM 5646 O O . ALA B 1 118 ? 17.797 -56.094 -45 1 81.81 118 ALA B O 1
ATOM 5647 N N . THR B 1 119 ? 16.672 -56 -43.094 1 83.5 119 THR B N 1
ATOM 5648 C CA . THR B 1 119 ? 17.391 -57.156 -42.562 1 83.5 119 THR B CA 1
ATOM 5649 C C . THR B 1 119 ? 16.891 -58.469 -43.188 1 83.5 119 THR B C 1
ATOM 5651 O O . THR B 1 119 ? 17.547 -59.5 -43.125 1 83.5 119 THR B O 1
ATOM 5654 N N . ARG B 1 120 ? 15.742 -58.375 -43.781 1 81.94 120 ARG B N 1
ATOM 5655 C CA . ARG B 1 120 ? 15.266 -59.531 -44.531 1 81.94 120 ARG B CA 1
ATOM 5656 C C . ARG B 1 120 ? 16.078 -59.75 -45.781 1 81.94 120 ARG B C 1
ATOM 5658 O O . ARG B 1 120 ? 16.234 -60.875 -46.25 1 81.94 120 ARG B O 1
ATOM 5665 N N . ILE B 1 121 ? 16.609 -58.625 -46.281 1 81.12 121 ILE B N 1
ATOM 5666 C CA . ILE B 1 121 ? 17.422 -58.656 -47.5 1 81.12 121 ILE B CA 1
ATOM 5667 C C . ILE B 1 121 ? 18.891 -58.906 -47.125 1 81.12 121 ILE B C 1
ATOM 5669 O O . ILE B 1 121 ? 19.562 -59.719 -47.719 1 81.12 121 ILE B O 1
ATOM 5673 N N . PHE B 1 122 ? 19.281 -58.188 -46.094 1 85.12 122 PHE B N 1
ATOM 5674 C CA . PHE B 1 122 ? 20.672 -58.25 -45.656 1 85.12 122 PHE B CA 1
ATOM 5675 C C . PHE B 1 122 ? 20.781 -59.094 -44.375 1 85.12 122 PHE B C 1
ATOM 5677 O O . PHE B 1 122 ? 20.688 -58.562 -43.281 1 85.12 122 PHE B O 1
ATOM 5684 N N . ASP B 1 123 ? 21.016 -60.344 -44.531 1 89 123 ASP B N 1
ATOM 5685 C CA . ASP B 1 123 ? 21.016 -61.25 -43.406 1 89 123 ASP B CA 1
ATOM 5686 C C . ASP B 1 123 ? 22.422 -61.781 -43.125 1 89 123 ASP B C 1
ATOM 5688 O O . ASP B 1 123 ? 22.594 -62.812 -42.438 1 89 123 ASP B O 1
ATOM 5692 N N . GLU B 1 124 ? 23.406 -61.062 -43.594 1 90.94 124 GLU B N 1
ATOM 5693 C CA . GLU B 1 124 ? 24.797 -61.469 -43.469 1 90.94 124 GLU B CA 1
ATOM 5694 C C . GLU B 1 124 ? 25.25 -61.375 -42 1 90.94 124 GLU B C 1
ATOM 5696 O O . GLU B 1 124 ? 24.672 -60.625 -41.219 1 90.94 124 GLU B O 1
ATOM 5701 N N . PRO B 1 125 ? 26.188 -62.25 -41.656 1 93.75 125 PRO B N 1
ATOM 5702 C CA . PRO B 1 125 ? 26.75 -62.156 -40.312 1 93.75 125 PRO B CA 1
ATOM 5703 C C . PRO B 1 125 ? 27.406 -60.812 -40.031 1 93.75 125 PRO B C 1
ATOM 5705 O O . PRO B 1 125 ? 28.141 -60.312 -40.906 1 93.75 125 PRO B O 1
ATOM 5708 N N . LEU B 1 126 ? 27.141 -60.219 -38.938 1 92.69 126 LEU B N 1
ATOM 5709 C CA . LEU B 1 126 ? 27.766 -58.969 -38.5 1 92.69 126 LEU B CA 1
ATOM 5710 C C . LEU B 1 126 ? 28.375 -59.125 -37.125 1 92.69 126 LEU B C 1
ATOM 5712 O O . LEU B 1 126 ? 27.719 -59.594 -36.188 1 92.69 126 LEU B O 1
ATOM 5716 N N . PRO B 1 127 ? 29.594 -58.625 -36.938 1 92 127 PRO B N 1
ATOM 5717 C CA . PRO B 1 127 ? 30.281 -58.75 -35.656 1 92 127 PRO B CA 1
ATOM 5718 C C . PRO B 1 127 ? 29.578 -58 -34.5 1 92 127 PRO B C 1
ATOM 5720 O O . PRO B 1 127 ? 29.688 -58.406 -33.344 1 92 127 PRO B O 1
ATOM 5723 N N . GLU B 1 128 ? 28.844 -57.031 -34.812 1 90.06 128 GLU B N 1
ATOM 5724 C CA . GLU B 1 128 ? 28.172 -56.219 -33.812 1 90.06 128 GLU B CA 1
ATOM 5725 C C . GLU B 1 128 ? 27.109 -57 -33.062 1 90.06 128 GLU B C 1
ATOM 5727 O O . GLU B 1 128 ? 26.656 -56.625 -31.984 1 90.06 128 GLU B O 1
ATOM 5732 N N . ARG B 1 129 ? 26.703 -58.156 -33.656 1 94.06 129 ARG B N 1
ATOM 5733 C CA . ARG B 1 129 ? 25.656 -59 -33.031 1 94.06 129 ARG B CA 1
ATOM 5734 C C . ARG B 1 129 ? 26.266 -60 -32.062 1 94.06 129 ARG B C 1
ATOM 5736 O O . ARG B 1 129 ? 25.531 -60.656 -31.328 1 94.06 129 ARG B O 1
ATOM 5743 N N . GLU B 1 130 ? 27.578 -60.094 -32.031 1 95.25 130 GLU B N 1
ATOM 5744 C CA . GLU B 1 130 ? 28.25 -61.094 -31.188 1 95.25 130 GLU B CA 1
ATOM 5745 C C . GLU B 1 130 ? 27.984 -60.844 -29.703 1 95.25 130 GLU B C 1
ATOM 5747 O O . GLU B 1 130 ? 27.609 -61.75 -28.969 1 95.25 130 GLU B O 1
ATOM 5752 N N . PRO B 1 131 ? 28.172 -59.562 -29.328 1 95.06 131 PRO B N 1
ATOM 5753 C CA . PRO B 1 131 ? 27.891 -59.312 -27.906 1 95.06 131 PRO B CA 1
ATOM 5754 C C . PRO B 1 131 ? 26.453 -59.656 -27.531 1 95.06 131 PRO B C 1
ATOM 5756 O O . PRO B 1 131 ? 26.188 -60.094 -26.391 1 95.06 131 PRO B O 1
ATOM 5759 N N . LEU B 1 132 ? 25.516 -59.469 -28.375 1 95.44 132 LEU B N 1
ATOM 5760 C CA . LEU B 1 132 ? 24.109 -59.781 -28.125 1 95.44 132 LEU B CA 1
ATOM 5761 C C . LEU B 1 132 ? 23.891 -61.281 -28 1 95.44 132 LEU B C 1
ATOM 5763 O O . LEU B 1 132 ? 23.25 -61.75 -27.062 1 95.44 132 LEU B O 1
ATOM 5767 N N . PHE B 1 133 ? 24.453 -62 -28.984 1 95.94 133 PHE B N 1
ATOM 5768 C CA . PHE B 1 133 ? 24.328 -63.438 -28.969 1 95.94 133 PHE B CA 1
ATOM 5769 C C . PHE B 1 133 ? 24.969 -64.062 -27.719 1 95.94 133 PHE B C 1
ATOM 5771 O O . PHE B 1 133 ? 24.391 -64.938 -27.062 1 95.94 133 PHE B O 1
ATOM 5778 N N . ASP B 1 134 ? 26.172 -63.5 -27.375 1 95.69 134 ASP B N 1
ATOM 5779 C CA . ASP B 1 134 ? 26.906 -63.969 -26.203 1 95.69 134 ASP B CA 1
ATOM 5780 C C . ASP B 1 134 ? 26.125 -63.719 -24.922 1 95.69 134 ASP B C 1
ATOM 5782 O O . ASP B 1 134 ? 26.078 -64.562 -24.031 1 95.69 134 ASP B O 1
ATOM 5786 N N . ALA B 1 135 ? 25.562 -62.594 -24.859 1 94.56 135 ALA B N 1
ATOM 5787 C CA . ALA B 1 135 ? 24.797 -62.219 -23.672 1 94.56 135 ALA B CA 1
ATOM 5788 C C . ALA B 1 135 ? 23.594 -63.125 -23.5 1 94.56 135 ALA B C 1
ATOM 5790 O O . ALA B 1 135 ? 23.25 -63.531 -22.391 1 94.56 135 ALA B O 1
ATOM 5791 N N . ALA B 1 136 ? 22.891 -63.375 -24.594 1 94.31 136 ALA B N 1
ATOM 5792 C CA . ALA B 1 136 ? 21.75 -64.312 -24.562 1 94.31 136 ALA B CA 1
ATOM 5793 C C . ALA B 1 136 ? 22.156 -65.688 -24.141 1 94.31 136 ALA B C 1
ATOM 5795 O O . ALA B 1 136 ? 21.469 -66.375 -23.359 1 94.31 136 ALA B O 1
ATOM 5796 N N . ASP B 1 137 ? 23.297 -66.125 -24.656 1 93.38 137 ASP B N 1
ATOM 5797 C CA . ASP B 1 137 ? 23.797 -67.438 -24.375 1 93.38 137 ASP B CA 1
ATOM 5798 C C . ASP B 1 137 ? 24.219 -67.625 -22.906 1 93.38 137 ASP B C 1
ATOM 5800 O O . ASP B 1 137 ? 24.016 -68.625 -22.297 1 93.38 137 ASP B O 1
ATOM 5804 N N . LYS B 1 138 ? 24.797 -66.562 -22.375 1 93.06 138 LYS B N 1
ATOM 5805 C CA . LYS B 1 138 ? 25.234 -66.562 -20.984 1 93.06 138 LYS B CA 1
ATOM 5806 C C . LYS B 1 138 ? 24.047 -66.562 -20.031 1 93.06 138 LYS B C 1
ATOM 5808 O O . LYS B 1 138 ? 24.109 -67.125 -18.938 1 93.06 138 LYS B O 1
ATOM 5813 N N . ASN B 1 139 ? 22.984 -65.875 -20.469 1 89.19 139 ASN B N 1
ATOM 5814 C CA . ASN B 1 139 ? 21.781 -65.75 -19.656 1 89.19 139 ASN B CA 1
ATOM 5815 C C . ASN B 1 139 ? 20.594 -66.438 -20.312 1 89.19 139 ASN B C 1
ATOM 5817 O O . ASN B 1 139 ? 19.609 -65.812 -20.656 1 89.19 139 ASN B O 1
ATOM 5821 N N . ARG B 1 140 ? 20.516 -67.688 -20.375 1 87.75 140 ARG B N 1
ATOM 5822 C CA . ARG B 1 140 ? 19.578 -68.5 -21.203 1 87.75 140 ARG B CA 1
ATOM 5823 C C . ARG B 1 140 ? 18.172 -68.438 -20.625 1 87.75 140 ARG B C 1
ATOM 5825 O O . ARG B 1 140 ? 17.203 -68.75 -21.312 1 87.75 140 ARG B O 1
ATOM 5832 N N . ARG B 1 141 ? 18.016 -68 -19.344 1 83.5 141 ARG B N 1
ATOM 5833 C CA . ARG B 1 141 ? 16.703 -68.062 -18.719 1 83.5 141 ARG B CA 1
ATOM 5834 C C . ARG B 1 141 ? 16.094 -66.688 -18.594 1 83.5 141 ARG B C 1
ATOM 5836 O O . ARG B 1 141 ? 14.945 -66.562 -18.141 1 83.5 141 ARG B O 1
ATOM 5843 N N . THR B 1 142 ? 16.859 -65.75 -18.938 1 87.69 142 THR B N 1
ATOM 5844 C CA . THR B 1 142 ? 16.359 -64.375 -18.75 1 87.69 142 THR B CA 1
ATOM 5845 C C . THR B 1 142 ? 16.547 -63.531 -20.016 1 87.69 142 THR B C 1
ATOM 5847 O O . THR B 1 142 ? 17.234 -63.969 -20.953 1 87.69 142 THR B O 1
ATOM 5850 N N . THR B 1 143 ? 15.789 -62.531 -20.094 1 90.75 143 THR B N 1
ATOM 5851 C CA . THR B 1 143 ? 15.93 -61.594 -21.188 1 90.75 143 THR B CA 1
ATOM 5852 C C . THR B 1 143 ? 17.016 -60.562 -20.891 1 90.75 143 THR B C 1
ATOM 5854 O O . THR B 1 143 ? 17.078 -60 -19.797 1 90.75 143 THR B O 1
ATOM 5857 N N . PHE B 1 144 ? 17.891 -60.406 -21.719 1 92.12 144 PHE B N 1
ATOM 5858 C CA . PHE B 1 144 ? 18.969 -59.406 -21.578 1 92.12 144 PHE B CA 1
ATOM 5859 C C . PHE B 1 144 ? 18.641 -58.156 -22.359 1 92.12 144 PHE B C 1
ATOM 5861 O O . PHE B 1 144 ? 18.156 -58.219 -23.484 1 92.12 144 PHE B O 1
ATOM 5868 N N . VAL B 1 145 ? 18.828 -57.031 -21.719 1 91.12 145 VAL B N 1
ATOM 5869 C CA . VAL B 1 145 ? 18.656 -55.719 -22.359 1 91.12 145 VAL B CA 1
ATOM 5870 C C . VAL B 1 145 ? 20.016 -55.094 -22.609 1 91.12 145 VAL B C 1
ATOM 5872 O O . VAL B 1 145 ? 20.781 -54.875 -21.656 1 91.12 145 VAL B O 1
ATOM 5875 N N . SER B 1 146 ? 20.266 -54.719 -23.781 1 92.19 146 SER B N 1
ATOM 5876 C CA . SER B 1 146 ? 21.578 -54.156 -24.141 1 92.19 146 SER B CA 1
ATOM 5877 C C . SER B 1 146 ? 21.672 -52.688 -23.734 1 92.19 146 SER B C 1
ATOM 5879 O O . SER B 1 146 ? 20.656 -52.031 -23.5 1 92.19 146 SER B O 1
ATOM 5881 N N . GLU B 1 147 ? 22.922 -52.188 -23.625 1 89.75 147 GLU B N 1
ATOM 5882 C CA . GLU B 1 147 ? 23.141 -50.719 -23.609 1 89.75 147 GLU B CA 1
ATOM 5883 C C . GLU B 1 147 ? 22.812 -50.125 -24.969 1 89.75 147 GLU B C 1
ATOM 5885 O O . GLU B 1 147 ? 22.812 -50.812 -25.984 1 89.75 147 GLU B O 1
ATOM 5890 N N . PRO B 1 148 ? 22.469 -48.875 -24.922 1 90.75 148 PRO B N 1
ATOM 5891 C CA . PRO B 1 148 ? 22.188 -48.25 -26.219 1 90.75 148 PRO B CA 1
ATOM 5892 C C . PRO B 1 148 ? 23.406 -48.281 -27.156 1 90.75 148 PRO B C 1
ATOM 5894 O O . PRO B 1 148 ? 24.531 -48.094 -26.703 1 90.75 148 PRO B O 1
ATOM 5897 N N . TYR B 1 149 ? 23.172 -48.562 -28.375 1 90.38 149 TYR B N 1
ATOM 5898 C CA . TYR B 1 149 ? 24.219 -48.625 -29.391 1 90.38 149 TYR B CA 1
ATOM 5899 C C . TYR B 1 149 ? 23.656 -48.312 -30.781 1 90.38 149 TYR B C 1
ATOM 5901 O O . TYR B 1 149 ? 22.438 -48.25 -30.953 1 90.38 149 TYR B O 1
ATOM 5909 N N . LYS B 1 150 ? 24.547 -48.062 -31.703 1 90.88 150 LYS B N 1
ATOM 5910 C CA . LYS B 1 150 ? 24.141 -47.812 -33.094 1 90.88 150 LYS B CA 1
ATOM 5911 C C . LYS B 1 150 ? 24.188 -49.094 -33.906 1 90.88 150 LYS B C 1
ATOM 5913 O O . LYS B 1 150 ? 25.266 -49.656 -34.125 1 90.88 150 LYS B O 1
ATOM 5918 N N . SER B 1 151 ? 23.031 -49.594 -34.25 1 90.62 151 SER B N 1
ATOM 5919 C CA . SER B 1 151 ? 22.938 -50.781 -35.125 1 90.62 151 SER B CA 1
ATOM 5920 C C . SER B 1 151 ? 22.953 -50.375 -36.594 1 90.62 151 SER B C 1
ATOM 5922 O O . SER B 1 151 ? 22.453 -49.312 -36.969 1 90.62 151 SER B O 1
ATOM 5924 N N . LYS B 1 152 ? 23.516 -51.188 -37.375 1 89.69 152 LYS B N 1
ATOM 5925 C CA . LYS B 1 152 ? 23.656 -50.906 -38.781 1 89.69 152 LYS B CA 1
ATOM 5926 C C . LYS B 1 152 ? 22.281 -50.688 -39.438 1 89.69 152 LYS B C 1
ATOM 5928 O O . LYS B 1 152 ? 22.141 -49.812 -40.281 1 89.69 152 LYS B O 1
ATOM 5933 N N . TYR B 1 153 ? 21.297 -51.375 -39 1 88.5 153 TYR B N 1
ATOM 5934 C CA . TYR B 1 153 ? 20.031 -51.312 -39.719 1 88.5 153 TYR B CA 1
ATOM 5935 C C . TYR B 1 153 ? 18.938 -50.688 -38.844 1 88.5 153 TYR B C 1
ATOM 5937 O O . TYR B 1 153 ? 17.891 -50.281 -39.344 1 88.5 153 TYR B O 1
ATOM 5945 N N . SER B 1 154 ? 19.109 -50.656 -37.5 1 89.25 154 SER B N 1
ATOM 5946 C CA . SER B 1 154 ? 18.094 -50.125 -36.594 1 89.25 154 SER B CA 1
ATOM 5947 C C . SER B 1 154 ? 18.469 -48.75 -36.062 1 89.25 154 SER B C 1
ATOM 5949 O O . SER B 1 154 ? 17.688 -48.125 -35.344 1 89.25 154 SER B O 1
ATOM 5951 N N . GLY B 1 155 ? 19.734 -48.25 -36.469 1 88.88 155 GLY B N 1
ATOM 5952 C CA . GLY B 1 155 ? 20.188 -46.969 -35.938 1 88.88 155 GLY B CA 1
ATOM 5953 C C . GLY B 1 155 ? 20.453 -47.031 -34.438 1 88.88 155 GLY B C 1
ATOM 5954 O O . GLY B 1 155 ? 21 -48 -33.938 1 88.88 155 GLY B O 1
ATOM 5955 N N . TRP B 1 156 ? 20.188 -45.906 -33.719 1 88.56 156 TRP B N 1
ATOM 5956 C CA . TRP B 1 156 ? 20.328 -45.844 -32.281 1 88.56 156 TRP B CA 1
ATOM 5957 C C . TRP B 1 156 ? 19.234 -46.688 -31.594 1 88.56 156 TRP B C 1
ATOM 5959 O O . TRP B 1 156 ? 18.047 -46.375 -31.766 1 88.56 156 TRP B O 1
ATOM 5969 N N . THR B 1 157 ? 19.656 -47.812 -30.953 1 92.75 157 THR B N 1
ATOM 5970 C CA . THR B 1 157 ? 18.641 -48.719 -30.453 1 92.75 157 THR B CA 1
ATOM 5971 C C . THR B 1 157 ? 19.125 -49.406 -29.172 1 92.75 157 THR B C 1
ATOM 5973 O O . THR B 1 157 ? 20.266 -49.219 -28.766 1 92.75 157 THR B O 1
ATOM 5976 N N . VAL B 1 158 ? 18.234 -49.938 -28.5 1 92.44 158 VAL B N 1
ATOM 5977 C CA . VAL B 1 158 ? 18.438 -50.906 -27.422 1 92.44 158 VAL B CA 1
ATOM 5978 C C . VAL B 1 158 ? 17.828 -52.25 -27.828 1 92.44 158 VAL B C 1
ATOM 5980 O O . VAL B 1 158 ? 16.688 -52.281 -28.297 1 92.44 158 VAL B O 1
ATOM 5983 N N . THR B 1 159 ? 18.547 -53.281 -27.719 1 94.56 159 THR B N 1
ATOM 5984 C CA . THR B 1 159 ? 18.062 -54.562 -28.156 1 94.56 159 THR B CA 1
ATOM 5985 C C . THR B 1 159 ? 17.766 -55.469 -26.953 1 94.56 159 THR B C 1
ATOM 5987 O O . THR B 1 159 ? 18.594 -55.594 -26.047 1 94.56 159 THR B O 1
ATOM 5990 N N . MET B 1 160 ? 16.672 -56.031 -26.969 1 93.31 160 MET B N 1
ATOM 5991 C CA . MET B 1 160 ? 16.328 -57.094 -26.031 1 93.31 160 MET B CA 1
ATOM 5992 C C . MET B 1 160 ? 16.562 -58.469 -26.672 1 93.31 160 MET B C 1
ATOM 5994 O O . MET B 1 160 ? 16.078 -58.719 -27.766 1 93.31 160 MET B O 1
ATOM 5998 N N . VAL B 1 161 ? 17.312 -59.25 -25.984 1 95.31 161 VAL B N 1
ATOM 5999 C CA . VAL B 1 161 ? 17.688 -60.531 -26.578 1 95.31 161 VAL B CA 1
ATOM 6000 C C . VAL B 1 161 ? 17.391 -61.656 -25.594 1 95.31 161 VAL B C 1
ATOM 6002 O O . VAL B 1 161 ? 17.578 -61.531 -24.391 1 95.31 161 VAL B O 1
ATOM 6005 N N . ARG B 1 162 ? 16.953 -62.688 -26.156 1 94.75 162 ARG B N 1
ATOM 6006 C CA . ARG B 1 162 ? 16.656 -63.875 -25.391 1 94.75 162 ARG B CA 1
ATOM 6007 C C . ARG B 1 162 ? 17.109 -65.125 -26.141 1 94.75 162 ARG B C 1
ATOM 6009 O O . ARG B 1 162 ? 16.938 -65.25 -27.344 1 94.75 162 ARG B O 1
ATOM 6016 N N . TYR B 1 163 ? 17.719 -66.062 -25.391 1 94.81 163 TYR B N 1
ATOM 6017 C CA . TYR B 1 163 ? 18.188 -67.312 -25.984 1 94.81 163 TYR B CA 1
ATOM 6018 C C . TYR B 1 163 ? 17.016 -68.25 -26.281 1 94.81 163 TYR B C 1
ATOM 6020 O O . TYR B 1 163 ? 16.078 -68.375 -25.484 1 94.81 163 TYR B O 1
ATOM 6028 N N . LEU B 1 164 ? 16.969 -68.875 -27.453 1 92.56 164 LEU B N 1
ATOM 6029 C CA . LEU B 1 164 ? 15.93 -69.812 -27.844 1 92.56 164 LEU B CA 1
ATOM 6030 C C . LEU B 1 164 ? 16.281 -71.188 -27.406 1 92.56 164 LEU B C 1
ATOM 6032 O O . LEU B 1 164 ? 16.969 -71.938 -28.125 1 92.56 164 LEU B O 1
ATOM 6036 N N . ASN B 1 165 ? 15.734 -71.562 -26.328 1 87.31 165 ASN B N 1
ATOM 6037 C CA . ASN B 1 165 ? 16 -72.938 -25.797 1 87.31 165 ASN B CA 1
ATOM 6038 C C . ASN B 1 165 ? 15.234 -74 -26.562 1 87.31 165 ASN B C 1
ATOM 6040 O O . ASN B 1 165 ? 14.07 -73.75 -26.922 1 87.31 165 ASN B O 1
ATOM 6044 N N . GLY B 1 166 ? 15.781 -75.062 -26.906 1 78.19 166 GLY B N 1
ATOM 6045 C CA . GLY B 1 166 ? 15.109 -76.188 -27.516 1 78.19 166 GLY B CA 1
ATOM 6046 C C . GLY B 1 166 ? 15.211 -76.188 -29.031 1 78.19 166 GLY B C 1
ATOM 6047 O O . GLY B 1 166 ? 14.672 -77.062 -29.688 1 78.19 166 GLY B O 1
ATOM 6048 N N . ALA B 1 167 ? 15.828 -75.188 -29.578 1 80.38 167 ALA B N 1
ATOM 6049 C CA . ALA B 1 167 ? 16.062 -75.188 -31.016 1 80.38 167 ALA B CA 1
ATOM 6050 C C . ALA B 1 167 ? 17.188 -76.125 -31.406 1 80.38 167 ALA B C 1
ATOM 6052 O O . ALA B 1 167 ? 18.094 -76.438 -30.594 1 80.38 167 ALA B O 1
ATOM 6053 N N . PRO B 1 168 ? 17.016 -76.75 -32.594 1 81.81 168 PRO B N 1
ATOM 6054 C CA . PRO B 1 168 ? 18.062 -77.688 -33.031 1 81.81 168 PRO B CA 1
ATOM 6055 C C . PRO B 1 168 ? 19.422 -77 -33.156 1 81.81 168 PRO B C 1
ATOM 6057 O O . PRO B 1 168 ? 20.453 -77.688 -33.031 1 81.81 168 PRO B O 1
ATOM 6060 N N . PHE B 1 169 ? 19.438 -75.75 -33.406 1 86 169 PHE B N 1
ATOM 6061 C CA . PHE B 1 169 ? 20.672 -75 -33.5 1 86 169 PHE B CA 1
ATOM 6062 C C . PHE B 1 169 ? 20.609 -73.75 -32.594 1 86 169 PHE B C 1
ATOM 6064 O O . PHE B 1 169 ? 19.531 -73.25 -32.312 1 86 169 PHE B O 1
ATOM 6071 N N . PRO B 1 170 ? 21.766 -73.5 -32.094 1 90.94 170 PRO B N 1
ATOM 6072 C CA . PRO B 1 170 ? 21.781 -72.312 -31.203 1 90.94 170 PRO B CA 1
ATOM 6073 C C . PRO B 1 170 ? 21.297 -71.062 -31.906 1 90.94 170 PRO B C 1
ATOM 6075 O O . PRO B 1 170 ? 21.781 -70.688 -32.969 1 90.94 170 PRO B O 1
ATOM 6078 N N . MET B 1 171 ? 20.281 -70.312 -31.312 1 93.06 171 MET B N 1
ATOM 6079 C CA . MET B 1 171 ? 19.688 -69.125 -31.844 1 93.06 171 MET B CA 1
ATOM 6080 C C . MET B 1 171 ? 19.234 -68.188 -30.719 1 93.06 171 MET B C 1
ATOM 6082 O O . MET B 1 171 ? 18.922 -68.688 -29.625 1 93.06 171 MET B O 1
ATOM 6086 N N . ALA B 1 172 ? 19.266 -67 -31 1 95.5 172 ALA B N 1
ATOM 6087 C CA . ALA B 1 172 ? 18.75 -66 -30.062 1 95.5 172 ALA B CA 1
ATOM 6088 C C . ALA B 1 172 ? 17.719 -65.125 -30.734 1 95.5 172 ALA B C 1
ATOM 6090 O O . ALA B 1 172 ? 17.812 -64.812 -31.938 1 95.5 172 ALA B O 1
ATOM 6091 N N . ILE B 1 173 ? 16.703 -64.75 -30.031 1 95.56 173 ILE B N 1
ATOM 6092 C CA . ILE B 1 173 ? 15.695 -63.812 -30.5 1 95.56 173 ILE B CA 1
ATOM 6093 C C . ILE B 1 173 ? 16.125 -62.375 -30.141 1 95.56 173 ILE B C 1
ATOM 6095 O O . ILE B 1 173 ? 16.5 -62.125 -29 1 95.56 173 ILE B O 1
ATOM 6099 N N . ALA B 1 174 ? 16.078 -61.5 -31.047 1 95.25 174 ALA B N 1
ATOM 6100 C CA . ALA B 1 174 ? 16.453 -60.125 -30.812 1 95.25 174 ALA B CA 1
ATOM 6101 C C . ALA B 1 174 ? 15.344 -59.156 -31.234 1 95.25 174 ALA B C 1
ATOM 6103 O O . ALA B 1 174 ? 14.75 -59.312 -32.312 1 95.25 174 ALA B O 1
ATOM 6104 N N . VAL B 1 175 ? 15.016 -58.281 -30.375 1 94.81 175 VAL B N 1
ATOM 6105 C CA . VAL B 1 175 ? 14.062 -57.219 -30.656 1 94.81 175 VAL B CA 1
ATOM 6106 C C . VAL B 1 175 ? 14.75 -55.844 -30.484 1 94.81 175 VAL B C 1
ATOM 6108 O O . VAL B 1 175 ? 15.133 -55.5 -29.359 1 94.81 175 VAL B O 1
ATOM 6111 N N . ASP B 1 176 ? 14.859 -55.094 -31.531 1 94.69 176 ASP B N 1
ATOM 6112 C CA . ASP B 1 176 ? 15.414 -53.75 -31.469 1 94.69 176 ASP B CA 1
ATOM 6113 C C . ASP B 1 176 ? 14.32 -52.719 -31.188 1 94.69 176 ASP B C 1
ATOM 6115 O O . ASP B 1 176 ? 13.344 -52.625 -31.922 1 94.69 176 ASP B O 1
ATOM 6119 N N . LEU B 1 177 ? 14.594 -51.969 -30.203 1 91.5 177 LEU B N 1
ATOM 6120 C CA . LEU B 1 177 ? 13.633 -50.906 -29.875 1 91.5 177 LEU B CA 1
ATOM 6121 C C . LEU B 1 177 ? 13.82 -49.688 -30.781 1 91.5 177 LEU B C 1
ATOM 6123 O O . LEU B 1 177 ? 14.953 -49.375 -31.141 1 91.5 177 LEU B O 1
ATOM 6127 N N . ASP B 1 178 ? 12.695 -49.062 -31.109 1 89.31 178 ASP B N 1
ATOM 6128 C CA . ASP B 1 178 ? 12.742 -47.812 -31.859 1 89.31 178 ASP B CA 1
ATOM 6129 C C . ASP B 1 178 ? 12.805 -46.625 -30.922 1 89.31 178 ASP B C 1
ATOM 6131 O O . ASP B 1 178 ? 11.766 -46.062 -30.562 1 89.31 178 ASP B O 1
ATOM 6135 N N . LEU B 1 179 ? 13.969 -46.219 -30.625 1 86 179 LEU B N 1
ATOM 6136 C CA . LEU B 1 179 ? 14.156 -45.156 -29.641 1 86 179 LEU B CA 1
ATOM 6137 C C . LEU B 1 179 ? 13.664 -43.812 -30.172 1 86 179 LEU B C 1
ATOM 6139 O O . LEU B 1 179 ? 13.242 -42.938 -29.406 1 86 179 LEU B O 1
ATOM 6143 N N . ASN B 1 180 ? 13.703 -43.625 -31.453 1 83.06 180 ASN B N 1
ATOM 6144 C CA . ASN B 1 180 ? 13.156 -42.406 -32.031 1 83.06 180 ASN B CA 1
ATOM 6145 C C . ASN B 1 180 ? 11.641 -42.312 -31.844 1 83.06 180 ASN B C 1
ATOM 6147 O O . ASN B 1 180 ? 11.102 -41.25 -31.562 1 83.06 180 ASN B O 1
ATOM 6151 N N . ALA B 1 181 ? 10.992 -43.406 -32.062 1 79.56 181 ALA B N 1
ATOM 6152 C CA . ALA B 1 181 ? 9.547 -43.469 -31.844 1 79.56 181 ALA B CA 1
ATOM 6153 C C . ALA B 1 181 ? 9.188 -43.188 -30.391 1 79.56 181 ALA B C 1
ATOM 6155 O O . ALA B 1 181 ? 8.219 -42.5 -30.094 1 79.56 181 ALA B O 1
ATOM 6156 N N . ILE B 1 182 ? 9.969 -43.719 -29.547 1 77.88 182 ILE B N 1
ATOM 6157 C CA . ILE B 1 182 ? 9.75 -43.5 -28.125 1 77.88 182 ILE B CA 1
ATOM 6158 C C . ILE B 1 182 ? 9.938 -42.031 -27.781 1 77.88 182 ILE B C 1
ATOM 6160 O O . ILE B 1 182 ? 9.148 -41.469 -27.031 1 77.88 182 ILE B O 1
ATOM 6164 N N . GLU B 1 183 ? 10.914 -41.5 -28.312 1 80.12 183 GLU B N 1
ATOM 6165 C CA . GLU B 1 183 ? 11.18 -40.094 -28.078 1 80.12 183 GLU B CA 1
ATOM 6166 C C . GLU B 1 183 ? 10.031 -39.219 -28.594 1 80.12 183 GLU B C 1
ATOM 6168 O O . GLU B 1 183 ? 9.578 -38.312 -27.906 1 80.12 183 GLU B O 1
ATOM 6173 N N . GLU B 1 184 ? 9.594 -39.5 -29.75 1 75.62 184 GLU B N 1
ATOM 6174 C CA . GLU B 1 184 ? 8.539 -38.719 -30.391 1 75.62 184 GLU B CA 1
ATOM 6175 C C . GLU B 1 184 ? 7.211 -38.875 -29.641 1 75.62 184 GLU B C 1
ATOM 6177 O O . GLU B 1 184 ? 6.422 -37.938 -29.562 1 75.62 184 GLU B O 1
ATOM 6182 N N . THR B 1 185 ? 6.992 -40 -29.172 1 70.31 185 THR B N 1
ATOM 6183 C CA . THR B 1 185 ? 5.723 -40.281 -28.516 1 70.31 185 THR B CA 1
ATOM 6184 C C . THR B 1 185 ? 5.746 -39.812 -27.062 1 70.31 185 THR B C 1
ATOM 6186 O O . THR B 1 185 ? 4.793 -39.188 -26.594 1 70.31 185 THR B O 1
ATOM 6189 N N . LEU B 1 186 ? 6.777 -40.125 -26.469 1 67.44 186 LEU B N 1
ATOM 6190 C CA . LEU B 1 186 ? 6.793 -39.875 -25.031 1 67.44 186 LEU B CA 1
ATOM 6191 C C . LEU B 1 186 ? 7.309 -38.5 -24.703 1 67.44 186 LEU B C 1
ATOM 6193 O O . LEU B 1 186 ? 6.863 -37.875 -23.75 1 67.44 186 LEU B O 1
ATOM 6197 N N . PHE B 1 187 ? 8.234 -38.188 -25.531 1 67.06 187 PHE B N 1
ATOM 6198 C CA . PHE B 1 187 ? 8.945 -37 -25.125 1 67.06 187 PHE B CA 1
ATOM 6199 C C . PHE B 1 187 ? 8.461 -35.781 -25.906 1 67.06 187 PHE B C 1
ATOM 6201 O O . PHE B 1 187 ? 8.914 -34.656 -25.672 1 67.06 187 PHE B O 1
ATOM 6208 N N . LYS B 1 188 ? 7.566 -36.156 -26.906 1 60.25 188 LYS B N 1
ATOM 6209 C CA . LYS B 1 188 ? 7.055 -35 -27.625 1 60.25 188 LYS B CA 1
ATOM 6210 C C . LYS B 1 188 ? 6.109 -34.188 -26.734 1 60.25 188 LYS B C 1
ATOM 6212 O O . LYS B 1 188 ? 4.988 -34.625 -26.469 1 60.25 188 LYS B O 1
ATOM 6217 N N . ILE B 1 189 ? 6.562 -33.594 -25.828 1 54.19 189 ILE B N 1
ATOM 6218 C CA . ILE B 1 189 ? 5.816 -32.531 -25.141 1 54.19 189 ILE B CA 1
ATOM 6219 C C . ILE B 1 189 ? 5.664 -31.328 -26.078 1 54.19 189 ILE B C 1
ATOM 6221 O O . ILE B 1 189 ? 6.559 -31.031 -26.875 1 54.19 189 ILE B O 1
ATOM 6225 N N . ASN B 1 190 ? 4.531 -30.922 -26.547 1 50.28 190 ASN B N 1
ATOM 6226 C CA . ASN B 1 190 ? 4.309 -29.844 -27.5 1 50.28 190 ASN B CA 1
ATOM 6227 C C . ASN B 1 190 ? 5.527 -28.938 -27.609 1 50.28 190 ASN B C 1
ATOM 6229 O O . ASN B 1 190 ? 6.164 -28.609 -26.609 1 50.28 190 ASN B O 1
ATOM 6233 N N . LYS B 1 191 ? 6.105 -28.906 -28.812 1 49.5 191 LYS B N 1
ATOM 6234 C CA . LYS B 1 191 ? 7.223 -28.125 -29.344 1 49.5 191 LYS B CA 1
ATOM 6235 C C . LYS B 1 191 ? 7.406 -26.844 -28.562 1 49.5 191 LYS B C 1
ATOM 6237 O O . LYS B 1 191 ? 8.531 -26.359 -28.391 1 49.5 191 LYS B O 1
ATOM 6242 N N . GLN B 1 192 ? 6.336 -26.219 -28.5 1 49.19 192 GLN B N 1
ATOM 6243 C CA . GLN B 1 192 ? 6.5 -24.875 -27.953 1 49.19 192 GLN B CA 1
ATOM 6244 C C . GLN B 1 192 ? 6.98 -24.922 -26.5 1 49.19 192 GLN B C 1
ATOM 6246 O O . GLN B 1 192 ? 7.34 -23.891 -25.938 1 49.19 192 GLN B O 1
ATOM 6251 N N . GLU B 1 193 ? 6.965 -26.25 -25.859 1 54.75 193 GLU B N 1
ATOM 6252 C CA . GLU B 1 193 ? 6.871 -26.281 -24.406 1 54.75 193 GLU B CA 1
ATOM 6253 C C . GLU B 1 193 ? 8.211 -26.672 -23.781 1 54.75 193 GLU B C 1
ATOM 6255 O O . GLU B 1 193 ? 9.031 -27.344 -24.406 1 54.75 193 GLU B O 1
ATOM 6260 N N . GLN B 1 194 ? 8.57 -26.016 -22.578 1 64.06 194 GLN B N 1
ATOM 6261 C CA . GLN B 1 194 ? 9.68 -25.672 -21.703 1 64.06 194 GLN B CA 1
ATOM 6262 C C . GLN B 1 194 ? 10.109 -26.859 -20.844 1 64.06 194 GLN B C 1
ATOM 6264 O O . GLN B 1 194 ? 10.984 -26.719 -19.984 1 64.06 194 GLN B O 1
ATOM 6269 N N . MET B 1 195 ? 9.492 -28.078 -21.094 1 74.38 195 MET B N 1
ATOM 6270 C CA . MET B 1 195 ? 9.898 -29.234 -20.312 1 74.38 195 MET B CA 1
ATOM 6271 C C . MET B 1 195 ? 10.484 -30.328 -21.219 1 74.38 195 MET B C 1
ATOM 6273 O O . MET B 1 195 ? 9.898 -30.656 -22.25 1 74.38 195 MET B O 1
ATOM 6277 N N . ASN B 1 196 ? 11.703 -30.703 -20.922 1 79.44 196 ASN B N 1
ATOM 6278 C CA . ASN B 1 196 ? 12.352 -31.766 -21.672 1 79.44 196 ASN B CA 1
ATOM 6279 C C . ASN B 1 196 ? 12.477 -33.031 -20.844 1 79.44 196 ASN B C 1
ATOM 6281 O O . ASN B 1 196 ? 12.883 -33 -19.688 1 79.44 196 ASN B O 1
ATOM 6285 N N . LEU B 1 197 ? 12.07 -34.094 -21.406 1 85.12 197 LEU B N 1
ATOM 6286 C CA . LEU B 1 197 ? 12.195 -35.406 -20.75 1 85.12 197 LEU B CA 1
ATOM 6287 C C . LEU B 1 197 ? 13.273 -36.25 -21.422 1 85.12 197 LEU B C 1
ATOM 6289 O O . LEU B 1 197 ? 13.516 -36.094 -22.625 1 85.12 197 LEU B O 1
ATOM 6293 N N . ALA B 1 198 ? 13.922 -37 -20.625 1 86.5 198 ALA B N 1
ATOM 6294 C CA . ALA B 1 198 ? 14.914 -37.906 -21.203 1 86.5 198 ALA B CA 1
ATOM 6295 C C . ALA B 1 198 ? 14.977 -39.219 -20.422 1 86.5 198 ALA B C 1
ATOM 6297 O O . ALA B 1 198 ? 14.586 -39.281 -19.25 1 86.5 198 ALA B O 1
ATOM 6298 N N . LEU B 1 199 ? 15.367 -40.219 -21.141 1 90.44 199 LEU B N 1
ATOM 6299 C CA . LEU B 1 199 ? 15.656 -41.5 -20.562 1 90.44 199 LEU B CA 1
ATOM 6300 C C . LEU B 1 199 ? 17.156 -41.812 -20.594 1 90.44 199 LEU B C 1
ATOM 6302 O O . LEU B 1 199 ? 17.781 -41.719 -21.641 1 90.44 199 LEU B O 1
ATOM 6306 N N . ILE B 1 200 ? 17.672 -42.125 -19.406 1 90.75 200 ILE B N 1
ATOM 6307 C CA . ILE B 1 200 ? 19.125 -42.281 -19.281 1 90.75 200 ILE B CA 1
ATOM 6308 C C . ILE B 1 200 ? 19.438 -43.625 -18.656 1 90.75 200 ILE B C 1
ATOM 6310 O O . ILE B 1 200 ? 18.688 -44.125 -17.828 1 90.75 200 ILE B O 1
ATOM 6314 N N . THR B 1 201 ? 20.516 -44.25 -19.156 1 90.88 201 THR B N 1
ATOM 6315 C CA . THR B 1 201 ? 20.984 -45.5 -18.594 1 90.88 201 THR B CA 1
ATOM 6316 C C . THR B 1 201 ? 21.641 -45.25 -17.234 1 90.88 201 THR B C 1
ATOM 6318 O O . THR B 1 201 ? 21.891 -44.125 -16.844 1 90.88 201 THR B O 1
ATOM 6321 N N . ALA B 1 202 ? 21.875 -46.344 -16.5 1 86.5 202 ALA B N 1
ATOM 6322 C CA . ALA B 1 202 ? 22.547 -46.25 -15.219 1 86.5 202 ALA B CA 1
ATOM 6323 C C . ALA B 1 202 ? 23.969 -45.688 -15.375 1 86.5 202 ALA B C 1
ATOM 6325 O O . ALA B 1 202 ? 24.5 -45.094 -14.453 1 86.5 202 ALA B O 1
ATOM 6326 N N . SER B 1 203 ? 24.562 -45.812 -16.562 1 82.81 203 SER B N 1
ATOM 6327 C CA . SER B 1 203 ? 25.922 -45.344 -16.828 1 82.81 203 SER B CA 1
ATOM 6328 C C . SER B 1 203 ? 25.922 -43.906 -17.297 1 82.81 203 SER B C 1
ATOM 6330 O O . SER B 1 203 ? 26.984 -43.281 -17.453 1 82.81 203 SER B O 1
ATOM 6332 N N . GLY B 1 204 ? 24.703 -43.312 -17.5 1 86 204 GLY B N 1
ATOM 6333 C CA . GLY B 1 204 ? 24.625 -41.938 -17.875 1 86 204 GLY B CA 1
ATOM 6334 C C . GLY B 1 204 ? 24.438 -41.719 -19.359 1 86 204 GLY B C 1
ATOM 6335 O O . GLY B 1 204 ? 24.484 -40.562 -19.828 1 86 204 GLY B O 1
ATOM 6336 N N . LYS B 1 205 ? 24.25 -42.719 -20.125 1 87.62 205 LYS B N 1
ATOM 6337 C CA . LYS B 1 205 ? 24.047 -42.594 -21.562 1 87.62 205 LYS B CA 1
ATOM 6338 C C . LYS B 1 205 ? 22.578 -42.312 -21.891 1 87.62 205 LYS B C 1
ATOM 6340 O O . LYS B 1 205 ? 21.688 -42.906 -21.281 1 87.62 205 LYS B O 1
ATOM 6345 N N . ILE B 1 206 ? 22.422 -41.406 -22.875 1 88.38 206 ILE B N 1
ATOM 6346 C CA . ILE B 1 206 ? 21.062 -41.031 -23.266 1 88.38 206 ILE B CA 1
ATOM 6347 C C . ILE B 1 206 ? 20.453 -42.125 -24.156 1 88.38 206 ILE B C 1
ATOM 6349 O O . ILE B 1 206 ? 21.031 -42.469 -25.188 1 88.38 206 ILE B O 1
ATOM 6353 N N . ILE B 1 207 ? 19.422 -42.625 -23.688 1 88.44 207 ILE B N 1
ATOM 6354 C CA . ILE B 1 207 ? 18.672 -43.594 -24.469 1 88.44 207 ILE B CA 1
ATOM 6355 C C . ILE B 1 207 ? 17.734 -42.875 -25.438 1 88.44 207 ILE B C 1
ATOM 6357 O O . ILE B 1 207 ? 17.797 -43.094 -26.656 1 88.44 207 ILE B O 1
ATOM 6361 N N . ALA B 1 208 ? 16.922 -42 -24.812 1 84.44 208 ALA B N 1
ATOM 6362 C CA . ALA B 1 208 ? 15.969 -41.188 -25.578 1 84.44 208 ALA B CA 1
ATOM 6363 C C . ALA B 1 208 ? 15.766 -39.844 -24.938 1 84.44 208 ALA B C 1
ATOM 6365 O O . ALA B 1 208 ? 15.703 -39.719 -23.703 1 84.44 208 ALA B O 1
ATOM 6366 N N . GLY B 1 209 ? 15.695 -39 -25.844 1 79.94 209 GLY B N 1
ATOM 6367 C CA . GLY B 1 209 ? 15.438 -37.656 -25.344 1 79.94 209 GLY B CA 1
ATOM 6368 C C . GLY B 1 209 ? 16.484 -36.625 -25.781 1 79.94 209 GLY B C 1
ATOM 6369 O O . GLY B 1 209 ? 17.531 -37 -26.328 1 79.94 209 GLY B O 1
ATOM 6370 N N . PHE B 1 210 ? 16.344 -35.438 -25.516 1 68.81 210 PHE B N 1
ATOM 6371 C CA . PHE B 1 210 ? 17.234 -34.312 -25.703 1 68.81 210 PHE B CA 1
ATOM 6372 C C . PHE B 1 210 ? 17.672 -34.219 -27.156 1 68.81 210 PHE B C 1
ATOM 6374 O O . PHE B 1 210 ? 18.859 -33.969 -27.438 1 68.81 210 PHE B O 1
ATOM 6381 N N . SER B 1 211 ? 16.875 -34.844 -28.156 1 58.47 211 SER B N 1
ATOM 6382 C CA . SER B 1 211 ? 17.312 -34.938 -29.547 1 58.47 211 SER B CA 1
ATOM 6383 C C . SER B 1 211 ? 18.031 -33.656 -29.984 1 58.47 211 SER B C 1
ATOM 6385 O O . SER B 1 211 ? 18.969 -33.719 -30.797 1 58.47 211 SER B O 1
ATOM 6387 N N . GLU B 1 212 ? 17.484 -32.5 -29.891 1 56.28 212 GLU B N 1
ATOM 6388 C CA . GLU B 1 212 ? 18.172 -31.328 -30.438 1 56.28 212 GLU B CA 1
ATOM 6389 C C . GLU B 1 212 ? 18.875 -30.531 -29.359 1 56.28 212 GLU B C 1
ATOM 6391 O O . GLU B 1 212 ? 18.375 -30.422 -28.234 1 56.28 212 GLU B O 1
ATOM 6396 N N . ASN B 1 213 ? 20.312 -30.531 -29.625 1 53.03 213 ASN B N 1
ATOM 6397 C CA . ASN B 1 213 ? 21.078 -29.641 -28.766 1 53.03 213 ASN B CA 1
ATOM 6398 C C . ASN B 1 213 ? 20.328 -28.328 -28.5 1 53.03 213 ASN B C 1
ATOM 6400 O O . ASN B 1 213 ? 20.547 -27.344 -29.203 1 53.03 213 ASN B O 1
ATOM 6404 N N . LYS B 1 214 ? 19.094 -28.438 -28.156 1 58.03 214 LYS B N 1
ATOM 6405 C CA . LYS B 1 214 ? 18.406 -27.172 -27.938 1 58.03 214 LYS B CA 1
ATOM 6406 C C . LYS B 1 214 ? 18.203 -26.891 -26.453 1 58.03 214 LYS B C 1
ATOM 6408 O O . LYS B 1 214 ? 17.781 -27.781 -25.719 1 58.03 214 LYS B O 1
ATOM 6413 N N . GLY B 1 215 ? 18.938 -25.875 -25.984 1 59.53 215 GLY B N 1
ATOM 6414 C CA . GLY B 1 215 ? 18.641 -25.281 -24.688 1 59.53 215 GLY B CA 1
ATOM 6415 C C . GLY B 1 215 ? 19.812 -25.359 -23.719 1 59.53 215 GLY B C 1
ATOM 6416 O O . GLY B 1 215 ? 20.969 -25.172 -24.125 1 59.53 215 GLY B O 1
ATOM 6417 N N . PRO B 1 216 ? 19.562 -25.734 -22.438 1 64.44 216 PRO B N 1
ATOM 6418 C CA . PRO B 1 216 ? 20.531 -25.672 -21.344 1 64.44 216 PRO B CA 1
ATOM 6419 C C . PRO B 1 216 ? 21.438 -26.906 -21.297 1 64.44 216 PRO B C 1
ATOM 6421 O O . PRO B 1 216 ? 22.359 -26.953 -20.484 1 64.44 216 PRO B O 1
ATOM 6424 N N . LEU B 1 217 ? 21.266 -27.812 -22.391 1 74.81 217 LEU B N 1
ATOM 6425 C CA . LEU B 1 217 ? 21.938 -29.094 -22.281 1 74.81 217 LEU B CA 1
ATOM 6426 C C . LEU B 1 217 ? 23.125 -29.172 -23.234 1 74.81 217 LEU B C 1
ATOM 6428 O O . LEU B 1 217 ? 23.062 -28.688 -24.359 1 74.81 217 LEU B O 1
ATOM 6432 N N . ASN B 1 218 ? 24.234 -29.562 -22.719 1 77.31 218 ASN B N 1
ATOM 6433 C CA . ASN B 1 218 ? 25.359 -29.938 -23.562 1 77.31 218 ASN B CA 1
ATOM 6434 C C . ASN B 1 218 ? 25.406 -31.438 -23.797 1 77.31 218 ASN B C 1
ATOM 6436 O O . ASN B 1 218 ? 25.594 -32.219 -22.875 1 77.31 218 ASN B O 1
ATOM 6440 N N . ILE B 1 219 ? 25.047 -31.812 -25.016 1 78.38 219 ILE B N 1
ATOM 6441 C CA . ILE B 1 219 ? 25 -33.219 -25.344 1 78.38 219 ILE B CA 1
ATOM 6442 C C . ILE B 1 219 ? 26.219 -33.594 -26.172 1 78.38 219 ILE B C 1
ATOM 6444 O O . ILE B 1 219 ? 26.5 -33 -27.203 1 78.38 219 ILE B O 1
ATOM 6448 N N . GLN B 1 220 ? 27.094 -34.469 -25.641 1 76.94 220 GLN B N 1
ATOM 6449 C CA . GLN B 1 220 ? 28.25 -35 -26.344 1 76.94 220 GLN B CA 1
ATOM 6450 C C . GLN B 1 220 ? 28.297 -36.531 -26.266 1 76.94 220 GLN B C 1
ATOM 6452 O O . GLN B 1 220 ? 28.25 -37.094 -25.156 1 76.94 220 GLN B O 1
ATOM 6457 N N . ASP B 1 221 ? 28.406 -37.25 -27.359 1 78.31 221 ASP B N 1
ATOM 6458 C CA . ASP B 1 221 ? 28.547 -38.688 -27.438 1 78.31 221 ASP B CA 1
ATOM 6459 C C . ASP B 1 221 ? 27.453 -39.406 -26.641 1 78.31 221 ASP B C 1
ATOM 6461 O O . ASP B 1 221 ? 27.734 -40.281 -25.844 1 78.31 221 ASP B O 1
ATOM 6465 N N . HIS B 1 222 ? 26.219 -38.875 -26.688 1 81.19 222 HIS B N 1
ATOM 6466 C CA . HIS B 1 222 ? 25.016 -39.438 -26.094 1 81.19 222 HIS B CA 1
ATOM 6467 C C . HIS B 1 222 ? 25.047 -39.344 -24.578 1 81.19 222 HIS B C 1
ATOM 6469 O O . HIS B 1 222 ? 24.469 -40.156 -23.875 1 81.19 222 HIS B O 1
ATOM 6475 N N . THR B 1 223 ? 25.906 -38.469 -24.125 1 83.56 223 THR B N 1
ATOM 6476 C CA . THR B 1 223 ? 25.891 -38.062 -22.719 1 83.56 223 THR B CA 1
ATOM 6477 C C . THR B 1 223 ? 25.562 -36.562 -22.594 1 83.56 223 THR B C 1
ATOM 6479 O O . THR B 1 223 ? 25.703 -35.812 -23.547 1 83.56 223 THR B O 1
ATOM 6482 N N . PHE B 1 224 ? 25.016 -36.25 -21.422 1 83.56 224 PHE B N 1
ATOM 6483 C CA . PHE B 1 224 ? 24.625 -34.844 -21.281 1 83.56 224 PHE B CA 1
ATOM 6484 C C . PHE B 1 224 ? 25.25 -34.25 -20.031 1 83.56 224 PHE B C 1
ATOM 6486 O O . PHE B 1 224 ? 25.703 -34.969 -19.141 1 83.56 224 PHE B O 1
ATOM 6493 N N . SER B 1 225 ? 25.484 -33 -20 1 87.75 225 SER B N 1
ATOM 6494 C CA . SER B 1 225 ? 25.875 -32.219 -18.828 1 87.75 225 SER B CA 1
ATOM 6495 C C . SER B 1 225 ? 25.094 -30.906 -18.734 1 87.75 225 SER B C 1
ATOM 6497 O O . SER B 1 225 ? 24.578 -30.422 -19.75 1 87.75 225 SER B O 1
ATOM 6499 N N . ILE B 1 226 ? 24.812 -30.547 -17.609 1 87.56 226 ILE B N 1
ATOM 6500 C CA . ILE B 1 226 ? 24.188 -29.25 -17.359 1 87.56 226 ILE B CA 1
ATOM 6501 C C . ILE B 1 226 ? 25.172 -28.344 -16.625 1 87.56 226 ILE B C 1
ATOM 6503 O O . ILE B 1 226 ? 25.484 -28.578 -15.453 1 87.56 226 ILE B O 1
ATOM 6507 N N . GLY B 1 227 ? 25.562 -27.328 -17.344 1 85.75 227 GLY B N 1
ATOM 6508 C CA . GLY B 1 227 ? 26.625 -26.516 -16.75 1 85.75 227 GLY B CA 1
ATOM 6509 C C . GLY B 1 227 ? 27.891 -27.297 -16.469 1 85.75 227 GLY B C 1
ATOM 6510 O O . GLY B 1 227 ? 28.438 -27.953 -17.344 1 85.75 227 GLY B O 1
ATOM 6511 N N . GLU B 1 228 ? 28.234 -27.266 -15.117 1 84.62 228 GLU B N 1
ATOM 6512 C CA . GLU B 1 228 ? 29.469 -27.938 -14.703 1 84.62 228 GLU B CA 1
ATOM 6513 C C . GLU B 1 228 ? 29.156 -29.328 -14.125 1 84.62 228 GLU B C 1
ATOM 6515 O O . GLU B 1 228 ? 30.078 -30.078 -13.797 1 84.62 228 GLU B O 1
ATOM 6520 N N . THR B 1 229 ? 27.906 -29.625 -14.094 1 88.81 229 THR B N 1
ATOM 6521 C CA . THR B 1 229 ? 27.531 -30.891 -13.469 1 88.81 229 THR B CA 1
ATOM 6522 C C . THR B 1 229 ? 27.359 -31.984 -14.523 1 88.81 229 THR B C 1
ATOM 6524 O O . THR B 1 229 ? 26.578 -31.828 -15.461 1 88.81 229 THR B O 1
ATOM 6527 N N . SER B 1 230 ? 28.047 -33.031 -14.391 1 88 230 SER B N 1
ATOM 6528 C CA . SER B 1 230 ? 27.984 -34.125 -15.344 1 88 230 SER B CA 1
ATOM 6529 C C . SER B 1 230 ? 26.781 -35.031 -15.078 1 88 230 SER B C 1
ATOM 6531 O O . SER B 1 230 ? 26.188 -34.969 -14.008 1 88 230 SER B O 1
ATOM 6533 N N . ALA B 1 231 ? 26.406 -35.844 -16.078 1 88.19 231 ALA B N 1
ATOM 6534 C CA . ALA B 1 231 ? 25.281 -36.781 -15.969 1 88.19 231 ALA B CA 1
ATOM 6535 C C . ALA B 1 231 ? 25.516 -37.781 -14.828 1 88.19 231 ALA B C 1
ATOM 6537 O O . ALA B 1 231 ? 24.578 -38.094 -14.094 1 88.19 231 ALA B O 1
ATOM 6538 N N . GLU B 1 232 ? 26.734 -38.156 -14.688 1 88.69 232 GLU B N 1
ATOM 6539 C CA . GLU B 1 232 ? 27.062 -39.125 -13.648 1 88.69 232 GLU B CA 1
ATOM 6540 C C . GLU B 1 232 ? 26.844 -38.531 -12.258 1 88.69 232 GLU B C 1
ATOM 6542 O O . GLU B 1 232 ? 26.344 -39.219 -11.359 1 88.69 232 GLU B O 1
ATOM 6547 N N . GLN B 1 233 ? 27.266 -37.312 -12.125 1 90.06 233 GLN B N 1
ATOM 6548 C CA . GLN B 1 233 ? 27.078 -36.625 -10.852 1 90.06 233 GLN B CA 1
ATOM 6549 C C . GLN B 1 233 ? 25.594 -36.5 -10.508 1 90.06 233 GLN B C 1
ATOM 6551 O O . GLN B 1 233 ? 25.203 -36.656 -9.352 1 90.06 233 GLN B O 1
ATOM 6556 N N . ILE B 1 234 ? 24.828 -36.219 -11.484 1 90.44 234 ILE B N 1
ATOM 6557 C CA . ILE B 1 234 ? 23.391 -36.031 -11.305 1 90.44 234 ILE B CA 1
ATOM 6558 C C . ILE B 1 234 ? 22.766 -37.375 -10.867 1 90.44 234 ILE B C 1
ATOM 6560 O O . ILE B 1 234 ? 21.953 -37.406 -9.938 1 90.44 234 ILE B O 1
ATOM 6564 N N . LEU B 1 235 ? 23.125 -38.469 -11.484 1 90.94 235 LEU B N 1
ATOM 6565 C CA . LEU B 1 235 ? 22.531 -39.781 -11.219 1 90.94 235 LEU B CA 1
ATOM 6566 C C . LEU B 1 235 ? 22.953 -40.281 -9.844 1 90.94 235 LEU B C 1
ATOM 6568 O O . LEU B 1 235 ? 22.188 -41.031 -9.203 1 90.94 235 LEU B O 1
ATOM 6572 N N . ASN B 1 236 ? 24.094 -39.844 -9.352 1 90.44 236 ASN B N 1
ATOM 6573 C CA . ASN B 1 236 ? 24.625 -40.344 -8.086 1 90.44 236 ASN B CA 1
ATOM 6574 C C . ASN B 1 236 ? 24.094 -39.562 -6.898 1 90.44 236 ASN B C 1
ATOM 6576 O O . ASN B 1 236 ? 24.328 -39.906 -5.742 1 90.44 236 ASN B O 1
ATOM 6580 N N . THR B 1 237 ? 23.391 -38.531 -7.172 1 90.19 237 THR B N 1
ATOM 6581 C CA . THR B 1 237 ? 22.797 -37.781 -6.078 1 90.19 237 THR B CA 1
ATOM 6582 C C . THR B 1 237 ? 21.547 -38.469 -5.547 1 90.19 237 THR B C 1
ATOM 6584 O O . THR B 1 237 ? 20.797 -39.062 -6.316 1 90.19 237 THR B O 1
ATOM 6587 N N . THR B 1 238 ? 21.25 -38.344 -4.32 1 88.94 238 THR B N 1
ATOM 6588 C CA . THR B 1 238 ? 20.109 -39 -3.688 1 88.94 238 THR B CA 1
ATOM 6589 C C . THR B 1 238 ? 18.828 -38.188 -3.859 1 88.94 238 THR B C 1
ATOM 6591 O O . THR B 1 238 ? 17.734 -38.75 -3.809 1 88.94 238 THR B O 1
ATOM 6594 N N . GLU B 1 239 ? 19.047 -36.906 -4.125 1 89.62 239 GLU B N 1
ATOM 6595 C CA . GLU B 1 239 ? 17.875 -36.062 -4.254 1 89.62 239 GLU B CA 1
ATOM 6596 C C . GLU B 1 239 ? 17.141 -36.312 -5.566 1 89.62 239 GLU B C 1
ATOM 6598 O O . GLU B 1 239 ? 17.766 -36.562 -6.598 1 89.62 239 GLU B O 1
ATOM 6603 N N . THR B 1 240 ? 15.836 -36.25 -5.484 1 90.56 240 THR B N 1
ATOM 6604 C CA . THR B 1 240 ? 15.016 -36.469 -6.672 1 90.56 240 THR B CA 1
ATOM 6605 C C . THR B 1 240 ? 14.797 -35.156 -7.426 1 90.56 240 THR B C 1
ATOM 6607 O O . THR B 1 240 ? 14.484 -35.188 -8.617 1 90.56 240 THR B O 1
ATOM 6610 N N . SER B 1 241 ? 14.906 -34.125 -6.652 1 91.12 241 SER B N 1
ATOM 6611 C CA . SER B 1 241 ? 14.75 -32.812 -7.246 1 91.12 241 SER B CA 1
ATOM 6612 C C . SER B 1 241 ? 16.016 -31.969 -7.074 1 91.12 241 SER B C 1
ATOM 6614 O O . SER B 1 241 ? 16.5 -31.797 -5.957 1 91.12 241 SER B O 1
ATOM 6616 N N . LEU B 1 242 ? 16.578 -31.453 -8.172 1 91.62 242 LEU B N 1
ATOM 6617 C CA . LEU B 1 242 ? 17.812 -30.672 -8.133 1 91.62 242 LEU B CA 1
ATOM 6618 C C . LEU B 1 242 ? 17.625 -29.328 -8.836 1 91.62 242 LEU B C 1
ATOM 6620 O O . LEU B 1 242 ? 16.922 -29.234 -9.836 1 91.62 242 LEU B O 1
ATOM 6624 N N . GLN B 1 243 ? 18.141 -28.422 -8.203 1 90 243 GLN B N 1
ATOM 6625 C CA . GLN B 1 243 ? 18.234 -27.109 -8.844 1 90 243 GLN B CA 1
ATOM 6626 C C . GLN B 1 243 ? 19.641 -26.828 -9.344 1 90 243 GLN B C 1
ATOM 6628 O O . GLN B 1 243 ? 20.594 -26.781 -8.555 1 90 243 GLN B O 1
ATOM 6633 N N . LEU B 1 244 ? 19.734 -26.703 -10.672 1 90.06 244 LEU B N 1
ATOM 6634 C CA . LEU B 1 244 ? 21.031 -26.516 -11.297 1 90.06 244 LEU B CA 1
ATOM 6635 C C . LEU B 1 244 ? 21.062 -25.25 -12.125 1 90.06 244 LEU B C 1
ATOM 6637 O O . LEU B 1 244 ? 20.062 -24.531 -12.227 1 90.06 244 LEU B O 1
ATOM 6641 N N . HIS B 1 245 ? 22.25 -24.891 -12.641 1 89.06 245 HIS B N 1
ATOM 6642 C CA . HIS B 1 245 ? 22.422 -23.719 -13.5 1 89.06 245 HIS B CA 1
ATOM 6643 C C . HIS B 1 245 ? 23.188 -24.094 -14.773 1 89.06 245 HIS B C 1
ATOM 6645 O O . HIS B 1 245 ? 24.094 -24.922 -14.742 1 89.06 245 HIS B O 1
ATOM 6651 N N . THR B 1 246 ? 22.656 -23.516 -15.828 1 85.75 246 THR B N 1
ATOM 6652 C CA . THR B 1 246 ? 23.359 -23.719 -17.078 1 85.75 246 THR B CA 1
ATOM 6653 C C . THR B 1 246 ? 24.688 -22.969 -17.094 1 85.75 246 THR B C 1
ATOM 6655 O O . THR B 1 246 ? 25.016 -22.266 -16.125 1 85.75 246 THR B O 1
ATOM 6658 N N . LYS B 1 247 ? 25.484 -23.234 -18.156 1 81.88 247 LYS B N 1
ATOM 6659 C CA . LYS B 1 247 ? 26.766 -22.547 -18.281 1 81.88 247 LYS B CA 1
ATOM 6660 C C . LYS B 1 247 ? 26.578 -21.031 -18.344 1 81.88 247 LYS B C 1
ATOM 6662 O O . LYS B 1 247 ? 27.422 -20.266 -17.859 1 81.88 247 LYS B O 1
ATOM 6667 N N . ASP B 1 248 ? 25.406 -20.562 -18.828 1 82.12 248 ASP B N 1
ATOM 6668 C CA . ASP B 1 248 ? 25.094 -19.141 -18.969 1 82.12 248 ASP B CA 1
ATOM 6669 C C . ASP B 1 248 ? 24.453 -18.594 -17.688 1 82.12 248 ASP B C 1
ATOM 6671 O O . ASP B 1 248 ? 24.062 -17.422 -17.625 1 82.12 248 ASP B O 1
ATOM 6675 N N . GLY B 1 249 ? 24.297 -19.422 -16.688 1 81.75 249 GLY B N 1
ATOM 6676 C CA . GLY B 1 249 ? 23.797 -18.984 -15.398 1 81.75 249 GLY B CA 1
ATOM 6677 C C . GLY B 1 249 ? 22.281 -19.078 -15.289 1 81.75 249 GLY B C 1
ATOM 6678 O O . GLY B 1 249 ? 21.688 -18.547 -14.344 1 81.75 249 GLY B O 1
ATOM 6679 N N . MET B 1 250 ? 21.672 -19.672 -16.219 1 83.06 250 MET B N 1
ATOM 6680 C CA . MET B 1 250 ? 20.203 -19.812 -16.172 1 83.06 250 MET B CA 1
ATOM 6681 C C . MET B 1 250 ? 19.797 -20.969 -15.289 1 83.06 250 MET B C 1
ATOM 6683 O O . MET B 1 250 ? 20.344 -22.062 -15.398 1 83.06 250 MET B O 1
ATOM 6687 N N . PRO B 1 251 ? 18.812 -20.688 -14.391 1 86.56 251 PRO B N 1
ATOM 6688 C CA . PRO B 1 251 ? 18.391 -21.766 -13.492 1 86.56 251 PRO B CA 1
ATOM 6689 C C . PRO B 1 251 ? 17.594 -22.859 -14.211 1 86.56 251 PRO B C 1
ATOM 6691 O O . PRO B 1 251 ? 16.812 -22.562 -15.109 1 86.56 251 PRO B O 1
ATOM 6694 N N . VAL B 1 252 ? 17.922 -24.125 -13.906 1 87.62 252 VAL B N 1
ATOM 6695 C CA . VAL B 1 252 ? 17.234 -25.281 -14.461 1 87.62 252 VAL B CA 1
ATOM 6696 C C . VAL B 1 252 ? 16.828 -26.234 -13.328 1 87.62 252 VAL B C 1
ATOM 6698 O O . VAL B 1 252 ? 17.578 -26.438 -12.383 1 87.62 252 VAL B O 1
ATOM 6701 N N . SER B 1 253 ? 15.539 -26.609 -13.367 1 89.25 253 SER B N 1
ATOM 6702 C CA . SER B 1 253 ? 15.055 -27.609 -12.406 1 89.25 253 SER B CA 1
ATOM 6703 C C . SER B 1 253 ? 15.055 -29 -13.016 1 89.25 253 SER B C 1
ATOM 6705 O O . SER B 1 253 ? 14.57 -29.203 -14.125 1 89.25 253 SER B O 1
ATOM 6707 N N . LEU B 1 254 ? 15.672 -29.906 -12.328 1 91.56 254 LEU B N 1
ATOM 6708 C CA . LEU B 1 254 ? 15.789 -31.281 -12.812 1 91.56 254 LEU B CA 1
ATOM 6709 C C . LEU B 1 254 ? 15.133 -32.25 -11.844 1 91.56 254 LEU B C 1
ATOM 6711 O O . LEU B 1 254 ? 15.336 -32.156 -10.633 1 91.56 254 LEU B O 1
ATOM 6715 N N . LEU B 1 255 ? 14.336 -33.094 -12.32 1 93.31 255 LEU B N 1
ATOM 6716 C CA . LEU B 1 255 ? 13.742 -34.188 -11.555 1 93.31 255 LEU B CA 1
ATOM 6717 C C . LEU B 1 255 ? 14.164 -35.531 -12.125 1 93.31 255 LEU B C 1
ATOM 6719 O O . LEU B 1 255 ? 14.227 -35.688 -13.344 1 93.31 255 LEU B O 1
ATOM 6723 N N . LYS B 1 256 ? 14.555 -36.375 -11.344 1 94.75 256 LYS B N 1
ATOM 6724 C CA . LYS B 1 256 ? 14.945 -37.719 -11.797 1 94.75 256 LYS B CA 1
ATOM 6725 C C . LYS B 1 256 ? 14.117 -38.812 -11.102 1 94.75 256 LYS B C 1
ATOM 6727 O O . LYS B 1 256 ? 13.75 -38.656 -9.938 1 94.75 256 LYS B O 1
ATOM 6732 N N . LYS B 1 257 ? 13.797 -39.844 -11.773 1 92.5 257 LYS B N 1
ATOM 6733 C CA . LYS B 1 257 ? 13.031 -40.969 -11.273 1 92.5 257 LYS B CA 1
ATOM 6734 C C . LYS B 1 257 ? 13.5 -42.281 -11.914 1 92.5 257 LYS B C 1
ATOM 6736 O O . LYS B 1 257 ? 13.5 -42.406 -13.141 1 92.5 257 LYS B O 1
ATOM 6741 N N . PRO B 1 258 ? 13.859 -43.219 -11.109 1 92.62 258 PRO B N 1
ATOM 6742 C CA . PRO B 1 258 ? 14.234 -44.5 -11.68 1 92.62 258 PRO B CA 1
ATOM 6743 C C . PRO B 1 258 ? 13.039 -45.281 -12.203 1 92.62 258 PRO B C 1
ATOM 6745 O O . PRO B 1 258 ? 11.945 -45.219 -11.633 1 92.62 258 PRO B O 1
ATOM 6748 N N . THR B 1 259 ? 13.219 -45.969 -13.281 1 90.5 259 THR B N 1
ATOM 6749 C CA . THR B 1 259 ? 12.156 -46.781 -13.852 1 90.5 259 THR B CA 1
ATOM 6750 C C . THR B 1 259 ? 12.016 -48.094 -13.078 1 90.5 259 THR B C 1
ATOM 6752 O O . THR B 1 259 ? 12.992 -48.594 -12.516 1 90.5 259 THR B O 1
ATOM 6755 N N . GLU B 1 260 ? 10.906 -48.656 -13.023 1 84.31 260 GLU B N 1
ATOM 6756 C CA . GLU B 1 260 ? 10.617 -49.844 -12.211 1 84.31 260 GLU B CA 1
ATOM 6757 C C . GLU B 1 260 ? 11.148 -51.094 -12.875 1 84.31 260 GLU B C 1
ATOM 6759 O O . GLU B 1 260 ? 11.68 -52 -12.203 1 84.31 260 GLU B O 1
ATOM 6764 N N . LYS B 1 261 ? 11.008 -51.188 -14.227 1 81.94 261 LYS B N 1
ATOM 6765 C CA . LYS B 1 261 ? 11.273 -52.469 -14.898 1 81.94 261 LYS B CA 1
ATOM 6766 C C . LYS B 1 261 ? 12.617 -52.438 -15.617 1 81.94 261 LYS B C 1
ATOM 6768 O O . LYS B 1 261 ? 13.273 -53.469 -15.758 1 81.94 261 LYS B O 1
ATOM 6773 N N . PHE B 1 262 ? 12.93 -51.25 -15.992 1 84.06 262 PHE B N 1
ATOM 6774 C CA . PHE B 1 262 ? 14.219 -51.094 -16.656 1 84.06 262 PHE B CA 1
ATOM 6775 C C . PHE B 1 262 ? 15.266 -50.531 -15.719 1 84.06 262 PHE B C 1
ATOM 6777 O O . PHE B 1 262 ? 14.914 -49.969 -14.68 1 84.06 262 PHE B O 1
ATOM 6784 N N . ASN B 1 263 ? 16.469 -50.781 -15.789 1 87.31 263 ASN B N 1
ATOM 6785 C CA . ASN B 1 263 ? 17.531 -50.125 -15.039 1 87.31 263 ASN B CA 1
ATOM 6786 C C . ASN B 1 263 ? 17.875 -48.781 -15.664 1 87.31 263 ASN B C 1
ATOM 6788 O O . ASN B 1 263 ? 19.047 -48.5 -15.906 1 87.31 263 ASN B O 1
ATOM 6792 N N . TRP B 1 264 ? 16.766 -48.031 -16.062 1 92.12 264 TRP B N 1
ATOM 6793 C CA . TRP B 1 264 ? 16.922 -46.719 -16.641 1 92.12 264 TRP B CA 1
ATOM 6794 C C . TRP B 1 264 ? 16.422 -45.625 -15.68 1 92.12 264 TRP B C 1
ATOM 6796 O O . TRP B 1 264 ? 15.805 -45.938 -14.656 1 92.12 264 TRP B O 1
ATOM 6806 N N . THR B 1 265 ? 16.797 -44.406 -15.891 1 92.94 265 THR B N 1
ATOM 6807 C CA . THR B 1 265 ? 16.344 -43.25 -15.102 1 92.94 265 THR B CA 1
ATOM 6808 C C . THR B 1 265 ? 15.68 -42.219 -16 1 92.94 265 THR B C 1
ATOM 6810 O O . THR B 1 265 ? 16.219 -41.875 -17.047 1 92.94 265 THR B O 1
ATOM 6813 N N . LEU B 1 266 ? 14.5 -41.844 -15.562 1 92.75 266 LEU B N 1
ATOM 6814 C CA . LEU B 1 266 ? 13.797 -40.75 -16.234 1 92.75 266 LEU B CA 1
ATOM 6815 C C . LEU B 1 266 ? 14.227 -39.406 -15.664 1 92.75 266 LEU B C 1
ATOM 6817 O O . LEU B 1 266 ? 14.32 -39.25 -14.445 1 92.75 266 LEU B O 1
ATOM 6821 N N . ILE B 1 267 ? 14.523 -38.5 -16.531 1 91.12 267 ILE B N 1
ATOM 6822 C CA . ILE B 1 267 ? 14.914 -37.156 -16.094 1 91.12 267 ILE B CA 1
ATOM 6823 C C . ILE B 1 267 ? 14.055 -36.094 -16.797 1 91.12 267 ILE B C 1
ATOM 6825 O O . ILE B 1 267 ? 13.742 -36.25 -17.984 1 91.12 267 ILE B O 1
ATOM 6829 N N . SER B 1 268 ? 13.562 -35.188 -16.047 1 90.12 268 SER B N 1
ATOM 6830 C CA . SER B 1 268 ? 12.867 -34.031 -16.578 1 90.12 268 SER B CA 1
ATOM 6831 C C . SER B 1 268 ? 13.664 -32.75 -16.344 1 90.12 268 SER B C 1
ATOM 6833 O O . SER B 1 268 ? 14.141 -32.531 -15.227 1 90.12 268 SER B O 1
ATOM 6835 N N . ILE B 1 269 ? 13.898 -32 -17.359 1 87.5 269 ILE B N 1
ATOM 6836 C CA . ILE B 1 269 ? 14.609 -30.734 -17.25 1 87.5 269 ILE B CA 1
ATOM 6837 C C . ILE B 1 269 ? 13.664 -29.594 -17.625 1 87.5 269 ILE B C 1
ATOM 6839 O O . ILE B 1 269 ? 13.102 -29.578 -18.719 1 87.5 269 ILE B O 1
ATOM 6843 N N . ASN B 1 270 ? 13.469 -28.797 -16.719 1 84.25 270 ASN B N 1
ATOM 6844 C CA . ASN B 1 270 ? 12.648 -27.609 -16.922 1 84.25 270 ASN B CA 1
ATOM 6845 C C . ASN B 1 270 ? 13.492 -26.328 -16.859 1 84.25 270 ASN B C 1
ATOM 6847 O O . ASN B 1 270 ? 14.164 -26.078 -15.867 1 84.25 270 ASN B O 1
ATOM 6851 N N . ASP B 1 271 ? 13.547 -25.484 -17.938 1 80.5 271 ASP B N 1
ATOM 6852 C CA . ASP B 1 271 ? 14.352 -24.266 -17.984 1 80.5 271 ASP B CA 1
ATOM 6853 C C . ASP B 1 271 ? 13.648 -23.125 -17.266 1 80.5 271 ASP B C 1
ATOM 6855 O O . ASP B 1 271 ? 14.125 -21.984 -17.281 1 80.5 271 ASP B O 1
ATOM 6859 N N . GLU B 1 272 ? 12.594 -23.344 -16.609 1 81.44 272 GLU B N 1
ATOM 6860 C CA . GLU B 1 272 ? 11.836 -22.391 -15.805 1 81.44 272 GLU B CA 1
ATOM 6861 C C . GLU B 1 272 ? 11.422 -21.172 -16.625 1 81.44 272 GLU B C 1
ATOM 6863 O O . GLU B 1 272 ? 11.242 -20.078 -16.094 1 81.44 272 GLU B O 1
ATOM 6868 N N . SER B 1 273 ? 11.484 -21.234 -17.906 1 80.88 273 SER B N 1
ATOM 6869 C CA . SER B 1 273 ? 11.07 -20.125 -18.766 1 80.88 273 SER B CA 1
ATOM 6870 C C . SER B 1 273 ? 9.625 -19.719 -18.484 1 80.88 273 SER B C 1
ATOM 6872 O O . SER B 1 273 ? 9.305 -18.531 -18.469 1 80.88 273 SER B O 1
ATOM 6874 N N . ARG B 1 274 ? 8.781 -20.688 -18.25 1 78.69 274 ARG B N 1
ATOM 6875 C CA . ARG B 1 274 ? 7.391 -20.375 -17.938 1 78.69 274 ARG B CA 1
ATOM 6876 C C . ARG B 1 274 ? 7.277 -19.641 -16.609 1 78.69 274 ARG B C 1
ATOM 6878 O O . ARG B 1 274 ? 6.477 -18.703 -16.484 1 78.69 274 ARG B O 1
ATOM 6885 N N . LEU B 1 275 ? 8.102 -20.141 -15.719 1 82.56 275 LEU B N 1
ATOM 6886 C CA . LEU B 1 275 ? 8.148 -19.453 -14.43 1 82.56 275 LEU B CA 1
ATOM 6887 C C . LEU B 1 275 ? 8.617 -18.016 -14.602 1 82.56 275 LEU B C 1
ATOM 6889 O O . LEU B 1 275 ? 8.023 -17.094 -14.039 1 82.56 275 LEU B O 1
ATOM 6893 N N . LYS B 1 276 ? 9.641 -17.859 -15.391 1 85.75 276 LYS B N 1
ATOM 6894 C CA . LYS B 1 276 ? 10.172 -16.531 -15.633 1 85.75 276 LYS B CA 1
ATOM 6895 C C . LYS B 1 276 ? 9.141 -15.641 -16.328 1 85.75 276 LYS B C 1
ATOM 6897 O O . LYS B 1 276 ? 9.008 -14.461 -16 1 85.75 276 LYS B O 1
ATOM 6902 N N . ALA B 1 277 ? 8.438 -16.234 -17.234 1 84 277 ALA B N 1
ATOM 6903 C CA . ALA B 1 277 ? 7.402 -15.477 -17.938 1 84 277 ALA B CA 1
ATOM 6904 C C . ALA B 1 277 ? 6.293 -15.055 -16.984 1 84 277 ALA B C 1
ATOM 6906 O O . ALA B 1 277 ? 5.836 -13.914 -17.016 1 84 277 ALA B O 1
ATOM 6907 N N . ALA B 1 278 ? 5.883 -15.992 -16.141 1 81.94 278 ALA B N 1
ATOM 6908 C CA . ALA B 1 278 ? 4.852 -15.688 -15.156 1 81.94 278 ALA B CA 1
ATOM 6909 C C . ALA B 1 278 ? 5.316 -14.594 -14.195 1 81.94 278 ALA B C 1
ATOM 6911 O O . ALA B 1 278 ? 4.562 -13.672 -13.891 1 81.94 278 ALA B O 1
ATOM 6912 N N . LEU B 1 279 ? 6.602 -14.633 -13.844 1 85.62 279 LEU B N 1
ATOM 6913 C CA . LEU B 1 279 ? 7.148 -13.664 -12.906 1 85.62 279 LEU B CA 1
ATOM 6914 C C . LEU B 1 279 ? 7.32 -12.305 -13.57 1 85.62 279 LEU B C 1
ATOM 6916 O O . LEU B 1 279 ? 7.129 -11.266 -12.93 1 85.62 279 LEU B O 1
ATOM 6920 N N . SER B 1 280 ? 7.691 -12.328 -14.812 1 87.88 280 SER B N 1
ATOM 6921 C CA . SER B 1 280 ? 7.824 -11.062 -15.531 1 87.88 280 SER B CA 1
ATOM 6922 C C . SER B 1 280 ? 6.48 -10.359 -15.656 1 87.88 280 SER B C 1
ATOM 6924 O O . SER B 1 280 ? 6.402 -9.133 -15.531 1 87.88 280 SER B O 1
ATOM 6926 N N . ARG B 1 281 ? 5.461 -11.125 -15.922 1 83.81 281 ARG B N 1
ATOM 6927 C CA . ARG B 1 281 ? 4.121 -10.555 -15.969 1 83.81 281 ARG B CA 1
ATOM 6928 C C . ARG B 1 281 ? 3.729 -9.969 -14.609 1 83.81 281 ARG B C 1
ATOM 6930 O O . ARG B 1 281 ? 3.139 -8.891 -14.539 1 83.81 281 ARG B O 1
ATOM 6937 N N . LEU B 1 282 ? 4.094 -10.672 -13.594 1 81.75 282 LEU B N 1
ATOM 6938 C CA . LEU B 1 282 ? 3.844 -10.195 -12.234 1 81.75 282 LEU B CA 1
ATOM 6939 C C . LEU B 1 282 ? 4.59 -8.891 -11.969 1 81.75 282 LEU B C 1
ATOM 6941 O O . LEU B 1 282 ? 4.047 -7.977 -11.352 1 81.75 282 LEU B O 1
ATOM 6945 N N . GLU B 1 283 ? 5.77 -8.867 -12.422 1 85.38 283 GLU B N 1
ATOM 6946 C CA . GLU B 1 283 ? 6.57 -7.66 -12.266 1 85.38 283 GLU B CA 1
ATOM 6947 C C . GLU B 1 283 ? 5.922 -6.473 -12.969 1 85.38 283 GLU B C 1
ATOM 6949 O O . GLU B 1 283 ? 5.902 -5.359 -12.43 1 85.38 283 GLU B O 1
ATOM 6954 N N . THR B 1 284 ? 5.449 -6.656 -14.148 1 84 284 THR B N 1
ATOM 6955 C CA . THR B 1 284 ? 4.77 -5.586 -14.867 1 84 284 THR B CA 1
ATOM 6956 C C . THR B 1 284 ? 3.553 -5.098 -14.086 1 84 284 THR B C 1
ATOM 6958 O O . THR B 1 284 ? 3.307 -3.893 -14 1 84 284 THR B O 1
ATOM 6961 N N . TYR B 1 285 ? 2.846 -6.043 -13.555 1 80.56 285 TYR B N 1
ATOM 6962 C CA . TYR B 1 285 ? 1.695 -5.684 -12.734 1 80.56 285 TYR B CA 1
ATOM 6963 C C . TYR B 1 285 ? 2.119 -4.832 -11.539 1 80.56 285 TYR B C 1
ATOM 6965 O O . TYR B 1 285 ? 1.449 -3.855 -11.203 1 80.56 285 TYR B O 1
ATOM 6973 N N . TYR B 1 286 ? 3.205 -5.164 -10.922 1 80 286 TYR B N 1
ATOM 6974 C CA . TYR B 1 286 ? 3.682 -4.43 -9.758 1 80 286 TYR B CA 1
ATOM 6975 C C . TYR B 1 286 ? 4.168 -3.039 -10.141 1 80 286 TYR B C 1
ATOM 6977 O O . TYR B 1 286 ? 3.975 -2.076 -9.398 1 80 286 TYR B O 1
ATOM 6985 N N . ILE B 1 287 ? 4.77 -2.926 -11.297 1 83.69 287 ILE B N 1
ATOM 6986 C CA . ILE B 1 287 ? 5.227 -1.624 -11.773 1 83.69 287 ILE B CA 1
ATOM 6987 C C . ILE B 1 287 ? 4.023 -0.721 -12.039 1 83.69 287 ILE B C 1
ATOM 6989 O O . ILE B 1 287 ? 4.043 0.464 -11.703 1 83.69 287 ILE B O 1
ATOM 6993 N N . GLU B 1 288 ? 3.006 -1.282 -12.625 1 81.19 288 GLU B N 1
ATOM 6994 C CA . GLU B 1 288 ? 1.779 -0.525 -12.852 1 81.19 288 GLU B CA 1
ATOM 6995 C C . GLU B 1 288 ? 1.152 -0.08 -11.531 1 81.19 288 GLU B C 1
ATOM 6997 O O . GLU B 1 288 ? 0.649 1.04 -11.43 1 81.19 288 GLU B O 1
ATOM 7002 N N . LEU B 1 289 ? 1.236 -0.954 -10.57 1 75.38 289 LEU B N 1
ATOM 7003 C CA . LEU B 1 289 ? 0.694 -0.621 -9.258 1 75.38 289 LEU B CA 1
ATOM 7004 C C . LEU B 1 289 ? 1.516 0.478 -8.594 1 75.38 289 LEU B C 1
ATOM 7006 O O . LEU B 1 289 ? 0.963 1.354 -7.926 1 75.38 289 LEU B O 1
ATOM 7010 N N . LEU B 1 290 ? 2.816 0.436 -8.742 1 77.88 290 LEU B N 1
ATOM 7011 C CA . LEU B 1 290 ? 3.701 1.474 -8.219 1 77.88 290 LEU B CA 1
ATOM 7012 C C . LEU B 1 290 ? 3.396 2.82 -8.867 1 77.88 290 LEU B C 1
ATOM 7014 O O . LEU B 1 290 ? 3.365 3.848 -8.18 1 77.88 290 LEU B O 1
ATOM 7018 N N . ALA B 1 291 ? 3.123 2.779 -10.133 1 80.69 291 ALA B N 1
ATOM 7019 C CA . ALA B 1 291 ? 2.771 4 -10.852 1 80.69 291 ALA B CA 1
ATOM 7020 C C . ALA B 1 291 ? 1.439 4.562 -10.359 1 80.69 291 ALA B C 1
ATOM 7022 O O . ALA B 1 291 ? 1.307 5.77 -10.148 1 80.69 291 ALA B O 1
ATOM 7023 N N . ALA B 1 292 ? 0.493 3.658 -10.172 1 75.31 292 ALA B N 1
ATOM 7024 C CA . ALA B 1 292 ? -0.812 4.078 -9.664 1 75.31 292 ALA B CA 1
ATOM 7025 C C . ALA B 1 292 ? -0.697 4.645 -8.25 1 75.31 292 ALA B C 1
ATOM 7027 O O . ALA B 1 292 ? -1.332 5.648 -7.926 1 75.31 292 ALA B O 1
ATOM 7028 N N . GLY B 1 293 ? 0.133 3.891 -7.414 1 72.25 293 GLY B N 1
ATOM 7029 C CA . GLY B 1 293 ? 0.376 4.391 -6.07 1 72.25 293 GLY B CA 1
ATOM 7030 C C . GLY B 1 293 ? 1.03 5.762 -6.055 1 72.25 293 GLY B C 1
ATOM 7031 O O . GLY B 1 293 ? 0.689 6.605 -5.227 1 72.25 293 GLY B O 1
ATOM 7032 N N . PHE B 1 294 ? 1.872 6.055 -6.98 1 77.06 294 PHE B N 1
ATOM 7033 C CA . PHE B 1 294 ? 2.535 7.344 -7.121 1 77.06 294 PHE B CA 1
ATOM 7034 C C . PHE B 1 294 ? 1.527 8.438 -7.465 1 77.06 294 PHE B C 1
ATOM 7036 O O . PHE B 1 294 ? 1.54 9.508 -6.863 1 77.06 294 PHE B O 1
ATOM 7043 N N . LEU B 1 295 ? 0.663 8.195 -8.43 1 77.25 295 LEU B N 1
ATOM 7044 C CA . LEU B 1 295 ? -0.355 9.156 -8.836 1 77.25 295 LEU B CA 1
ATOM 7045 C C . LEU B 1 295 ? -1.306 9.461 -7.684 1 77.25 295 LEU B C 1
ATOM 7047 O O . LEU B 1 295 ? -1.649 10.625 -7.449 1 77.25 295 LEU B O 1
ATOM 7051 N N . LEU B 1 296 ? -1.648 8.406 -7.012 1 73 296 LEU B N 1
ATOM 7052 C CA . LEU B 1 296 ? -2.549 8.578 -5.875 1 73 296 LEU B CA 1
ATOM 7053 C C . LEU B 1 296 ? -1.889 9.398 -4.773 1 73 296 LEU B C 1
ATOM 7055 O O . LEU B 1 296 ? -2.541 10.227 -4.137 1 73 296 LEU B O 1
ATOM 7059 N N . SER B 1 297 ? -0.606 9.133 -4.555 1 72.75 297 SER B N 1
ATOM 7060 C CA . SER B 1 297 ? 0.133 9.891 -3.551 1 72.75 297 SER B CA 1
ATOM 7061 C C . SER B 1 297 ? 0.197 11.375 -3.912 1 72.75 297 SER B C 1
ATOM 7063 O O . SER B 1 297 ? 0.121 12.234 -3.033 1 72.75 297 SER B O 1
ATOM 7065 N N . LEU B 1 298 ? 0.338 11.695 -5.203 1 74.62 298 LEU B N 1
ATOM 7066 C CA . LEU B 1 298 ? 0.333 13.078 -5.676 1 74.62 298 LEU B CA 1
ATOM 7067 C C . LEU B 1 298 ? -1.015 13.734 -5.41 1 74.62 298 LEU B C 1
ATOM 7069 O O . LEU B 1 298 ? -1.071 14.891 -4.973 1 74.62 298 LEU B O 1
ATOM 7073 N N . PHE B 1 299 ? -2.053 13.023 -5.582 1 76.31 299 PHE B N 1
ATOM 7074 C CA . PHE B 1 299 ? -3.408 13.516 -5.367 1 76.31 299 PHE B CA 1
ATOM 7075 C C . PHE B 1 299 ? -3.654 13.805 -3.893 1 76.31 299 PHE B C 1
ATOM 7077 O O . PHE B 1 299 ? -4.172 14.867 -3.541 1 76.31 299 PHE B O 1
ATOM 7084 N N . ILE B 1 300 ? -3.277 12.906 -3.037 1 71.31 300 ILE B N 1
ATOM 7085 C CA . ILE B 1 300 ? -3.477 13.047 -1.6 1 71.31 300 ILE B CA 1
ATOM 7086 C C . ILE B 1 300 ? -2.645 14.219 -1.079 1 71.31 300 ILE B C 1
ATOM 7088 O O . ILE B 1 300 ? -3.113 15 -0.246 1 71.31 300 ILE B O 1
ATOM 7092 N N . SER B 1 301 ? -1.456 14.234 -1.602 1 69.5 301 SER B N 1
ATOM 7093 C CA . SER B 1 301 ? -0.572 15.328 -1.199 1 69.5 301 SER B CA 1
ATOM 7094 C C . SER B 1 301 ? -1.17 16.688 -1.554 1 69.5 301 SER B C 1
ATOM 7096 O O . SER B 1 301 ? -1.055 17.641 -0.783 1 69.5 301 SER B O 1
ATOM 7098 N N . PHE B 1 302 ? -1.788 16.766 -2.635 1 74.88 302 PHE B N 1
ATOM 7099 C CA . PHE B 1 302 ? -2.43 18 -3.08 1 74.88 302 PHE B CA 1
ATOM 7100 C C . PHE B 1 302 ? -3.578 18.375 -2.152 1 74.88 302 PHE B C 1
ATOM 7102 O O . PHE B 1 302 ? -3.729 19.547 -1.786 1 74.88 302 PHE B O 1
ATOM 7109 N N . PHE B 1 303 ? -4.285 17.469 -1.726 1 75.19 303 PHE B N 1
ATOM 7110 C CA . PHE B 1 303 ? -5.434 17.719 -0.856 1 75.19 303 PHE B CA 1
ATOM 7111 C C . PHE B 1 303 ? -4.977 18.109 0.542 1 75.19 303 PHE B C 1
ATOM 7113 O O . PHE B 1 303 ? -5.566 19 1.163 1 75.19 303 PHE B O 1
ATOM 7120 N N . ILE B 1 304 ? -3.996 17.438 1.007 1 71.56 304 ILE B N 1
ATOM 7121 C CA . ILE B 1 304 ? -3.465 17.766 2.326 1 71.56 304 ILE B CA 1
ATOM 7122 C C . ILE B 1 304 ? -2.906 19.188 2.328 1 71.56 304 ILE B C 1
ATOM 7124 O O . ILE B 1 304 ? -3.115 19.938 3.279 1 71.56 304 ILE B O 1
ATOM 7128 N N . ALA B 1 305 ? -2.254 19.469 1.281 1 71.06 305 ALA B N 1
ATOM 7129 C CA . ALA B 1 305 ? -1.701 20.812 1.136 1 71.06 305 ALA B CA 1
ATOM 7130 C C . ALA B 1 305 ? -2.803 21.875 1.183 1 71.06 305 ALA B C 1
ATOM 7132 O O . ALA B 1 305 ? -2.674 22.875 1.876 1 71.06 305 ALA B O 1
ATOM 7133 N N . LYS B 1 306 ? -3.818 21.547 0.53 1 75.75 306 LYS B N 1
ATOM 7134 C CA . LYS B 1 306 ? -4.938 22.484 0.497 1 75.75 306 LYS B CA 1
ATOM 7135 C C . LYS B 1 306 ? -5.625 22.578 1.856 1 75.75 306 LYS B C 1
ATOM 7137 O O . LYS B 1 306 ? -6.035 23.656 2.285 1 75.75 306 LYS B O 1
ATOM 7142 N N . TYR B 1 307 ? -5.598 21.516 2.547 1 77 307 TYR B N 1
ATOM 7143 C CA . TYR B 1 307 ? -6.305 21.422 3.818 1 77 307 TYR B CA 1
ATOM 7144 C C . TYR B 1 307 ? -5.523 22.094 4.938 1 77 307 TYR B C 1
ATOM 7146 O O . TYR B 1 307 ? -6.109 22.672 5.855 1 77 307 TYR B O 1
ATOM 7154 N N . ILE B 1 308 ? -4.25 22.094 4.848 1 76.62 308 ILE B N 1
ATOM 7155 C CA . ILE B 1 308 ? -3.41 22.641 5.906 1 76.62 308 ILE B CA 1
ATOM 7156 C C . ILE B 1 308 ? -2.91 24.016 5.508 1 76.62 308 ILE B C 1
ATOM 7158 O O . ILE B 1 308 ? -2.928 24.953 6.316 1 76.62 308 ILE B O 1
ATOM 7162 N N . ARG B 1 309 ? -2.576 24.188 4.297 1 75.25 309 ARG B N 1
ATOM 7163 C CA . ARG B 1 309 ? -1.923 25.406 3.83 1 75.25 309 ARG B CA 1
ATOM 7164 C C . ARG B 1 309 ? -2.898 26.578 3.807 1 75.25 309 ARG B C 1
ATOM 7166 O O . ARG B 1 309 ? -2.541 27.688 4.172 1 75.25 309 ARG B O 1
ATOM 7173 N N . ASN B 1 310 ? -4.105 26.281 3.465 1 79.56 310 ASN B N 1
ATOM 7174 C CA . ASN B 1 310 ? -5.059 27.375 3.295 1 79.56 310 ASN B CA 1
ATOM 7175 C C . ASN B 1 310 ? -5.348 28.062 4.621 1 79.56 310 ASN B C 1
ATOM 7177 O O . ASN B 1 310 ? -5.262 29.297 4.707 1 79.56 310 ASN B O 1
ATOM 7181 N N . PRO B 1 311 ? -5.629 27.297 5.602 1 81.88 311 PRO B N 1
ATOM 7182 C CA . PRO B 1 311 ? -5.883 27.984 6.871 1 81.88 311 PRO B CA 1
ATOM 7183 C C . PRO B 1 311 ? -4.637 28.656 7.438 1 81.88 311 PRO B C 1
ATOM 7185 O O . PRO B 1 311 ? -4.727 29.719 8.055 1 81.88 311 PRO B O 1
ATOM 7188 N N . LEU B 1 312 ? -3.525 28.156 7.246 1 82.81 312 LEU B N 1
ATOM 7189 C CA . LEU B 1 312 ? -2.281 28.734 7.73 1 82.81 312 LEU B CA 1
ATOM 7190 C C . LEU B 1 312 ? -1.997 30.062 7.039 1 82.81 312 LEU B C 1
ATOM 7192 O O . LEU B 1 312 ? -1.573 31.031 7.684 1 82.81 312 LEU B O 1
ATOM 7196 N N . TYR B 1 313 ? -2.289 30.016 5.812 1 82.88 313 TYR B N 1
ATOM 7197 C CA . TYR B 1 313 ? -2.051 31.234 5.047 1 82.88 313 TYR B CA 1
ATOM 7198 C C . TYR B 1 313 ? -3.078 32.312 5.398 1 82.88 313 TYR B C 1
ATOM 7200 O O . TYR B 1 313 ? -2.76 33.5 5.414 1 82.88 313 TYR B O 1
ATOM 7208 N N . ALA B 1 314 ? -4.277 31.906 5.625 1 84.88 314 ALA B N 1
ATOM 7209 C CA . ALA B 1 314 ? -5.312 32.844 6.043 1 84.88 314 ALA B CA 1
ATOM 7210 C C . ALA B 1 314 ? -4.949 33.5 7.367 1 84.88 314 ALA B C 1
ATOM 7212 O O . ALA B 1 314 ? -5.137 34.719 7.531 1 84.88 314 ALA B O 1
ATOM 7213 N N . LEU B 1 315 ? -4.438 32.781 8.242 1 86.5 315 LEU B N 1
ATOM 7214 C CA . LEU B 1 315 ? -4.02 33.312 9.539 1 86.5 315 LEU B CA 1
ATOM 7215 C C . LEU B 1 315 ? -2.838 34.25 9.375 1 86.5 315 LEU B C 1
ATOM 7217 O O . LEU B 1 315 ? -2.789 35.312 10.016 1 86.5 315 LEU B O 1
ATOM 7221 N N . LYS B 1 316 ? -1.949 33.812 8.555 1 86.56 316 LYS B N 1
ATOM 7222 C CA . LYS B 1 316 ? -0.783 34.625 8.281 1 86.56 316 LYS B CA 1
ATOM 7223 C C . LYS B 1 316 ? -1.194 36 7.695 1 86.56 316 LYS B C 1
ATOM 7225 O O . LYS B 1 316 ? -0.653 37.031 8.078 1 86.56 316 LYS B O 1
ATOM 7230 N N . THR B 1 317 ? -2.131 35.938 6.785 1 85.81 317 THR B N 1
ATOM 7231 C CA . THR B 1 317 ? -2.623 37.156 6.16 1 85.81 317 THR B CA 1
ATOM 7232 C C . THR B 1 317 ? -3.326 38.062 7.18 1 85.81 317 THR B C 1
ATOM 7234 O O . THR B 1 317 ? -3.166 39.281 7.164 1 85.81 317 THR B O 1
ATOM 7237 N N . LYS B 1 318 ? -4.102 37.438 8.039 1 86.19 318 LYS B N 1
ATOM 7238 C CA . LYS B 1 318 ? -4.77 38.188 9.109 1 86.19 318 LYS B CA 1
ATOM 7239 C C . LYS B 1 318 ? -3.754 38.875 10.008 1 86.19 318 LYS B C 1
ATOM 7241 O O . LYS B 1 318 ? -3.936 40.031 10.375 1 86.19 318 LYS B O 1
ATOM 7246 N N . MET B 1 319 ? -2.691 38.25 10.336 1 85.88 319 MET B N 1
ATOM 7247 C CA . MET B 1 319 ? -1.636 38.781 11.188 1 85.88 319 MET B CA 1
ATOM 7248 C C . MET B 1 319 ? -0.921 39.938 10.508 1 85.88 319 MET B C 1
ATOM 7250 O O . MET B 1 319 ? -0.556 40.906 11.156 1 85.88 319 MET B O 1
ATOM 7254 N N . LYS B 1 320 ? -0.769 39.719 9.195 1 86.81 320 LYS B N 1
ATOM 7255 C CA . LYS B 1 320 ? -0.11 40.781 8.43 1 86.81 320 LYS B CA 1
ATOM 7256 C C . LYS B 1 320 ? -0.96 42.031 8.398 1 86.81 320 LYS B C 1
ATOM 7258 O O . LYS B 1 320 ? -0.43 43.156 8.453 1 86.81 320 LYS B O 1
ATOM 7263 N N . ARG B 1 321 ? -2.234 41.875 8.367 1 86.38 321 ARG B N 1
ATOM 7264 C CA . ARG B 1 321 ? -3.146 43 8.375 1 86.38 321 ARG B CA 1
ATOM 7265 C C . ARG B 1 321 ? -3.092 43.75 9.711 1 86.38 321 ARG B C 1
ATOM 7267 O O . ARG B 1 321 ? -3.121 44.969 9.758 1 86.38 321 ARG B O 1
ATOM 7274 N N . VAL B 1 322 ? -2.98 43.031 10.75 1 85 322 VAL B N 1
ATOM 7275 C CA . VAL B 1 322 ? -2.883 43.625 12.086 1 85 322 VAL B CA 1
ATOM 7276 C C . VAL B 1 322 ? -1.56 44.344 12.227 1 85 322 VAL B C 1
ATOM 7278 O O . VAL B 1 322 ? -1.511 45.438 12.82 1 85 322 VAL B O 1
ATOM 7281 N N . GLU B 1 323 ? -0.582 43.75 11.656 1 84.75 323 GLU B N 1
ATOM 7282 C CA . GLU B 1 323 ? 0.737 44.375 11.641 1 84.75 323 GLU B CA 1
ATOM 7283 C C . GLU B 1 323 ? 0.697 45.719 10.938 1 84.75 323 GLU B C 1
ATOM 7285 O O . GLU B 1 323 ? 1.421 46.656 11.32 1 84.75 323 GLU B O 1
ATOM 7290 N N . GLN B 1 324 ? -0.187 45.781 9.969 1 84 324 GLN B N 1
ATOM 7291 C CA . GLN B 1 324 ? -0.297 47 9.188 1 84 324 GLN B CA 1
ATOM 7292 C C . GLN B 1 324 ? -1.235 48.031 9.852 1 84 324 GLN B C 1
ATOM 7294 O O . GLN B 1 324 ? -1.436 49.125 9.344 1 84 324 GLN B O 1
ATOM 7299 N N . GLY B 1 325 ? -1.765 47.625 10.914 1 77.31 325 GLY B N 1
ATOM 7300 C CA . GLY B 1 325 ? -2.506 48.594 11.695 1 77.31 325 GLY B CA 1
ATOM 7301 C C . GLY B 1 325 ? -3.998 48.344 11.727 1 77.31 325 GLY B C 1
ATOM 7302 O O . GLY B 1 325 ? -4.742 49.031 12.43 1 77.31 325 GLY B O 1
ATOM 7303 N N . ASN B 1 326 ? -4.363 47.344 10.977 1 81.12 326 ASN B N 1
ATOM 7304 C CA . ASN B 1 326 ? -5.781 47 10.961 1 81.12 326 ASN B CA 1
ATOM 7305 C C . ASN B 1 326 ? -6.133 46.031 12.094 1 81.12 326 ASN B C 1
ATOM 7307 O O . ASN B 1 326 ? -6.02 44.812 11.945 1 81.12 326 ASN B O 1
ATOM 7311 N N . LEU B 1 327 ? -6.504 46.562 13.164 1 78.94 327 LEU B N 1
ATOM 7312 C CA . LEU B 1 327 ? -6.77 45.719 14.344 1 78.94 327 LEU B CA 1
ATOM 7313 C C . LEU B 1 327 ? -8.18 45.156 14.297 1 78.94 327 LEU B C 1
ATOM 7315 O O . LEU B 1 327 ? -8.539 44.312 15.125 1 78.94 327 LEU B O 1
ATOM 7319 N N . THR B 1 328 ? -9.039 45.656 13.367 1 73.12 328 THR B N 1
ATOM 7320 C CA . THR B 1 328 ? -10.406 45.156 13.266 1 73.12 328 THR B CA 1
ATOM 7321 C C . THR B 1 328 ? -10.547 44.188 12.117 1 73.12 328 THR B C 1
ATOM 7323 O O . THR B 1 328 ? -11.586 44.125 11.453 1 73.12 328 THR B O 1
ATOM 7326 N N . THR B 1 329 ? -9.586 43.406 11.992 1 70.5 329 THR B N 1
ATOM 7327 C CA . THR B 1 329 ? -9.68 42.469 10.891 1 70.5 329 THR B CA 1
ATOM 7328 C C . THR B 1 329 ? -10.664 41.344 11.219 1 70.5 329 THR B C 1
ATOM 7330 O O . THR B 1 329 ? -10.688 40.844 12.344 1 70.5 329 THR B O 1
ATOM 7333 N N . THR B 1 330 ? -11.75 41.062 10.312 1 62.88 330 THR B N 1
ATOM 7334 C CA . THR B 1 330 ? -12.844 40.125 10.484 1 62.88 330 THR B CA 1
ATOM 7335 C C . THR B 1 330 ? -12.547 38.812 9.75 1 62.88 330 THR B C 1
ATOM 7337 O O . THR B 1 330 ? -13.461 38.031 9.469 1 62.88 330 THR B O 1
ATOM 7340 N N . ILE B 1 331 ? -11.359 38.594 9.453 1 64.31 331 ILE B N 1
ATOM 7341 C CA . ILE B 1 331 ? -11.172 37.312 8.766 1 64.31 331 ILE B CA 1
ATOM 7342 C C . ILE B 1 331 ? -11.508 36.188 9.711 1 64.31 331 ILE B C 1
ATOM 7344 O O . ILE B 1 331 ? -10.836 36 10.727 1 64.31 331 ILE B O 1
ATOM 7348 N N . THR B 1 332 ? -12.727 35.562 9.547 1 67.19 332 THR B N 1
ATOM 7349 C CA . THR B 1 332 ? -13.172 34.469 10.383 1 67.19 332 THR B CA 1
ATOM 7350 C C . THR B 1 332 ? -12.898 33.125 9.703 1 67.19 332 THR B C 1
ATOM 7352 O O . THR B 1 332 ? -13.18 32.938 8.516 1 67.19 332 THR B O 1
ATOM 7355 N N . ILE B 1 333 ? -11.992 32.438 10.211 1 74.69 333 ILE B N 1
ATOM 7356 C CA . ILE B 1 333 ? -11.789 31.047 9.797 1 74.69 333 ILE B CA 1
ATOM 7357 C C . ILE B 1 333 ? -12.805 30.141 10.508 1 74.69 333 ILE B C 1
ATOM 7359 O O . ILE B 1 333 ? -12.688 29.906 11.711 1 74.69 333 ILE B O 1
ATOM 7363 N N . ASN B 1 334 ? -13.891 29.766 9.719 1 75.25 334 ASN B N 1
ATOM 7364 C CA . ASN B 1 334 ? -14.953 28.938 10.273 1 75.25 334 ASN B CA 1
ATOM 7365 C C . ASN B 1 334 ? -14.609 27.453 10.203 1 75.25 334 ASN B C 1
ATOM 7367 O O . ASN B 1 334 ? -15.062 26.75 9.297 1 75.25 334 ASN B O 1
ATOM 7371 N N . ARG B 1 335 ? -13.68 27.125 10.945 1 77.62 335 ARG B N 1
ATOM 7372 C CA . ARG B 1 335 ? -13.289 25.719 11.031 1 77.62 335 ARG B CA 1
ATOM 7373 C C . ARG B 1 335 ? -13.477 25.188 12.445 1 77.62 335 ARG B C 1
ATOM 7375 O O . ARG B 1 335 ? -13.352 25.922 13.414 1 77.62 335 ARG B O 1
ATOM 7382 N N . ASN B 1 336 ? -13.945 23.938 12.484 1 76.38 336 ASN B N 1
ATOM 7383 C CA . ASN B 1 336 ? -14.172 23.312 13.781 1 76.38 336 ASN B CA 1
ATOM 7384 C C . ASN B 1 336 ? -12.984 22.453 14.203 1 76.38 336 ASN B C 1
ATOM 7386 O O . ASN B 1 336 ? -13.172 21.406 14.82 1 76.38 336 ASN B O 1
ATOM 7390 N N . ASP B 1 337 ? -11.766 22.75 13.742 1 78.31 337 ASP B N 1
ATOM 7391 C CA . ASP B 1 337 ? -10.57 22.016 14.117 1 78.31 337 ASP B CA 1
ATOM 7392 C C . ASP B 1 337 ? -9.555 22.906 14.82 1 78.31 337 ASP B C 1
ATOM 7394 O O . ASP B 1 337 ? -9.922 23.953 15.359 1 78.31 337 ASP B O 1
ATOM 7398 N N . GLU B 1 338 ? -8.359 22.469 14.898 1 80.5 338 GLU B N 1
ATOM 7399 C CA . GLU B 1 338 ? -7.32 23.203 15.602 1 80.5 338 GLU B CA 1
ATOM 7400 C C . GLU B 1 338 ? -7.059 24.547 14.945 1 80.5 338 GLU B C 1
ATOM 7402 O O . GLU B 1 338 ? -6.703 25.516 15.617 1 80.5 338 GLU B O 1
ATOM 7407 N N . PHE B 1 339 ? -7.352 24.625 13.641 1 82.62 339 PHE B N 1
ATOM 7408 C CA . PHE B 1 339 ? -7.18 25.891 12.953 1 82.62 339 PHE B CA 1
ATOM 7409 C C . PHE B 1 339 ? -8.273 26.875 13.352 1 82.62 339 PHE B C 1
ATOM 7411 O O . PHE B 1 339 ? -8.016 28.078 13.5 1 82.62 339 PHE B O 1
ATOM 7418 N N . GLY B 1 340 ? -9.43 26.312 13.477 1 82.25 340 GLY B N 1
ATOM 7419 C CA . GLY B 1 340 ? -10.508 27.141 13.992 1 82.25 340 GLY B CA 1
ATOM 7420 C C . GLY B 1 340 ? -10.258 27.641 15.398 1 82.25 340 GLY B C 1
ATOM 7421 O O . GLY B 1 340 ? -10.516 28.812 15.695 1 82.25 340 GLY B O 1
ATOM 7422 N N . ASP B 1 341 ? -9.734 26.75 16.188 1 83.19 341 ASP B N 1
ATOM 7423 C CA . ASP B 1 341 ? -9.398 27.125 17.562 1 83.19 341 ASP B CA 1
ATOM 7424 C C . ASP B 1 341 ? -8.344 28.234 17.594 1 83.19 341 ASP B C 1
ATOM 7426 O O . ASP B 1 341 ? -8.43 29.156 18.391 1 83.19 341 ASP B O 1
ATOM 7430 N N . LEU B 1 342 ? -7.406 28.062 16.781 1 84.69 342 LEU B N 1
ATOM 7431 C CA . LEU B 1 342 ? -6.332 29.031 16.703 1 84.69 342 LEU B CA 1
ATOM 7432 C C . LEU B 1 342 ? -6.863 30.391 16.234 1 84.69 342 LEU B C 1
ATOM 7434 O O . LEU B 1 342 ? -6.461 31.438 16.766 1 84.69 342 LEU B O 1
ATOM 7438 N N . SER B 1 343 ? -7.73 30.344 15.297 1 86.88 343 SER B N 1
ATOM 7439 C CA . SER B 1 343 ? -8.32 31.562 14.773 1 86.88 343 SER B CA 1
ATOM 7440 C C . SER B 1 343 ? -9.117 32.312 15.844 1 86.88 343 SER B C 1
ATOM 7442 O O . SER B 1 343 ? -9.023 33.531 15.977 1 86.88 343 SER B O 1
ATOM 7444 N N . ARG B 1 344 ? -9.875 31.5 16.547 1 86.62 344 ARG B N 1
ATOM 7445 C CA . ARG B 1 344 ? -10.656 32.094 17.625 1 86.62 344 ARG B CA 1
ATOM 7446 C C . ARG B 1 344 ? -9.75 32.656 18.719 1 86.62 344 ARG B C 1
ATOM 7448 O O . ARG B 1 344 ? -10.031 33.75 19.266 1 86.62 344 ARG B O 1
ATOM 7455 N N . ALA B 1 345 ? -8.75 31.938 19.062 1 84.94 345 ALA B N 1
ATOM 7456 C CA . ALA B 1 345 ? -7.785 32.438 20.047 1 84.94 345 ALA B CA 1
ATOM 7457 C C . ALA B 1 345 ? -7.148 33.75 19.578 1 84.94 345 ALA B C 1
ATOM 7459 O O . ALA B 1 345 ? -6.941 34.656 20.375 1 84.94 345 ALA B O 1
ATOM 7460 N N . PHE B 1 346 ? -6.883 33.781 18.344 1 89.25 346 PHE B N 1
ATOM 7461 C CA . PHE B 1 346 ? -6.312 34.969 17.75 1 89.25 346 PHE B CA 1
ATOM 7462 C C . PHE B 1 346 ? -7.277 36.125 17.859 1 89.25 346 PHE B C 1
ATOM 7464 O O . PHE B 1 346 ? -6.875 37.25 18.234 1 89.25 346 PHE B O 1
ATOM 7471 N N . ASP B 1 347 ? -8.477 35.844 17.531 1 86.94 347 ASP B N 1
ATOM 7472 C CA . ASP B 1 347 ? -9.5 36.875 17.594 1 86.94 347 ASP B CA 1
ATOM 7473 C C . ASP B 1 347 ? -9.648 37.406 19.016 1 86.94 347 ASP B C 1
ATOM 7475 O O . ASP B 1 347 ? -9.805 38.625 19.219 1 86.94 347 ASP B O 1
ATOM 7479 N N . ARG B 1 348 ? -9.609 36.562 19.953 1 87 348 ARG B N 1
ATOM 7480 C CA . ARG B 1 348 ? -9.703 36.938 21.359 1 87 348 ARG B CA 1
ATOM 7481 C C . ARG B 1 348 ? -8.508 37.812 21.766 1 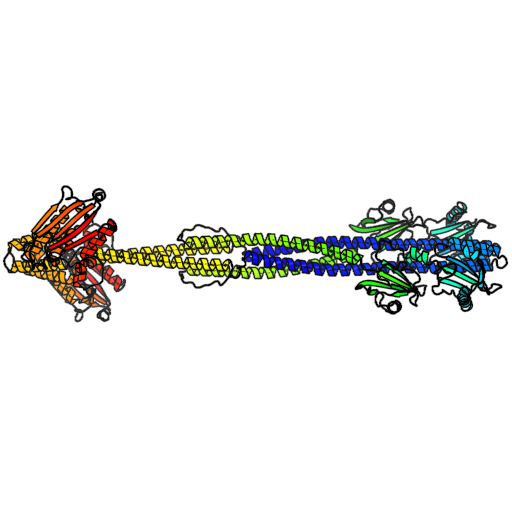87 348 ARG B C 1
ATOM 7483 O O . ARG B 1 348 ? -8.664 38.781 22.484 1 87 348 ARG B O 1
ATOM 7490 N N . MET B 1 349 ? -7.398 37.438 21.359 1 86.62 349 MET B N 1
ATOM 7491 C CA . MET B 1 349 ? -6.184 38.188 21.641 1 86.62 349 MET B CA 1
ATOM 7492 C C . MET B 1 349 ? -6.281 39.594 21.062 1 86.62 349 MET B C 1
ATOM 7494 O O . MET B 1 349 ? -5.945 40.562 21.734 1 86.62 349 MET B O 1
ATOM 7498 N N . LEU B 1 350 ? -6.789 39.719 19.875 1 87.38 350 LEU B N 1
ATOM 7499 C CA . LEU B 1 350 ? -6.922 41 19.203 1 87.38 350 LEU B CA 1
ATOM 7500 C C . LEU B 1 350 ? -7.906 41.906 19.953 1 87.38 350 LEU B C 1
ATOM 7502 O O . LEU B 1 350 ? -7.672 43.094 20.094 1 87.38 350 LEU B O 1
ATOM 7506 N N . GLN B 1 351 ? -8.953 41.25 20.344 1 86.69 351 GLN B N 1
ATOM 7507 C CA . GLN B 1 351 ? -9.953 42 21.109 1 86.69 351 GLN B CA 1
ATOM 7508 C C . GLN B 1 351 ? -9.359 42.531 22.406 1 86.69 351 GLN B C 1
ATOM 7510 O O . GLN B 1 351 ? -9.648 43.688 22.812 1 86.69 351 GLN B O 1
ATOM 7515 N N . GLN B 1 352 ? -8.57 41.75 23 1 85.62 352 GLN B N 1
ATOM 7516 C CA . GLN B 1 352 ? -7.938 42.156 24.25 1 85.62 352 GLN B CA 1
ATOM 7517 C C . GLN B 1 352 ? -6.941 43.281 24.031 1 85.62 352 GLN B C 1
ATOM 7519 O O . GLN B 1 352 ? -6.797 44.188 24.875 1 85.62 352 GLN B O 1
ATOM 7524 N N . ILE B 1 353 ? -6.297 43.25 22.969 1 84.06 353 ILE B N 1
ATOM 7525 C CA . ILE B 1 353 ? -5.316 44.25 22.625 1 84.06 353 ILE B CA 1
ATOM 7526 C C . ILE B 1 353 ? -6.023 45.594 22.375 1 84.06 353 ILE B C 1
ATOM 7528 O O . ILE B 1 353 ? -5.578 46.625 22.844 1 84.06 353 ILE B O 1
ATOM 7532 N N . VAL B 1 354 ? -7.152 45.562 21.656 1 84.56 354 VAL B N 1
ATOM 7533 C CA . VAL B 1 354 ? -7.934 46.75 21.375 1 84.56 354 VAL B CA 1
ATOM 7534 C C . VAL B 1 354 ? -8.445 47.344 22.688 1 84.56 354 VAL B C 1
ATOM 7536 O O . VAL B 1 354 ? -8.414 48.562 22.859 1 84.56 354 VAL B O 1
ATOM 7539 N N . GLU B 1 355 ? -8.773 46.5 23.547 1 85.5 355 GLU B N 1
ATOM 7540 C CA . GLU B 1 355 ? -9.266 46.938 24.844 1 85.5 355 GLU B CA 1
ATOM 7541 C C . GLU B 1 355 ? -8.148 47.594 25.672 1 85.5 355 GLU B C 1
ATOM 7543 O O . GLU B 1 355 ? -8.367 48.594 26.359 1 85.5 355 GLU B O 1
ATOM 7548 N N . LEU B 1 356 ? -6.98 47.031 25.609 1 81.81 356 LEU B N 1
ATOM 7549 C CA . LEU B 1 356 ? -5.832 47.562 26.328 1 81.81 356 LEU B CA 1
ATOM 7550 C C . LEU B 1 356 ? -5.461 48.969 25.812 1 81.81 356 LEU B C 1
ATOM 7552 O O . LEU B 1 356 ? -5.168 49.875 26.609 1 81.81 356 LEU B O 1
ATOM 7556 N N . ILE B 1 357 ? -5.574 49.156 24.547 1 81.12 357 ILE B N 1
ATOM 7557 C CA . ILE B 1 357 ? -5.262 50.438 23.906 1 81.12 357 ILE B CA 1
ATOM 7558 C C . ILE B 1 357 ? -6.285 51.469 24.344 1 81.12 357 ILE B C 1
ATOM 7560 O O . ILE B 1 357 ? -5.918 52.594 24.688 1 81.12 357 ILE B O 1
ATOM 7564 N N . ARG B 1 358 ? -7.52 51.094 24.391 1 83.5 358 ARG B N 1
ATOM 7565 C CA . ARG B 1 358 ? -8.602 51.969 24.797 1 83.5 358 ARG B CA 1
ATOM 7566 C C . ARG B 1 358 ? -8.453 52.406 26.25 1 83.5 358 ARG B C 1
ATOM 7568 O O . ARG B 1 358 ? -8.672 53.562 26.594 1 83.5 358 ARG B O 1
ATOM 7575 N N . ARG B 1 359 ? -8 51.531 27.016 1 81.69 359 ARG B N 1
ATOM 7576 C CA . ARG B 1 359 ? -7.82 51.781 28.453 1 81.69 359 ARG B CA 1
ATOM 7577 C C . ARG B 1 359 ? -6.672 52.75 28.672 1 81.69 359 ARG B C 1
ATOM 7579 O O . ARG B 1 359 ? -6.762 53.656 29.531 1 81.69 359 ARG B O 1
ATOM 7586 N N . VAL B 1 360 ? -5.625 52.562 27.953 1 79.75 360 VAL B N 1
ATOM 7587 C CA . VAL B 1 360 ? -4.469 53.469 28.062 1 79.75 360 VAL B CA 1
ATOM 7588 C C . VAL B 1 360 ? -4.855 54.875 27.625 1 79.75 360 VAL B C 1
ATOM 7590 O O . VAL B 1 360 ? -4.469 55.844 28.266 1 79.75 360 VAL B O 1
ATOM 7593 N N . GLU B 1 361 ? -5.754 54.906 26.641 1 81.81 361 GLU B N 1
ATOM 7594 C CA . GLU B 1 361 ? -6.207 56.188 26.141 1 81.81 361 GLU B CA 1
ATOM 7595 C C . GLU B 1 361 ? -7.086 56.906 27.172 1 81.81 361 GLU B C 1
ATOM 7597 O O . GLU B 1 361 ? -6.918 58.094 27.422 1 81.81 361 GLU B O 1
ATOM 7602 N N . LEU B 1 362 ? -7.953 56.219 27.781 1 79.81 362 LEU B N 1
ATOM 7603 C CA . LEU B 1 362 ? -8.883 56.781 28.766 1 79.81 362 LEU B CA 1
ATOM 7604 C C . LEU B 1 362 ? -8.148 57.25 30.016 1 79.81 362 LEU B C 1
ATOM 7606 O O . LEU B 1 362 ? -8.438 58.312 30.562 1 79.81 362 LEU B O 1
ATOM 7610 N N . HIS B 1 363 ? -7.199 56.438 30.422 1 77.25 363 HIS B N 1
ATOM 7611 C CA . HIS B 1 363 ? -6.398 56.75 31.594 1 77.25 363 HIS B CA 1
ATOM 7612 C C . HIS B 1 363 ? -5.598 58.031 31.375 1 77.25 363 HIS B C 1
ATOM 7614 O O . HIS B 1 363 ? -5.543 58.906 32.25 1 77.25 363 HIS B O 1
ATOM 7620 N N . ASN B 1 364 ? -5.102 58.219 30.234 1 75.81 364 ASN B N 1
ATOM 7621 C CA . ASN B 1 364 ? -4.316 59.375 29.906 1 75.81 364 ASN B CA 1
ATOM 7622 C C . ASN B 1 364 ? -5.184 60.656 29.828 1 75.81 364 ASN B C 1
ATOM 7624 O O . ASN B 1 364 ? -4.762 61.719 30.25 1 75.81 364 ASN B O 1
ATOM 7628 N N . GLU B 1 365 ? -6.395 60.469 29.375 1 76.56 365 GLU B N 1
ATOM 7629 C CA . GLU B 1 365 ? -7.332 61.562 29.297 1 76.56 365 GLU B CA 1
ATOM 7630 C C . GLU B 1 365 ? -7.734 62.062 30.688 1 76.56 365 GLU B C 1
ATOM 7632 O O . GLU B 1 365 ? -7.82 63.25 30.938 1 76.56 365 GLU B O 1
ATOM 7637 N N . LEU B 1 366 ? -7.953 61.188 31.594 1 70.94 366 LEU B N 1
ATOM 7638 C CA . LEU B 1 366 ? -8.344 61.5 32.969 1 70.94 366 LEU B CA 1
ATOM 7639 C C . LEU B 1 366 ? -7.203 62.188 33.719 1 70.94 366 LEU B C 1
ATOM 7641 O O . LEU B 1 366 ? -7.43 63.156 34.438 1 70.94 366 LEU B O 1
ATOM 7645 N N . GLU B 1 367 ? -6.027 61.625 33.5 1 70.94 367 GLU B N 1
ATOM 7646 C CA . GLU B 1 367 ? -4.852 62.25 34.125 1 70.94 367 GLU B CA 1
ATOM 7647 C C . GLU B 1 367 ? -4.672 63.688 33.656 1 70.94 367 GLU B C 1
ATOM 7649 O O . GLU B 1 367 ? -4.352 64.562 34.469 1 70.94 367 GLU B O 1
ATOM 7654 N N . ARG B 1 368 ? -4.973 63.906 32.438 1 69.62 368 ARG B N 1
ATOM 7655 C CA . ARG B 1 368 ? -4.883 65.25 31.844 1 69.62 368 ARG B CA 1
ATOM 7656 C C . ARG B 1 368 ? -5.91 66.188 32.469 1 69.62 368 ARG B C 1
ATOM 7658 O O . ARG B 1 368 ? -5.578 67.312 32.844 1 69.62 368 ARG B O 1
ATOM 7665 N N . LYS B 1 369 ? -7.043 65.812 32.625 1 64.5 369 LYS B N 1
ATOM 7666 C CA . LYS B 1 369 ? -8.133 66.625 33.156 1 64.5 369 LYS B CA 1
ATOM 7667 C C . LYS B 1 369 ? -7.848 67 34.594 1 64.5 369 LYS B C 1
ATOM 7669 O O . LYS B 1 369 ? -8.055 68.125 34.969 1 64.5 369 LYS B O 1
ATOM 7674 N N . LEU B 1 370 ? -7.305 66.062 35.344 1 59.41 370 LEU B N 1
ATOM 7675 C CA . LEU B 1 370 ? -7.016 66.312 36.75 1 59.41 370 LEU B CA 1
ATOM 7676 C C . LEU B 1 370 ? -5.883 67.312 36.906 1 59.41 370 LEU B C 1
ATOM 7678 O O . LEU B 1 370 ? -5.945 68.188 37.781 1 59.41 370 LEU B O 1
ATOM 7682 N N . GLU B 1 371 ? -4.879 67.125 36.094 1 62.69 371 GLU B N 1
ATOM 7683 C CA . GLU B 1 371 ? -3.744 68.062 36.156 1 62.69 371 GLU B CA 1
ATOM 7684 C C . GLU B 1 371 ? -4.164 69.438 35.812 1 62.69 371 GLU B C 1
ATOM 7686 O O . GLU B 1 371 ? -3.732 70.438 36.469 1 62.69 371 GLU B O 1
ATOM 7691 N N . ILE B 1 372 ? -5.066 69.688 34.906 1 58.34 372 ILE B N 1
ATOM 7692 C CA . ILE B 1 372 ? -5.59 71 34.5 1 58.34 372 ILE B CA 1
ATOM 7693 C C . ILE B 1 372 ? -6.387 71.625 35.656 1 58.34 372 ILE B C 1
ATOM 7695 O O . ILE B 1 372 ? -6.242 72.812 35.938 1 58.34 372 ILE B O 1
ATOM 7699 N N . GLN B 1 373 ? -7.137 70.875 36.25 1 56.88 373 GLN B N 1
ATOM 7700 C CA . GLN B 1 373 ? -7.969 71.312 37.375 1 56.88 373 GLN B CA 1
ATOM 7701 C C . GLN B 1 373 ? -7.109 71.875 38.531 1 56.88 373 GLN B C 1
ATOM 7703 O O . GLN B 1 373 ? -7.418 72.875 39.125 1 56.88 373 GLN B O 1
ATOM 7708 N N . VAL B 1 374 ? -6.012 71.188 38.812 1 56.5 374 VAL B N 1
ATOM 7709 C CA . VAL B 1 374 ? -5.105 71.562 39.875 1 56.5 374 VAL B CA 1
ATOM 7710 C C . VAL B 1 374 ? -4.473 72.938 39.562 1 56.5 374 VAL B C 1
ATOM 7712 O O . VAL B 1 374 ? -4.41 73.812 40.406 1 56.5 374 VAL B O 1
ATOM 7715 N N . LEU B 1 375 ? -4.109 73.062 38.312 1 56.62 375 LEU B N 1
ATOM 7716 C CA . LEU B 1 375 ? -3.459 74.312 37.906 1 56.62 375 LEU B CA 1
ATOM 7717 C C . LEU B 1 375 ? -4.441 75.5 37.938 1 56.62 375 LEU B C 1
ATOM 7719 O O . LEU B 1 375 ? -4.082 76.562 38.375 1 56.62 375 LEU B O 1
ATOM 7723 N N . GLN B 1 376 ? -5.688 75.25 37.625 1 54.75 376 GLN B N 1
ATOM 7724 C CA . GLN B 1 376 ? -6.719 76.312 37.625 1 54.75 376 GLN B CA 1
ATOM 7725 C C . GLN B 1 376 ? -7.039 76.75 39.031 1 54.75 376 GLN B C 1
ATOM 7727 O O . GLN B 1 376 ? -7.395 77.938 39.25 1 54.75 376 GLN B O 1
ATOM 7732 N N . SER B 1 377 ? -6.855 76 40.062 1 51.66 377 SER B N 1
ATOM 7733 C CA . SER B 1 377 ? -7.211 76.312 41.438 1 51.66 377 SER B CA 1
ATOM 7734 C C . SER B 1 377 ? -6.148 77.188 42.094 1 51.66 377 SER B C 1
ATOM 7736 O O . SER B 1 377 ? -6.406 77.812 43.125 1 51.66 377 SER B O 1
ATOM 7738 N N . GLN B 1 378 ? -4.984 77.25 41.625 1 53.53 378 GLN B N 1
ATOM 7739 C CA . GLN B 1 378 ? -3.902 77.938 42.344 1 53.53 378 GLN B CA 1
ATOM 7740 C C . GLN B 1 378 ? -4.102 79.438 42.312 1 53.53 378 GLN B C 1
ATOM 7742 O O . GLN B 1 378 ? -3.727 80.125 43.25 1 53.53 378 GLN B O 1
ATOM 7747 N N . ILE B 1 379 ? -4.527 80.312 41.344 1 52.91 379 ILE B N 1
ATOM 7748 C CA . ILE B 1 379 ? -4.691 81.75 41.375 1 52.91 379 ILE B CA 1
ATOM 7749 C C . ILE B 1 379 ? -6.145 82.125 41.062 1 52.91 379 ILE B C 1
ATOM 7751 O O . ILE B 1 379 ? -6.676 81.75 40.031 1 52.91 379 ILE B O 1
ATOM 7755 N N . ASN B 1 380 ? -6.977 82.562 42.219 1 61.44 380 ASN B N 1
ATOM 7756 C CA . ASN B 1 380 ? -8.367 83 42.031 1 61.44 380 ASN B CA 1
ATOM 7757 C C . ASN B 1 380 ? -8.484 84.438 41.562 1 61.44 380 ASN B C 1
ATOM 7759 O O . ASN B 1 380 ? -8.453 85.375 42.344 1 61.44 380 ASN B O 1
ATOM 7763 N N . PRO B 1 381 ? -8.562 84.625 40.344 1 67.56 381 PRO B N 1
ATOM 7764 C CA . PRO B 1 381 ? -8.641 86 39.781 1 67.56 381 PRO B CA 1
ATOM 7765 C C . PRO B 1 381 ? -9.805 86.812 40.375 1 67.56 381 PRO B C 1
ATOM 7767 O O . PRO B 1 381 ? -9.68 88 40.594 1 67.56 381 PRO B O 1
ATOM 7770 N N . HIS B 1 382 ? -10.867 86.188 40.75 1 70.81 382 HIS B N 1
ATOM 7771 C CA . HIS B 1 382 ? -12.023 86.875 41.344 1 70.81 382 HIS B CA 1
ATOM 7772 C C . HIS B 1 382 ? -11.695 87.5 42.688 1 70.81 382 HIS B C 1
ATOM 7774 O O . HIS B 1 382 ? -12.125 88.625 43 1 70.81 382 HIS B O 1
ATOM 7780 N N . PHE B 1 383 ? -10.953 86.812 43.406 1 76.06 383 PHE B N 1
ATOM 7781 C CA . PHE B 1 383 ? -10.523 87.312 44.688 1 76.06 383 PHE B CA 1
ATOM 7782 C C . PHE B 1 383 ? -9.703 88.625 44.531 1 76.06 383 PHE B C 1
ATOM 7784 O O . PHE B 1 383 ? -9.906 89.562 45.25 1 76.06 383 PHE B O 1
ATOM 7791 N N . LEU B 1 384 ? -8.953 88.562 43.594 1 77.12 384 LEU B N 1
ATOM 7792 C CA . LEU B 1 384 ? -8.086 89.688 43.344 1 77.12 384 LEU B CA 1
ATOM 7793 C C . LEU B 1 384 ? -8.906 90.875 42.875 1 77.12 384 LEU B C 1
ATOM 7795 O O . LEU B 1 384 ? -8.703 92 43.375 1 77.12 384 LEU B O 1
ATOM 7799 N N . TYR B 1 385 ? -9.836 90.625 42.094 1 75.88 385 TYR B N 1
ATOM 7800 C CA . TYR B 1 385 ? -10.734 91.688 41.594 1 75.88 385 TYR B CA 1
ATOM 7801 C C . TYR B 1 385 ? -11.508 92.312 42.719 1 75.88 385 TYR B C 1
ATOM 7803 O O . TYR B 1 385 ? -11.555 93.562 42.812 1 75.88 385 TYR B O 1
ATOM 7811 N N . ASN B 1 386 ? -11.992 91.625 43.594 1 76.62 386 ASN B N 1
ATOM 7812 C CA . ASN B 1 386 ? -12.805 92.125 44.688 1 76.62 386 ASN B CA 1
ATOM 7813 C C . ASN B 1 386 ? -11.969 92.875 45.719 1 76.62 386 ASN B C 1
ATOM 7815 O O . ASN B 1 386 ? -12.414 93.875 46.25 1 76.62 386 ASN B O 1
ATOM 7819 N N . THR B 1 387 ? -10.852 92.375 45.906 1 84.75 387 THR B N 1
ATOM 7820 C CA . THR B 1 387 ? -9.961 93 46.875 1 84.75 387 THR B CA 1
ATOM 7821 C C . THR B 1 387 ? -9.516 94.375 46.344 1 84.75 387 THR B C 1
ATOM 7823 O O . THR B 1 387 ? -9.539 95.375 47.094 1 84.75 387 THR B O 1
ATOM 7826 N N . LEU B 1 388 ? -9.281 94.438 45.188 1 82.81 388 LEU B N 1
ATOM 7827 C CA . LEU B 1 388 ? -8.867 95.75 44.562 1 82.81 388 LEU B CA 1
ATOM 7828 C C . LEU B 1 388 ? -10.031 96.688 44.531 1 82.81 388 LEU B C 1
ATOM 7830 O O . LEU B 1 388 ? -9.836 97.938 44.75 1 82.81 388 LEU B O 1
ATOM 7834 N N . GLY B 1 389 ? -11.164 96.25 44.312 1 81.62 389 GLY B N 1
ATOM 7835 C CA . GLY B 1 389 ? -12.352 97.062 44.406 1 81.62 389 GLY B CA 1
ATOM 7836 C C . GLY B 1 389 ? -12.555 97.688 45.781 1 81.62 389 GLY B C 1
ATOM 7837 O O . GLY B 1 389 ? -12.891 98.875 45.906 1 81.62 389 GLY B O 1
ATOM 7838 N N . SER B 1 390 ? -12.289 96.875 46.719 1 83.69 390 SER B N 1
ATOM 7839 C CA . SER B 1 390 ? -12.398 97.375 48.094 1 83.69 390 SER B CA 1
ATOM 7840 C C . SER B 1 390 ? -11.352 98.438 48.406 1 83.69 390 SER B C 1
ATOM 7842 O O . SER B 1 390 ? -11.641 99.375 49.094 1 83.69 390 SER B O 1
ATOM 7844 N N . ILE B 1 391 ? -10.227 98.125 47.938 1 82.69 391 ILE B N 1
ATOM 7845 C CA . ILE B 1 391 ? -9.148 99.125 48.125 1 82.69 391 ILE B CA 1
ATOM 7846 C C . ILE B 1 391 ? -9.523 100.438 47.5 1 82.69 391 ILE B C 1
ATOM 7848 O O . ILE B 1 391 ? -9.344 101.5 48.094 1 82.69 391 ILE B O 1
ATOM 7852 N N . SER B 1 392 ? -10.078 100.375 46.375 1 80.81 392 SER B N 1
ATOM 7853 C CA . SER B 1 392 ? -10.539 101.562 45.688 1 80.81 392 SER B CA 1
ATOM 7854 C C . SER B 1 392 ? -11.586 102.312 46.5 1 80.81 392 SER B C 1
ATOM 7856 O O . SER B 1 392 ? -11.547 103.562 46.594 1 80.81 392 SER B O 1
ATOM 7858 N N . ASN B 1 393 ? -12.375 101.625 47.062 1 82.44 393 ASN B N 1
ATOM 7859 C CA . ASN B 1 393 ? -13.43 102.25 47.875 1 82.44 393 ASN B CA 1
ATOM 7860 C C . ASN B 1 393 ? -12.867 102.875 49.125 1 82.44 393 ASN B C 1
ATOM 7862 O O . ASN B 1 393 ? -13.281 104 49.5 1 82.44 393 ASN B O 1
ATOM 7866 N N . VAL B 1 394 ? -11.969 102.312 49.75 1 83 394 VAL B N 1
ATOM 7867 C CA . VAL B 1 394 ? -11.352 102.812 50.969 1 83 394 VAL B CA 1
ATOM 7868 C C . VAL B 1 394 ? -10.57 104.062 50.656 1 83 394 VAL B C 1
ATOM 7870 O O . VAL B 1 394 ? -10.586 105 51.438 1 83 394 VAL B O 1
ATOM 7873 N N . ILE B 1 395 ? -10.016 104.062 49.625 1 79 395 ILE B N 1
ATOM 7874 C CA . ILE B 1 395 ? -9.273 105.25 49.188 1 79 395 ILE B CA 1
ATOM 7875 C C . ILE B 1 395 ? -10.234 106.438 48.938 1 79 395 ILE B C 1
ATOM 7877 O O . ILE B 1 395 ? -9.984 107.562 49.375 1 79 395 ILE B O 1
ATOM 7881 N N . ARG B 1 396 ? -11.258 106.125 48.375 1 79.75 396 ARG B N 1
ATOM 7882 C CA . ARG B 1 396 ? -12.258 107.188 48.094 1 79.75 396 ARG B CA 1
ATOM 7883 C C . ARG B 1 396 ? -12.844 107.75 49.406 1 79.75 396 ARG B C 1
ATOM 7885 O O . ARG B 1 396 ? -13.211 108.938 49.438 1 79.75 396 ARG B O 1
ATOM 7892 N N . LEU B 1 397 ? -12.805 106.938 50.375 1 82.38 397 LEU B N 1
ATOM 7893 C CA . LEU B 1 397 ? -13.352 107.375 51.688 1 82.38 397 LEU B CA 1
ATOM 7894 C C . LEU B 1 397 ? -12.289 108.062 52.5 1 82.38 397 LEU B C 1
ATOM 7896 O O . LEU B 1 397 ? -12.586 108.562 53.625 1 82.38 397 LEU B O 1
ATOM 7900 N N . GLY B 1 398 ? -11.086 108.188 52.031 1 77.44 398 GLY B N 1
ATOM 7901 C CA . GLY B 1 398 ? -10.016 108.938 52.688 1 77.44 398 GLY B CA 1
ATOM 7902 C C . GLY B 1 398 ? -9.328 108.188 53.781 1 77.44 398 GLY B C 1
ATOM 7903 O O . GLY B 1 398 ? -8.633 108.75 54.625 1 77.44 398 GLY B O 1
ATOM 7904 N N . GLN B 1 399 ? -9.523 106.938 53.938 1 80.88 399 GLN B N 1
ATOM 7905 C CA . GLN B 1 399 ? -8.914 106.125 55 1 80.88 399 GLN B CA 1
ATOM 7906 C C . GLN B 1 399 ? -7.594 105.562 54.531 1 80.88 399 GLN B C 1
ATOM 7908 O O . GLN B 1 399 ? -7.461 104.312 54.406 1 80.88 399 GLN B O 1
ATOM 7913 N N . ILE B 1 400 ? -6.645 106.312 54.406 1 75.88 400 ILE B N 1
ATOM 7914 C CA . ILE B 1 400 ? -5.379 105.938 53.75 1 75.88 400 ILE B CA 1
ATOM 7915 C C . ILE B 1 400 ? -4.598 105 54.625 1 75.88 400 ILE B C 1
ATOM 7917 O O . ILE B 1 400 ? -3.891 104.125 54.094 1 75.88 400 ILE B O 1
ATOM 7921 N N . GLU B 1 401 ? -4.723 105 55.875 1 78.62 401 GLU B N 1
ATOM 7922 C CA . GLU B 1 401 ? -3.994 104.125 56.781 1 78.62 401 GLU B CA 1
ATOM 7923 C C . GLU B 1 401 ? -4.398 102.688 56.594 1 78.62 401 GLU B C 1
ATOM 7925 O O . GLU B 1 401 ? -3.562 101.812 56.688 1 78.62 401 GLU B O 1
ATOM 7930 N N . LYS B 1 402 ? -5.566 102.5 56.188 1 82.69 402 LYS B N 1
ATOM 7931 C CA . LYS B 1 402 ? -6.066 101.125 55.969 1 82.69 402 LYS B CA 1
ATOM 7932 C C . LYS B 1 402 ? -5.578 100.562 54.656 1 82.69 402 LYS B C 1
ATOM 7934 O O . LYS B 1 402 ? -5.449 99.375 54.5 1 82.69 402 LYS B O 1
ATOM 7939 N N . VAL B 1 403 ? -5.355 101.438 53.875 1 82.06 403 VAL B N 1
ATOM 7940 C CA . VAL B 1 403 ? -4.988 101 52.531 1 82.06 403 VAL B CA 1
ATOM 7941 C C . VAL B 1 403 ? -3.621 100.312 52.562 1 82.06 403 VAL B C 1
ATOM 7943 O O . VAL B 1 403 ? -3.422 99.312 51.875 1 82.06 403 VAL B O 1
ATOM 7946 N N . ASP B 1 404 ? -2.691 100.875 53.25 1 79.94 404 ASP B N 1
ATOM 7947 C CA . ASP B 1 404 ? -1.347 100.312 53.312 1 79.94 404 ASP B CA 1
ATOM 7948 C C . ASP B 1 404 ? -1.38 98.875 53.906 1 79.94 404 ASP B C 1
ATOM 7950 O O . ASP B 1 404 ? -0.65 98 53.438 1 79.94 404 ASP B O 1
ATOM 7954 N N . VAL B 1 405 ? -2.195 98.75 54.812 1 84.5 405 VAL B N 1
ATOM 7955 C CA . VAL B 1 405 ? -2.295 97.438 55.469 1 84.5 405 VAL B CA 1
ATOM 7956 C C . VAL B 1 405 ? -2.869 96.438 54.5 1 84.5 405 VAL B C 1
ATOM 7958 O O . VAL B 1 405 ? -2.363 95.312 54.375 1 84.5 405 VAL B O 1
ATOM 7961 N N . VAL B 1 406 ? -3.824 96.812 53.812 1 87.19 406 VAL B N 1
ATOM 7962 C CA . VAL B 1 406 ? -4.488 95.875 52.906 1 87.19 406 VAL B CA 1
ATOM 7963 C C . VAL B 1 406 ? -3.559 95.562 51.719 1 87.19 406 VAL B C 1
ATOM 7965 O O . VAL B 1 406 ? -3.48 94.375 51.312 1 87.19 406 VAL B O 1
ATOM 7968 N N . ILE B 1 407 ? -2.949 96.5 51.25 1 84.5 407 ILE B N 1
ATOM 7969 C CA . ILE B 1 407 ? -2.021 96.25 50.156 1 84.5 407 ILE B CA 1
ATOM 7970 C C . ILE B 1 407 ? -0.887 95.312 50.594 1 84.5 407 ILE B C 1
ATOM 7972 O O . ILE B 1 407 ? -0.487 94.438 49.875 1 84.5 407 ILE B O 1
ATOM 7976 N N . GLY B 1 408 ? -0.327 95.688 51.75 1 85.62 408 GLY B N 1
ATOM 7977 C CA . GLY B 1 408 ? 0.697 94.812 52.312 1 85.62 408 GLY B CA 1
ATOM 7978 C C . GLY B 1 408 ? 0.24 93.375 52.469 1 85.62 408 GLY B C 1
ATOM 7979 O O . GLY B 1 408 ? 0.966 92.438 52.094 1 85.62 408 GLY B O 1
ATOM 7980 N N . SER B 1 409 ? -0.916 93.188 52.969 1 89.38 409 SER B N 1
ATOM 7981 C CA . SER B 1 409 ? -1.478 91.875 53.156 1 89.38 409 SER B CA 1
ATOM 7982 C C . SER B 1 409 ? -1.701 91.188 51.781 1 89.38 409 SER B C 1
ATOM 7984 O O . SER B 1 409 ? -1.488 89.938 51.656 1 89.38 409 SER B O 1
ATOM 7986 N N . LEU B 1 410 ? -2.162 91.875 50.938 1 87.5 410 LEU B N 1
ATOM 7987 C CA . LEU B 1 410 ? -2.4 91.375 49.625 1 87.5 410 LEU B CA 1
ATOM 7988 C C . LEU B 1 410 ? -1.091 90.938 48.969 1 87.5 410 LEU B C 1
ATOM 7990 O O . LEU B 1 410 ? -1.036 89.875 48.312 1 87.5 410 LEU B O 1
ATOM 7994 N N . ILE B 1 411 ? -0.112 91.75 49 1 82.56 411 ILE B N 1
ATOM 7995 C CA . ILE B 1 411 ? 1.208 91.375 48.5 1 82.56 411 ILE B CA 1
ATOM 7996 C C . ILE B 1 411 ? 1.688 90.062 49.125 1 82.56 411 ILE B C 1
ATOM 7998 O O . ILE B 1 411 ? 2.164 89.188 48.438 1 82.56 411 ILE B O 1
ATOM 8002 N N . SER B 1 412 ? 1.579 90 50.375 1 88 412 SER B N 1
ATOM 8003 C CA . SER B 1 412 ? 1.993 88.812 51.094 1 88 412 SER B CA 1
ATOM 8004 C C . SER B 1 412 ? 1.237 87.625 50.594 1 88 412 SER B C 1
ATOM 8006 O O . SER B 1 412 ? 1.824 86.5 50.438 1 88 412 SER B O 1
ATOM 8008 N N . LEU B 1 413 ? 0.045 87.688 50.375 1 86.5 413 LEU B N 1
ATOM 8009 C CA . LEU B 1 413 ? -0.797 86.625 49.906 1 86.5 413 LEU B CA 1
ATOM 8010 C C . LEU B 1 413 ? -0.366 86.125 48.531 1 86.5 413 LEU B C 1
ATOM 8012 O O . LEU B 1 413 ? -0.314 84.938 48.25 1 86.5 413 LEU B O 1
ATOM 8016 N N . LEU B 1 414 ? -0.179 87 47.688 1 79.69 414 LEU B N 1
ATOM 8017 C CA . LEU B 1 414 ? 0.242 86.688 46.344 1 79.69 414 LEU B CA 1
ATOM 8018 C C . LEU B 1 414 ? 1.614 86.062 46.344 1 79.69 414 LEU B C 1
ATOM 8020 O O . LEU B 1 414 ? 1.848 85.125 45.594 1 79.69 414 LEU B O 1
ATOM 8024 N N . GLU B 1 415 ? 2.479 86.625 47.125 1 78 415 GLU B N 1
ATOM 8025 C CA . GLU B 1 415 ? 3.805 86 47.25 1 78 415 GLU B CA 1
ATOM 8026 C C . GLU B 1 415 ? 3.711 84.562 47.719 1 78 415 GLU B C 1
ATOM 8028 O O . GLU B 1 415 ? 4.441 83.688 47.219 1 78 415 GLU B O 1
ATOM 8033 N N . TYR B 1 416 ? 2.842 84.438 48.594 1 81.12 416 TYR B N 1
ATOM 8034 C CA . TYR B 1 416 ? 2.623 83.062 49.125 1 81.12 416 TYR B CA 1
ATOM 8035 C C . TYR B 1 416 ? 2.107 82.125 48.031 1 81.12 416 TYR B C 1
ATOM 8037 O O . TYR B 1 416 ? 2.5 80.938 47.969 1 81.12 416 TYR B O 1
ATOM 8045 N N . GLY B 1 417 ? 1.309 82.562 47.219 1 72.88 417 GLY B N 1
ATOM 8046 C CA . GLY B 1 417 ? 0.712 81.75 46.156 1 72.88 417 GLY B CA 1
ATOM 8047 C C . GLY B 1 417 ? 1.685 81.438 45.062 1 72.88 417 GLY B C 1
ATOM 8048 O O . GLY B 1 417 ? 1.552 80.375 44.375 1 72.88 417 GLY B O 1
ATOM 8049 N N . ILE B 1 418 ? 2.594 82.312 44.719 1 64.56 418 ILE B N 1
ATOM 8050 C CA . ILE B 1 418 ? 3.494 82.188 43.594 1 64.56 418 ILE B CA 1
ATOM 8051 C C . ILE B 1 418 ? 4.734 81.438 44 1 64.56 418 ILE B C 1
ATOM 8053 O O . ILE B 1 418 ? 5.391 80.812 43.156 1 64.56 418 ILE B O 1
ATOM 8057 N N . ASP B 1 419 ? 5.102 81.5 45.125 1 57.16 419 ASP B N 1
ATOM 8058 C CA . ASP B 1 419 ? 6.336 80.875 45.531 1 57.16 419 ASP B CA 1
ATOM 8059 C C . ASP B 1 419 ? 6.375 79.375 45.062 1 57.16 419 ASP B C 1
ATOM 8061 O O . ASP B 1 419 ? 5.449 78.625 45.312 1 57.16 419 ASP B O 1
ATOM 8065 N N . ASP B 1 420 ? 6.836 79.125 43.688 1 56.34 420 ASP B N 1
ATOM 8066 C CA . ASP B 1 420 ? 7.012 78 42.812 1 56.34 420 ASP B CA 1
ATOM 8067 C C . ASP B 1 420 ? 7.355 76.75 43.594 1 56.34 420 ASP B C 1
ATOM 8069 O O . ASP B 1 420 ? 7.188 75.625 43.062 1 56.34 420 ASP B O 1
ATOM 8073 N N . ALA B 1 421 ? 8.094 76.688 44.688 1 53.81 421 ALA B N 1
ATOM 8074 C CA . ALA B 1 421 ? 9.039 75.625 44.875 1 53.81 421 ALA B CA 1
ATOM 8075 C C . ALA B 1 421 ? 8.367 74.438 45.531 1 53.81 421 ALA B C 1
ATOM 8077 O O . ALA B 1 421 ? 8.672 73.25 45.219 1 53.81 421 ALA B O 1
ATOM 8078 N N . SER B 1 422 ? 7.641 74.562 46.688 1 63.47 422 SER B N 1
ATOM 8079 C CA . SER B 1 422 ? 7.355 73.375 47.469 1 63.47 422 SER B CA 1
ATOM 8080 C C . SER B 1 422 ? 5.855 73.125 47.594 1 63.47 422 SER B C 1
ATOM 8082 O O . SER B 1 422 ? 5.094 74.062 47.875 1 63.47 422 SER B O 1
ATOM 8084 N N . GLU B 1 423 ? 5.383 72 47.031 1 72.75 423 GLU B N 1
ATOM 8085 C CA . GLU B 1 423 ? 4 71.562 47.188 1 72.75 423 GLU B CA 1
ATOM 8086 C C . GLU B 1 423 ? 3.553 71.562 48.625 1 72.75 423 GLU B C 1
ATOM 8088 O O . GLU B 1 423 ? 2.383 71.812 48.938 1 72.75 423 GLU B O 1
ATOM 8093 N N . LYS B 1 424 ? 4.469 71.438 49.438 1 85.06 424 LYS B N 1
ATOM 8094 C CA . LYS B 1 424 ? 4.16 71.375 50.875 1 85.06 424 LYS B CA 1
ATOM 8095 C C . LYS B 1 424 ? 4.812 72.562 51.625 1 85.06 424 LYS B C 1
ATOM 8097 O O . LYS B 1 424 ? 5.898 73 51.25 1 85.06 424 LYS B O 1
ATOM 8102 N N . VAL B 1 425 ? 4.094 73.125 52.562 1 88.38 425 VAL B N 1
ATOM 8103 C CA . VAL B 1 425 ? 4.555 74.25 53.406 1 88.38 425 VAL B CA 1
ATOM 8104 C C . VAL B 1 425 ? 4.23 73.938 54.875 1 88.38 425 VAL B C 1
ATOM 8106 O O . VAL B 1 425 ? 3.494 72.938 55.156 1 88.38 425 VAL B O 1
ATOM 8109 N N . SER B 1 426 ? 4.797 74.688 55.812 1 92.75 426 SER B N 1
ATOM 8110 C CA . SER B 1 426 ? 4.52 74.5 57.25 1 92.75 426 SER B CA 1
ATOM 8111 C C . SER B 1 426 ? 3.158 75.062 57.625 1 92.75 426 SER B C 1
ATOM 8113 O O . SER B 1 426 ? 2.656 76 56.969 1 92.75 426 SER B O 1
ATOM 8115 N N . LEU B 1 427 ? 2.623 74.5 58.688 1 95.19 427 LEU B N 1
ATOM 8116 C CA . LEU B 1 427 ? 1.363 75 59.188 1 95.19 427 LEU B CA 1
ATOM 8117 C C . LEU B 1 427 ? 1.502 76.5 59.562 1 95.19 427 LEU B C 1
ATOM 8119 O O . LEU B 1 427 ? 0.558 77.25 59.406 1 95.19 427 LEU B O 1
ATOM 8123 N N . ARG B 1 428 ? 2.65 76.875 60.031 1 95.19 428 ARG B N 1
ATOM 8124 C CA . ARG B 1 428 ? 2.949 78.25 60.375 1 95.19 428 ARG B CA 1
ATOM 8125 C C . ARG B 1 428 ? 2.775 79.188 59.188 1 95.19 428 ARG B C 1
ATOM 8127 O O . ARG B 1 428 ? 2.174 80.25 59.281 1 95.19 428 ARG B O 1
ATOM 8134 N N . GLN B 1 429 ? 3.252 78.75 58.125 1 93.06 429 GLN B N 1
ATOM 8135 C CA . GLN B 1 429 ? 3.154 79.5 56.906 1 93.06 429 GLN B CA 1
ATOM 8136 C C . GLN B 1 429 ? 1.703 79.625 56.469 1 93.06 429 GLN B C 1
ATOM 8138 O O . GLN B 1 429 ? 1.279 80.688 56.031 1 93.06 429 GLN B O 1
ATOM 8143 N N . GLU B 1 430 ? 0.984 78.625 56.594 1 94.19 430 GLU B N 1
ATOM 8144 C CA . GLU B 1 430 ? -0.433 78.625 56.25 1 94.19 430 GLU B CA 1
ATOM 8145 C C . GLU B 1 430 ? -1.203 79.562 57.156 1 94.19 430 GLU B C 1
ATOM 8147 O O . GLU B 1 430 ? -2.08 80.312 56.688 1 94.19 430 GLU B O 1
ATOM 8152 N N . LEU B 1 431 ? -0.853 79.5 58.344 1 95.94 431 LEU B N 1
ATOM 8153 C CA . LEU B 1 431 ? -1.532 80.375 59.312 1 95.94 431 LEU B CA 1
ATOM 8154 C C . LEU B 1 431 ? -1.231 81.875 59.062 1 95.94 431 LEU B C 1
ATOM 8156 O O . LEU B 1 431 ? -2.115 82.688 59.188 1 95.94 431 LEU B O 1
ATOM 8160 N N . SER B 1 432 ? -0.043 82.062 58.75 1 95.12 432 SER B N 1
ATOM 8161 C CA . SER B 1 432 ? 0.341 83.438 58.406 1 95.12 432 SER B CA 1
ATOM 8162 C C . SER B 1 432 ? -0.418 83.938 57.188 1 95.12 432 SER B C 1
ATOM 8164 O O . SER B 1 432 ? -0.864 85.062 57.156 1 95.12 432 SER B O 1
ATOM 8166 N N . ASN B 1 433 ? -0.541 83.125 56.281 1 92.88 433 ASN B N 1
ATOM 8167 C CA . ASN B 1 433 ? -1.296 83.438 55.062 1 92.88 433 ASN B CA 1
ATOM 8168 C C . ASN B 1 433 ? -2.758 83.688 55.375 1 92.88 433 ASN B C 1
ATOM 8170 O O . ASN B 1 433 ? -3.328 84.688 54.844 1 92.88 433 ASN B O 1
ATOM 8174 N N . VAL B 1 434 ? -3.34 82.938 56.156 1 95.31 434 VAL B N 1
ATOM 8175 C CA . VAL B 1 434 ? -4.742 83.125 56.531 1 95.31 434 VAL B CA 1
ATOM 8176 C C . VAL B 1 434 ? -4.922 84.438 57.281 1 95.31 434 VAL B C 1
ATOM 8178 O O . VAL B 1 434 ? -5.949 85.062 57.156 1 95.31 434 VAL B O 1
ATOM 8181 N N . ALA B 1 435 ? -3.98 84.688 58.125 1 94.88 435 ALA B N 1
ATOM 8182 C CA . ALA B 1 435 ? -4.031 86 58.844 1 94.88 435 ALA B CA 1
ATOM 8183 C C . ALA B 1 435 ? -4.086 87.188 57.875 1 94.88 435 ALA B C 1
ATOM 8185 O O . ALA B 1 435 ? -4.875 88.062 58.094 1 94.88 435 ALA B O 1
ATOM 8186 N N . ASP B 1 436 ? -3.271 87.062 56.938 1 93.06 436 ASP B N 1
ATOM 8187 C CA . ASP B 1 436 ? -3.279 88.125 55.906 1 93.06 436 ASP B CA 1
ATOM 8188 C C . ASP B 1 436 ? -4.621 88.188 55.156 1 93.06 436 ASP B C 1
ATOM 8190 O O . ASP B 1 436 ? -5.145 89.25 54.875 1 93.06 436 ASP B O 1
ATOM 8194 N N . TYR B 1 437 ? -5.148 87.062 54.875 1 91.94 437 TYR B N 1
ATOM 8195 C CA . TYR B 1 437 ? -6.434 86.938 54.188 1 91.94 437 TYR B CA 1
ATOM 8196 C C . TYR B 1 437 ? -7.547 87.562 55.031 1 91.94 437 TYR B C 1
ATOM 8198 O O . TYR B 1 437 ? -8.375 88.312 54.5 1 91.94 437 TYR B O 1
ATOM 8206 N N . ILE B 1 438 ? -7.547 87.25 56.219 1 93.56 438 ILE B N 1
ATOM 8207 C CA . ILE B 1 438 ? -8.578 87.812 57.125 1 93.56 438 ILE B CA 1
ATOM 8208 C C . ILE B 1 438 ? -8.469 89.312 57.219 1 93.56 438 ILE B C 1
ATOM 8210 O O . ILE B 1 438 ? -9.484 90 57.281 1 93.56 438 ILE B O 1
ATOM 8214 N N . GLU B 1 439 ? -7.312 89.75 57.312 1 92.06 439 GLU B N 1
ATOM 8215 C CA . GLU B 1 439 ? -7.094 91.188 57.375 1 92.06 439 GLU B CA 1
ATOM 8216 C C . GLU B 1 439 ? -7.723 91.875 56.156 1 92.06 439 GLU B C 1
ATOM 8218 O O . GLU B 1 439 ? -8.383 92.938 56.281 1 92.06 439 GLU B O 1
ATOM 8223 N N . ILE B 1 440 ? -7.555 91.312 55.062 1 90.38 440 ILE B N 1
ATOM 8224 C CA . ILE B 1 440 ? -8.109 91.812 53.844 1 90.38 440 ILE B CA 1
ATOM 8225 C C . ILE B 1 440 ? -9.633 91.75 53.875 1 90.38 440 ILE B C 1
ATOM 8227 O O . ILE B 1 440 ? -10.312 92.75 53.562 1 90.38 440 ILE B O 1
ATOM 8231 N N . GLN B 1 441 ? -10.188 90.75 54.344 1 90.75 441 GLN B N 1
ATOM 8232 C CA . GLN B 1 441 ? -11.633 90.562 54.375 1 90.75 441 GLN B CA 1
ATOM 8233 C C . GLN B 1 441 ? -12.281 91.5 55.375 1 90.75 441 GLN B C 1
ATOM 8235 O O . GLN B 1 441 ? -13.391 92 55.156 1 90.75 441 GLN B O 1
ATOM 8240 N N . ASN B 1 442 ? -11.609 91.688 56.438 1 91 442 ASN B N 1
ATOM 8241 C CA . ASN B 1 442 ? -12.125 92.625 57.438 1 91 442 ASN B CA 1
ATOM 8242 C C . ASN B 1 442 ? -12.297 94 56.875 1 91 442 ASN B C 1
ATOM 8244 O O . ASN B 1 442 ? -13.281 94.688 57.188 1 91 442 ASN B O 1
ATOM 8248 N N . ILE B 1 443 ? -11.43 94.375 56.156 1 86.56 443 ILE B N 1
ATOM 8249 C CA . ILE B 1 443 ? -11.484 95.75 55.531 1 86.56 443 ILE B CA 1
ATOM 8250 C C . ILE B 1 443 ? -12.531 95.75 54.438 1 86.56 443 ILE B C 1
ATOM 8252 O O . ILE B 1 443 ? -13.32 96.688 54.312 1 86.56 443 ILE B O 1
ATOM 8256 N N . ARG B 1 444 ? -12.578 94.688 53.719 1 84 444 ARG B N 1
ATOM 8257 C CA . ARG B 1 444 ? -13.492 94.562 52.594 1 84 444 ARG B CA 1
ATOM 8258 C C . ARG B 1 444 ? -14.945 94.625 53.062 1 84 444 ARG B C 1
ATOM 8260 O O . ARG B 1 444 ? -15.766 95.312 52.469 1 84 444 ARG B O 1
ATOM 8267 N N . TYR B 1 445 ? -15.156 93.938 54.062 1 86.25 445 TYR B N 1
ATOM 8268 C CA . TYR B 1 445 ? -16.531 93.812 54.562 1 86.25 445 TYR B CA 1
ATOM 8269 C C . TYR B 1 445 ? -16.797 94.812 55.688 1 86.25 445 TYR B C 1
ATOM 8271 O O . TYR B 1 445 ? -17.922 94.875 56.188 1 86.25 445 TYR B O 1
ATOM 8279 N N . ASN B 1 446 ? -15.758 95.562 56 1 84.44 446 ASN B N 1
ATOM 8280 C CA . ASN B 1 446 ? -15.852 96.438 57.156 1 84.44 446 ASN B CA 1
ATOM 8281 C C . ASN B 1 446 ? -16.422 95.75 58.375 1 84.44 446 ASN B C 1
ATOM 8283 O O . ASN B 1 446 ? -17.391 96.188 58.969 1 84.44 446 ASN B O 1
ATOM 8287 N N . ARG B 1 447 ? -15.844 94.562 58.562 1 87.12 447 ARG B N 1
ATOM 8288 C CA . ARG B 1 447 ? -16.25 93.688 59.688 1 87.12 447 ARG B CA 1
ATOM 8289 C C . ARG B 1 447 ? -15.031 93.188 60.469 1 87.12 447 ARG B C 1
ATOM 8291 O O . ARG B 1 447 ? -13.891 93.562 60.125 1 87.12 447 ARG B O 1
ATOM 8298 N N . ASN B 1 448 ? -15.359 92.688 61.594 1 89 448 ASN B N 1
ATOM 8299 C CA . ASN B 1 448 ? -14.289 92.125 62.438 1 89 448 ASN B CA 1
ATOM 8300 C C . ASN B 1 448 ? -14.406 90.562 62.531 1 89 448 ASN B C 1
ATOM 8302 O O . ASN B 1 448 ? -15.055 90.062 63.469 1 89 448 ASN B O 1
ATOM 8306 N N . PHE B 1 449 ? -13.719 89.938 61.688 1 92 449 PHE B N 1
ATOM 8307 C CA . PHE B 1 449 ? -13.547 88.5 61.812 1 92 449 PHE B CA 1
ATOM 8308 C C . PHE B 1 449 ? -12.336 88.188 62.688 1 92 449 PHE B C 1
ATOM 8310 O O . PHE B 1 449 ? -11.203 88.5 62.312 1 92 449 PHE B O 1
ATOM 8317 N N . HIS B 1 450 ? -12.562 87.625 63.875 1 92.38 450 HIS B N 1
ATOM 8318 C CA . HIS B 1 450 ? -11.484 87.375 64.812 1 92.38 450 HIS B CA 1
ATOM 8319 C C . HIS B 1 450 ? -10.93 85.938 64.562 1 92.38 450 HIS B C 1
ATOM 8321 O O . HIS B 1 450 ? -11.672 84.938 64.688 1 92.38 450 HIS B O 1
ATOM 8327 N N . LEU B 1 451 ? -9.695 85.938 64.25 1 94.62 451 LEU B N 1
ATOM 8328 C CA . LEU B 1 451 ? -9.016 84.625 64.062 1 94.62 451 LEU B CA 1
ATOM 8329 C C . LEU B 1 451 ? -8.453 84.125 65.438 1 94.62 451 LEU B C 1
ATOM 8331 O O . LEU B 1 451 ? -7.676 84.812 66.062 1 94.62 451 LEU B O 1
ATOM 8335 N N . ILE B 1 452 ? -8.906 83 65.875 1 96 452 ILE B N 1
ATOM 8336 C CA . ILE B 1 452 ? -8.422 82.312 67.062 1 96 452 ILE B CA 1
ATOM 8337 C C . ILE B 1 452 ? -7.668 81.062 66.688 1 96 452 ILE B C 1
ATOM 8339 O O . ILE B 1 452 ? -8.188 80.188 66 1 96 452 ILE B O 1
ATOM 8343 N N . GLU B 1 453 ? -6.418 80.938 67.125 1 96.31 453 GLU B N 1
ATOM 8344 C CA . GLU B 1 453 ? -5.59 79.75 66.812 1 96.31 453 GLU B CA 1
ATOM 8345 C C . GLU B 1 453 ? -5.301 78.938 68 1 96.31 453 GLU B C 1
ATOM 8347 O O . GLU B 1 453 ? -4.871 79.438 69.062 1 96.31 453 GLU B O 1
ATOM 8352 N N . HIS B 1 454 ? -5.707 77.75 68.062 1 96.62 454 HIS B N 1
ATOM 8353 C CA . HIS B 1 454 ? -5.355 76.75 69.062 1 96.62 454 HIS B CA 1
ATOM 8354 C C . HIS B 1 454 ? -4.57 75.562 68.438 1 96.62 454 HIS B C 1
ATOM 8356 O O . HIS B 1 454 ? -5.16 74.562 67.938 1 96.62 454 HIS B O 1
ATOM 8362 N N . ILE B 1 455 ? -3.295 75.688 68.5 1 96.88 455 ILE B N 1
ATOM 8363 C CA . ILE B 1 455 ? -2.422 74.75 67.812 1 96.88 455 ILE B CA 1
ATOM 8364 C C . ILE B 1 455 ? -1.645 73.938 68.875 1 96.88 455 ILE B C 1
ATOM 8366 O O . ILE B 1 455 ? -0.975 74.562 69.75 1 96.88 455 ILE B O 1
ATOM 8370 N N . GLU B 1 456 ? -1.776 72.688 68.812 1 94.88 456 GLU B N 1
ATOM 8371 C CA . GLU B 1 456 ? -1.013 71.812 69.75 1 94.88 456 GLU B CA 1
ATOM 8372 C C . GLU B 1 456 ? 0.488 72 69.562 1 94.88 456 GLU B C 1
ATOM 8374 O O . GLU B 1 456 ? 0.963 72.25 68.438 1 94.88 456 GLU B O 1
ATOM 8379 N N . ALA B 1 457 ? 1.22 71.875 70.688 1 91.44 457 ALA B N 1
ATOM 8380 C CA . ALA B 1 457 ? 2.668 72.062 70.688 1 91.44 457 ALA B CA 1
ATOM 8381 C C . ALA B 1 457 ? 3.342 71.125 69.688 1 91.44 457 ALA B C 1
ATOM 8383 O O . ALA B 1 457 ? 2.998 69.938 69.688 1 91.44 457 ALA B O 1
ATOM 8384 N N . GLY B 1 458 ? 4.172 71.625 68.812 1 91.88 458 GLY B N 1
ATOM 8385 C CA . GLY B 1 458 ? 4.934 70.812 67.875 1 91.88 458 GLY B CA 1
ATOM 8386 C C . GLY B 1 458 ? 4.32 70.75 66.5 1 91.88 458 GLY B C 1
ATOM 8387 O O . GLY B 1 458 ? 4.938 70.188 65.562 1 91.88 458 GLY B O 1
ATOM 8388 N N . LEU B 1 459 ? 3.162 71.25 66.312 1 93.94 459 LEU B N 1
ATOM 8389 C CA . LEU B 1 459 ? 2.477 71.125 65 1 93.94 459 LEU B CA 1
ATOM 8390 C C . LEU B 1 459 ? 2.666 72.312 64.125 1 93.94 459 LEU B C 1
ATOM 8392 O O . LEU B 1 459 ? 2.256 72.312 63 1 93.94 459 LEU B O 1
ATOM 8396 N N . MET B 1 460 ? 3.324 73.312 64.562 1 94.62 460 MET B N 1
ATOM 8397 C CA . MET B 1 460 ? 3.5 74.562 63.781 1 94.62 460 MET B CA 1
ATOM 8398 C C . MET B 1 460 ? 4.34 74.312 62.531 1 94.62 460 MET B C 1
ATOM 8400 O O . MET B 1 460 ? 4.152 74.938 61.5 1 94.62 460 MET B O 1
ATOM 8404 N N . ASP B 1 461 ? 5.172 73.25 62.625 1 92.75 461 ASP B N 1
ATOM 8405 C CA . ASP B 1 461 ? 6.043 73 61.5 1 92.75 461 ASP B CA 1
ATOM 8406 C C . ASP B 1 461 ? 5.555 71.75 60.75 1 92.75 461 ASP B C 1
ATOM 8408 O O . ASP B 1 461 ? 6.262 71.188 59.906 1 92.75 461 ASP B O 1
ATOM 8412 N N . PHE B 1 462 ? 4.379 71.312 61.125 1 93.31 462 PHE B N 1
ATOM 8413 C CA . PHE B 1 462 ? 3.797 70.188 60.406 1 93.31 462 PHE B CA 1
ATOM 8414 C C . PHE B 1 462 ? 3.578 70.5 58.938 1 93.31 462 PHE B C 1
ATOM 8416 O O . PHE B 1 462 ? 3.043 71.562 58.625 1 93.31 462 PHE B O 1
ATOM 8423 N N . PRO B 1 463 ? 4.02 69.688 58.031 1 91.81 463 PRO B N 1
ATOM 8424 C CA . PRO B 1 463 ? 3.871 69.938 56.594 1 91.81 463 PRO B CA 1
ATOM 8425 C C . PRO B 1 463 ? 2.438 69.75 56.094 1 91.81 463 PRO B C 1
ATOM 8427 O O . PRO B 1 463 ? 1.811 68.75 56.375 1 91.81 463 PRO B O 1
ATOM 8430 N N . VAL B 1 464 ? 1.909 70.812 55.531 1 90.06 464 VAL B N 1
ATOM 8431 C CA . VAL B 1 464 ? 0.594 70.75 54.875 1 90.06 464 VAL B CA 1
ATOM 8432 C C . VAL B 1 464 ? 0.695 71.25 53.438 1 90.06 464 VAL B C 1
ATOM 8434 O O . VAL B 1 464 ? 1.728 71.812 53.031 1 90.06 464 VAL B O 1
ATOM 8437 N N . PHE B 1 465 ? -0.354 70.938 52.688 1 86.31 465 PHE B N 1
ATOM 8438 C CA . PHE B 1 465 ? -0.382 71.438 51.344 1 86.31 465 PHE B CA 1
ATOM 8439 C C . PHE B 1 465 ? -0.537 72.938 51.312 1 86.31 465 PHE B C 1
ATOM 8441 O O . PHE B 1 465 ? -1.285 73.5 52.125 1 86.31 465 PHE B O 1
ATOM 8448 N N . ARG B 1 466 ? 0.161 73.562 50.406 1 83.12 466 ARG B N 1
ATOM 8449 C CA . ARG B 1 466 ? 0.011 75 50.188 1 83.12 466 ARG B CA 1
ATOM 8450 C C . ARG B 1 466 ? -1.428 75.375 49.844 1 83.12 466 ARG B C 1
ATOM 8452 O O . ARG B 1 466 ? -2.057 74.688 49.031 1 83.12 466 ARG B O 1
ATOM 8459 N N . MET B 1 467 ? -1.994 76.312 50.469 1 82.94 467 MET B N 1
ATOM 8460 C CA . MET B 1 467 ? -3.35 76.812 50.281 1 82.94 467 MET B CA 1
ATOM 8461 C C . MET B 1 467 ? -4.383 75.875 50.844 1 82.94 467 MET B C 1
ATOM 8463 O O . MET B 1 467 ? -5.488 75.75 50.312 1 82.94 467 MET B O 1
ATOM 8467 N N . LEU B 1 468 ? -4.055 75.188 51.844 1 88.88 468 LEU B N 1
ATOM 8468 C CA . LEU B 1 468 ? -4.965 74.312 52.531 1 88.88 468 LEU B CA 1
ATOM 8469 C C . LEU B 1 468 ? -6.027 75.062 53.312 1 88.88 468 LEU B C 1
ATOM 8471 O O . LEU B 1 468 ? -7.223 74.75 53.188 1 88.88 468 LEU B O 1
ATOM 8475 N N . LEU B 1 469 ? -5.578 76 54.062 1 92.94 469 LEU B N 1
ATOM 8476 C CA . LEU B 1 469 ? -6.434 76.625 55.062 1 92.94 469 LEU B CA 1
ATOM 8477 C C . LEU B 1 469 ? -7.281 77.75 54.469 1 92.94 469 LEU B C 1
ATOM 8479 O O . LEU B 1 469 ? -8.438 77.938 54.844 1 92.94 469 LEU B O 1
ATOM 8483 N N . GLN B 1 470 ? -6.734 78.438 53.531 1 88.81 470 GLN B N 1
ATOM 8484 C CA . GLN B 1 470 ? -7.41 79.625 53 1 88.81 470 GLN B CA 1
ATOM 8485 C C . GLN B 1 470 ? -8.789 79.25 52.469 1 88.81 470 GLN B C 1
ATOM 8487 O O . GLN B 1 470 ? -9.781 79.938 52.781 1 88.81 470 GLN B O 1
ATOM 8492 N N . PRO B 1 471 ? -8.906 78.25 51.625 1 87 471 PRO B N 1
ATOM 8493 C CA . PRO B 1 471 ? -10.242 77.938 51.125 1 87 471 PRO B CA 1
ATOM 8494 C C . PRO B 1 471 ? -11.219 77.562 52.25 1 87 471 PRO B C 1
ATOM 8496 O O . PRO B 1 471 ? -12.414 77.875 52.125 1 87 471 PRO B O 1
ATOM 8499 N N . LEU B 1 472 ? -10.773 77.062 53.312 1 91.31 472 LEU B N 1
ATOM 8500 C CA . LEU B 1 472 ? -11.625 76.688 54.438 1 91.31 472 LEU B CA 1
ATOM 8501 C C . LEU B 1 472 ? -12.109 78 55.156 1 91.31 472 LEU B C 1
ATOM 8503 O O . LEU B 1 472 ? -13.297 78.062 55.469 1 91.31 472 LEU B O 1
ATOM 8507 N N . VAL B 1 473 ? -11.219 78.812 55.375 1 92.5 473 VAL B N 1
ATOM 8508 C CA . VAL B 1 473 ? -11.547 80.125 56 1 92.5 473 VAL B CA 1
ATOM 8509 C C . VAL B 1 473 ? -12.477 80.938 55.125 1 92.5 473 VAL B C 1
ATOM 8511 O O . VAL B 1 473 ? -13.391 81.562 55.594 1 92.5 473 VAL B O 1
ATOM 8514 N N . GLU B 1 474 ? -12.219 80.875 53.875 1 88 474 GLU B N 1
ATOM 8515 C CA . GLU B 1 474 ? -13.078 81.5 52.906 1 88 474 GLU B CA 1
ATOM 8516 C C . GLU B 1 474 ? -14.516 81 53 1 88 474 GLU B C 1
ATOM 8518 O O . GLU B 1 474 ? -15.461 81.812 52.938 1 88 474 GLU B O 1
ATOM 8523 N N . ASN B 1 475 ? -14.641 79.812 53.094 1 86.12 475 ASN B N 1
ATOM 8524 C CA . ASN B 1 475 ? -15.961 79.25 53.281 1 86.12 475 ASN B CA 1
ATOM 8525 C C . ASN B 1 475 ? -16.656 79.75 54.531 1 86.12 475 ASN B C 1
ATOM 8527 O O . ASN B 1 475 ? -17.875 79.938 54.531 1 86.12 475 ASN B O 1
ATOM 8531 N N . SER B 1 476 ? -15.93 79.875 55.531 1 90.94 476 SER B N 1
ATOM 8532 C CA . SER B 1 476 ? -16.469 80.375 56.781 1 90.94 476 SER B CA 1
ATOM 8533 C C . SER B 1 476 ? -17 81.812 56.594 1 90.94 476 SER B C 1
ATOM 8535 O O . SER B 1 476 ? -18.062 82.125 57.125 1 90.94 476 SER B O 1
ATOM 8537 N N . ILE B 1 477 ? -16.312 82.625 55.875 1 89.75 477 ILE B N 1
ATOM 8538 C CA . ILE B 1 477 ? -16.672 84 55.688 1 89.75 477 ILE B CA 1
ATOM 8539 C C . ILE B 1 477 ? -17.828 84.125 54.719 1 89.75 477 ILE B C 1
ATOM 8541 O O . ILE B 1 477 ? -18.844 84.75 55 1 89.75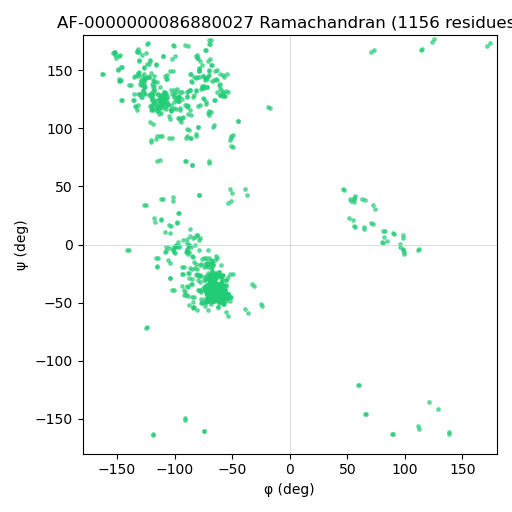 477 ILE B O 1
ATOM 8545 N N . PHE B 1 478 ? -17.703 83.5 53.656 1 84.62 478 PHE B N 1
ATOM 8546 C CA . PHE B 1 478 ? -18.688 83.625 52.562 1 84.62 478 PHE B CA 1
ATOM 8547 C C . PHE B 1 478 ? -19.984 82.875 52.938 1 84.62 478 PHE B C 1
ATOM 8549 O O . PHE B 1 478 ? -21.062 83.438 52.781 1 84.62 478 PHE B O 1
ATOM 8556 N N . HIS B 1 479 ? -19.812 81.688 53.281 1 83.56 479 HIS B N 1
ATOM 8557 C CA . HIS B 1 479 ? -21 80.938 53.594 1 83.56 479 HIS B CA 1
ATOM 8558 C C . HIS B 1 479 ? -21.391 81 55.062 1 83.56 479 HIS B C 1
ATOM 8560 O O . HIS B 1 479 ? -22.578 81.188 55.375 1 83.56 479 HIS B O 1
ATOM 8566 N N . GLY B 1 480 ? -20.5 80.938 55.875 1 87.56 480 GLY B N 1
ATOM 8567 C CA . GLY B 1 480 ? -20.766 81 57.312 1 87.56 480 GLY B CA 1
ATOM 8568 C C . GLY B 1 480 ? -21.266 82.375 57.781 1 87.56 480 GLY B C 1
ATOM 8569 O O . GLY B 1 480 ? -22.344 82.5 58.344 1 87.56 480 GLY B O 1
ATOM 8570 N N . TYR B 1 481 ? -20.609 83.312 57.438 1 90.31 481 TYR B N 1
ATOM 8571 C CA . TYR B 1 481 ? -20.938 84.688 57.875 1 90.31 481 TYR B CA 1
ATOM 8572 C C . TYR B 1 481 ? -21.609 85.5 56.781 1 90.31 481 TYR B C 1
ATOM 8574 O O . TYR B 1 481 ? -21.625 86.75 56.844 1 90.31 481 TYR B O 1
ATOM 8582 N N . ASN B 1 482 ? -22.094 84.812 55.75 1 82.06 482 ASN B N 1
ATOM 8583 C CA . ASN B 1 482 ? -22.906 85.375 54.688 1 82.06 482 ASN B CA 1
ATOM 8584 C C . ASN B 1 482 ? -22.188 86.562 54 1 82.06 482 ASN B C 1
ATOM 8586 O O . ASN B 1 482 ? -22.781 87.625 53.781 1 82.06 482 ASN B O 1
ATOM 8590 N N . GLY B 1 483 ? -20.938 86.375 53.844 1 78.38 483 GLY B N 1
ATOM 8591 C CA . GLY B 1 483 ? -20.172 87.375 53.125 1 78.38 483 GLY B CA 1
ATOM 8592 C C . GLY B 1 483 ? -20.109 88.75 53.844 1 78.38 483 GLY B C 1
ATOM 8593 O O . GLY B 1 483 ? -20.359 89.812 53.25 1 78.38 483 GLY B O 1
ATOM 8594 N N . GLY B 1 484 ? -20 88.625 55.094 1 76.62 484 GLY B N 1
ATOM 8595 C CA . GLY B 1 484 ? -19.875 89.875 55.844 1 76.62 484 GLY B CA 1
ATOM 8596 C C . GLY B 1 484 ? -21.188 90.312 56.438 1 76.62 484 GLY B C 1
ATOM 8597 O O . GLY B 1 484 ? -21.234 91.375 57.062 1 76.62 484 GLY B O 1
ATOM 8598 N N . GLY B 1 485 ? -22.203 89.688 56.188 1 81.31 485 GLY B N 1
ATOM 8599 C CA . GLY B 1 485 ? -23.469 90.062 56.812 1 81.31 485 GLY B CA 1
ATOM 8600 C C . GLY B 1 485 ? -23.453 89.938 58.312 1 81.31 485 GLY B C 1
ATOM 8601 O O . GLY B 1 485 ? -24.172 90.625 59.031 1 81.31 485 GLY B O 1
ATOM 8602 N N . ILE B 1 486 ? -22.797 89 58.812 1 84.94 486 ILE B N 1
ATOM 8603 C CA . ILE B 1 486 ? -22.609 88.75 60.219 1 84.94 486 ILE B CA 1
ATOM 8604 C C . ILE B 1 486 ? -21.125 88.688 60.562 1 84.94 486 ILE B C 1
ATOM 8606 O O . ILE B 1 486 ? -20.312 88.312 59.688 1 84.94 486 ILE B O 1
ATOM 8610 N N . GLU B 1 487 ? -20.797 89.188 61.719 1 89.5 487 GLU B N 1
ATOM 8611 C CA . GLU B 1 487 ? -19.438 89 62.219 1 89.5 487 GLU B CA 1
ATOM 8612 C C . GLU B 1 487 ? -19.328 87.875 63.219 1 89.5 487 GLU B C 1
ATOM 8614 O O . GLU B 1 487 ? -20.328 87.5 63.844 1 89.5 487 GLU B O 1
ATOM 8619 N N . GLY B 1 488 ? -18.109 87.438 63.406 1 90.38 488 GLY B N 1
ATOM 8620 C CA . GLY B 1 488 ? -17.891 86.312 64.375 1 90.38 488 GLY B CA 1
ATOM 8621 C C . GLY B 1 488 ? -16.484 85.812 64.312 1 90.38 488 GLY B C 1
ATOM 8622 O O . GLY B 1 488 ? -15.664 86.188 63.5 1 90.38 488 GLY B O 1
ATOM 8623 N N . PRO B 1 489 ? -16.234 84.938 65.312 1 93.75 489 PRO B N 1
ATOM 8624 C CA . PRO B 1 489 ? -14.906 84.312 65.375 1 93.75 489 PRO B CA 1
ATOM 8625 C C . PRO B 1 489 ? -14.711 83.188 64.438 1 93.75 489 PRO B C 1
ATOM 8627 O O . PRO B 1 489 ? -15.672 82.438 64.062 1 93.75 489 PRO B O 1
ATOM 8630 N N . ILE B 1 490 ? -13.539 83.062 63.906 1 95.5 490 ILE B N 1
ATOM 8631 C CA . ILE B 1 490 ? -13.062 81.875 63.188 1 95.5 490 ILE B CA 1
ATOM 8632 C C . ILE B 1 490 ? -11.93 81.188 63.938 1 95.5 490 ILE B C 1
ATOM 8634 O O . ILE B 1 490 ? -10.875 81.812 64.188 1 95.5 490 ILE B O 1
ATOM 8638 N N . THR B 1 491 ? -12.156 79.938 64.375 1 96.88 491 THR B N 1
ATOM 8639 C CA . THR B 1 491 ? -11.188 79.25 65.188 1 96.88 491 THR B CA 1
ATOM 8640 C C . THR B 1 491 ? -10.492 78.125 64.438 1 96.88 491 THR B C 1
ATOM 8642 O O . THR B 1 491 ? -11.156 77.375 63.75 1 96.88 491 THR B O 1
ATOM 8645 N N . ILE B 1 492 ? -9.211 78.125 64.438 1 97.31 492 ILE B N 1
ATOM 8646 C CA . ILE B 1 492 ? -8.414 77.062 63.812 1 97.31 492 ILE B CA 1
ATOM 8647 C C . ILE B 1 492 ? -7.801 76.188 64.875 1 97.31 492 ILE B C 1
ATOM 8649 O O . ILE B 1 492 ? -7.113 76.688 65.812 1 97.31 492 ILE B O 1
ATOM 8653 N N . HIS B 1 493 ? -8.102 74.875 64.812 1 96.81 493 HIS B N 1
ATOM 8654 C CA . HIS B 1 493 ? -7.547 73.938 65.75 1 96.81 493 HIS B CA 1
ATOM 8655 C C . HIS B 1 493 ? -6.613 72.938 65 1 96.81 493 HIS B C 1
ATOM 8657 O O . HIS B 1 493 ? -6.883 72.562 63.875 1 96.81 493 HIS B O 1
ATOM 8663 N N . ALA B 1 494 ? -5.555 72.625 65.562 1 96.81 494 ALA B N 1
ATOM 8664 C CA . ALA B 1 494 ? -4.68 71.562 65.125 1 96.81 494 ALA B CA 1
ATOM 8665 C C . ALA B 1 494 ? -4.23 70.688 66.25 1 96.81 494 ALA B C 1
ATOM 8667 O O . ALA B 1 494 ? -3.707 71.188 67.25 1 96.81 494 ALA B O 1
ATOM 8668 N N . TYR B 1 495 ? -4.539 69.5 66.188 1 95.81 495 TYR B N 1
ATOM 8669 C CA . TYR B 1 495 ? -4.215 68.625 67.312 1 95.81 495 TYR B CA 1
ATOM 8670 C C . TYR B 1 495 ? -4.035 67.188 66.75 1 95.81 495 TYR B C 1
ATOM 8672 O O . TYR B 1 495 ? -4.434 66.875 65.625 1 95.81 495 TYR B O 1
ATOM 8680 N N . ARG B 1 496 ? -3.387 66.312 67.562 1 95.5 496 ARG B N 1
ATOM 8681 C CA . ARG B 1 496 ? -3.189 64.875 67.25 1 95.5 496 ARG B CA 1
ATOM 8682 C C . ARG B 1 496 ? -4.219 64.062 68 1 95.5 496 ARG B C 1
ATOM 8684 O O . ARG B 1 496 ? -4.523 64.25 69.188 1 95.5 496 ARG B O 1
ATOM 8691 N N . GLU B 1 497 ? -4.852 63.312 67.25 1 92.5 497 GLU B N 1
ATOM 8692 C CA . GLU B 1 497 ? -5.809 62.375 67.812 1 92.5 497 GLU B CA 1
ATOM 8693 C C . GLU B 1 497 ? -5.711 61 67.188 1 92.5 497 GLU B C 1
ATOM 8695 O O . GLU B 1 497 ? -5.828 60.875 65.938 1 92.5 497 GLU B O 1
ATOM 8700 N N . ASP B 1 498 ? -5.5 59.875 67.938 1 88.94 498 ASP B N 1
ATOM 8701 C CA . ASP B 1 498 ? -5.527 58.5 67.438 1 88.94 498 ASP B CA 1
ATOM 8702 C C . ASP B 1 498 ? -4.574 58.281 66.312 1 88.94 498 ASP B C 1
ATOM 8704 O O . ASP B 1 498 ? -4.949 57.688 65.312 1 88.94 498 ASP B O 1
ATOM 8708 N N . GLY B 1 499 ? -3.369 58.906 66.312 1 88.62 499 GLY B N 1
ATOM 8709 C CA . GLY B 1 499 ? -2.336 58.688 65.312 1 88.62 499 GLY B CA 1
ATOM 8710 C C . GLY B 1 499 ? -2.533 59.531 64.062 1 88.62 499 GLY B C 1
ATOM 8711 O O . GLY B 1 499 ? -1.873 59.281 63.031 1 88.62 499 GLY B O 1
ATOM 8712 N N . ILE B 1 500 ? -3.521 60.344 64.062 1 93.5 500 ILE B N 1
ATOM 8713 C CA . ILE B 1 500 ? -3.77 61.219 62.906 1 93.5 500 ILE B CA 1
ATOM 8714 C C . ILE B 1 500 ? -3.652 62.688 63.344 1 93.5 500 ILE B C 1
ATOM 8716 O O . ILE B 1 500 ? -3.875 63 64.5 1 93.5 500 ILE B O 1
ATOM 8720 N N . VAL B 1 501 ? -3.188 63.531 62.562 1 95.12 501 VAL B N 1
ATOM 8721 C CA . VAL B 1 501 ? -3.176 65 62.75 1 95.12 501 VAL B CA 1
ATOM 8722 C C . VAL B 1 501 ? -4.445 65.625 62.188 1 95.12 501 VAL B C 1
ATOM 8724 O O . VAL B 1 501 ? -4.793 65.375 61.031 1 95.12 501 VAL B O 1
ATOM 8727 N N . ILE B 1 502 ? -5.172 66.25 62.969 1 96.25 502 ILE B N 1
ATOM 8728 C CA . ILE B 1 502 ? -6.418 66.938 62.531 1 96.25 502 ILE B CA 1
ATOM 8729 C C . ILE B 1 502 ? -6.258 68.438 62.562 1 96.25 502 ILE B C 1
ATOM 8731 O O . ILE B 1 502 ? -5.828 69 63.531 1 96.25 502 ILE B O 1
ATOM 8735 N N . ILE B 1 503 ? -6.508 69 61.469 1 96.31 503 ILE B N 1
ATOM 8736 C CA . ILE B 1 503 ? -6.566 70.5 61.344 1 96.31 503 ILE B CA 1
ATOM 8737 C C . ILE B 1 503 ? -7.988 70.938 61 1 96.31 503 ILE B C 1
ATOM 8739 O O . ILE B 1 503 ? -8.539 70.5 59.969 1 96.31 503 ILE B O 1
ATOM 8743 N N . GLU B 1 504 ? -8.609 71.688 61.75 1 96.31 504 GLU B N 1
ATOM 8744 C CA . GLU B 1 504 ? -10.008 72 61.5 1 96.31 504 GLU B CA 1
ATOM 8745 C C . GLU B 1 504 ? -10.258 73.5 61.594 1 96.31 504 GLU B C 1
ATOM 8747 O O . GLU B 1 504 ? -9.57 74.188 62.344 1 96.31 504 GLU B O 1
ATOM 8752 N N . VAL B 1 505 ? -11.109 74.062 60.875 1 96.25 505 VAL B N 1
ATOM 8753 C CA . VAL B 1 505 ? -11.609 75.375 60.875 1 96.25 505 VAL B CA 1
ATOM 8754 C C . VAL B 1 505 ? -13.062 75.438 61.344 1 96.25 505 VAL B C 1
ATOM 8756 O O . VAL B 1 505 ? -13.898 74.688 60.812 1 96.25 505 VAL B O 1
ATOM 8759 N N . VAL B 1 506 ? -13.336 76.25 62.406 1 95.75 506 VAL B N 1
ATOM 8760 C CA . VAL B 1 506 ? -14.664 76.312 63 1 95.75 506 VAL B CA 1
ATOM 8761 C C . VAL B 1 506 ? -15.219 77.688 62.906 1 95.75 506 VAL B C 1
ATOM 8763 O O . VAL B 1 506 ? -14.516 78.688 63.188 1 95.75 506 VAL B O 1
ATOM 8766 N N . ASP B 1 507 ? -16.359 77.812 62.406 1 93.81 507 ASP B N 1
ATOM 8767 C CA . ASP B 1 507 ? -17.062 79.062 62.406 1 93.81 507 ASP B CA 1
ATOM 8768 C C . ASP B 1 507 ? -18.406 78.938 63.125 1 93.81 507 ASP B C 1
ATOM 8770 O O . ASP B 1 507 ? -18.891 77.875 63.375 1 93.81 507 ASP B O 1
ATOM 8774 N N . GLN B 1 508 ? -18.984 80.062 63.625 1 91.19 508 GLN B N 1
ATOM 8775 C CA . GLN B 1 508 ? -20.266 80.125 64.312 1 91.19 508 GLN B CA 1
ATOM 8776 C C . GLN B 1 508 ? -21.312 80.875 63.469 1 91.19 508 GLN B C 1
ATOM 8778 O O . GLN B 1 508 ? -22.062 81.688 63.969 1 91.19 508 GLN B O 1
ATOM 8783 N N . GLY B 1 509 ? -21.25 80.625 62.25 1 88.31 509 GLY B N 1
ATOM 8784 C CA . GLY B 1 509 ? -22.125 81.312 61.312 1 88.31 509 GLY B CA 1
ATOM 8785 C C . GLY B 1 509 ? -23.438 80.562 61.062 1 88.31 509 GLY B C 1
ATOM 8786 O O . GLY B 1 509 ? -23.969 79.875 61.969 1 88.31 509 GLY B O 1
ATOM 8787 N N . GLU B 1 510 ? -23.969 80.75 59.875 1 87.12 510 GLU B N 1
ATOM 8788 C CA . GLU B 1 510 ? -25.312 80.25 59.5 1 87.12 510 GLU B CA 1
ATOM 8789 C C . GLU B 1 510 ? -25.375 78.75 59.406 1 87.12 510 GLU B C 1
ATOM 8791 O O . GLU B 1 510 ? -26.453 78.188 59.531 1 87.12 510 GLU B O 1
ATOM 8796 N N . GLY B 1 511 ? -24.234 78.125 59.344 1 85 511 GLY B N 1
ATOM 8797 C CA . GLY B 1 511 ? -24.203 76.688 59.25 1 85 511 GLY B CA 1
ATOM 8798 C C . GLY B 1 511 ? -24.672 76.125 57.906 1 85 511 GLY B C 1
ATOM 8799 O O . GLY B 1 511 ? -25.078 76.938 57.031 1 85 511 GLY B O 1
ATOM 8800 N N . ILE B 1 512 ? -24.422 74.875 57.625 1 80.69 512 ILE B N 1
ATOM 8801 C CA . ILE B 1 512 ? -24.828 74.188 56.406 1 80.69 512 ILE B CA 1
ATOM 8802 C C . ILE B 1 512 ? -25.906 73.125 56.719 1 80.69 512 ILE B C 1
ATOM 8804 O O . ILE B 1 512 ? -25.75 72.312 57.625 1 80.69 512 ILE B O 1
ATOM 8808 N N . PRO B 1 513 ? -27.016 73.312 56.031 1 79.25 513 PRO B N 1
ATOM 8809 C CA . PRO B 1 513 ? -28.047 72.312 56.281 1 79.25 513 PRO B CA 1
ATOM 8810 C C . PRO B 1 513 ? -27.578 70.938 56 1 79.25 513 PRO B C 1
ATOM 8812 O O . PRO B 1 513 ? -26.766 70.688 55.094 1 79.25 513 PRO B O 1
ATOM 8815 N N . ALA B 1 514 ? -27.984 69.938 56.75 1 75.25 514 ALA B N 1
ATOM 8816 C CA . ALA B 1 514 ? -27.547 68.562 56.75 1 75.25 514 ALA B CA 1
ATOM 8817 C C . ALA B 1 514 ? -27.688 67.938 55.344 1 75.25 514 ALA B C 1
ATOM 8819 O O . ALA B 1 514 ? -26.844 67.125 54.938 1 75.25 514 ALA B O 1
ATOM 8820 N N . ASP B 1 515 ? -28.672 68.312 54.625 1 74.56 515 ASP B N 1
ATOM 8821 C CA . ASP B 1 515 ? -28.953 67.75 53.281 1 74.56 515 ASP B CA 1
ATOM 8822 C C . ASP B 1 515 ? -27.922 68.25 52.281 1 74.56 515 ASP B C 1
ATOM 8824 O O . ASP B 1 515 ? -27.672 67.562 51.281 1 74.56 515 ASP B O 1
ATOM 8828 N N . ARG B 1 516 ? -27.141 69.25 52.531 1 74.06 516 ARG B N 1
ATOM 8829 C CA . ARG B 1 516 ? -26.234 69.812 51.562 1 74.06 516 ARG B CA 1
ATOM 8830 C C . ARG B 1 516 ? -24.781 69.438 51.844 1 74.06 516 ARG B C 1
ATOM 8832 O O . ARG B 1 516 ? -23.922 69.5 50.969 1 74.06 516 ARG B O 1
ATOM 8839 N N . ILE B 1 517 ? -24.562 68.938 53 1 74.31 517 ILE B N 1
ATOM 8840 C CA . ILE B 1 517 ? -23.203 68.625 53.406 1 74.31 517 ILE B CA 1
ATOM 8841 C C . ILE B 1 517 ? -22.641 67.5 52.5 1 74.31 517 ILE B C 1
ATOM 8843 O O . ILE B 1 517 ? -21.484 67.625 52.062 1 74.31 517 ILE B O 1
ATOM 8847 N N . LYS B 1 518 ? -23.469 66.562 52.188 1 69.31 518 LYS B N 1
ATOM 8848 C CA . LYS B 1 518 ? -23.031 65.438 51.375 1 69.31 518 LYS B CA 1
ATOM 8849 C C . LYS B 1 518 ? -22.703 65.875 49.969 1 69.31 518 LYS B C 1
ATOM 8851 O O . LYS B 1 518 ? -21.844 65.25 49.312 1 69.31 518 LYS B O 1
ATOM 8856 N N . HIS B 1 519 ? -23.234 66.938 49.531 1 66.25 519 HIS B N 1
ATOM 8857 C CA . HIS B 1 519 ? -23.094 67.312 48.156 1 66.25 519 HIS B CA 1
ATOM 8858 C C . HIS B 1 519 ? -21.906 68.25 47.969 1 66.25 519 HIS B C 1
ATOM 8860 O O . HIS B 1 519 ? -21.406 68.438 46.875 1 66.25 519 HIS B O 1
ATOM 8866 N N . VAL B 1 520 ? -21.453 68.875 49.031 1 69.69 520 VAL B N 1
ATOM 8867 C CA . VAL B 1 520 ? -20.375 69.875 48.969 1 69.69 520 VAL B CA 1
ATOM 8868 C C . VAL B 1 520 ? -19.109 69.188 48.469 1 69.69 520 VAL B C 1
ATOM 8870 O O . VAL B 1 520 ? -18.359 69.75 47.688 1 69.69 520 VAL B O 1
ATOM 8873 N N . LEU B 1 521 ? -18.922 67.938 48.875 1 66.81 521 LEU B N 1
ATOM 8874 C CA . LEU B 1 521 ? -17.688 67.312 48.469 1 66.81 521 LEU B CA 1
ATOM 8875 C C . LEU B 1 521 ? -17.922 66.375 47.281 1 66.81 521 LEU B C 1
ATOM 8877 O O . LEU B 1 521 ? -16.969 65.812 46.75 1 66.81 521 LEU B O 1
ATOM 8881 N N . ARG B 1 522 ? -19.234 66.188 46.812 1 59.06 522 ARG B N 1
ATOM 8882 C CA . ARG B 1 522 ? -19.516 65.375 45.656 1 59.06 522 ARG B CA 1
ATOM 8883 C C . ARG B 1 522 ? -19.625 66.188 44.375 1 59.06 522 ARG B C 1
ATOM 8885 O O . ARG B 1 522 ? -20.094 67.375 44.438 1 59.06 522 ARG B O 1
ATOM 8892 N N . THR B 1 523 ? -18.797 66.062 43.375 1 52.34 523 THR B N 1
ATOM 8893 C CA . THR B 1 523 ? -18.625 66.75 42.094 1 52.34 523 THR B CA 1
ATOM 8894 C C . THR B 1 523 ? -19.938 66.812 41.344 1 52.34 523 THR B C 1
ATOM 8896 O O . THR B 1 523 ? -20.281 65.938 40.594 1 52.34 523 THR B O 1
ATOM 8899 N N . GLU B 1 524 ? -21.078 67 41.906 1 48.53 524 GLU B N 1
ATOM 8900 C CA . GLU B 1 524 ? -22.188 67.062 40.969 1 48.53 524 GLU B CA 1
ATOM 8901 C C . GLU B 1 524 ? -22.234 68.375 40.25 1 48.53 524 GLU B C 1
ATOM 8903 O O . GLU B 1 524 ? -21.844 69.438 40.781 1 48.53 524 GLU B O 1
ATOM 8908 N N . PRO B 1 525 ? -22.453 68.375 38.844 1 44.12 525 PRO B N 1
ATOM 8909 C CA . PRO B 1 525 ? -22.516 69.5 37.906 1 44.12 525 PRO B CA 1
ATOM 8910 C C . PRO B 1 525 ? -23.469 70.562 38.344 1 44.12 525 PRO B C 1
ATOM 8912 O O . PRO B 1 525 ? -24.688 70.438 38.219 1 44.12 525 PRO B O 1
ATOM 8915 N N . SER B 1 526 ? -23.531 71.062 39.469 1 43.53 526 SER B N 1
ATOM 8916 C CA . SER B 1 526 ? -24.578 72.062 39.688 1 43.53 526 SER B CA 1
ATOM 8917 C C . SER B 1 526 ? -24.219 73.375 39.031 1 43.53 526 SER B C 1
ATOM 8919 O O . SER B 1 526 ? -23.125 73.562 38.469 1 43.53 526 SER B O 1
ATOM 8921 N N . GLU B 1 527 ? -24.922 74.688 39.5 1 45.41 527 GLU B N 1
ATOM 8922 C CA . GLU B 1 527 ? -24.969 76.062 38.969 1 45.41 527 GLU B CA 1
ATOM 8923 C C . GLU B 1 527 ? -23.578 76.688 38.969 1 45.41 527 GLU B C 1
ATOM 8925 O O . GLU B 1 527 ? -22.734 76.375 39.781 1 45.41 527 GLU B O 1
ATOM 8930 N N . GLU B 1 528 ? -23.297 77.625 38 1 43.81 528 GLU B N 1
ATOM 8931 C CA . GLU B 1 528 ? -22 78.188 37.594 1 43.81 528 GLU B CA 1
ATOM 8932 C C . GLU B 1 528 ? -21.25 78.75 38.781 1 43.81 528 GLU B C 1
ATOM 8934 O O . GLU B 1 528 ? -20.047 78.562 38.906 1 43.81 528 GLU B O 1
ATOM 8939 N N . GLU B 1 529 ? -21.891 79.75 39.406 1 44.62 529 GLU B N 1
ATOM 8940 C CA . GLU B 1 529 ? -21.203 80.5 40.469 1 44.62 529 GLU B CA 1
ATOM 8941 C C . GLU B 1 529 ? -20.859 79.625 41.656 1 44.62 529 GLU B C 1
ATOM 8943 O O . GLU B 1 529 ? -19.797 79.75 42.25 1 44.62 529 GLU B O 1
ATOM 8948 N N . VAL B 1 530 ? -21.828 78.812 42.062 1 46.84 530 VAL B N 1
ATOM 8949 C CA . VAL B 1 530 ? -21.719 77.875 43.188 1 46.84 530 VAL B CA 1
ATOM 8950 C C . VAL B 1 530 ? -20.703 76.75 42.844 1 46.84 530 VAL B C 1
ATOM 8952 O O . VAL B 1 530 ? -20.172 76.125 43.719 1 46.84 530 VAL B O 1
ATOM 8955 N N . LYS B 1 531 ? -20.422 76.562 41.594 1 50.06 531 LYS B N 1
ATOM 8956 C CA . LYS B 1 531 ? -19.562 75.562 40.969 1 50.06 531 LYS B CA 1
ATOM 8957 C C . LYS B 1 531 ? -18.094 75.875 41.281 1 50.06 531 LYS B C 1
ATOM 8959 O O . LYS B 1 531 ? -17.328 74.938 41.594 1 50.06 531 LYS B O 1
ATOM 8964 N N . ARG B 1 532 ? -17.812 77.062 41.094 1 47.94 532 ARG B N 1
ATOM 8965 C CA . ARG B 1 532 ? -16.406 77.5 41.125 1 47.94 532 ARG B CA 1
ATOM 8966 C C . ARG B 1 532 ? -15.836 77.438 42.531 1 47.94 532 ARG B C 1
ATOM 8968 O O . ARG B 1 532 ? -14.688 77 42.719 1 47.94 532 ARG B O 1
ATOM 8975 N N . LYS B 1 533 ? -16.734 77.875 43.531 1 51.34 533 LYS B N 1
ATOM 8976 C CA . LYS B 1 533 ? -16.328 77.938 44.938 1 51.34 533 LYS B CA 1
ATOM 8977 C C . LYS B 1 533 ? -16.25 76.562 45.531 1 51.34 533 LYS B C 1
ATOM 8979 O O . LYS B 1 533 ? -15.414 76.25 46.375 1 51.34 533 LYS B O 1
ATOM 8984 N N . ARG B 1 534 ? -17.047 75.625 45 1 55.19 534 ARG B N 1
ATOM 8985 C CA . ARG B 1 534 ? -17.109 74.25 45.375 1 55.19 534 ARG B CA 1
ATOM 8986 C C . ARG B 1 534 ? -15.898 73.5 44.844 1 55.19 534 ARG B C 1
ATOM 8988 O O . ARG B 1 534 ? -15.469 72.5 45.438 1 55.19 534 ARG B O 1
ATOM 8995 N N . ILE B 1 535 ? -15.32 74.188 44.062 1 56.69 535 ILE B N 1
ATOM 8996 C CA . ILE B 1 535 ? -14.18 73.625 43.375 1 56.69 535 ILE B CA 1
ATOM 8997 C C . ILE B 1 535 ? -12.961 73.625 44.312 1 56.69 535 ILE B C 1
ATOM 8999 O O . ILE B 1 535 ? -12.211 72.625 44.344 1 56.69 535 ILE B O 1
ATOM 9003 N N . GLY B 1 536 ? -13.008 74.625 45.312 1 70.75 536 GLY B N 1
ATOM 9004 C CA . GLY B 1 536 ? -11.844 74.688 46.156 1 70.75 536 GLY B CA 1
ATOM 9005 C C . GLY B 1 536 ? -11.766 73.562 47.188 1 70.75 536 GLY B C 1
ATOM 9006 O O . GLY B 1 536 ? -10.719 72.938 47.344 1 70.75 536 GLY B O 1
ATOM 9007 N N . LEU B 1 537 ? -12.93 73.438 47.875 1 80.62 537 LEU B N 1
ATOM 9008 C CA . LEU B 1 537 ? -12.953 72.438 48.938 1 80.62 537 LEU B CA 1
ATOM 9009 C C . LEU B 1 537 ? -12.789 71 48.344 1 80.62 537 LEU B C 1
ATOM 9011 O O . LEU B 1 537 ? -12.086 70.188 48.906 1 80.62 537 LEU B O 1
ATOM 9015 N N . ASN B 1 538 ? -13.344 70.875 47.156 1 79.12 538 ASN B N 1
ATOM 9016 C CA . ASN B 1 538 ? -13.242 69.562 46.469 1 79.12 538 ASN B CA 1
ATOM 9017 C C . ASN B 1 538 ? -11.812 69.25 46.031 1 79.12 538 ASN B C 1
ATOM 9019 O O . ASN B 1 538 ? -11.352 68.125 46.094 1 79.12 538 ASN B O 1
ATOM 9023 N N . ASN B 1 539 ? -11.18 70.25 45.594 1 72.75 539 ASN B N 1
ATOM 9024 C CA . ASN B 1 539 ? -9.797 70.125 45.156 1 72.75 539 ASN B CA 1
ATOM 9025 C C . ASN B 1 539 ? -8.883 69.75 46.312 1 72.75 539 ASN B C 1
ATOM 9027 O O . ASN B 1 539 ? -7.996 68.938 46.188 1 72.75 539 ASN B O 1
ATOM 9031 N N . ILE B 1 540 ? -9.188 70.375 47.438 1 81.94 540 ILE B N 1
ATOM 9032 C CA . ILE B 1 540 ? -8.383 70.125 48.625 1 81.94 540 ILE B CA 1
ATOM 9033 C C . ILE B 1 540 ? -8.656 68.688 49.094 1 81.94 540 ILE B C 1
ATOM 9035 O O . ILE B 1 540 ? -7.73 67.938 49.438 1 81.94 540 ILE B O 1
ATOM 9039 N N . HIS B 1 541 ? -9.93 68.375 49.062 1 86.88 541 HIS B N 1
ATOM 9040 C CA . HIS B 1 541 ? -10.328 67 49.438 1 86.88 541 HIS B CA 1
ATOM 9041 C C . HIS B 1 541 ? -9.656 65.938 48.562 1 86.88 541 HIS B C 1
ATOM 9043 O O . HIS B 1 541 ? -9.07 65 49.062 1 86.88 541 HIS B O 1
ATOM 9049 N N . GLY B 1 542 ? -9.742 66.125 47.281 1 79.38 542 GLY B N 1
ATOM 9050 C CA . GLY B 1 542 ? -9.141 65.25 46.312 1 79.38 542 GLY B CA 1
ATOM 9051 C C . GLY B 1 542 ? -7.633 65.188 46.438 1 79.38 542 GLY B C 1
ATOM 9052 O O . GLY B 1 542 ? -7.059 64.062 46.344 1 79.38 542 GLY B O 1
ATOM 9053 N N . ARG B 1 543 ? -6.98 66.25 46.688 1 74.94 543 ARG B N 1
ATOM 9054 C CA . ARG B 1 543 ? -5.527 66.312 46.812 1 74.94 543 ARG B CA 1
ATOM 9055 C C . ARG B 1 543 ? -5.047 65.5 48.031 1 74.94 543 ARG B C 1
ATOM 9057 O O . ARG B 1 543 ? -4.051 64.812 47.969 1 74.94 543 ARG B O 1
ATOM 9064 N N . ILE B 1 544 ? -5.715 65.75 49.094 1 85.44 544 ILE B N 1
ATOM 9065 C CA . ILE B 1 544 ? -5.348 65 50.312 1 85.44 544 ILE B CA 1
ATOM 9066 C C . ILE B 1 544 ? -5.512 63.5 50.125 1 85.44 544 ILE B C 1
ATOM 9068 O O . ILE B 1 544 ? -4.613 62.719 50.438 1 85.44 544 ILE B O 1
ATOM 9072 N N . ARG B 1 545 ? -6.562 63.125 49.469 1 86.44 545 ARG B N 1
ATOM 9073 C CA . ARG B 1 545 ? -6.855 61.719 49.25 1 86.44 545 ARG B CA 1
ATOM 9074 C C . ARG B 1 545 ? -5.859 61.094 48.25 1 86.44 545 ARG B C 1
ATOM 9076 O O . ARG B 1 545 ? -5.461 59.938 48.438 1 86.44 545 ARG B O 1
ATOM 9083 N N . LEU B 1 546 ? -5.551 61.844 47.312 1 78.62 546 LEU B N 1
ATOM 9084 C CA . LEU B 1 546 ? -4.605 61.375 46.312 1 78.62 546 LEU B CA 1
ATOM 9085 C C . LEU B 1 546 ? -3.234 61.094 46.938 1 78.62 546 LEU B C 1
ATOM 9087 O O . LEU B 1 546 ? -2.547 60.156 46.531 1 78.62 546 LEU B O 1
ATOM 9091 N N . HIS B 1 547 ? -2.867 61.812 47.844 1 80.12 547 HIS B N 1
ATOM 9092 C CA . HIS B 1 547 ? -1.516 61.75 48.375 1 80.12 547 HIS B CA 1
ATOM 9093 C C . HIS B 1 547 ? -1.445 60.812 49.562 1 80.12 547 HIS B C 1
ATOM 9095 O O . HIS B 1 547 ? -0.415 60.156 49.812 1 80.12 547 HIS B O 1
ATOM 9101 N N . TYR B 1 548 ? -2.527 60.812 50.344 1 87.19 548 TYR B N 1
ATOM 9102 C CA . TYR B 1 548 ? -2.404 60.094 51.625 1 87.19 548 TYR B CA 1
ATOM 9103 C C . TYR B 1 548 ? -3.375 58.906 51.656 1 87.19 548 TYR B C 1
ATOM 9105 O O . TYR B 1 548 ? -3.301 58.094 52.562 1 87.19 548 TYR B O 1
ATOM 9113 N N . GLY B 1 549 ? -4.262 58.812 50.781 1 85.81 549 GLY B N 1
ATOM 9114 C CA . GLY B 1 549 ? -5.191 57.688 50.75 1 85.81 549 GLY B CA 1
ATOM 9115 C C . GLY B 1 549 ? -6.629 58.094 51 1 85.81 549 GLY B C 1
ATOM 9116 O O . GLY B 1 549 ? -6.891 59.219 51.438 1 85.81 549 GLY B O 1
ATOM 9117 N N . ASP B 1 550 ? -7.586 57.188 50.75 1 87.31 550 ASP B N 1
ATOM 9118 C CA . ASP B 1 550 ? -9.023 57.469 50.75 1 87.31 550 ASP B CA 1
ATOM 9119 C C . ASP B 1 550 ? -9.523 57.688 52.188 1 87.31 550 ASP B C 1
ATOM 9121 O O . ASP B 1 550 ? -10.578 58.312 52.375 1 87.31 550 ASP B O 1
ATOM 9125 N N . GLN B 1 551 ? -8.703 57.25 53.094 1 88.94 551 GLN B N 1
ATOM 9126 C CA . GLN B 1 551 ? -9.133 57.375 54.469 1 88.94 551 GLN B CA 1
ATOM 9127 C C . GLN B 1 551 ? -8.945 58.812 54.969 1 88.94 551 GLN B C 1
ATOM 9129 O O . GLN B 1 551 ? -9.531 59.219 55.969 1 88.94 551 GLN B O 1
ATOM 9134 N N . PHE B 1 552 ? -8.188 59.531 54.312 1 89.12 552 PHE B N 1
ATOM 9135 C CA . PHE B 1 552 ? -7.922 60.938 54.656 1 89.12 552 PHE B CA 1
ATOM 9136 C C . PHE B 1 552 ? -8.727 61.875 53.781 1 89.12 552 PHE B C 1
ATOM 9138 O O . PHE B 1 552 ? -9.445 61.438 52.875 1 89.12 552 PHE B O 1
ATOM 9145 N N . GLY B 1 553 ? -8.75 63.156 54.062 1 89.06 553 GLY B N 1
ATOM 9146 C CA . GLY B 1 553 ? -9.539 64.125 53.344 1 89.06 553 GLY B CA 1
ATOM 9147 C C . GLY B 1 553 ? -10.195 65.125 54.219 1 89.06 553 GLY B C 1
ATOM 9148 O O . GLY B 1 553 ? -9.758 65.375 55.375 1 89.06 553 GLY B O 1
ATOM 9149 N N . LEU B 1 554 ? -11.234 65.812 53.594 1 91.75 554 LEU B N 1
ATOM 9150 C CA . LEU B 1 554 ? -12 66.812 54.312 1 91.75 554 LEU B CA 1
ATOM 9151 C C . LEU B 1 554 ? -13.258 66.188 54.938 1 91.75 554 LEU B C 1
ATOM 9153 O O . LEU B 1 554 ? -13.898 65.375 54.312 1 91.75 554 LEU B O 1
ATOM 9157 N N . GLN B 1 555 ? -13.523 66.438 56.219 1 92.19 555 GLN B N 1
ATOM 9158 C CA . GLN B 1 555 ? -14.766 66.125 56.906 1 92.19 555 GLN B CA 1
ATOM 9159 C C . GLN B 1 555 ? -15.508 67.375 57.312 1 92.19 555 GLN B C 1
ATOM 9161 O O . GLN B 1 555 ? -14.922 68.312 57.938 1 92.19 555 GLN B O 1
ATOM 9166 N N . ILE B 1 556 ? -16.75 67.5 56.938 1 91.5 556 ILE B N 1
ATOM 9167 C CA . ILE B 1 556 ? -17.547 68.688 57.25 1 91.5 556 ILE B CA 1
ATOM 9168 C C . ILE B 1 556 ? -18.594 68.312 58.312 1 91.5 556 ILE B C 1
ATOM 9170 O O . ILE B 1 556 ? -19.359 67.375 58.125 1 91.5 556 ILE B O 1
ATOM 9174 N N . ILE B 1 557 ? -18.578 68.875 59.438 1 90.06 557 ILE B N 1
ATOM 9175 C CA . ILE B 1 557 ? -19.578 68.75 60.469 1 90.06 557 ILE B CA 1
ATOM 9176 C C . ILE B 1 557 ? -20.234 70.125 60.719 1 90.06 557 ILE B C 1
ATOM 9178 O O . ILE B 1 557 ? -19.547 71.125 61 1 90.06 557 ILE B O 1
ATOM 9182 N N . SER B 1 558 ? -21.516 70.188 60.469 1 90.31 558 SER B N 1
ATOM 9183 C CA . SER B 1 558 ? -22.172 71.5 60.594 1 90.31 558 SER B CA 1
ATOM 9184 C C . SER B 1 558 ? -23.5 71.375 61.344 1 90.31 558 SER B C 1
ATOM 9186 O O . SER B 1 558 ? -24.234 70.375 61.125 1 90.31 558 SER B O 1
ATOM 9188 N N . ILE B 1 559 ? -23.75 72.188 62.375 1 85.81 559 ILE B N 1
ATOM 9189 C CA . ILE B 1 559 ? -25.047 72.375 63.031 1 85.81 559 ILE B CA 1
ATOM 9190 C C . ILE B 1 559 ? -25.625 73.688 62.625 1 85.81 559 ILE B C 1
ATOM 9192 O O . ILE B 1 559 ? -25.031 74.75 62.875 1 85.81 559 ILE B O 1
ATOM 9196 N N . PRO B 1 560 ? -26.797 73.75 62 1 87.25 560 PRO B N 1
ATOM 9197 C CA . PRO B 1 560 ? -27.359 74.938 61.5 1 87.25 560 PRO B CA 1
ATOM 9198 C C . PRO B 1 560 ? -27.469 76.062 62.562 1 87.25 560 PRO B C 1
ATOM 9200 O O . PRO B 1 560 ? -27.938 75.812 63.656 1 87.25 560 PRO B O 1
ATOM 9203 N N . LYS B 1 561 ? -27.016 77.188 62.188 1 86 561 LYS B N 1
ATOM 9204 C CA . LYS B 1 561 ? -27.094 78.438 62.969 1 86 561 LYS B CA 1
ATOM 9205 C C . LYS B 1 561 ? -26.281 78.312 64.25 1 86 561 LYS B C 1
ATOM 9207 O O . LYS B 1 561 ? -26.531 79 65.25 1 86 561 LYS B O 1
ATOM 9212 N N . GLU B 1 562 ? -25.453 77.375 64.375 1 88.81 562 GLU B N 1
ATOM 9213 C CA . GLU B 1 562 ? -24.609 77.188 65.562 1 88.81 562 GLU B CA 1
ATOM 9214 C C . GLU B 1 562 ? -23.141 77.125 65.188 1 88.81 562 GLU B C 1
ATOM 9216 O O . GLU B 1 562 ? -22.375 78.062 65.5 1 88.81 562 GLU B O 1
ATOM 9221 N N . ILE B 1 563 ? -22.781 76 64.562 1 90.31 563 ILE B N 1
ATOM 9222 C CA .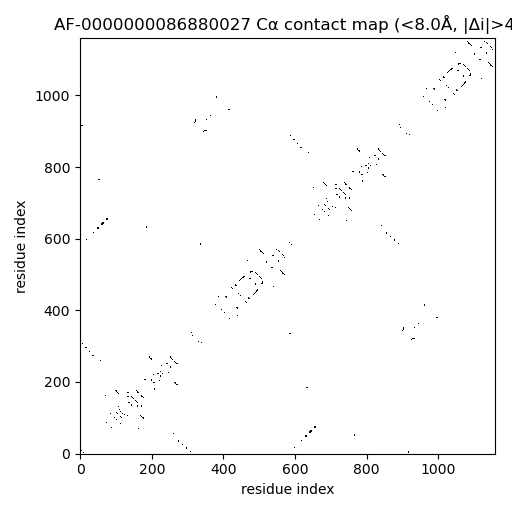 ILE B 1 563 ? -21.359 75.812 64.25 1 90.31 563 ILE B CA 1
ATOM 9223 C C . ILE B 1 563 ? -21.156 75.062 62.969 1 90.31 563 ILE B C 1
ATOM 9225 O O . ILE B 1 563 ? -22 74.25 62.594 1 90.31 563 ILE B O 1
ATOM 9229 N N . THR B 1 564 ? -20.203 75.438 62.219 1 93 564 THR B N 1
ATOM 9230 C CA . THR B 1 564 ? -19.688 74.625 61.094 1 93 564 THR B CA 1
ATOM 9231 C C . THR B 1 564 ? -18.203 74.312 61.312 1 93 564 THR B C 1
ATOM 9233 O O . THR B 1 564 ? -17.391 75.188 61.562 1 93 564 THR B O 1
ATOM 9236 N N . ARG B 1 565 ? -17.875 73 61.25 1 94.38 565 ARG B N 1
ATOM 9237 C CA . ARG B 1 565 ? -16.516 72.5 61.438 1 94.38 565 ARG B CA 1
ATOM 9238 C C . ARG B 1 565 ? -16.031 71.75 60.188 1 94.38 565 ARG B C 1
ATOM 9240 O O . ARG B 1 565 ? -16.672 70.812 59.75 1 94.38 565 ARG B O 1
ATOM 9247 N N . ILE B 1 566 ? -14.992 72.312 59.594 1 93.62 566 ILE B N 1
ATOM 9248 C CA . ILE B 1 566 ? -14.352 71.562 58.5 1 93.62 566 ILE B CA 1
ATOM 9249 C C . ILE B 1 566 ? -13 71 58.938 1 93.62 566 ILE B C 1
ATOM 9251 O O . ILE B 1 566 ? -12.109 71.812 59.344 1 93.62 566 ILE B O 1
ATOM 9255 N N . ARG B 1 567 ? -12.828 69.688 58.906 1 95.31 567 ARG B N 1
ATOM 9256 C CA . ARG B 1 567 ? -11.633 69.062 59.375 1 95.31 567 ARG B CA 1
ATOM 9257 C C . ARG B 1 567 ? -10.812 68.438 58.25 1 95.31 567 ARG B C 1
ATOM 9259 O O . ARG B 1 567 ? -11.352 67.812 57.344 1 95.31 567 ARG B O 1
ATOM 9266 N N . ALA B 1 568 ? -9.594 68.75 58.188 1 95.12 568 ALA B N 1
ATOM 9267 C CA . ALA B 1 568 ? -8.633 68.062 57.312 1 95.12 568 ALA B CA 1
ATOM 9268 C C . ALA B 1 568 ? -7.785 67.062 58.062 1 95.12 568 ALA B C 1
ATOM 9270 O O . ALA B 1 568 ? -7.137 67.375 59.031 1 95.12 568 ALA B O 1
ATOM 9271 N N . LEU B 1 569 ? -7.824 65.875 57.656 1 94.69 569 LEU B N 1
ATOM 9272 C CA . LEU B 1 569 ? -7.145 64.75 58.312 1 94.69 569 LEU B CA 1
ATOM 9273 C C . LEU B 1 569 ? -5.844 64.375 57.625 1 94.69 569 LEU B C 1
ATOM 9275 O O . LEU B 1 569 ? -5.816 64.25 56.406 1 94.69 569 LEU B O 1
ATOM 9279 N N . PHE B 1 570 ? -4.738 64.25 58.344 1 93.94 570 PHE B N 1
ATOM 9280 C CA . PHE B 1 570 ? -3.418 63.875 57.844 1 93.94 570 PHE B CA 1
ATOM 9281 C C . PHE B 1 570 ? -2.795 62.781 58.656 1 93.94 570 PHE B C 1
ATOM 9283 O O . PHE B 1 570 ? -3.059 62.656 59.875 1 93.94 570 PHE B O 1
ATOM 9290 N N . PRO B 1 571 ? -1.986 61.938 58 1 92.5 571 PRO B N 1
ATOM 9291 C CA . PRO B 1 571 ? -1.23 60.969 58.812 1 92.5 571 PRO B CA 1
ATOM 9292 C C . PRO B 1 571 ? -0.122 61.625 59.625 1 92.5 571 PRO B C 1
ATOM 9294 O O . PRO B 1 571 ? 0.489 62.594 59.188 1 92.5 571 PRO B O 1
ATOM 9297 N N . THR B 1 572 ? 0.169 61.156 60.844 1 86.75 572 THR B N 1
ATOM 9298 C CA . THR B 1 572 ? 1.176 61.688 61.75 1 86.75 572 THR B CA 1
ATOM 9299 C C . THR B 1 572 ? 2.576 61.531 61.188 1 86.75 572 THR B C 1
ATOM 9301 O O . THR B 1 572 ? 3.471 62.312 61.438 1 86.75 572 THR B O 1
ATOM 9304 N N . ASP B 1 573 ? 2.857 60.5 60.375 1 74.75 573 ASP B N 1
ATOM 9305 C CA . ASP B 1 573 ? 4.188 60.188 59.875 1 74.75 573 ASP B CA 1
ATOM 9306 C C . ASP B 1 573 ? 4.574 61.094 58.719 1 74.75 573 ASP B C 1
ATOM 9308 O O . ASP B 1 573 ? 5.66 60.938 58.125 1 74.75 573 ASP B O 1
ATOM 9312 N N . SER B 1 574 ? 3.898 61.906 58.188 1 63.25 574 SER B N 1
ATOM 9313 C CA . SER B 1 574 ? 4.211 62.781 57.062 1 63.25 574 SER B CA 1
ATOM 9314 C C . SER B 1 574 ? 5.32 63.781 57.406 1 63.25 574 SER B C 1
ATOM 9316 O O . SER B 1 574 ? 5.781 64.5 56.562 1 63.25 574 SER B O 1
ATOM 9318 N N . GLN B 1 575 ? 5.781 64.062 58.531 1 55.03 575 GLN B N 1
ATOM 9319 C CA . GLN B 1 575 ? 6.852 64.938 58.969 1 55.03 575 GLN B CA 1
ATOM 9320 C C . GLN B 1 575 ? 8.164 64.562 58.281 1 55.03 575 GLN B C 1
ATOM 9322 O O . GLN B 1 575 ? 9.023 65.438 58.062 1 55.03 575 GLN B O 1
ATOM 9327 N N . LYS B 1 576 ? 8.758 63.375 58.094 1 46.28 576 LYS B N 1
ATOM 9328 C CA . LYS B 1 576 ? 10.148 63.031 57.844 1 46.28 576 LYS B CA 1
ATOM 9329 C C . LYS B 1 576 ? 10.508 63.25 56.375 1 46.28 576 LYS B C 1
ATOM 9331 O O . LYS B 1 576 ? 11.688 63.344 56.031 1 46.28 576 LYS B O 1
ATOM 9336 N N . GLY B 1 577 ? 9.766 63 55.375 1 40.97 577 GLY B N 1
ATOM 9337 C CA . GLY B 1 577 ? 10.383 62.656 54.094 1 40.97 577 GLY B CA 1
ATOM 9338 C C . GLY B 1 577 ? 10.844 63.906 53.344 1 40.97 577 GLY B C 1
ATOM 9339 O O . GLY B 1 577 ? 11.672 63.781 52.438 1 40.97 577 GLY B O 1
ATOM 9340 N N . ASP B 1 578 ? 9.977 64.938 53.031 1 40.09 578 ASP B N 1
ATOM 9341 C CA . ASP B 1 578 ? 10.375 65.625 51.812 1 40.09 578 ASP B CA 1
ATOM 9342 C C . ASP B 1 578 ? 11.383 66.75 52.094 1 40.09 578 ASP B C 1
ATOM 9344 O O . ASP B 1 578 ? 11.562 67.625 51.281 1 40.09 578 ASP B O 1
ATOM 9348 N N . ALA B 1 579 ? 11.906 66.938 53.219 1 37.16 579 ALA B N 1
ATOM 9349 C CA . ALA B 1 579 ? 13.062 67.812 53.312 1 37.16 579 ALA B CA 1
ATOM 9350 C C . ALA B 1 579 ? 14.227 67.312 52.469 1 37.16 579 ALA B C 1
ATOM 9352 O O . ALA B 1 579 ? 15.305 67.875 52.469 1 37.16 579 ALA B O 1
ATOM 9353 N N . SER B 1 580 ? 14.32 66 52 1 30.09 580 SER B N 1
ATOM 9354 C CA . SER B 1 580 ? 15.469 65.75 51.125 1 30.09 580 SER B CA 1
ATOM 9355 C C . SER B 1 580 ? 15.258 66.375 49.75 1 30.09 580 SER B C 1
ATOM 9357 O O . SER B 1 580 ? 14.164 66.312 49.188 1 30.09 580 SER B O 1
#

InterPro domains:
  IPR003594 Histidine kinase/HSP90-like ATPase domain [PF02518] (466-571)
  IPR003594 Histidine kinase/HSP90-like ATPase domain [SM00387] (460-574)
  IPR003660 HAMP domain [PF00672] (303-354)
  IPR003660 HAMP domain [PS50885] (306-358)
  IPR003660 HAMP domain [SM00304] (306-358)
  IPR010559 Signal transduction histidine kinase, internal region [PF06580] (371-448)
  IPR036890 Histidine kinase/HSP90-like ATPase superfamily [G3DSA:3.30.565.10] (419-577)
  IPR036890 Histidine kinase/HSP90-like ATPase superfamily [SSF55874] (425-571)
  IPR050640 Bacterial two-component sensor kinase systems [PTHR34220] (10-574)

pLDDT: mean 81.93, std 11.89, range [29.77, 97.38]

Secondary structure (DSSP, 8-state):
------HHHHHHHHHHHHHHHHHHHHHHHHHHHHHHHHHHHHHHHHHHHHHHHHHHHHHHHHHHHHHHHHHHHHHHHTTT-HHHHHHHHHHHHHHTTTTEEEEEEEETTS-EEE-SHHHHH-----GGGHHHHHHHHHTTTS-EEPPPEEETTTEEE-EEEEE-TT-SS-EEEEEEE-HHHHHHHHS---TT-SEEEEEEETTS-EEEE--S--SSEEEETTEEEETTEEHHHHHH-S-SEEEEE-TT--EEEEEEEE-SSSSEEEEEEE--HHHHHHHHHHHHHHHHHHHHHHHHHHHHHHHHHHHHHHHHHHHHHHHHHHHTT-TT-------SSHHHHHHHHHHHHHHHHHHHHHHHHHHHHHHHHHHHHHHHHS--HHHHHHHHHHHHHHHHTT-HHHHHHHHHHHHHHHHHHH--S-SEEEHHHHHHHHHHHHHHHHHHHT---EEEEEE-TT-TT-EEETTSHHHHHHHIIIIISTTTTS--EEEEEEEEETTEEEEEEEE-SS---HHHHHHHSS-----HHHHHHHHHHHHHHHHHHHHH-TT-EEEEEEETTTEEEEEEEEEGGGGSSTT-/------HHHHHHHHHHHHHHHHHHHHHHHHHHHHHHHHHHHHHHHHHHHHHHHHHHHHHHHHHHHHHHHHHHHHHHHTTT-HHHHHHHHHHHHHHTTTTEEEEEEEETTS-EEE-SHHHHH-----GGGHHHHHHHHHTTTS-EEPPPEEETTTEEE-EEEEE-TT-SS-EEEEEEE-HHHHHHHHS---TT-SEEEEEEETTSBEEEE--S--SSEEEETTEEEETTEEHHHHHH-S-SEEEEE-TTS-EEEEEEEE-SSSSEEEEEEE--HHHHHHHHHHHHHHHHHHHHHHHHHHHHHHHHHHHHHHHHHHHHHHHHHHHTT-TT-------SSHHHHHHHHHHHHHHHHHHHHHHHHHHHHHHHHHHHHHHHHS--HHHHHHHHHHHHHHHHTT-HHHHHHHHHHHHHHHHHHH--S-SEEEHHHHHHHHHHHHHHHHHHHT---EEEEEE-TT-TT-EEETTSHHHHHHHIIIIISTTTTS--EEEEEEEEETTEEEEEEEE-SS---HHHHHHHSS-----HHHHHHHHHHHHHHHHHHHHH-TT-EEEEEEETTTEEEEEEEEEGGGGSSTT-